Protein 4G2N (pdb70)

Radius of gyration: 36.18 Å; Cα contacts (8 Å, |Δi|>4): 2739; chains: 4; bounding box: 89×101×89 Å

Nearest PDB structures (foldseek):
  4g2n-assembly1_A  TM=9.591E-01  e=4.059E-63  Polaromonas sp. JS666
  6plf-assembly1_B  TM=8.420E-01  e=8.044E-24  Homo sapiens
  6abi-assembly1_B-2  TM=7.600E-01  e=2.000E-24  Fusobacterium nucleatum subsp. nucleatum ATCC 25586
  5vg6-assembly2_B  TM=7.347E-01  e=5.913E-22  Xanthobacter autotrophicus Py2
  4n18-assembly1_A-2  TM=7.818E-01  e=3.030E-21  Klebsiella pneumoniae 342

Secondary structure (DSSP, 8-state):
---EEEESS---HHHHHHHHHHSEEEE-TT-----HHHHHHHTTT-SEEEE-TTS-B-HHHHHHTTTT--EEEESSS--TTB--HHHHTT-EEE---S--HHHHHHH--HHHHHHHTHHHHH--TTS------TTTT----TT-EEEEE--HHHHHHHHHHHTTTPEEEEE-SSPPPHHHHTTPEE-SSHHHHHHT-SEEEE-SPP-GGGTT-B-HHHHHHSPTTEEEEE-S-GGGB-HHHHHHHHHHTSEEEEEES--TTTTS--TTGGG-TTEEE--S-TT-SHHHHH--HHHHHHHHHHHTT---TTB--/-PPEEEESS---HHHHHHHHHHSEEEE-TT-----HHHHHHHHTT-SEEEE-TTS-B-HHHHHHTTTT--EEEESSS--TTB--HHHHTT-EEE--TTS-HHHHHHH--HHHHHHHTHHHHH--TTS------TTTT----TT-EEEEE--HHHHHHHHHHHTTTPEEEEE-SSPPPHHHHTTPEE-SSHHHHHHT-SEEEE-PPP-GGGTT-B-HHHHHHSPTTEEEEE-S-GGGB-HHHHHHHHHTTSEEEEEES--TTTTS--GGGGG-TTEEE--S-TT-SHHHHH--HHHHHHHHHHHTT---TTB-/---EEEESS---HHHHHHHHHHSEEEE-TT-----HHHHHHHHTT-SEEEE-TTS-B-HHHHHHTTTT--EEEESSS--TTB--HHHHTT-EEE--TTSSHHHHHHH--HHHHHHHTHHHHH--TTS------TTTT----TT-EEEEE--HHHHHHHHHHHTTTPEEEEE-SSPPPHHHHTTPEEPSSHHHHHTT-SEEEE-----GGGTT-B-HHHHHHSPTTEEEEE-S-GGGB-HHHHHHHHHHTSEEEEEES--TTTTS--GGGGG-TTEEE--S-TT--HHHHH--HHHHHHHHHHHTTPPPTTEE-/--EEEESS---HHHHHHHHHHSEEEE-TT-----HHHHHHHTTT-SEEEE-TTS-B-HHHHHHTTTT--EEEESSS--TTB--HHHHTT-EEE---S--HHHHHHH--HHHHHHHTHHHHH--TTS------TTTT----TT-EEEEE--HHHHHHHHHHHTTTPEEEEE-SSPPPHHHHTTPEE-SSHHHHHHT-SEEEE-----GGGTT-B-HHHHHHSPTTEEEEE-S-GGGB-HHHHHHHHHHTSEEEEEES--TTTTS--TTGGG-TTEEE--S-TT-SHHHHH--HHHHHHHHHHHTT---TTB-

Organism: Polaromonas sp. (strain JS666 / ATCC BAA-500) (NCBI:txid296591)

InterPro domains:
  IPR006139 D-isomer specific 2-hydroxyacid dehydrogenase, catalytic domain [PF00389] (19-322)
  IPR006140 D-isomer specific 2-hydroxyacid dehydrogenase, NAD-binding domain [PF02826] (115-291)
  IPR029752 D-isomer specific 2-hydroxyacid dehydrogenase, NAD-binding domain conserved site 1 [PS00065] (154-181)
  IPR036291 NAD(P)-binding domain superfamily [SSF51735] (106-292)
  IPR050223 D-isomer specific 2-hydroxyacid dehydrogenase [PTHR10996] (19-312)

Structure (mmCIF, N/CA/C/O backbone):
data_4G2N
#
_entry.id   4G2N
#
_cell.length_a   63.431
_cell.length_b   68.158
_cell.length_c   77.369
_cell.angle_alpha   96.930
_cell.angle_beta   90.680
_cell.angle_gamma   94.380
#
_symmetry.space_group_name_H-M   'P 1'
#
loop_
_entity.id
_entity.type
_entity.pdbx_description
1 polymer 'D-isomer specific 2-hydroxyacid dehydrogenase, NAD-binding'
2 non-polymer GLYCEROL
3 non-polymer 'CHLORIDE ION'
4 water water
#
loop_
_atom_site.group_PDB
_atom_site.id
_atom_site.type_symbol
_atom_site.label_atom_id
_atom_site.label_alt_id
_atom_site.label_comp_id
_atom_site.label_asym_id
_atom_site.label_entity_id
_atom_site.label_seq_id
_atom_site.pdbx_PDB_ins_code
_atom_site.Cartn_x
_atom_site.Cartn_y
_atom_site.Cartn_z
_atom_site.occupancy
_atom_site.B_iso_or_equiv
_atom_site.auth_seq_id
_atom_site.auth_comp_id
_atom_site.auth_asym_id
_atom_site.auth_atom_id
_atom_site.pdbx_PDB_model_num
ATOM 1 N N . PRO A 1 27 ? -10.350 36.655 32.174 1.00 53.16 6 PRO A N 1
ATOM 2 C CA . PRO A 1 27 ? -9.805 37.314 33.370 1.00 50.93 6 PRO A CA 1
ATOM 3 C C . PRO A 1 27 ? -9.231 36.305 34.379 1.00 47.51 6 PRO A C 1
ATOM 4 O O . PRO A 1 27 ? -9.665 35.149 34.403 1.00 45.59 6 PRO A O 1
ATOM 8 N N . ILE A 1 28 ? -8.270 36.750 35.196 1.00 47.15 7 ILE A N 1
ATOM 9 C CA . ILE A 1 28 ? -7.468 35.871 36.088 1.00 45.34 7 ILE A CA 1
ATOM 10 C C . ILE A 1 28 ? -8.166 35.414 37.387 1.00 39.66 7 ILE A C 1
ATOM 11 O O . ILE A 1 28 ? -8.325 36.177 38.346 1.00 43.34 7 ILE A O 1
ATOM 16 N N . GLN A 1 29 ? -8.524 34.142 37.421 1.00 32.63 8 GLN A N 1
ATOM 17 C CA . GLN A 1 29 ? -9.396 33.604 38.442 1.00 28.72 8 GLN A CA 1
ATOM 18 C C . GLN A 1 29 ? -8.641 33.272 39.701 1.00 24.59 8 GLN A C 1
ATOM 19 O O . GLN A 1 29 ? -7.548 32.688 39.658 1.00 23.33 8 GLN A O 1
ATOM 25 N N . LYS A 1 30 ? -9.245 33.607 40.826 1.00 23.50 9 LYS A N 1
ATOM 26 C CA . LYS A 1 30 ? -8.731 33.165 42.118 1.00 24.13 9 LYS A CA 1
ATOM 27 C C . LYS A 1 30 ? -9.021 31.668 42.340 1.00 23.85 9 LYS A C 1
ATOM 28 O O . LYS A 1 30 ? -10.145 31.208 42.106 1.00 23.92 9 LYS A O 1
ATOM 34 N N . ALA A 1 31 ? -8.024 30.916 42.802 1.00 22.15 10 ALA A N 1
ATOM 35 C CA . ALA A 1 31 ? -8.220 29.479 43.068 1.00 21.71 10 ALA A CA 1
ATOM 36 C C . ALA A 1 31 ? -7.684 29.165 44.460 1.00 22.41 10 ALA A C 1
ATOM 37 O O . ALA A 1 31 ? -6.712 29.805 44.917 1.00 23.98 10 ALA A O 1
ATOM 39 N N . PHE A 1 32 ? -8.299 28.197 45.122 1.00 20.89 11 PHE A N 1
ATOM 40 C CA . PHE A 1 32 ? -7.781 27.706 46.405 1.00 21.25 11 PHE A CA 1
ATOM 41 C C . PHE A 1 32 ? -7.520 26.216 46.330 1.00 20.80 11 PHE A C 1
ATOM 42 O O . PHE A 1 32 ? -8.399 25.445 45.936 1.00 20.40 11 PHE A O 1
ATOM 50 N N . LEU A 1 33 ? -6.328 25.804 46.758 1.00 21.34 12 LEU A N 1
ATOM 51 C CA . LEU A 1 33 ? -5.952 24.381 46.694 1.00 20.53 12 LEU A CA 1
ATOM 52 C C . LEU A 1 33 ? -6.001 23.752 48.095 1.00 21.03 12 LEU A C 1
ATOM 53 O O . LEU A 1 33 ? -5.185 24.093 48.935 1.00 21.32 12 LEU A O 1
ATOM 58 N N . CYS A 1 34 ? -6.943 22.840 48.338 1.00 20.11 13 CYS A N 1
ATOM 59 C CA . CYS A 1 34 ? -7.154 22.296 49.702 1.00 20.68 13 CYS A CA 1
ATOM 60 C C . CYS A 1 34 ? -6.135 21.250 50.137 1.00 20.79 13 CYS A C 1
ATOM 61 O O . CYS A 1 34 ? -5.954 21.051 51.327 1.00 22.55 13 CYS A O 1
ATOM 64 N N . ARG A 1 35 ? -5.541 20.537 49.185 1.00 19.55 14 ARG A N 1
ATOM 65 C CA . ARG A 1 35 ? -4.442 19.586 49.469 1.00 20.76 14 ARG A CA 1
ATOM 66 C C . ARG A 1 35 ? -3.290 19.843 48.514 1.00 23.11 14 ARG A C 1
ATOM 67 O O . ARG A 1 35 ? -3.512 20.260 47.361 1.00 23.49 14 ARG A O 1
ATOM 75 N N . ARG A 1 36 ? -2.050 19.569 48.925 1.00 24.44 15 ARG A N 1
ATOM 76 C CA . ARG A 1 36 ? -0.938 19.801 47.983 1.00 23.68 15 ARG A CA 1
ATOM 77 C C . ARG A 1 36 ? -1.022 18.862 46.789 1.00 23.10 15 ARG A C 1
ATOM 78 O O . ARG A 1 36 ? -1.327 17.671 46.954 1.00 24.52 15 ARG A O 1
ATOM 86 N N . PHE A 1 37 ? -0.780 19.383 45.581 1.00 23.06 16 PHE A N 1
ATOM 87 C CA . PHE A 1 37 ? -0.617 18.511 44.427 1.00 23.18 16 PHE A CA 1
ATOM 88 C C . PHE A 1 37 ? 0.885 18.367 44.099 1.00 24.66 16 PHE A C 1
ATOM 89 O O . PHE A 1 37 ? 1.711 18.959 44.760 1.00 25.73 16 PHE A O 1
ATOM 97 N N . THR A 1 38 ? 1.237 17.597 43.070 1.00 26.44 17 THR A N 1
ATOM 98 C CA . THR A 1 38 ? 2.636 17.496 42.679 1.00 28.03 17 THR A CA 1
ATOM 99 C C . THR A 1 38 ? 3.159 18.894 42.385 1.00 27.98 17 THR A C 1
ATOM 100 O O . THR A 1 38 ? 2.401 19.754 41.905 1.00 28.14 17 THR A O 1
ATOM 104 N N . PRO A 1 39 ? 4.445 19.133 42.682 1.00 28.59 18 PRO A N 1
ATOM 105 C CA . PRO A 1 39 ? 5.048 20.402 42.293 1.00 28.24 18 PRO A CA 1
ATOM 106 C C . PRO A 1 39 ? 4.811 20.747 40.817 1.00 26.21 18 PRO A C 1
ATOM 107 O O . PRO A 1 39 ? 4.579 21.903 40.538 1.00 24.25 18 PRO A O 1
ATOM 111 N N . ALA A 1 40 ? 4.881 19.774 39.899 1.00 26.20 19 ALA A N 1
ATOM 112 C CA . ALA A 1 40 ? 4.665 20.047 38.464 1.00 26.23 19 ALA A CA 1
ATOM 113 C C . ALA A 1 40 ? 3.282 20.667 38.214 1.00 25.61 19 ALA A C 1
ATOM 114 O O . ALA A 1 40 ? 3.144 21.686 37.531 1.00 25.11 19 ALA A O 1
ATOM 116 N N . ILE A 1 41 ? 2.256 20.042 38.794 1.00 24.25 20 ILE A N 1
ATOM 117 C CA . ILE A 1 41 ? 0.896 20.550 38.657 1.00 23.25 20 ILE A CA 1
ATOM 118 C C . ILE A 1 41 ? 0.693 21.885 39.391 1.00 22.19 20 ILE A C 1
ATOM 119 O O . ILE A 1 41 ? 0.060 22.773 38.860 1.00 21.92 20 ILE A O 1
ATOM 124 N N . GLU A 1 42 ? 1.229 22.032 40.605 1.00 21.61 21 GLU A N 1
ATOM 125 C CA . GLU A 1 42 ? 1.112 23.318 41.302 1.00 21.47 21 GLU A CA 1
ATOM 126 C C . GLU A 1 42 ? 1.729 24.443 40.496 1.00 21.14 21 GLU A C 1
ATOM 127 O O . GLU A 1 42 ? 1.188 25.527 40.487 1.00 20.54 21 GLU A O 1
ATOM 133 N N . ALA A 1 43 ? 2.836 24.167 39.805 1.00 21.19 22 ALA A N 1
ATOM 134 C CA . ALA A 1 43 ? 3.477 25.190 38.945 1.00 22.83 22 ALA A CA 1
ATOM 135 C C . ALA A 1 43 ? 2.532 25.603 37.807 1.00 23.09 22 ALA A C 1
ATOM 136 O O . ALA A 1 43 ? 2.408 26.784 37.494 1.00 22.99 22 ALA A O 1
ATOM 138 N N . GLU A 1 44 ? 1.827 24.639 37.231 1.00 21.70 23 GLU A N 1
ATOM 139 C CA . GLU A 1 44 ? 0.854 24.947 36.165 1.00 22.90 23 GLU A CA 1
ATOM 140 C C . GLU A 1 44 ? -0.327 25.784 36.679 1.00 23.10 23 GLU A C 1
ATOM 141 O O . GLU A 1 44 ? -0.794 26.733 36.009 1.00 24.94 23 GLU A O 1
ATOM 147 N N . LEU A 1 45 ? -0.773 25.468 37.889 1.00 21.30 24 LEU A N 1
ATOM 148 C CA . LEU A 1 45 ? -1.879 26.178 38.491 1.00 20.97 24 LEU A CA 1
ATOM 149 C C . LEU A 1 45 ? -1.490 27.619 38.841 1.00 21.75 24 LEU A C 1
ATOM 150 O O . LEU A 1 45 ? -2.291 28.526 38.674 1.00 22.28 24 LEU A O 1
ATOM 155 N N A ARG A 1 46 ? -0.278 27.827 39.344 0.50 21.79 25 ARG A N 1
ATOM 156 N N B ARG A 1 46 ? -0.264 27.805 39.315 0.50 22.67 25 ARG A N 1
ATOM 157 C CA A ARG A 1 46 ? 0.157 29.196 39.664 0.50 22.17 25 ARG A CA 1
ATOM 158 C CA B ARG A 1 46 ? 0.222 29.141 39.670 0.50 24.20 25 ARG A CA 1
ATOM 159 C C A ARG A 1 46 ? 0.223 30.034 38.392 0.50 23.75 25 ARG A C 1
ATOM 160 C C B ARG A 1 46 ? 0.335 30.024 38.423 0.50 24.78 25 ARG A C 1
ATOM 161 O O A ARG A 1 46 ? -0.028 31.248 38.419 0.50 24.72 25 ARG A O 1
ATOM 162 O O B ARG A 1 46 ? 0.224 31.257 38.503 0.50 25.81 25 ARG A O 1
ATOM 177 N N . GLN A 1 47 ? 0.556 29.392 37.277 1.00 24.13 26 GLN A N 1
ATOM 178 C CA . GLN A 1 47 ? 0.614 30.120 35.995 1.00 27.53 26 GLN A CA 1
ATOM 179 C C . GLN A 1 47 ? -0.775 30.621 35.555 1.00 27.78 26 GLN A C 1
ATOM 180 O O . GLN A 1 47 ? -0.914 31.669 34.930 1.00 29.22 26 GLN A O 1
ATOM 186 N N . ARG A 1 48 ? -1.801 29.853 35.876 1.00 24.41 27 ARG A N 1
ATOM 187 C CA . ARG A 1 48 ? -3.138 30.046 35.298 1.00 23.92 27 ARG A CA 1
ATOM 188 C C . ARG A 1 48 ? -4.109 30.744 36.242 1.00 23.94 27 ARG A C 1
ATOM 189 O O . ARG A 1 48 ? -5.169 31.255 35.823 1.00 23.11 27 ARG A O 1
ATOM 197 N N . PHE A 1 49 ? -3.808 30.681 37.540 1.00 23.22 28 PHE A N 1
ATOM 198 C CA . PHE A 1 49 ? -4.696 31.216 38.557 1.00 23.23 28 PHE A CA 1
ATOM 199 C C . PHE A 1 49 ? -3.946 32.106 39.550 1.00 24.33 28 PHE A C 1
ATOM 200 O O . PHE A 1 49 ? -2.748 31.936 39.756 1.00 24.02 28 PHE A O 1
ATOM 208 N N . ASP A 1 50 ? -4.684 33.010 40.179 1.00 24.98 29 ASP A N 1
ATOM 209 C CA . ASP A 1 50 ? -4.253 33.658 41.405 1.00 26.66 29 ASP A CA 1
ATOM 210 C C . ASP A 1 50 ? -4.451 32.631 42.537 1.00 25.73 29 ASP A C 1
ATOM 211 O O . ASP A 1 50 ? -5.520 32.554 43.168 1.00 24.74 29 ASP A O 1
ATOM 216 N N . LEU A 1 51 ? -3.401 31.842 42.775 1.00 25.35 30 LEU A N 1
ATOM 217 C CA . LEU A 1 51 ? -3.517 30.612 43.556 1.00 24.46 30 LEU A CA 1
ATOM 218 C C . LEU A 1 51 ? -3.131 30.762 45.028 1.00 24.45 30 LEU A C 1
ATOM 219 O O . LEU A 1 51 ? -2.054 31.277 45.338 1.00 25.53 30 LEU A O 1
ATOM 224 N N . GLU A 1 52 ? -3.998 30.293 45.926 1.00 23.28 31 GLU A N 1
ATOM 225 C CA . GLU A 1 52 ? -3.666 30.188 47.354 1.00 24.77 31 GLU A CA 1
ATOM 226 C C . GLU A 1 52 ? -3.688 28.725 47.723 1.00 24.07 31 GLU A C 1
ATOM 227 O O . GLU A 1 52 ? -4.546 27.993 47.226 1.00 23.98 31 GLU A O 1
ATOM 233 N N . VAL A 1 53 ? -2.745 28.286 48.571 1.00 22.96 32 VAL A N 1
ATOM 234 C CA . VAL A 1 53 ? -2.569 26.851 48.829 1.00 22.68 32 VAL A CA 1
ATOM 235 C C . VAL A 1 53 ? -2.629 26.572 50.331 1.00 22.68 32 VAL A C 1
ATOM 236 O O . VAL A 1 53 ? -2.158 27.367 51.112 1.00 24.05 32 VAL A O 1
ATOM 240 N N . ASN A 1 54 ? -3.226 25.441 50.699 1.00 21.76 33 ASN A N 1
ATOM 241 C CA . ASN A 1 54 ? -3.191 24.916 52.069 1.00 22.37 33 ASN A CA 1
ATOM 242 C C . ASN A 1 54 ? -1.811 24.272 52.277 1.00 23.31 33 ASN A C 1
ATOM 243 O O . ASN A 1 54 ? -1.605 23.069 52.052 1.00 22.86 33 ASN A O 1
ATOM 248 N N . LEU A 1 55 ? -0.854 25.102 52.657 1.00 23.32 34 LEU A N 1
ATOM 249 C CA . LEU A 1 55 ? 0.565 24.733 52.631 1.00 26.72 34 LEU A CA 1
ATOM 250 C C . LEU A 1 55 ? 0.932 23.482 53.430 1.00 27.31 34 LEU A C 1
ATOM 251 O O . LEU A 1 55 ? 1.749 22.669 52.975 1.00 27.65 34 LEU A O 1
ATOM 256 N N . GLU A 1 56 ? 0.351 23.339 54.626 1.00 28.67 35 GLU A N 1
ATOM 257 C CA . GLU A 1 56 ? 0.685 22.215 55.510 1.00 30.98 35 GLU A CA 1
ATOM 258 C C . GLU A 1 56 ? 0.046 20.880 55.118 1.00 30.59 35 GLU A C 1
ATOM 259 O O . GLU A 1 56 ? 0.347 19.845 55.720 1.00 30.71 35 GLU A O 1
ATOM 265 N N . ASP A 1 57 ? -0.830 20.911 54.109 1.00 28.61 36 ASP A N 1
ATOM 266 C CA . ASP A 1 57 ? -1.455 19.711 53.529 1.00 28.82 36 ASP A CA 1
ATOM 267 C C . ASP A 1 57 ? -2.390 18.966 54.510 1.00 28.53 36 ASP A C 1
ATOM 268 O O . ASP A 1 57 ? -2.638 17.765 54.357 1.00 29.89 36 ASP A O 1
ATOM 273 N N . THR A 1 58 ? -2.893 19.693 55.499 1.00 30.63 37 THR A N 1
ATOM 274 C CA . THR A 1 58 ? -3.886 19.160 56.447 1.00 33.33 37 THR A CA 1
ATOM 275 C C . THR A 1 58 ? -5.235 18.891 55.770 1.00 31.26 37 THR A C 1
ATOM 276 O O . THR A 1 58 ? -5.535 19.436 54.692 1.00 31.00 37 THR A O 1
ATOM 280 N N . VAL A 1 59 ? -6.049 18.043 56.384 1.00 29.95 38 VAL A N 1
ATOM 281 C CA . VAL A 1 59 ? -7.412 17.842 55.898 1.00 30.69 38 VAL A CA 1
ATOM 282 C C . VAL A 1 59 ? -8.275 18.905 56.569 1.00 30.24 38 VAL A C 1
ATOM 283 O O . VAL A 1 59 ? -8.517 18.855 57.785 1.00 29.14 38 VAL A O 1
ATOM 287 N N . LEU A 1 60 ? -8.675 19.912 55.797 1.00 27.69 39 LEU A N 1
ATOM 288 C CA . LEU A 1 60 ? -9.503 20.999 56.337 1.00 29.05 39 LEU A CA 1
ATOM 289 C C . LEU A 1 60 ? -10.915 20.471 56.601 1.00 29.29 39 LEU A C 1
ATOM 290 O O . LEU A 1 60 ? -11.433 19.695 55.802 1.00 29.56 39 LEU A O 1
ATOM 295 N N . THR A 1 61 ? -11.508 20.849 57.733 1.00 29.54 40 THR A N 1
ATOM 296 C CA . THR A 1 61 ? -12.920 20.570 57.992 1.00 31.02 40 THR A CA 1
ATOM 297 C C . THR A 1 61 ? -13.773 21.445 57.071 1.00 31.40 40 THR A C 1
ATOM 298 O O . THR A 1 61 ? -13.284 22.454 56.534 1.00 31.61 40 THR A O 1
ATOM 302 N N . PRO A 1 62 ? -15.052 21.085 56.883 1.00 31.24 41 PRO A N 1
ATOM 303 C CA . PRO A 1 62 ? -15.912 21.943 56.078 1.00 30.34 41 PRO A CA 1
ATOM 304 C C . PRO A 1 62 ? -15.868 23.426 56.522 1.00 29.69 41 PRO A C 1
ATOM 305 O O . PRO A 1 62 ? -15.794 24.313 55.673 1.00 28.47 41 PRO A O 1
ATOM 309 N N . SER A 1 63 ? -15.883 23.683 57.834 1.00 29.26 42 SER A N 1
ATOM 310 C CA . SER A 1 63 ? -15.806 25.040 58.351 1.00 31.54 42 SER A CA 1
ATOM 311 C C . SER A 1 63 ? -14.498 25.717 57.944 1.00 30.61 42 SER A C 1
ATOM 312 O O . SER A 1 63 ? -14.491 26.904 57.613 1.00 31.35 42 SER A O 1
ATOM 315 N N . GLY A 1 64 ? -13.405 24.955 57.965 1.00 30.65 43 GLY A N 1
ATOM 316 C CA . GLY A 1 64 ? -12.083 25.452 57.586 1.00 29.51 43 GLY A CA 1
ATOM 317 C C . GLY A 1 64 ? -11.998 25.697 56.087 1.00 28.76 43 GLY A C 1
ATOM 318 O O . GLY A 1 64 ? -11.355 26.643 55.653 1.00 29.66 43 GLY A O 1
ATOM 319 N N . ILE A 1 65 ? -12.652 24.864 55.286 1.00 26.35 44 ILE A N 1
ATOM 320 C CA . ILE A 1 65 ? -12.635 25.091 53.820 1.00 25.59 44 ILE A CA 1
ATOM 321 C C . ILE A 1 65 ? -13.336 26.415 53.543 1.00 27.26 44 ILE A C 1
ATOM 322 O O . ILE A 1 65 ? -12.798 27.285 52.852 1.00 27.52 44 ILE A O 1
ATOM 327 N N . ALA A 1 66 ? -14.535 26.575 54.108 1.00 28.09 45 ALA A N 1
ATOM 328 C CA . ALA A 1 66 ? -15.302 27.816 53.963 1.00 29.99 45 ALA A CA 1
ATOM 329 C C . ALA A 1 66 ? -14.511 29.077 54.368 1.00 30.37 45 ALA A C 1
ATOM 330 O O . ALA A 1 66 ? -14.526 30.063 53.647 1.00 30.14 45 ALA A O 1
ATOM 332 N N . SER A 1 67 ? -13.824 29.047 55.502 1.00 30.40 46 SER A N 1
ATOM 333 C CA . SER A 1 67 ? -13.034 30.218 55.921 1.00 31.74 46 SER A CA 1
ATOM 334 C C . SER A 1 67 ? -11.771 30.451 55.080 1.00 30.67 46 SER A C 1
ATOM 335 O O . SER A 1 67 ? -11.533 31.566 54.642 1.00 30.78 46 SER A O 1
ATOM 338 N N . ARG A 1 68 ? -10.988 29.406 54.822 1.00 29.90 47 ARG A N 1
ATOM 339 C CA . ARG A 1 68 ? -9.721 29.555 54.099 1.00 29.71 47 ARG A CA 1
ATOM 340 C C . ARG A 1 68 ? -9.935 29.922 52.626 1.00 28.44 47 ARG A C 1
ATOM 341 O O . ARG A 1 68 ? -9.184 30.734 52.065 1.00 28.47 47 ARG A O 1
ATOM 349 N N . ALA A 1 69 ? -10.954 29.333 52.001 1.00 26.40 48 ALA A N 1
ATOM 350 C CA . ALA A 1 69 ? -11.122 29.496 50.531 1.00 26.42 48 ALA A CA 1
ATOM 351 C C . ALA A 1 69 ? -12.018 30.672 50.139 1.00 26.65 48 ALA A C 1
ATOM 352 O O . ALA A 1 69 ? -12.248 30.929 48.948 1.00 25.90 48 ALA A O 1
ATOM 354 N N . HIS A 1 70 ? -12.511 31.402 51.128 1.00 27.25 49 HIS A N 1
ATOM 355 C CA . HIS A 1 70 ? -13.452 32.483 50.855 1.00 28.65 49 HIS A CA 1
ATOM 356 C C . HIS A 1 70 ? -12.888 33.474 49.837 1.00 26.87 49 HIS A C 1
ATOM 357 O O . HIS A 1 70 ? -11.773 33.960 49.982 1.00 26.87 49 HIS A O 1
ATOM 364 N N . GLY A 1 71 ? -13.645 33.699 48.775 1.00 26.02 50 GLY A N 1
ATOM 365 C CA . GLY A 1 71 ? -13.236 34.564 47.685 1.00 26.03 50 GLY A CA 1
ATOM 366 C C . GLY A 1 71 ? -12.729 33.839 46.451 1.00 26.11 50 GLY A C 1
ATOM 367 O O . GLY A 1 71 ? -12.654 34.452 45.377 1.00 27.92 50 GLY A O 1
ATOM 368 N N . ALA A 1 72 ? -12.370 32.552 46.578 1.00 24.98 51 ALA A N 1
ATOM 369 C CA . ALA A 1 72 ? -11.938 31.749 45.416 1.00 24.81 51 ALA A CA 1
ATOM 370 C C . ALA A 1 72 ? -13.075 31.514 44.422 1.00 24.53 51 ALA A C 1
ATOM 371 O O . ALA A 1 72 ? -14.223 31.279 44.818 1.00 24.34 51 ALA A O 1
ATOM 373 N N . GLU A 1 73 ? -12.762 31.629 43.131 1.00 23.15 52 GLU A N 1
ATOM 374 C CA . GLU A 1 73 ? -13.694 31.223 42.097 1.00 23.24 52 GLU A CA 1
ATOM 375 C C . GLU A 1 73 ? -13.597 29.702 41.832 1.00 22.29 52 GLU A C 1
ATOM 376 O O . GLU A 1 73 ? -14.609 29.029 41.609 1.00 22.72 52 GLU A O 1
ATOM 382 N N . VAL A 1 74 ? -12.373 29.165 41.845 1.00 21.54 53 VAL A N 1
ATOM 383 C CA . VAL A 1 74 ? -12.173 27.742 41.583 1.00 21.18 53 VAL A CA 1
ATOM 384 C C . VAL A 1 74 ? -11.670 27.069 42.869 1.00 21.10 53 VAL A C 1
ATOM 385 O O . VAL A 1 74 ? -10.706 27.538 43.488 1.00 21.45 53 VAL A O 1
ATOM 389 N N . LEU A 1 75 ? -12.316 25.972 43.258 1.00 19.58 54 LEU A N 1
ATOM 390 C CA . LEU A 1 75 ? -11.899 25.285 44.464 1.00 19.84 54 LEU A CA 1
ATOM 391 C C . LEU A 1 75 ? -11.336 23.918 44.076 1.00 20.12 54 LEU A C 1
ATOM 392 O O . LEU A 1 75 ? -12.074 23.029 43.604 1.00 21.43 54 LEU A O 1
ATOM 397 N N . PHE A 1 76 ? -10.046 23.738 44.301 1.00 18.66 55 PHE A N 1
ATOM 398 C CA . PHE A 1 76 ? -9.405 22.438 44.030 1.00 18.00 55 PHE A CA 1
ATOM 399 C C . PHE A 1 76 ? -9.462 21.547 45.245 1.00 18.22 55 PHE A C 1
ATOM 400 O O . PHE A 1 76 ? -8.971 21.918 46.304 1.00 18.75 55 PHE A O 1
ATOM 408 N N . VAL A 1 77 ? -10.091 20.380 45.084 1.00 18.36 56 VAL A N 1
ATOM 409 C CA . VAL A 1 77 ? -10.335 19.466 46.212 1.00 19.69 56 VAL A CA 1
ATOM 410 C C . VAL A 1 77 ? -9.913 18.029 45.875 1.00 18.65 56 VAL A C 1
ATOM 411 O O . VAL A 1 77 ? -9.475 17.763 44.750 1.00 17.41 56 VAL A O 1
ATOM 415 N N . THR A 1 78 ? -10.035 17.145 46.867 1.00 19.87 57 THR A N 1
ATOM 416 C CA . THR A 1 78 ? -9.798 15.702 46.723 1.00 19.80 57 THR A CA 1
ATOM 417 C C . THR A 1 78 ? -10.915 15.011 47.473 1.00 21.09 57 THR A C 1
ATOM 418 O O . THR A 1 78 ? -11.772 15.669 48.066 1.00 22.29 57 THR A O 1
ATOM 422 N N . ALA A 1 79 ? -10.886 13.684 47.461 1.00 23.17 58 ALA A N 1
ATOM 423 C CA . ALA A 1 79 ? -11.882 12.902 48.146 1.00 25.08 58 ALA A CA 1
ATOM 424 C C . ALA A 1 79 ? -11.781 13.099 49.662 1.00 26.10 58 ALA A C 1
ATOM 425 O O . ALA A 1 79 ? -12.716 12.744 50.385 1.00 26.20 58 ALA A O 1
ATOM 427 N N . THR A 1 80 ? -10.698 13.711 50.145 1.00 25.26 59 THR A N 1
ATOM 428 C CA . THR A 1 80 ? -10.573 13.955 51.600 1.00 25.47 59 THR A CA 1
ATOM 429 C C . THR A 1 80 ? -11.324 15.198 52.085 1.00 26.27 59 THR A C 1
ATOM 430 O O . THR A 1 80 ? -11.522 15.365 53.287 1.00 27.44 59 THR A O 1
ATOM 434 N N . GLU A 1 81 ? -11.746 16.047 51.144 1.00 25.17 60 GLU A N 1
ATOM 435 C CA . GLU A 1 81 ? -12.545 17.259 51.432 1.00 25.51 60 GLU A CA 1
ATOM 436 C C . GLU A 1 81 ? -14.056 16.998 51.384 1.00 27.25 60 GLU A C 1
ATOM 437 O O . GLU A 1 81 ? -14.597 16.664 50.331 1.00 28.47 60 GLU A O 1
ATOM 443 N N . ALA A 1 82 ? -14.725 17.170 52.527 1.00 25.35 61 ALA A N 1
ATOM 444 C CA . ALA A 1 82 ? -16.187 17.117 52.605 1.00 25.46 61 ALA A CA 1
ATOM 445 C C . ALA A 1 82 ? -16.824 18.429 52.140 1.00 25.49 61 ALA A C 1
ATOM 446 O O . ALA A 1 82 ? -16.980 19.376 52.929 1.00 26.05 61 ALA A O 1
ATOM 448 N N . ILE A 1 83 ? -17.193 18.493 50.860 1.00 23.91 62 ILE A N 1
ATOM 449 C CA . ILE A 1 83 ? -17.784 19.704 50.326 1.00 26.39 62 ILE A CA 1
ATOM 450 C C . ILE A 1 83 ? -19.307 19.671 50.485 1.00 26.03 62 ILE A C 1
ATOM 451 O O . ILE A 1 83 ? -20.047 19.271 49.577 1.00 25.91 62 ILE A O 1
ATOM 456 N N . THR A 1 84 ? -19.764 20.068 51.675 1.00 26.37 63 THR A N 1
ATOM 457 C CA . THR A 1 84 ? -21.188 20.118 52.017 1.00 26.70 63 THR A CA 1
ATOM 458 C C . THR A 1 84 ? -21.945 21.290 51.369 1.00 26.74 63 THR A C 1
ATOM 459 O O . THR A 1 84 ? -21.338 22.221 50.832 1.00 24.56 63 THR A O 1
ATOM 463 N N . ALA A 1 85 ? -23.276 21.218 51.408 1.00 27.16 64 ALA A N 1
ATOM 464 C CA . ALA A 1 85 ? -24.160 22.336 51.061 1.00 27.42 64 ALA A CA 1
ATOM 465 C C . ALA A 1 85 ? -23.712 23.635 51.741 1.00 26.34 64 ALA A C 1
ATOM 466 O O . ALA A 1 85 ? -23.691 24.703 51.132 1.00 26.20 64 ALA A O 1
ATOM 468 N N . GLU A 1 86 ? -23.353 23.532 53.015 1.00 25.77 65 GLU A N 1
ATOM 469 C CA . GLU A 1 86 ? -22.968 24.708 53.777 1.00 27.75 65 GLU A CA 1
ATOM 470 C C . GLU A 1 86 ? -21.672 25.319 53.242 1.00 26.05 65 GLU A C 1
ATOM 471 O O . GLU A 1 86 ? -21.575 26.530 53.150 1.00 25.80 65 GLU A O 1
ATOM 477 N N . VAL A 1 87 ? -20.698 24.476 52.886 1.00 25.33 66 VAL A N 1
ATOM 478 C CA . VAL A 1 87 ? -19.453 24.933 52.279 1.00 25.55 66 VAL A CA 1
ATOM 479 C C . VAL A 1 87 ? -19.754 25.687 50.979 1.00 24.89 66 VAL A C 1
ATOM 480 O O . VAL A 1 87 ? -19.272 26.803 50.746 1.00 24.51 66 VAL A O 1
ATOM 484 N N . ILE A 1 88 ? -20.596 25.098 50.145 1.00 23.16 67 ILE A N 1
ATOM 485 C CA . ILE A 1 88 ? -20.872 25.696 48.825 1.00 21.78 67 ILE A CA 1
ATOM 486 C C . ILE A 1 88 ? -21.593 27.064 48.993 1.00 22.75 67 ILE A C 1
ATOM 487 O O . ILE A 1 88 ? -21.248 28.055 48.326 1.00 23.22 67 ILE A O 1
ATOM 492 N N . ARG A 1 89 ? -22.567 27.100 49.901 1.00 24.65 68 ARG A N 1
ATOM 493 C CA . ARG A 1 89 ? -23.299 28.331 50.233 1.00 25.67 68 ARG A CA 1
ATOM 494 C C . ARG A 1 89 ? -22.363 29.390 50.825 1.00 25.89 68 ARG A C 1
ATOM 495 O O . ARG A 1 89 ? -22.451 30.552 50.437 1.00 25.43 68 ARG A O 1
ATOM 503 N N . LYS A 1 90 ? -21.509 29.005 51.784 1.00 25.84 69 LYS A N 1
ATOM 504 C CA . LYS A 1 90 ? -20.596 29.989 52.411 1.00 27.18 69 LYS A CA 1
ATOM 505 C C . LYS A 1 90 ? -19.566 30.578 51.436 1.00 27.63 69 LYS A C 1
ATOM 506 O O . LYS A 1 90 ? -19.057 31.690 51.640 1.00 26.94 69 LYS A O 1
ATOM 512 N N . LEU A 1 91 ? -19.262 29.832 50.378 1.00 25.54 70 LEU A N 1
ATOM 513 C CA . LEU A 1 91 ? -18.312 30.295 49.379 1.00 23.67 70 LEU A CA 1
ATOM 514 C C . LEU A 1 91 ? -18.924 31.118 48.240 1.00 23.54 70 LEU A C 1
ATOM 515 O O . LEU A 1 91 ? -18.219 31.506 47.309 1.00 23.10 70 LEU A O 1
ATOM 520 N N . GLN A 1 92 ? -20.236 31.373 48.316 1.00 24.11 71 GLN A N 1
ATOM 521 C CA . GLN A 1 92 ? -20.890 32.321 47.436 1.00 23.95 71 GLN A CA 1
ATOM 522 C C . GLN A 1 92 ? -20.495 33.745 47.865 1.00 24.84 71 GLN A C 1
ATOM 523 O O . GLN A 1 92 ? -20.222 33.974 49.063 1.00 26.89 71 GLN A O 1
ATOM 529 N N . PRO A 1 93 ? -20.459 34.687 46.911 1.00 25.22 72 PRO A N 1
ATOM 530 C CA . PRO A 1 93 ? -20.797 34.500 45.500 1.00 26.47 72 PRO A CA 1
ATOM 531 C C . PRO A 1 93 ? -19.610 34.120 44.612 1.00 25.89 72 PRO A C 1
ATOM 532 O O . PRO A 1 93 ? -19.777 33.960 43.391 1.00 26.55 72 PRO A O 1
ATOM 536 N N . GLY A 1 94 ? -18.423 34.019 45.203 1.00 25.10 73 GLY A N 1
ATOM 537 C CA . GLY A 1 94 ? -17.205 33.836 44.408 1.00 25.15 73 GLY A CA 1
ATOM 538 C C . GLY A 1 94 ? -17.124 32.475 43.730 1.00 23.33 73 GLY A C 1
ATOM 539 O O . GLY A 1 94 ? -16.752 32.370 42.559 1.00 21.95 73 GLY A O 1
ATOM 540 N N . LEU A 1 95 ? -17.512 31.438 44.455 1.00 22.58 74 LEU A N 1
ATOM 541 C CA . LEU A 1 95 ? -17.317 30.040 43.990 1.00 23.60 74 LEU A CA 1
ATOM 542 C C . LEU A 1 95 ? -18.138 29.699 42.742 1.00 23.81 74 LEU A C 1
ATOM 543 O O . LEU A 1 95 ? -19.377 29.805 42.750 1.00 24.23 74 LEU A O 1
ATOM 548 N N . LYS A 1 96 ? -17.451 29.327 41.663 1.00 21.84 75 LYS A N 1
ATOM 549 C CA . LYS A 1 96 ? -18.132 28.931 40.415 1.00 23.12 75 LYS A CA 1
ATOM 550 C C . LYS A 1 96 ? -17.841 27.482 39.988 1.00 22.16 75 LYS A C 1
ATOM 551 O O . LYS A 1 96 ? -18.676 26.834 39.344 1.00 21.70 75 LYS A O 1
ATOM 557 N N . THR A 1 97 ? -16.664 26.983 40.365 1.00 21.60 76 THR A N 1
ATOM 558 C CA . THR A 1 97 ? -16.179 25.679 39.911 1.00 21.76 76 THR A CA 1
ATOM 559 C C . THR A 1 97 ? -15.504 24.905 41.043 1.00 20.88 76 THR A C 1
ATOM 560 O O . THR A 1 97 ? -14.691 25.453 41.768 1.00 20.09 76 THR A O 1
ATOM 564 N N . ILE A 1 98 ? -15.864 23.630 41.184 1.00 20.30 77 ILE A N 1
ATOM 565 C CA . ILE A 1 98 ? -15.187 22.691 42.080 1.00 20.23 77 ILE A CA 1
ATOM 566 C C . ILE A 1 98 ? -14.497 21.672 41.181 1.00 20.94 77 ILE A C 1
ATOM 567 O O . ILE A 1 98 ? -15.142 21.049 40.325 1.00 21.10 77 ILE A O 1
ATOM 572 N N . ALA A 1 99 ? -13.192 21.528 41.348 1.00 19.19 78 ALA A N 1
ATOM 573 C CA . ALA A 1 99 ? -12.430 20.567 40.565 1.00 20.47 78 ALA A CA 1
ATOM 574 C C . ALA A 1 99 ? -11.816 19.551 41.510 1.00 20.17 78 ALA A C 1
ATOM 575 O O . ALA A 1 99 ? -10.955 19.912 42.304 1.00 21.04 78 ALA A O 1
ATOM 577 N N . THR A 1 100 ? -12.257 18.293 41.430 1.00 19.73 79 THR A N 1
ATOM 578 C CA . THR A 1 100 ? -11.819 17.259 42.367 1.00 19.52 79 THR A CA 1
ATOM 579 C C . THR A 1 100 ? -10.809 16.299 41.723 1.00 18.78 79 THR A C 1
ATOM 580 O O . THR A 1 100 ? -11.030 15.794 40.608 1.00 19.41 79 THR A O 1
ATOM 584 N N . LEU A 1 101 ? -9.705 16.082 42.419 1.00 19.34 80 LEU A N 1
ATOM 585 C CA . LEU A 1 101 ? -8.620 15.197 41.986 1.00 19.91 80 LEU A CA 1
ATOM 586 C C . LEU A 1 101 ? -8.982 13.793 42.423 1.00 20.54 80 LEU A C 1
ATOM 587 O O . LEU A 1 101 ? -8.354 13.213 43.336 1.00 24.38 80 LEU A O 1
ATOM 592 N N . SER A 1 102 ? -10.035 13.273 41.801 1.00 20.37 81 SER A N 1
ATOM 593 C CA . SER A 1 102 ? -10.606 11.966 42.139 1.00 21.45 81 SER A CA 1
ATOM 594 C C . SER A 1 102 ? -11.531 11.472 41.039 1.00 21.76 81 SER A C 1
ATOM 595 O O . SER A 1 102 ? -12.156 12.251 40.309 1.00 21.19 81 SER A O 1
ATOM 598 N N . VAL A 1 103 ? -11.659 10.145 40.948 1.00 22.31 82 VAL A N 1
ATOM 599 C CA . VAL A 1 103 ? -12.671 9.568 40.086 1.00 22.28 82 VAL A CA 1
ATOM 600 C C . VAL A 1 103 ? -14.081 9.795 40.679 1.00 23.79 82 VAL A C 1
ATOM 601 O O . VAL A 1 103 ? -15.018 10.179 39.971 1.00 25.31 82 VAL A O 1
ATOM 605 N N . GLY A 1 104 ? -14.231 9.505 41.970 1.00 25.68 83 GLY A N 1
ATOM 606 C CA . GLY A 1 104 ? -15.518 9.637 42.647 1.00 26.76 83 GLY A CA 1
ATOM 607 C C . GLY A 1 104 ? -15.833 11.085 43.007 1.00 26.32 83 GLY A C 1
ATOM 608 O O . GLY A 1 104 ? -14.938 11.941 43.060 1.00 25.09 83 GLY A O 1
ATOM 609 N N . TYR A 1 105 ? -17.115 11.359 43.233 1.00 26.92 84 TYR A N 1
ATOM 610 C CA . TYR A 1 105 ? -17.526 12.686 43.688 1.00 27.80 84 TYR A CA 1
ATOM 611 C C . TYR A 1 105 ? -18.560 12.618 44.809 1.00 28.49 84 TYR A C 1
ATOM 612 O O . TYR A 1 105 ? -19.294 13.568 45.030 1.00 29.92 84 TYR A O 1
ATOM 621 N N . ASP A 1 106 ? -18.599 11.485 45.513 1.00 29.38 85 ASP A N 1
ATOM 622 C CA . ASP A 1 106 ? -19.494 11.279 46.666 1.00 33.39 85 ASP A CA 1
ATOM 623 C C . ASP A 1 106 ? -19.317 12.339 47.756 1.00 29.29 85 ASP A C 1
ATOM 624 O O . ASP A 1 106 ? -20.245 12.641 48.509 1.00 28.52 85 ASP A O 1
ATOM 629 N N . HIS A 1 107 ? -18.112 12.887 47.836 1.00 26.36 86 HIS A N 1
ATOM 630 C CA . HIS A 1 107 ? -17.753 13.835 48.886 1.00 25.03 86 HIS A CA 1
ATOM 631 C C . HIS A 1 107 ? -18.259 15.259 48.611 1.00 25.43 86 HIS A C 1
ATOM 632 O O . HIS A 1 107 ? -18.120 16.127 49.465 1.00 26.30 86 HIS A O 1
ATOM 639 N N . ILE A 1 108 ? -18.811 15.493 47.409 1.00 24.45 87 ILE A N 1
ATOM 640 C CA . ILE A 1 108 ? -19.410 16.774 47.014 1.00 24.77 87 ILE A CA 1
ATOM 641 C C . ILE A 1 108 ? -20.931 16.635 47.009 1.00 24.76 87 ILE A C 1
ATOM 642 O O . ILE A 1 108 ? -21.469 15.705 46.383 1.00 24.32 87 ILE A O 1
ATOM 647 N N . ASP A 1 109 ? -21.615 17.532 47.725 1.00 24.51 88 ASP A N 1
ATOM 648 C CA . ASP A 1 109 ? -23.086 17.601 47.693 1.00 25.37 88 ASP A CA 1
ATOM 649 C C . ASP A 1 109 ? -23.489 18.127 46.331 1.00 24.78 88 ASP A C 1
ATOM 650 O O . ASP A 1 109 ? -23.519 19.343 46.111 1.00 24.49 88 ASP A O 1
ATOM 663 N N . ALA A 1 111 ? -26.365 17.926 44.786 1.00 27.38 90 ALA A N 1
ATOM 664 C CA . ALA A 1 111 ? -27.671 18.603 44.822 1.00 27.81 90 ALA A CA 1
ATOM 665 C C . ALA A 1 111 ? -27.485 20.083 45.131 1.00 27.33 90 ALA A C 1
ATOM 666 O O . ALA A 1 111 ? -28.111 20.939 44.501 1.00 27.99 90 ALA A O 1
ATOM 668 N N . ALA A 1 112 ? -26.619 20.389 46.099 1.00 26.20 91 ALA A N 1
ATOM 669 C CA . ALA A 1 112 ? -26.345 21.799 46.391 1.00 25.77 91 ALA A CA 1
ATOM 670 C C . ALA A 1 112 ? -25.591 22.468 45.270 1.00 23.61 91 ALA A C 1
ATOM 671 O O . ALA A 1 112 ? -25.879 23.612 44.944 1.00 23.06 91 ALA A O 1
ATOM 673 N N . ALA A 1 113 ? -24.620 21.769 44.682 1.00 23.16 92 ALA A N 1
ATOM 674 C CA . ALA A 1 113 ? -23.779 22.397 43.637 1.00 21.79 92 ALA A CA 1
ATOM 675 C C . ALA A 1 113 ? -24.659 22.733 42.429 1.00 22.92 92 ALA A C 1
ATOM 676 O O . ALA A 1 113 ? -24.554 23.816 41.856 1.00 24.78 92 ALA A O 1
ATOM 678 N N . ARG A 1 114 ? -25.534 21.800 42.050 1.00 23.68 93 ARG A N 1
ATOM 679 C CA . ARG A 1 114 ? -26.489 22.036 40.951 1.00 25.05 93 ARG A CA 1
ATOM 680 C C . ARG A 1 114 ? -27.360 23.259 41.222 1.00 24.25 93 ARG A C 1
ATOM 681 O O . ARG A 1 114 ? -27.514 24.116 40.350 1.00 24.82 93 ARG A O 1
ATOM 689 N N . SER A 1 115 ? -27.868 23.358 42.447 1.00 23.62 94 SER A N 1
ATOM 690 C CA . SER A 1 115 ? -28.827 24.409 42.841 1.00 24.20 94 SER A CA 1
ATOM 691 C C . SER A 1 115 ? -28.185 25.795 42.817 1.00 23.96 94 SER A C 1
ATOM 692 O O . SER A 1 115 ? -28.888 26.798 42.695 1.00 24.75 94 SER A O 1
ATOM 695 N N . LEU A 1 116 ? -26.855 25.836 42.941 1.00 22.98 95 LEU A N 1
ATOM 696 C CA . LEU A 1 116 ? -26.139 27.094 42.915 1.00 22.49 95 LEU A CA 1
ATOM 697 C C . LEU A 1 116 ? -25.438 27.302 41.582 1.00 23.05 95 LEU A C 1
ATOM 698 O O . LEU A 1 116 ? -24.688 28.259 41.424 1.00 26.01 95 LEU A O 1
ATOM 703 N N . GLY A 1 117 ? -25.733 26.450 40.611 1.00 22.74 96 GLY A N 1
ATOM 704 C CA . GLY A 1 117 ? -25.130 26.576 39.257 1.00 24.11 96 GLY A CA 1
ATOM 705 C C . GLY A 1 117 ? -23.617 26.330 39.222 1.00 25.09 96 GLY A C 1
ATOM 706 O O . GLY A 1 117 ? -22.917 26.802 38.307 1.00 25.49 96 GLY A O 1
ATOM 707 N N . ILE A 1 118 ? -23.113 25.607 40.220 1.00 23.61 97 ILE A N 1
ATOM 708 C CA . ILE A 1 118 ? -21.671 25.307 40.307 1.00 23.74 97 ILE A CA 1
ATOM 709 C C . ILE A 1 118 ? -21.292 24.248 39.283 1.00 23.96 97 ILE A C 1
ATOM 710 O O . ILE A 1 118 ? -22.001 23.236 39.136 1.00 23.97 97 ILE A O 1
ATOM 715 N N . LYS A 1 119 ? -20.164 24.438 38.602 1.00 23.23 98 LYS A N 1
ATOM 716 C CA . LYS A 1 119 ? -19.665 23.388 37.701 1.00 23.11 98 LYS A CA 1
ATOM 717 C C . LYS A 1 119 ? -18.712 22.498 38.453 1.00 22.00 98 LYS A C 1
ATOM 718 O O . LYS A 1 119 ? -17.817 23.008 39.121 1.00 22.62 98 LYS A O 1
ATOM 724 N N . VAL A 1 120 ? -18.868 21.179 38.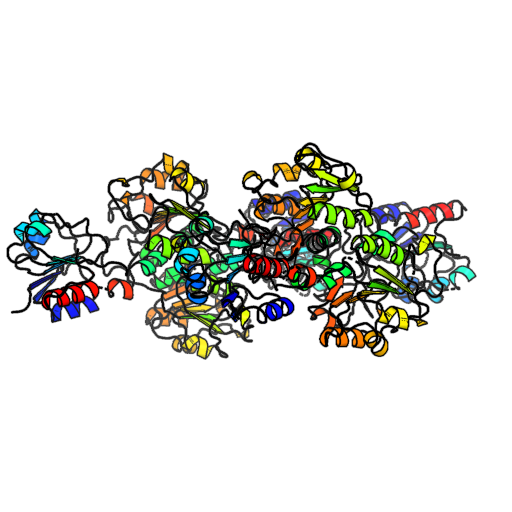317 1.00 20.60 99 VAL A N 1
ATOM 725 C CA . VAL A 1 120 ? -18.016 20.243 39.031 1.00 20.98 99 VAL A CA 1
ATOM 726 C C . VAL A 1 120 ? -17.255 19.323 38.070 1.00 21.34 99 VAL A C 1
ATOM 727 O O . VAL A 1 120 ? -17.865 18.689 37.193 1.00 21.20 99 VAL A O 1
ATOM 731 N N . LEU A 1 121 ? -15.931 19.274 38.232 1.00 20.44 100 LEU A N 1
ATOM 732 C CA . LEU A 1 121 ? -15.073 18.426 37.389 1.00 21.55 100 LEU A CA 1
ATOM 733 C C . LEU A 1 121 ? -14.397 17.352 38.192 1.00 21.80 100 LEU A C 1
ATOM 734 O O . LEU A 1 121 ? -14.087 17.562 39.361 1.00 21.68 100 LEU A O 1
ATOM 739 N N . HIS A 1 122 ? -14.183 16.192 37.571 1.00 21.26 101 HIS A N 1
ATOM 740 C CA . HIS A 1 122 ? -13.447 15.105 38.205 1.00 21.69 101 HIS A CA 1
ATOM 741 C C . HIS A 1 122 ? -12.418 14.507 37.245 1.00 22.32 101 HIS A C 1
ATOM 742 O O . HIS A 1 122 ? -12.246 15.036 36.143 1.00 22.11 101 HIS A O 1
ATOM 749 N N . THR A 1 123 ? -11.749 13.418 37.644 1.00 23.34 102 THR A N 1
ATOM 750 C CA . THR A 1 123 ? -10.598 12.880 36.882 1.00 24.48 102 THR A CA 1
ATOM 751 C C . THR A 1 123 ? -10.696 11.354 36.583 1.00 27.43 102 THR A C 1
ATOM 752 O O . THR A 1 123 ? -9.913 10.533 37.132 1.00 28.64 102 THR A O 1
ATOM 756 N N . PRO A 1 124 ? -11.628 10.966 35.714 1.00 28.70 103 PRO A N 1
ATOM 757 C CA . PRO A 1 124 ? -11.745 9.522 35.424 1.00 31.02 103 PRO A CA 1
ATOM 758 C C . PRO A 1 124 ? -10.722 8.959 34.417 1.00 31.89 103 PRO A C 1
ATOM 759 O O . PRO A 1 124 ? -10.114 9.704 33.630 1.00 29.39 103 PRO A O 1
ATOM 763 N N . ASP A 1 125 ? -10.540 7.637 34.475 1.00 31.16 104 ASP A N 1
ATOM 764 C CA . ASP A 1 125 ? -9.985 6.864 33.365 1.00 33.75 104 ASP A CA 1
ATOM 765 C C . ASP A 1 125 ? -8.499 7.079 33.082 1.00 32.40 104 ASP A C 1
ATOM 766 O O . ASP A 1 125 ? -8.032 6.826 31.949 1.00 31.29 104 ASP A O 1
ATOM 771 N N . VAL A 1 126 ? -7.747 7.537 34.081 1.00 28.46 105 VAL A N 1
ATOM 772 C CA . VAL A 1 126 ? -6.289 7.691 33.893 1.00 28.78 105 VAL A CA 1
ATOM 773 C C . VAL A 1 126 ? -5.441 7.010 34.982 1.00 30.11 105 VAL A C 1
ATOM 774 O O . VAL A 1 126 ? -4.235 7.277 35.104 1.00 31.91 105 VAL A O 1
ATOM 778 N N . LEU A 1 127 ? -6.061 6.100 35.725 1.00 29.38 106 LEU A N 1
ATOM 779 C CA . LEU A 1 127 ? -5.456 5.504 36.925 1.00 32.07 106 LEU A CA 1
ATOM 780 C C . LEU A 1 127 ? -5.061 4.032 36.769 1.00 29.90 106 LEU A C 1
ATOM 781 O O . LEU A 1 127 ? -4.437 3.484 37.679 1.00 27.77 106 LEU A O 1
ATOM 786 N N . SER A 1 128 ? -5.455 3.410 35.650 1.00 30.08 107 SER A N 1
ATOM 787 C CA A SER A 1 128 ? -5.372 1.950 35.506 0.50 26.95 107 SER A CA 1
ATOM 788 C CA B SER A 1 128 ? -5.368 1.951 35.489 0.50 26.81 107 SER A CA 1
ATOM 789 C C . SER A 1 128 ? -3.950 1.390 35.635 1.00 25.21 107 SER A C 1
ATOM 790 O O . SER A 1 128 ? -3.753 0.426 36.357 1.00 24.06 107 SER A O 1
ATOM 795 N N . ASP A 1 129 ? -2.973 1.986 34.942 1.00 22.64 108 ASP A N 1
ATOM 796 C CA . ASP A 1 129 ? -1.583 1.464 34.976 1.00 23.82 108 ASP A CA 1
ATOM 797 C C . ASP A 1 129 ? -1.018 1.489 36.381 1.00 23.41 108 ASP A C 1
ATOM 798 O O . ASP A 1 129 ? -0.457 0.485 36.838 1.00 24.48 108 ASP A O 1
ATOM 803 N N . ALA A 1 130 ? -1.125 2.647 37.052 1.00 20.92 109 ALA A N 1
ATOM 804 C CA . ALA A 1 130 ? -0.613 2.783 38.408 1.00 20.30 109 ALA A CA 1
ATOM 805 C C . ALA A 1 130 ? -1.309 1.813 39.342 1.00 20.28 109 ALA A C 1
ATOM 806 O O . ALA A 1 130 ? -0.648 1.180 40.177 1.00 19.86 109 ALA A O 1
ATOM 808 N N . CYS A 1 131 ? -2.637 1.701 39.225 1.00 20.55 110 CYS A N 1
ATOM 809 C CA . CYS A 1 131 ? -3.373 0.851 40.171 1.00 21.60 110 CYS A CA 1
ATOM 810 C C . CYS A 1 131 ? -3.037 -0.625 39.938 1.00 20.63 110 CYS A C 1
ATOM 811 O O . CYS A 1 131 ? -2.966 -1.401 40.887 1.00 18.76 110 CYS A O 1
ATOM 814 N N . ALA A 1 132 ? -2.843 -0.984 38.673 1.00 19.35 111 ALA A N 1
ATOM 815 C CA . ALA A 1 132 ? -2.486 -2.360 38.325 1.00 19.06 111 ALA A CA 1
ATOM 816 C C . ALA A 1 132 ? -1.097 -2.724 38.842 1.00 19.33 111 ALA A C 1
ATOM 817 O O . ALA A 1 132 ? -0.853 -3.884 39.159 1.00 20.63 111 ALA A O 1
ATOM 819 N N . GLU A 1 133 ? -0.183 -1.737 38.907 1.00 17.37 112 GLU A N 1
ATOM 820 C CA . GLU A 1 133 ? 1.157 -1.985 39.417 1.00 18.42 112 GLU A CA 1
ATOM 821 C C . GLU A 1 133 ? 1.045 -2.318 40.899 1.00 19.49 112 GLU A C 1
ATOM 822 O O . GLU A 1 133 ? 1.675 -3.261 41.372 1.00 20.49 112 GLU A O 1
ATOM 828 N N . ILE A 1 134 ? 0.215 -1.563 41.618 1.00 18.30 113 ILE A N 1
ATOM 829 C CA . ILE A 1 134 ? 0.036 -1.839 43.063 1.00 17.77 113 ILE A CA 1
ATOM 830 C C . ILE A 1 134 ? -0.654 -3.182 43.297 1.00 18.71 113 ILE A C 1
ATOM 831 O O . ILE A 1 134 ? -0.317 -3.895 44.280 1.00 18.95 113 ILE A O 1
ATOM 836 N N . ALA A 1 135 ? -1.624 -3.524 42.456 1.00 18.47 114 ALA A N 1
ATOM 837 C CA . ALA A 1 135 ? -2.296 -4.839 42.601 1.00 17.99 114 ALA A CA 1
ATOM 838 C C . ALA A 1 135 ? -1.249 -5.956 42.474 1.00 18.39 114 ALA A C 1
ATOM 839 O O . ALA A 1 135 ? -1.225 -6.877 43.300 1.00 18.08 114 ALA A O 1
ATOM 849 N N . LEU A 1 137 ? 2.046 -5.683 42.928 1.00 17.76 116 LEU A N 1
ATOM 850 C CA . LEU A 1 137 ? 2.982 -5.536 44.050 1.00 17.71 116 LEU A CA 1
ATOM 851 C C . LEU A 1 137 ? 2.415 -6.308 45.238 1.00 18.60 116 LEU A C 1
ATOM 852 O O . LEU A 1 137 ? 3.129 -7.032 45.941 1.00 19.72 116 LEU A O 1
ATOM 857 N N . LEU A 1 138 ? 1.116 -6.153 45.455 1.00 17.64 117 LEU A N 1
ATOM 858 C CA . LEU A 1 138 ? 0.448 -6.835 46.565 1.00 18.00 117 LEU A CA 1
ATOM 859 C C . LEU A 1 138 ? 0.386 -8.365 46.341 1.00 18.04 117 LEU A C 1
ATOM 860 O O . LEU A 1 138 ? 0.594 -9.151 47.270 1.00 17.41 117 LEU A O 1
ATOM 865 N N . VAL A 1 139 ? 0.129 -8.754 45.104 1.00 17.21 118 VAL A N 1
ATOM 866 C CA . VAL A 1 139 ? 0.043 -10.194 44.730 1.00 17.20 118 VAL A CA 1
ATOM 867 C C . VAL A 1 139 ? 1.435 -10.824 45.015 1.00 18.29 118 VAL A C 1
ATOM 868 O O . VAL A 1 139 ? 1.527 -11.869 45.649 1.00 19.26 118 VAL A O 1
ATOM 872 N N . LEU A 1 140 ? 2.508 -10.167 44.582 1.00 17.93 119 LEU A N 1
ATOM 873 C CA . LEU A 1 140 ? 3.845 -10.766 44.691 1.00 18.36 119 LEU A CA 1
ATOM 874 C C . LEU A 1 140 ? 4.298 -10.789 46.162 1.00 19.75 119 LEU A C 1
ATOM 875 O O . LEU A 1 140 ? 4.856 -11.772 46.639 1.00 20.35 119 LEU A O 1
ATOM 880 N N . ASN A 1 141 ? 4.075 -9.686 46.879 1.00 19.62 120 ASN A N 1
ATOM 881 C CA . ASN A 1 141 ? 4.490 -9.643 48.275 1.00 18.82 120 ASN A CA 1
ATOM 882 C C . ASN A 1 141 ? 3.694 -10.599 49.123 1.00 18.31 120 ASN A C 1
ATOM 883 O O . ASN A 1 141 ? 4.259 -11.146 50.066 1.00 18.50 120 ASN A O 1
ATOM 888 N N . ALA A 1 142 ? 2.410 -10.773 48.827 1.00 18.52 121 ALA A N 1
ATOM 889 C CA . ALA A 1 142 ? 1.558 -11.720 49.589 1.00 18.28 121 ALA A CA 1
ATOM 890 C C . ALA A 1 142 ? 2.039 -13.154 49.365 1.00 20.79 121 ALA A C 1
ATOM 891 O O . ALA A 1 142 ? 2.246 -13.899 50.314 1.00 20.67 121 ALA A O 1
ATOM 893 N N . CYS A 1 143 ? 2.211 -13.522 48.096 1.00 19.83 122 CYS A N 1
ATOM 894 C CA . CYS A 1 143 ? 2.572 -14.891 47.734 1.00 20.56 122 CYS A CA 1
ATOM 895 C C . CYS A 1 143 ? 4.020 -15.234 48.114 1.00 20.34 122 CYS A C 1
ATOM 896 O O . CYS A 1 143 ? 4.311 -16.356 48.455 1.00 21.80 122 CYS A O 1
ATOM 899 N N . ARG A 1 144 ? 4.924 -14.257 48.050 1.00 18.79 123 ARG A N 1
ATOM 900 C CA . ARG A 1 144 ? 6.349 -14.567 48.224 1.00 19.51 123 ARG A CA 1
ATOM 901 C C . ARG A 1 144 ? 6.907 -13.999 49.538 1.00 20.20 123 ARG A C 1
ATOM 902 O O . ARG A 1 144 ? 8.129 -13.993 49.797 1.00 20.88 123 ARG A O 1
ATOM 910 N N . ARG A 1 145 ? 5.991 -13.496 50.352 1.00 20.21 124 ARG A N 1
ATOM 911 C CA . ARG A 1 145 ? 6.289 -13.207 51.756 1.00 21.02 124 ARG A CA 1
ATOM 912 C C . ARG A 1 145 ? 7.196 -11.975 51.909 1.00 21.83 124 ARG A C 1
ATOM 913 O O . ARG A 1 145 ? 8.168 -12.015 52.671 1.00 21.02 124 ARG A O 1
ATOM 921 N N . GLY A 1 146 ? 6.882 -10.905 51.165 1.00 20.89 125 GLY A N 1
ATOM 922 C CA . GLY A 1 146 ? 7.702 -9.662 51.134 1.00 21.53 125 GLY A CA 1
ATOM 923 C C . GLY A 1 146 ? 7.916 -9.027 52.496 1.00 21.98 125 GLY A C 1
ATOM 924 O O . GLY A 1 146 ? 9.025 -8.617 52.821 1.00 21.34 125 GLY A O 1
ATOM 925 N N . TYR A 1 147 ? 6.844 -8.936 53.290 1.00 21.93 126 TYR A N 1
ATOM 926 C CA . TYR A 1 147 ? 6.942 -8.403 54.651 1.00 22.06 126 TYR A CA 1
ATOM 927 C C . TYR A 1 147 ? 7.971 -9.159 55.498 1.00 22.25 126 TYR A C 1
ATOM 928 O O . TYR A 1 147 ? 8.900 -8.537 56.030 1.00 21.59 126 TYR A O 1
ATOM 937 N N . GLU A 1 148 ? 7.804 -10.480 55.629 1.00 21.69 127 GLU A N 1
ATOM 938 C CA . GLU A 1 148 ? 8.698 -11.293 56.477 1.00 22.82 127 GLU A CA 1
ATOM 939 C C . GLU A 1 148 ? 10.113 -11.199 55.914 1.00 20.96 127 GLU A C 1
ATOM 940 O O . GLU A 1 148 ? 11.086 -11.137 56.656 1.00 20.84 127 GLU A O 1
ATOM 946 N N . ALA A 1 149 ? 10.225 -11.112 54.586 1.00 20.72 128 ALA A N 1
ATOM 947 C CA . ALA A 1 149 ? 11.530 -11.043 53.944 1.00 19.92 128 ALA A CA 1
ATOM 948 C C . ALA A 1 149 ? 12.333 -9.791 54.357 1.00 19.96 128 ALA A C 1
ATOM 949 O O . ALA A 1 149 ? 13.464 -9.895 54.852 1.00 19.79 128 ALA A O 1
ATOM 951 N N . ASP A 1 150 ? 11.744 -8.621 54.127 1.00 20.18 129 ASP A N 1
ATOM 952 C CA . ASP A 1 150 ? 12.432 -7.352 54.355 1.00 20.35 129 ASP A CA 1
ATOM 953 C C . ASP A 1 150 ? 12.658 -7.205 55.866 1.00 21.83 129 ASP A C 1
ATOM 954 O O . ASP A 1 150 ? 13.739 -6.807 56.298 1.00 22.99 129 ASP A O 1
ATOM 959 N N . ARG A 1 151 ? 11.645 -7.570 56.646 1.00 21.81 130 ARG A N 1
ATOM 960 C CA . ARG A 1 151 ? 11.727 -7.516 58.101 1.00 23.47 130 ARG A CA 1
ATOM 961 C C . ARG A 1 151 ? 12.931 -8.298 58.635 1.00 25.11 130 ARG A C 1
ATOM 962 O O . ARG A 1 151 ? 13.681 -7.794 59.479 1.00 25.12 130 ARG A O 1
ATOM 978 N N . VAL A 1 153 ? 15.746 -9.330 57.002 1.00 22.47 132 VAL A N 1
ATOM 979 C CA . VAL A 1 153 ? 17.044 -8.793 56.634 1.00 23.73 132 VAL A CA 1
ATOM 980 C C . VAL A 1 153 ? 17.351 -7.507 57.425 1.00 25.79 132 VAL A C 1
ATOM 981 O O . VAL A 1 153 ? 18.472 -7.298 57.887 1.00 27.07 132 VAL A O 1
ATOM 985 N N . ARG A 1 154 ? 16.339 -6.648 57.546 1.00 25.81 133 ARG A N 1
ATOM 986 C CA . ARG A 1 154 ? 16.471 -5.337 58.163 1.00 27.69 133 ARG A CA 1
ATOM 987 C C . ARG A 1 154 ? 16.751 -5.475 59.650 1.00 30.07 133 ARG A C 1
ATOM 988 O O . ARG A 1 154 ? 17.454 -4.647 60.239 1.00 34.10 133 ARG A O 1
ATOM 996 N N . SER A 1 155 ? 16.229 -6.532 60.246 1.00 30.74 134 SER A N 1
ATOM 997 C CA . SER A 1 155 ? 16.323 -6.697 61.691 1.00 31.98 134 SER A CA 1
ATOM 998 C C . SER A 1 155 ? 17.656 -7.290 62.149 1.00 33.94 134 SER A C 1
ATOM 999 O O . SER A 1 155 ? 17.872 -7.461 63.346 1.00 34.30 134 SER A O 1
ATOM 1002 N N . GLY A 1 156 ? 18.532 -7.614 61.204 1.00 33.40 135 GLY A N 1
ATOM 1003 C CA . GLY A 1 156 ? 19.803 -8.259 61.527 1.00 34.62 135 GLY A CA 1
ATOM 1004 C C . GLY A 1 156 ? 19.673 -9.734 61.897 1.00 36.19 135 GLY A C 1
ATOM 1005 O O . GLY A 1 156 ? 20.653 -10.343 62.282 1.00 37.12 135 GLY A O 1
ATOM 1006 N N . SER A 1 157 ? 18.483 -10.316 61.752 1.00 36.07 136 SER A N 1
ATOM 1007 C CA . SER A 1 157 ? 18.248 -11.674 62.252 1.00 37.73 136 SER A CA 1
ATOM 1008 C C . SER A 1 157 ? 18.314 -12.772 61.181 1.00 34.76 136 SER A C 1
ATOM 1009 O O . SER A 1 157 ? 18.106 -13.951 61.484 1.00 35.96 136 SER A O 1
ATOM 1012 N N . TRP A 1 158 ? 18.603 -12.381 59.940 1.00 30.61 137 TRP A N 1
ATOM 1013 C CA . TRP A 1 158 ? 18.758 -13.321 58.834 1.00 28.80 137 TRP A CA 1
ATOM 1014 C C . TRP A 1 158 ? 19.951 -14.248 59.051 1.00 27.48 137 TRP A C 1
ATOM 1015 O O . TRP A 1 158 ? 21.070 -13.771 59.070 1.00 26.27 137 TRP A O 1
ATOM 1026 N N . PRO A 1 159 ? 19.723 -15.569 59.186 1.00 28.17 138 PRO A N 1
ATOM 1027 C CA . PRO A 1 159 ? 20.904 -16.438 59.375 1.00 28.85 138 PRO A CA 1
ATOM 1028 C C . PRO A 1 159 ? 21.645 -16.812 58.092 1.00 27.72 138 PRO A C 1
ATOM 1029 O O . PRO A 1 159 ? 22.700 -17.453 58.164 1.00 28.97 138 PRO A O 1
ATOM 1033 N N . GLY A 1 160 ? 21.113 -16.415 56.946 1.00 25.61 139 GLY A N 1
ATOM 1034 C CA . GLY A 1 160 ? 21.736 -16.716 55.664 1.00 24.85 139 GLY A CA 1
ATOM 1035 C C . GLY A 1 160 ? 20.850 -17.591 54.810 1.00 22.99 139 GLY A C 1
ATOM 1036 O O . GLY A 1 160 ? 19.928 -18.217 55.305 1.00 22.07 139 GLY A O 1
ATOM 1037 N N . TRP A 1 161 ? 21.124 -17.614 53.511 1.00 22.59 140 TRP A N 1
ATOM 1038 C CA . TRP A 1 161 ? 20.398 -18.450 52.580 1.00 24.23 140 TRP A CA 1
ATOM 1039 C C . TRP A 1 161 ? 20.218 -19.884 53.104 1.00 24.88 140 TRP A C 1
ATOM 1040 O O . TRP A 1 161 ? 21.158 -20.465 53.664 1.00 25.61 140 TRP A O 1
ATOM 1051 N N . GLY A 1 162 ? 19.015 -20.436 52.960 1.00 24.19 141 GLY A N 1
ATOM 1052 C CA . GLY A 1 162 ? 18.833 -21.866 53.213 1.00 24.14 141 GLY A CA 1
ATOM 1053 C C . GLY A 1 162 ? 17.718 -22.471 52.389 1.00 23.99 141 GLY A C 1
ATOM 1054 O O . GLY A 1 162 ? 16.787 -21.765 51.998 1.00 23.00 141 GLY A O 1
ATOM 1055 N N . PRO A 1 163 ? 17.782 -23.796 52.147 1.00 24.10 142 PRO A N 1
ATOM 1056 C CA . PRO A 1 163 ? 16.774 -24.486 51.332 1.00 23.16 142 PRO A CA 1
ATOM 1057 C C . PRO A 1 163 ? 15.331 -24.443 51.843 1.00 23.91 142 PRO A C 1
ATOM 1058 O O . PRO A 1 163 ? 14.440 -24.698 51.079 1.00 23.76 142 PRO A O 1
ATOM 1062 N N . THR A 1 164 ? 15.098 -24.196 53.134 1.00 24.08 143 THR A N 1
ATOM 1063 C CA . THR A 1 164 ? 13.727 -24.152 53.620 1.00 23.84 143 THR A CA 1
ATOM 1064 C C . THR A 1 164 ? 13.276 -22.759 54.068 1.00 24.83 143 THR A C 1
ATOM 1065 O O . THR A 1 164 ? 12.256 -22.631 54.733 1.00 26.52 143 THR A O 1
ATOM 1069 N N . GLN A 1 165 ? 14.037 -21.729 53.715 1.00 22.59 144 GLN A N 1
ATOM 1070 C CA . GLN A 1 165 ? 13.819 -20.378 54.246 1.00 22.85 144 GLN A CA 1
ATOM 1071 C C . GLN A 1 165 ? 12.733 -19.572 53.495 1.00 22.33 144 GLN A C 1
ATOM 1072 O O . GLN A 1 165 ? 12.836 -19.357 52.278 1.00 21.95 144 GLN A O 1
ATOM 1078 N N . LEU A 1 166 ? 11.717 -19.110 54.226 1.00 21.03 145 LEU A N 1
ATOM 1079 C CA . LEU A 1 166 ? 10.593 -18.321 53.633 1.00 21.51 145 LEU A CA 1
ATOM 1080 C C . LEU A 1 166 ? 10.031 -18.870 52.313 1.00 21.40 145 LEU A C 1
ATOM 1081 O O . LEU A 1 166 ? 9.902 -18.138 51.307 1.00 21.41 145 LEU A O 1
ATOM 1086 N N . LEU A 1 167 ? 9.669 -20.159 52.315 1.00 20.92 146 LEU A N 1
ATOM 1087 C CA . LEU A 1 167 ? 9.020 -20.740 51.138 1.00 20.88 146 LEU A CA 1
ATOM 1088 C C . LEU A 1 167 ? 7.681 -20.058 50.881 1.00 21.66 146 LEU A C 1
ATOM 1089 O O . LEU A 1 167 ? 6.878 -19.962 51.785 1.00 23.36 146 LEU A O 1
ATOM 1094 N N . GLY A 1 168 ? 7.454 -19.601 49.654 1.00 21.96 147 GLY A N 1
ATOM 1095 C CA . GLY A 1 168 ? 6.218 -18.901 49.295 1.00 23.59 147 GLY A CA 1
ATOM 1096 C C . GLY A 1 168 ? 5.449 -19.686 48.247 1.00 24.71 147 GLY A C 1
ATOM 1097 O O . GLY A 1 168 ? 5.813 -20.827 47.911 1.00 24.60 147 GLY A O 1
ATOM 1106 N N . GLY A 1 170 ? 4.301 -19.961 44.441 1.00 24.62 149 GLY A N 1
ATOM 1107 C CA . GLY A 1 170 ? 4.587 -19.505 43.070 1.00 24.44 149 GLY A CA 1
ATOM 1108 C C . GLY A 1 170 ? 3.327 -19.118 42.323 1.00 24.32 149 GLY A C 1
ATOM 1109 O O . GLY A 1 170 ? 2.255 -19.624 42.640 1.00 25.24 149 GLY A O 1
ATOM 1110 N N . LEU A 1 171 ? 3.464 -18.271 41.296 1.00 23.99 150 LEU A N 1
ATOM 1111 C CA A LEU A 1 171 ? 2.307 -17.831 40.510 0.50 23.99 150 LEU A CA 1
ATOM 1112 C CA B LEU A 1 171 ? 2.311 -17.826 40.504 0.50 24.48 150 LEU A CA 1
ATOM 1113 C C . LEU A 1 171 ? 1.995 -18.773 39.343 1.00 26.44 150 LEU A C 1
ATOM 1114 O O . LEU A 1 171 ? 0.849 -18.892 38.936 1.00 26.57 150 LEU A O 1
ATOM 1123 N N . THR A 1 172 ? 3.011 -19.464 38.820 1.00 28.63 151 THR A N 1
ATOM 1124 C CA . THR A 1 172 ? 2.792 -20.284 37.606 1.00 30.97 151 THR A CA 1
ATOM 1125 C C . THR A 1 172 ? 1.833 -21.460 37.889 1.00 30.80 151 THR A C 1
ATOM 1126 O O . THR A 1 172 ? 1.875 -22.060 38.958 1.00 29.86 151 THR A O 1
ATOM 1130 N N . GLY A 1 173 ? 0.893 -21.678 36.974 1.00 34.63 152 GLY A N 1
ATOM 1131 C CA . GLY A 1 173 ? -0.103 -22.754 37.112 1.00 35.05 152 GLY A CA 1
ATOM 1132 C C . GLY A 1 173 ? -1.257 -22.431 38.055 1.00 35.25 152 GLY A C 1
ATOM 1133 O O . GLY A 1 173 ? -2.082 -23.308 38.359 1.00 33.45 152 GLY A O 1
ATOM 1134 N N . ARG A 1 174 ? -1.310 -21.182 38.536 1.00 30.67 153 ARG A N 1
ATOM 1135 C CA . ARG A 1 174 ? -2.393 -20.750 39.417 1.00 27.66 153 ARG A CA 1
ATOM 1136 C C . ARG A 1 174 ? -3.427 -19.857 38.724 1.00 25.88 153 ARG A C 1
ATOM 1137 O O . ARG A 1 174 ? -3.190 -19.329 37.633 1.00 25.88 153 ARG A O 1
ATOM 1145 N N . ARG A 1 175 ? -4.574 -19.698 39.368 1.00 25.49 154 ARG A N 1
ATOM 1146 C CA . ARG A 1 175 ? -5.710 -18.963 38.801 1.00 24.10 154 ARG A CA 1
ATOM 1147 C C . ARG A 1 175 ? -5.917 -17.638 39.508 1.00 23.46 154 ARG A C 1
ATOM 1148 O O . ARG A 1 175 ? -6.079 -17.587 40.728 1.00 23.35 154 ARG A O 1
ATOM 1156 N N . LEU A 1 176 ? -5.871 -16.556 38.754 1.00 22.27 155 LEU A N 1
ATOM 1157 C CA . LEU A 1 176 ? -6.176 -15.248 39.335 1.00 20.98 155 LEU A CA 1
ATOM 1158 C C . LEU A 1 176 ? -7.633 -14.936 39.033 1.00 20.78 155 LEU A C 1
ATOM 1159 O O . LEU A 1 176 ? -8.033 -14.810 37.857 1.00 21.68 155 LEU A O 1
ATOM 1164 N N . GLY A 1 177 ? -8.428 -14.838 40.086 1.00 20.18 156 GLY A N 1
ATOM 1165 C CA . GLY A 1 177 ? -9.859 -14.489 39.976 1.00 21.51 156 GLY A CA 1
ATOM 1166 C C . GLY A 1 177 ? -10.134 -13.028 40.301 1.00 24.26 156 GLY A C 1
ATOM 1167 O O . GLY A 1 177 ? -9.938 -12.591 41.441 1.00 25.71 156 GLY A O 1
ATOM 1168 N N . ILE A 1 178 ? -10.613 -12.274 39.305 1.00 23.95 157 ILE A N 1
ATOM 1169 C CA . ILE A 1 178 ? -10.808 -10.826 39.442 1.00 25.59 157 ILE A CA 1
ATOM 1170 C C . ILE A 1 178 ? -12.293 -10.481 39.532 1.00 26.60 157 ILE A C 1
ATOM 1171 O O . ILE A 1 178 ? -13.072 -10.738 38.587 1.00 25.44 157 ILE A O 1
ATOM 1176 N N . PHE A 1 179 ? -12.688 -9.987 40.702 1.00 27.68 158 PHE A N 1
ATOM 1177 C CA . PHE A 1 179 ? -14.045 -9.485 40.909 1.00 29.79 158 PHE A CA 1
ATOM 1178 C C . PHE A 1 179 ? -14.119 -8.043 40.435 1.00 30.53 158 PHE A C 1
ATOM 1179 O O . PHE A 1 179 ? -13.486 -7.148 41.000 1.00 30.85 158 PHE A O 1
ATOM 1187 N N . GLY A 1 180 ? -14.868 -7.831 39.356 1.00 29.95 159 GLY A N 1
ATOM 1188 C CA . GLY A 1 180 ? -15.011 -6.506 38.783 1.00 30.94 159 GLY A CA 1
ATOM 1189 C C . GLY A 1 180 ? -13.865 -6.215 37.857 1.00 31.38 159 GLY A C 1
ATOM 1190 O O . GLY A 1 180 ? -12.975 -5.419 38.176 1.00 34.66 159 GLY A O 1
ATOM 1199 N N . GLY A 1 182 ? -13.091 -4.309 35.196 1.00 31.02 161 GLY A N 1
ATOM 1200 C CA . GLY A 1 182 ? -13.243 -3.153 34.300 1.00 29.64 161 GLY A CA 1
ATOM 1201 C C . GLY A 1 182 ? -11.888 -2.710 33.780 1.00 28.06 161 GLY A C 1
ATOM 1202 O O . GLY A 1 182 ? -11.010 -3.544 33.548 1.00 26.38 161 GLY A O 1
ATOM 1203 N N . ARG A 1 183 ? -11.693 -1.409 33.593 1.00 27.47 162 ARG A N 1
ATOM 1204 C CA . ARG A 1 183 ? -10.426 -0.899 33.054 1.00 29.59 162 ARG A CA 1
ATOM 1205 C C . ARG A 1 183 ? -9.193 -1.249 33.925 1.00 27.12 162 ARG A C 1
ATOM 1206 O O . ARG A 1 183 ? -8.157 -1.705 33.429 1.00 25.73 162 ARG A O 1
ATOM 1214 N N . ILE A 1 184 ? -9.322 -1.051 35.228 1.00 26.82 163 ILE A N 1
ATOM 1215 C CA . ILE A 1 184 ? -8.249 -1.405 36.159 1.00 24.90 163 ILE A CA 1
ATOM 1216 C C . ILE A 1 184 ? -8.072 -2.939 36.181 1.00 24.00 163 ILE A C 1
ATOM 1217 O O . ILE A 1 184 ? -6.954 -3.472 36.085 1.00 22.72 163 ILE A O 1
ATOM 1222 N N . GLY A 1 185 ? -9.179 -3.645 36.321 1.00 23.92 164 GLY A N 1
ATOM 1223 C CA . GLY A 1 185 ? -9.132 -5.122 36.261 1.00 22.25 164 GLY A CA 1
ATOM 1224 C C . GLY A 1 185 ? -8.426 -5.688 35.049 1.00 21.57 164 GLY A C 1
ATOM 1225 O O . GLY A 1 185 ? -7.620 -6.618 35.158 1.00 22.32 164 GLY A O 1
ATOM 1226 N N . ARG A 1 186 ? -8.721 -5.162 33.867 1.00 21.43 165 ARG A N 1
ATOM 1227 C CA . ARG A 1 186 ? -8.059 -5.637 32.660 1.00 22.74 165 ARG A CA 1
ATOM 1228 C C . ARG A 1 186 ? -6.560 -5.282 32.624 1.00 22.68 165 ARG A C 1
ATOM 1229 O O . ARG A 1 186 ? -5.730 -6.072 32.136 1.00 22.08 165 ARG A O 1
ATOM 1237 N N . ALA A 1 187 ? -6.214 -4.097 33.134 1.00 21.61 166 ALA A N 1
ATOM 1238 C CA . ALA A 1 187 ? -4.784 -3.736 33.269 1.00 20.58 166 ALA A CA 1
ATOM 1239 C C . ALA A 1 187 ? -4.047 -4.730 34.176 1.00 20.33 166 ALA A C 1
ATOM 1240 O O . ALA A 1 187 ? -2.917 -5.148 33.882 1.00 20.72 166 ALA A O 1
ATOM 1242 N N . ILE A 1 188 ? -4.687 -5.124 35.279 1.00 20.43 167 ILE A N 1
ATOM 1243 C CA . ILE A 1 188 ? -4.170 -6.194 36.129 1.00 21.33 167 ILE A CA 1
ATOM 1244 C C . ILE A 1 188 ? -4.029 -7.542 35.387 1.00 21.88 167 ILE A C 1
ATOM 1245 O O . ILE A 1 188 ? -2.972 -8.175 35.471 1.00 20.74 167 ILE A O 1
ATOM 1250 N N . ALA A 1 189 ? -5.052 -7.943 34.635 1.00 22.49 168 ALA A N 1
ATOM 1251 C CA . ALA A 1 189 ? -4.990 -9.211 33.863 1.00 23.74 168 ALA A CA 1
ATOM 1252 C C . ALA A 1 189 ? -3.823 -9.232 32.845 1.00 23.64 168 ALA A C 1
ATOM 1253 O O . ALA A 1 189 ? -3.097 -10.222 32.753 1.00 23.29 168 ALA A O 1
ATOM 1255 N N . THR A 1 190 ? -3.609 -8.114 32.156 1.00 23.72 169 THR A N 1
ATOM 1256 C CA . THR A 1 190 ? -2.464 -7.922 31.230 1.00 25.51 169 THR A CA 1
ATOM 1257 C C . THR A 1 190 ? -1.112 -8.202 31.910 1.00 26.14 169 THR A C 1
ATOM 1258 O O . THR A 1 190 ? -0.317 -8.976 31.402 1.00 26.35 169 THR A O 1
ATOM 1262 N N . ARG A 1 191 ? -0.894 -7.594 33.070 1.00 24.49 170 ARG A N 1
ATOM 1263 C CA . ARG A 1 191 ? 0.333 -7.831 33.863 1.00 23.52 170 ARG A CA 1
ATOM 1264 C C . ARG A 1 191 ? 0.381 -9.241 34.425 1.00 23.03 170 ARG A C 1
ATOM 1265 O O . ARG A 1 191 ? 1.448 -9.858 34.441 1.00 23.94 170 ARG A O 1
ATOM 1273 N N . ALA A 1 192 ? -0.757 -9.743 34.883 1.00 21.28 171 ALA A N 1
ATOM 1274 C CA . ALA A 1 192 ? -0.831 -11.090 35.502 1.00 21.88 171 ALA A CA 1
ATOM 1275 C C . ALA A 1 192 ? -0.482 -12.255 34.559 1.00 21.77 171 ALA A C 1
ATOM 1276 O O . ALA A 1 192 ? 0.186 -13.220 34.951 1.00 20.40 171 ALA A O 1
ATOM 1278 N N . ARG A 1 193 ? -0.904 -12.145 33.303 1.00 22.96 172 ARG A N 1
ATOM 1279 C CA . ARG A 1 193 ? -0.687 -13.202 32.291 1.00 24.30 172 ARG A CA 1
ATOM 1280 C C . ARG A 1 193 ? 0.792 -13.543 32.114 1.00 24.19 172 ARG A C 1
ATOM 1281 O O . ARG A 1 193 ? 1.128 -14.694 31.868 1.00 24.55 172 ARG A O 1
ATOM 1289 N N . GLY A 1 194 ? 1.659 -12.540 32.234 1.00 24.36 173 GLY A N 1
ATOM 1290 C CA . GLY A 1 194 ? 3.107 -12.730 32.100 1.00 24.75 173 GLY A CA 1
ATOM 1291 C C . GLY A 1 194 ? 3.720 -13.642 33.156 1.00 23.11 173 GLY A C 1
ATOM 1292 O O . GLY A 1 194 ? 4.778 -14.250 32.934 1.00 23.24 173 GLY A O 1
ATOM 1293 N N . PHE A 1 195 ? 3.052 -13.750 34.302 1.00 21.38 174 PHE A N 1
ATOM 1294 C CA . PHE A 1 195 ? 3.512 -14.609 35.392 1.00 22.00 174 PHE A CA 1
ATOM 1295 C C . PHE A 1 195 ? 2.998 -16.042 35.295 1.00 24.19 174 PHE A C 1
ATOM 1296 O O . PHE A 1 195 ? 3.260 -16.860 36.191 1.00 25.06 174 PHE A O 1
ATOM 1304 N N . GLY A 1 196 ? 2.231 -16.324 34.245 1.00 24.76 175 GLY A N 1
ATOM 1305 C CA . GLY A 1 196 ? 1.660 -17.660 34.039 1.00 24.99 175 GLY A CA 1
ATOM 1306 C C . GLY A 1 196 ? 0.345 -17.861 34.789 1.00 25.04 175 GLY A C 1
ATOM 1307 O O . GLY A 1 196 ? -0.136 -18.987 34.928 1.00 26.72 175 GLY A O 1
ATOM 1308 N N . LEU A 1 197 ? -0.246 -16.770 35.262 1.00 24.18 176 LEU A N 1
ATOM 1309 C CA . LEU A 1 197 ? -1.555 -16.828 35.893 1.00 25.01 176 LEU A CA 1
ATOM 1310 C C . LEU A 1 197 ? -2.682 -16.971 34.877 1.00 26.78 176 LEU A C 1
ATOM 1311 O O . LEU A 1 197 ? -2.725 -16.235 33.896 1.00 26.16 176 LEU A O 1
ATOM 1316 N N . ALA A 1 198 ? -3.589 -17.917 35.129 1.00 26.54 177 ALA A N 1
ATOM 1317 C CA . ALA A 1 198 ? -4.785 -18.047 34.316 1.00 26.49 177 ALA A CA 1
ATOM 1318 C C . ALA A 1 198 ? -5.832 -17.077 34.823 1.00 27.05 177 ALA A C 1
ATOM 1319 O O . ALA A 1 198 ? -6.083 -17.002 36.019 1.00 27.11 177 ALA A O 1
ATOM 1321 N N . ILE A 1 199 ? -6.430 -16.316 33.912 1.00 26.30 178 ILE A N 1
ATOM 1322 C CA . ILE A 1 199 ? -7.357 -15.258 34.333 1.00 26.05 178 ILE A CA 1
ATOM 1323 C C . ILE A 1 199 ? -8.797 -15.732 34.350 1.00 26.84 178 ILE A C 1
ATOM 1324 O O . ILE A 1 199 ? -9.307 -16.236 33.341 1.00 26.97 178 ILE A O 1
ATOM 1329 N N . HIS A 1 200 ? -9.413 -15.574 35.519 1.00 26.42 179 HIS A N 1
ATOM 1330 C CA . HIS A 1 200 ? -10.828 -15.807 35.750 1.00 27.89 179 HIS A CA 1
ATOM 1331 C C . HIS A 1 200 ? -11.448 -14.505 36.215 1.00 27.73 179 HIS A C 1
ATOM 1332 O O . HIS A 1 200 ? -10.771 -13.694 36.839 1.00 25.74 179 HIS A O 1
ATOM 1339 N N . TYR A 1 201 ? -12.727 -14.289 35.911 1.00 28.41 180 TYR A N 1
ATOM 1340 C CA . TYR A 1 201 ? -13.373 -13.055 36.329 1.00 27.42 180 TYR A CA 1
ATOM 1341 C C . TYR A 1 201 ? -14.890 -13.161 36.461 1.00 28.00 180 TYR A C 1
ATOM 1342 O O . TYR A 1 201 ? -15.531 -14.064 35.887 1.00 29.20 180 TYR A O 1
ATOM 1351 N N . HIS A 1 202 ? -15.443 -12.279 37.285 1.00 29.77 181 HIS A N 1
ATOM 1352 C CA . HIS A 1 202 ? -16.897 -12.103 37.401 1.00 32.17 181 HIS A CA 1
ATOM 1353 C C . HIS A 1 202 ? -17.267 -10.621 37.366 1.00 35.05 181 HIS A C 1
ATOM 1354 O O . HIS A 1 202 ? -16.800 -9.836 38.203 1.00 33.41 181 HIS A O 1
ATOM 1361 N N . ASN A 1 203 ? -18.066 -10.262 36.351 1.00 32.86 182 ASN A N 1
ATOM 1362 C CA . ASN A 1 203 ? -18.744 -8.977 36.213 1.00 33.13 182 ASN A CA 1
ATOM 1363 C C . ASN A 1 203 ? -20.221 -9.336 36.078 1.00 33.05 182 ASN A C 1
ATOM 1364 O O . ASN A 1 203 ? -20.542 -10.454 35.693 1.00 33.08 182 ASN A O 1
ATOM 1369 N N . ARG A 1 204 ? -21.115 -8.406 36.324 1.00 35.83 183 ARG A N 1
ATOM 1370 C CA . ARG A 1 204 ? -22.538 -8.677 36.162 1.00 37.62 183 ARG A CA 1
ATOM 1371 C C . ARG A 1 204 ? -22.858 -9.158 34.769 1.00 35.27 183 ARG A C 1
ATOM 1372 O O . ARG A 1 204 ? -23.570 -10.122 34.605 1.00 35.68 183 ARG A O 1
ATOM 1380 N N . THR A 1 205 ? -22.313 -8.463 33.796 1.00 34.93 184 THR A N 1
ATOM 1381 C CA . THR A 1 205 ? -22.416 -8.825 32.398 1.00 37.06 184 THR A CA 1
ATOM 1382 C C . THR A 1 205 ? -21.054 -9.260 31.867 1.00 36.17 184 THR A C 1
ATOM 1383 O O . THR A 1 205 ? -20.019 -8.683 32.219 1.00 34.90 184 THR A O 1
ATOM 1387 N N . ARG A 1 206 ? -21.063 -10.285 31.021 1.00 35.20 185 ARG A N 1
ATOM 1388 C CA . ARG A 1 206 ? -19.835 -10.752 30.372 1.00 35.21 185 ARG A CA 1
ATOM 1389 C C . ARG A 1 206 ? -19.265 -9.677 29.449 1.00 33.77 185 ARG A C 1
ATOM 1390 O O . ARG A 1 206 ? -20.021 -8.913 28.838 1.00 34.35 185 ARG A O 1
ATOM 1398 N N . LEU A 1 207 ? -17.938 -9.628 29.356 1.00 32.95 186 LEU A N 1
ATOM 1399 C CA . LEU A 1 207 ? -17.255 -8.704 28.455 1.00 33.79 186 LEU A CA 1
ATOM 1400 C C . LEU A 1 207 ? -17.224 -9.209 27.016 1.00 34.88 186 LEU A C 1
ATOM 1401 O O . LEU A 1 207 ? -17.345 -10.411 26.766 1.00 35.85 186 LEU A O 1
ATOM 1406 N N . SER A 1 208 ? -17.017 -8.281 26.083 1.00 35.02 187 SER A N 1
ATOM 1407 C CA . SER A 1 208 ? -16.825 -8.615 24.682 1.00 36.75 187 SER A CA 1
ATOM 1408 C C . SER A 1 208 ? -15.612 -9.519 24.506 1.00 37.95 187 SER A C 1
ATOM 1409 O O . SER A 1 208 ? -14.719 -9.560 25.358 1.00 37.15 187 SER A O 1
ATOM 1412 N N . HIS A 1 209 ? -15.593 -10.255 23.401 1.00 39.21 188 HIS A N 1
ATOM 1413 C CA . HIS A 1 209 ? -14.468 -11.120 23.063 1.00 40.92 188 HIS A CA 1
ATOM 1414 C C . HIS A 1 209 ? -13.145 -10.338 23.092 1.00 40.13 188 HIS A C 1
ATOM 1415 O O . HIS A 1 209 ? -12.173 -10.766 23.723 1.00 39.82 188 HIS A O 1
ATOM 1422 N N . ALA A 1 210 ? -13.136 -9.178 22.432 1.00 39.09 189 ALA A N 1
ATOM 1423 C CA . ALA A 1 210 ? -11.965 -8.298 22.393 1.00 38.16 189 ALA A CA 1
ATOM 1424 C C . ALA A 1 210 ? -11.411 -8.008 23.782 1.00 36.51 189 ALA A C 1
ATOM 1425 O O . ALA A 1 210 ? -10.221 -8.201 24.029 1.00 38.60 189 ALA A O 1
ATOM 1427 N N . LEU A 1 211 ? -12.277 -7.553 24.681 1.00 34.35 190 LEU A N 1
ATOM 1428 C CA . LEU A 1 211 ? -11.860 -7.185 26.042 1.00 33.54 190 LEU A CA 1
ATOM 1429 C C . LEU A 1 211 ? -11.530 -8.366 26.957 1.00 33.26 190 LEU A C 1
ATOM 1430 O O . LEU A 1 211 ? -10.753 -8.209 27.898 1.00 31.36 190 LEU A O 1
ATOM 1435 N N . GLU A 1 212 ? -12.135 -9.516 26.709 1.00 33.79 191 GLU A N 1
ATOM 1436 C CA . GLU A 1 212 ? -11.907 -10.708 27.509 1.00 34.00 191 GLU A CA 1
ATOM 1437 C C . GLU A 1 212 ? -10.498 -11.297 27.387 1.00 33.46 191 GLU A C 1
ATOM 1438 O O . GLU A 1 212 ? -9.948 -11.767 28.336 1.00 32.19 191 GLU A O 1
ATOM 1444 N N . GLU A 1 213 ? -9.949 -11.273 26.189 1.00 34.21 192 GLU A N 1
ATOM 1445 C CA . GLU A 1 213 ? -8.665 -11.855 25.891 1.00 37.89 192 GLU A CA 1
ATOM 1446 C C . GLU A 1 213 ? -8.496 -13.194 26.534 1.00 41.46 192 GLU A C 1
ATOM 1447 O O . GLU A 1 213 ? -7.452 -13.539 27.025 1.00 41.94 192 GLU A O 1
ATOM 1453 N N . GLY A 1 214 ? -9.570 -13.939 26.514 1.00 45.98 193 GLY A N 1
ATOM 1454 C CA . GLY A 1 214 ? -9.531 -15.294 26.929 1.00 42.09 193 GLY A CA 1
ATOM 1455 C C . GLY A 1 214 ? -9.773 -15.483 28.391 1.00 35.42 193 GLY A C 1
ATOM 1456 O O . GLY A 1 214 ? -9.694 -16.618 28.786 1.00 36.64 193 GLY A O 1
ATOM 1457 N N . ALA A 1 215 ? -10.043 -14.435 29.186 1.00 32.05 194 ALA A N 1
ATOM 1458 C CA . ALA A 1 215 ? -10.307 -14.761 30.565 1.00 30.47 194 ALA A CA 1
ATOM 1459 C C . ALA A 1 215 ? -11.552 -15.639 30.648 1.00 31.50 194 ALA A C 1
ATOM 1460 O O . ALA A 1 215 ? -12.454 -15.540 29.799 1.00 32.80 194 ALA A O 1
ATOM 1462 N N . ILE A 1 216 ? -11.614 -16.466 31.688 1.00 31.85 195 ILE A N 1
ATOM 1463 C CA . ILE A 1 216 ? -12.797 -17.307 31.951 1.00 31.27 195 ILE A CA 1
ATOM 1464 C C . ILE A 1 216 ? -13.858 -16.517 32.715 1.00 30.17 195 ILE A C 1
ATOM 1465 O O . ILE A 1 216 ? -13.603 -16.008 33.803 1.00 28.91 195 ILE A O 1
ATOM 1470 N N . TYR A 1 217 ? -15.055 -16.405 32.133 1.00 29.83 196 TYR A N 1
ATOM 1471 C CA . TYR A 1 217 ? -16.139 -15.687 32.768 1.00 29.88 196 TYR A CA 1
ATOM 1472 C C . TYR A 1 217 ? -16.915 -16.558 33.744 1.00 31.30 196 TYR A C 1
ATOM 1473 O O . TYR A 1 217 ? -17.273 -17.691 33.433 1.00 33.44 196 TYR A O 1
ATOM 1482 N N . HIS A 1 218 ? -17.171 -16.022 34.927 1.00 32.87 197 HIS A N 1
ATOM 1483 C CA . HIS A 1 218 ? -18.028 -16.681 35.900 1.00 33.66 197 HIS A CA 1
ATOM 1484 C C . HIS A 1 218 ? -19.317 -15.916 36.035 1.00 36.75 197 HIS A C 1
ATOM 1485 O O . HIS A 1 218 ? -19.314 -14.726 36.325 1.00 34.93 197 HIS A O 1
ATOM 1492 N N . ASP A 1 219 ? -20.414 -16.644 35.807 1.00 41.17 198 ASP A N 1
ATOM 1493 C CA . ASP A 1 219 ? -21.766 -16.144 35.854 1.00 44.78 198 ASP A CA 1
ATOM 1494 C C . ASP A 1 219 ? -22.099 -15.537 37.214 1.00 41.69 198 ASP A C 1
ATOM 1495 O O . ASP A 1 219 ? -22.821 -14.547 37.293 1.00 41.48 198 ASP A O 1
ATOM 1500 N N . THR A 1 220 ? -21.590 -16.153 38.280 1.00 38.65 199 THR A N 1
ATOM 1501 C CA . THR A 1 220 ? -21.867 -15.701 39.644 1.00 37.82 199 THR A CA 1
ATOM 1502 C C . THR A 1 220 ? -20.568 -15.440 40.417 1.00 38.99 199 THR A C 1
ATOM 1503 O O . THR A 1 220 ? -19.529 -16.031 40.112 1.00 35.75 199 THR A O 1
ATOM 1507 N N . LEU A 1 221 ? -20.638 -14.569 41.421 1.00 39.95 200 LEU A N 1
ATOM 1508 C CA . LEU A 1 221 ? -19.514 -14.370 42.330 1.00 39.29 200 LEU A CA 1
ATOM 1509 C C . LEU A 1 221 ? -19.133 -15.654 43.093 1.00 37.66 200 LEU A C 1
ATOM 1510 O O . LEU A 1 221 ? -17.945 -15.902 43.326 1.00 33.60 200 LEU A O 1
ATOM 1515 N N . ASP A 1 222 ? -20.122 -16.482 43.449 1.00 39.57 201 ASP A N 1
ATOM 1516 C CA . ASP A 1 222 ? -19.844 -17.796 44.042 1.00 40.86 201 ASP A CA 1
ATOM 1517 C C . ASP A 1 222 ? -18.968 -18.692 43.169 1.00 37.50 201 ASP A C 1
ATOM 1518 O O . ASP A 1 222 ? -18.081 -19.389 43.677 1.00 38.77 201 ASP A O 1
ATOM 1523 N N . SER A 1 223 ? -19.223 -18.673 41.863 1.00 35.37 202 SER A N 1
ATOM 1524 C CA . SER A 1 223 ? -18.486 -19.505 40.922 1.00 33.99 202 SER A CA 1
ATOM 1525 C C . SER A 1 223 ? -17.044 -18.997 40.853 1.00 31.35 202 SER A C 1
ATOM 1526 O O . SER A 1 223 ? -16.095 -19.777 40.851 1.00 30.84 202 SER A O 1
ATOM 1529 N N . LEU A 1 224 ? -16.889 -17.680 40.800 1.00 30.28 203 LEU A N 1
ATOM 1530 C CA . LEU A 1 224 ? -15.551 -17.093 40.742 1.00 28.42 203 LEU A CA 1
ATOM 1531 C C . LEU A 1 224 ? -14.745 -17.440 41.997 1.00 27.97 203 LEU A C 1
ATOM 1532 O O . LEU A 1 224 ? -13.582 -17.881 41.913 1.00 28.89 203 LEU A O 1
ATOM 1537 N N . LEU A 1 225 ? -15.345 -17.235 43.167 1.00 28.14 204 LEU A N 1
ATOM 1538 C CA . LEU A 1 225 ? -14.650 -17.518 44.433 1.00 29.69 204 LEU A CA 1
ATOM 1539 C C . LEU A 1 225 ? -14.061 -18.937 44.496 1.00 31.54 204 LEU A C 1
ATOM 1540 O O . LEU A 1 225 ? -12.908 -19.139 44.936 1.00 30.52 204 LEU A O 1
ATOM 1545 N N . GLY A 1 226 ? -14.858 -19.912 44.060 1.00 31.99 205 GLY A N 1
ATOM 1546 C CA . GLY A 1 226 ? -14.460 -21.327 44.084 1.00 32.01 205 GLY A CA 1
ATOM 1547 C C . GLY A 1 226 ? -13.327 -21.699 43.141 1.00 32.24 205 GLY A C 1
ATOM 1548 O O . GLY A 1 226 ? -12.711 -22.745 43.298 1.00 33.17 205 GLY A O 1
ATOM 1549 N N . ALA A 1 227 ? -13.037 -20.818 42.184 1.00 30.22 206 ALA A N 1
ATOM 1550 C CA . ALA A 1 227 ? -12.016 -21.040 41.167 1.00 29.82 206 ALA A CA 1
ATOM 1551 C C . ALA A 1 227 ? -10.790 -20.142 41.382 1.00 30.35 206 ALA A C 1
ATOM 1552 O O . ALA A 1 227 ? -9.870 -20.173 40.561 1.00 31.35 206 ALA A O 1
ATOM 1554 N N . SER A 1 228 ? -10.779 -19.348 42.462 1.00 29.65 207 SER A N 1
ATOM 1555 C CA . SER A 1 228 ? -9.713 -18.337 42.689 1.00 28.51 207 SER A CA 1
ATOM 1556 C C . SER A 1 228 ? -8.598 -18.825 43.637 1.00 26.65 207 SER A C 1
ATOM 1557 O O . SER A 1 228 ? -8.812 -18.926 44.851 1.00 27.93 207 SER A O 1
ATOM 1560 N N . ASP A 1 229 ? -7.414 -19.113 43.093 1.00 25.59 208 ASP A N 1
ATOM 1561 C CA . ASP A 1 229 ? -6.211 -19.331 43.919 1.00 24.90 208 ASP A CA 1
ATOM 1562 C C . ASP A 1 229 ? -5.704 -18.009 44.496 1.00 25.26 208 ASP A C 1
ATOM 1563 O O . ASP A 1 229 ? -5.199 -17.955 45.625 1.00 25.37 208 ASP A O 1
ATOM 1568 N N . ILE A 1 230 ? -5.820 -16.966 43.685 1.00 22.66 209 ILE A N 1
ATOM 1569 C CA . ILE A 1 230 ? -5.703 -15.572 44.128 1.00 22.40 209 ILE A CA 1
ATOM 1570 C C . ILE A 1 230 ? -7.016 -14.866 43.761 1.00 22.46 209 ILE A C 1
ATOM 1571 O O . ILE A 1 230 ? -7.382 -14.772 42.558 1.00 21.62 209 ILE A O 1
ATOM 1576 N N . PHE A 1 231 ? -7.719 -14.383 44.785 1.00 22.35 210 PHE A N 1
ATOM 1577 C CA . PHE A 1 231 ? -8.994 -13.665 44.621 1.00 23.31 210 PHE A CA 1
ATOM 1578 C C . PHE A 1 231 ? -8.765 -12.171 44.771 1.00 23.53 210 PHE A C 1
ATOM 1579 O O . PHE A 1 231 ? -8.403 -11.721 45.842 1.00 23.73 210 PHE A O 1
ATOM 1587 N N . LEU A 1 232 ? -8.996 -11.402 43.708 1.00 22.66 211 LEU A N 1
ATOM 1588 C CA . LEU A 1 232 ? -8.652 -9.981 43.724 1.00 22.44 211 LEU A CA 1
ATOM 1589 C C . LEU A 1 232 ? -9.905 -9.108 43.516 1.00 24.58 211 LEU A C 1
ATOM 1590 O O . LEU A 1 232 ? -10.648 -9.304 42.548 1.00 25.57 211 LEU A O 1
ATOM 1595 N N . ILE A 1 233 ? -10.101 -8.136 44.402 1.00 24.13 212 ILE A N 1
ATOM 1596 C CA . ILE A 1 233 ? -11.231 -7.193 44.322 1.00 23.61 212 ILE A CA 1
ATOM 1597 C C . ILE A 1 233 ? -10.793 -5.939 43.600 1.00 24.43 212 ILE A C 1
ATOM 1598 O O . ILE A 1 233 ? -9.969 -5.188 44.122 1.00 23.71 212 ILE A O 1
ATOM 1603 N N . ALA A 1 234 ? -11.315 -5.742 42.378 1.00 26.42 213 ALA A N 1
ATOM 1604 C CA . ALA A 1 234 ? -11.093 -4.513 41.605 1.00 28.28 213 ALA A CA 1
ATOM 1605 C C . ALA A 1 234 ? -12.438 -3.796 41.363 1.00 33.20 213 ALA A C 1
ATOM 1606 O O . ALA A 1 234 ? -12.471 -2.782 40.711 1.00 37.93 213 ALA A O 1
ATOM 1608 N N . ALA A 1 235 ? -13.535 -4.350 41.874 1.00 36.44 214 ALA A N 1
ATOM 1609 C CA . ALA A 1 235 ? -14.896 -3.793 41.676 1.00 39.51 214 ALA A CA 1
ATOM 1610 C C . ALA A 1 235 ? -15.109 -2.476 42.420 1.00 41.79 214 ALA A C 1
ATOM 1611 O O . ALA A 1 235 ? -14.868 -2.421 43.618 1.00 42.28 214 ALA A O 1
ATOM 1613 N N . PRO A 1 236 ? -15.593 -1.419 41.728 1.00 45.63 215 PRO A N 1
ATOM 1614 C CA . PRO A 1 236 ? -15.972 -0.200 42.452 1.00 45.36 215 PRO A CA 1
ATOM 1615 C C . PRO A 1 236 ? -16.936 -0.489 43.611 1.00 43.24 215 PRO A C 1
ATOM 1616 O O . PRO A 1 236 ? -17.779 -1.390 43.526 1.00 43.56 215 PRO A O 1
ATOM 1620 N N . GLY A 1 237 ? -16.774 0.250 44.699 1.00 41.69 216 GLY A N 1
ATOM 1621 C CA . GLY A 1 237 ? -17.604 0.073 45.887 1.00 43.10 216 GLY A CA 1
ATOM 1622 C C . GLY A 1 237 ? -19.029 0.560 45.666 1.00 47.52 216 GLY A C 1
ATOM 1623 O O . GLY A 1 237 ? -19.252 1.573 44.994 1.00 45.31 216 GLY A O 1
ATOM 1624 N N . ARG A 1 238 ? -19.982 -0.185 46.224 1.00 50.36 217 ARG A N 1
ATOM 1625 C CA . ARG A 1 238 ? -21.406 0.140 46.161 1.00 53.88 217 ARG A CA 1
ATOM 1626 C C . ARG A 1 238 ? -22.007 -0.177 47.526 1.00 53.09 217 ARG A C 1
ATOM 1627 O O . ARG A 1 238 ? -21.457 -1.008 48.258 1.00 52.61 217 ARG A O 1
ATOM 1635 N N . PRO A 1 239 ? -23.144 0.464 47.869 1.00 52.50 218 PRO A N 1
ATOM 1636 C CA . PRO A 1 239 ? -23.805 0.128 49.128 1.00 51.03 218 PRO A CA 1
ATOM 1637 C C . PRO A 1 239 ? -24.082 -1.367 49.248 1.00 50.38 218 PRO A C 1
ATOM 1638 O O . PRO A 1 239 ? -23.868 -1.943 50.312 1.00 50.75 218 PRO A O 1
ATOM 1642 N N . GLU A 1 240 ? -24.535 -1.990 48.162 1.00 49.01 219 GLU A N 1
ATOM 1643 C CA . GLU A 1 240 ? -24.924 -3.397 48.200 1.00 49.42 219 GLU A CA 1
ATOM 1644 C C . GLU A 1 240 ? -23.725 -4.326 48.391 1.00 45.30 219 GLU A C 1
ATOM 1645 O O . GLU A 1 240 ? -23.875 -5.418 48.929 1.00 46.07 219 GLU A O 1
ATOM 1651 N N . LEU A 1 241 ? -22.542 -3.876 47.973 1.00 42.03 220 LEU A N 1
ATOM 1652 C CA . LEU A 1 241 ? -21.312 -4.672 48.099 1.00 41.23 220 LEU A CA 1
ATOM 1653 C C . LEU A 1 241 ? -20.584 -4.554 49.438 1.00 39.39 220 LEU A C 1
ATOM 1654 O O . LEU A 1 241 ? -19.668 -5.333 49.713 1.00 37.59 220 LEU A O 1
ATOM 1659 N N . LYS A 1 242 ? -20.968 -3.577 50.257 1.00 39.87 221 LYS A N 1
ATOM 1660 C CA . LYS A 1 242 ? -20.353 -3.400 51.573 1.00 40.62 221 LYS A CA 1
ATOM 1661 C C . LYS A 1 242 ? -20.333 -4.713 52.364 1.00 39.05 221 LYS A C 1
ATOM 1662 O O . LYS A 1 242 ? -21.367 -5.347 52.573 1.00 41.10 221 LYS A O 1
ATOM 1668 N N . GLY A 1 243 ? -19.135 -5.129 52.771 1.00 35.59 222 GLY A N 1
ATOM 1669 C CA . GLY A 1 243 ? -18.958 -6.344 53.560 1.00 34.07 222 GLY A CA 1
ATOM 1670 C C . GLY A 1 243 ? -19.299 -7.652 52.873 1.00 32.17 222 GLY A C 1
ATOM 1671 O O . GLY A 1 243 ? -19.584 -8.638 53.544 1.00 31.08 222 GLY A O 1
ATOM 1672 N N . PHE A 1 244 ? -19.245 -7.689 51.539 1.00 31.70 223 PHE A N 1
ATOM 1673 C CA . PHE A 1 244 ? -19.589 -8.915 50.821 1.00 33.17 223 PHE A CA 1
ATOM 1674 C C . PHE A 1 244 ? -18.604 -10.062 51.116 1.00 30.90 223 PHE A C 1
ATOM 1675 O O . PHE A 1 244 ? -18.990 -11.225 51.167 1.00 29.35 223 PHE A O 1
ATOM 1683 N N . LEU A 1 245 ? -17.330 -9.731 51.312 1.00 30.60 224 LEU A N 1
ATOM 1684 C CA . LEU A 1 245 ? -16.336 -10.776 51.546 1.00 28.54 224 LEU A CA 1
ATOM 1685 C C . LEU A 1 245 ? -16.337 -11.146 53.021 1.00 30.10 224 LEU A C 1
ATOM 1686 O O . LEU A 1 245 ? -15.562 -10.612 53.812 1.00 31.82 224 LEU A O 1
ATOM 1691 N N . ASP A 1 246 ? -17.228 -12.063 53.368 1.00 31.17 225 ASP A N 1
ATOM 1692 C CA . ASP A 1 246 ? -17.496 -12.407 54.750 1.00 34.58 225 ASP A CA 1
ATOM 1693 C C . ASP A 1 246 ? -17.114 -13.855 55.006 1.00 34.79 225 ASP A C 1
ATOM 1694 O O . ASP A 1 246 ? -16.468 -14.476 54.160 1.00 34.09 225 ASP A O 1
ATOM 1699 N N . HIS A 1 247 ? -17.507 -14.398 56.160 1.00 35.22 226 HIS A N 1
ATOM 1700 C CA . HIS A 1 247 ? -17.101 -15.740 56.555 1.00 35.86 226 HIS A CA 1
ATOM 1701 C C . HIS A 1 247 ? -17.484 -16.794 55.524 1.00 35.30 226 HIS A C 1
ATOM 1702 O O . HIS A 1 247 ? -16.648 -17.597 55.117 1.00 33.09 226 HIS A O 1
ATOM 1709 N N . ASP A 1 248 ? -18.747 -16.768 55.099 1.00 38.03 227 ASP A N 1
ATOM 1710 C CA . ASP A 1 248 ? -19.283 -17.717 54.128 1.00 39.35 227 ASP A CA 1
ATOM 1711 C C . ASP A 1 248 ? -18.594 -17.665 52.765 1.00 35.71 227 ASP A C 1
ATOM 1712 O O . ASP A 1 248 ? -18.314 -18.712 52.154 1.00 34.79 227 ASP A O 1
ATOM 1717 N N . ARG A 1 249 ? -18.317 -16.456 52.295 1.00 34.42 228 ARG A N 1
ATOM 1718 C CA . ARG A 1 249 ? -17.739 -16.293 50.964 1.00 33.58 228 ARG A CA 1
ATOM 1719 C C . ARG A 1 249 ? -16.253 -16.651 50.965 1.00 31.71 228 ARG A C 1
ATOM 1720 O O . ARG A 1 249 ? -15.740 -17.219 50.002 1.00 31.14 228 ARG A O 1
ATOM 1728 N N . ILE A 1 250 ? -15.570 -16.351 52.060 1.00 32.37 229 ILE A N 1
ATOM 1729 C CA . ILE A 1 250 ? -14.161 -16.753 52.184 1.00 32.45 229 ILE A CA 1
ATOM 1730 C C . ILE A 1 250 ? -14.029 -18.270 52.213 1.00 32.33 229 ILE A C 1
ATOM 1731 O O . ILE A 1 250 ? -13.087 -18.831 51.630 1.00 32.15 229 ILE A O 1
ATOM 1736 N N . ALA A 1 251 ? -15.006 -18.934 52.834 1.00 33.26 230 ALA A N 1
ATOM 1737 C CA . ALA A 1 251 ? -15.026 -20.385 52.909 1.00 34.18 230 ALA A CA 1
ATOM 1738 C C . ALA A 1 251 ? -15.131 -21.032 51.531 1.00 35.97 230 ALA A C 1
ATOM 1739 O O . ALA A 1 251 ? -14.646 -22.138 51.325 1.00 38.33 230 ALA A O 1
ATOM 1741 N N . LYS A 1 252 ? -15.748 -20.331 50.583 1.00 34.19 231 LYS A N 1
ATOM 1742 C CA . LYS A 1 252 ? -15.893 -20.848 49.227 1.00 34.73 231 LYS A CA 1
ATOM 1743 C C . LYS A 1 252 ? -14.578 -20.814 48.424 1.00 32.96 231 LYS A C 1
ATOM 1744 O O . LYS A 1 252 ? -14.435 -21.508 47.409 1.00 32.13 231 LYS A O 1
ATOM 1750 N N . ILE A 1 253 ? -13.639 -19.969 48.850 1.00 32.42 232 ILE A N 1
ATOM 1751 C CA . ILE A 1 253 ? -12.356 -19.860 48.187 1.00 31.02 232 ILE A CA 1
ATOM 1752 C C . ILE A 1 253 ? -11.534 -21.124 48.528 1.00 31.94 232 ILE A C 1
ATOM 1753 O O . ILE A 1 253 ? -11.571 -21.592 49.669 1.00 32.82 232 ILE A O 1
ATOM 1758 N N . PRO A 1 254 ? -10.818 -21.694 47.535 1.00 32.37 233 PRO A N 1
ATOM 1759 C CA . PRO A 1 254 ? -9.961 -22.857 47.802 1.00 33.19 233 PRO A CA 1
ATOM 1760 C C . PRO A 1 254 ? -8.956 -22.607 48.922 1.00 32.92 233 PRO A C 1
ATOM 1761 O O . PRO A 1 254 ? -8.310 -21.544 48.961 1.00 30.88 233 PRO A O 1
ATOM 1765 N N . GLU A 1 255 ? -8.811 -23.589 49.809 1.00 33.29 234 GLU A N 1
ATOM 1766 C CA . GLU A 1 255 ? -7.863 -23.514 50.914 1.00 33.73 234 GLU A CA 1
ATOM 1767 C C . GLU A 1 255 ? -6.453 -23.229 50.404 1.00 31.32 234 GLU A C 1
ATOM 1768 O O . GLU A 1 255 ? -6.014 -23.831 49.423 1.00 31.51 234 GLU A O 1
ATOM 1774 N N . GLY A 1 256 ? -5.762 -22.310 51.076 1.00 30.06 235 GLY A N 1
ATOM 1775 C CA . GLY A 1 256 ? -4.416 -21.897 50.681 1.00 28.78 235 GLY A CA 1
ATOM 1776 C C . GLY A 1 256 ? -4.382 -20.730 49.699 1.00 26.79 235 GLY A C 1
ATOM 1777 O O . GLY A 1 256 ? -3.314 -20.391 49.155 1.00 26.34 235 GLY A O 1
ATOM 1778 N N . ALA A 1 257 ? -5.532 -20.088 49.493 1.00 24.68 236 ALA A N 1
ATOM 1779 C CA . ALA A 1 257 ? -5.621 -18.973 48.549 1.00 24.49 236 ALA A CA 1
ATOM 1780 C C . ALA A 1 257 ? -5.064 -17.665 49.122 1.00 24.72 236 ALA A C 1
ATOM 1781 O O . ALA A 1 257 ? -4.770 -17.547 50.321 1.00 25.27 236 ALA A O 1
ATOM 1783 N N . VAL A 1 258 ? -4.919 -16.683 48.237 1.00 22.35 237 VAL A N 1
ATOM 1784 C CA . VAL A 1 258 ? -4.532 -15.290 48.586 1.00 21.82 237 VAL A CA 1
ATOM 1785 C C . VAL A 1 258 ? -5.665 -14.332 48.189 1.00 22.28 237 VAL A C 1
ATOM 1786 O O . VAL A 1 258 ? -6.248 -14.460 47.097 1.00 23.28 237 VAL A O 1
ATOM 1790 N N . VAL A 1 259 ? -5.965 -13.383 49.073 1.00 22.06 238 VAL A N 1
ATOM 1791 C CA . VAL A 1 259 ? -6.954 -12.333 48.814 1.00 22.39 238 VAL A CA 1
ATOM 1792 C C . VAL A 1 259 ? -6.246 -10.981 48.670 1.00 21.21 238 VAL A C 1
ATOM 1793 O O . VAL A 1 259 ? -5.370 -10.645 49.495 1.00 21.19 238 VAL A O 1
ATOM 1797 N N . ILE A 1 260 ? -6.621 -10.229 47.619 1.00 20.21 239 ILE A N 1
ATOM 1798 C CA . ILE A 1 260 ? -6.085 -8.892 47.346 1.00 19.17 239 ILE A CA 1
ATOM 1799 C C . ILE A 1 260 ? -7.259 -7.907 47.246 1.00 20.67 239 ILE A C 1
ATOM 1800 O O . ILE A 1 260 ? -8.267 -8.215 46.600 1.00 22.00 239 ILE A O 1
ATOM 1805 N N . ASN A 1 261 ? -7.105 -6.719 47.833 1.00 20.30 240 ASN A N 1
ATOM 1806 C CA . ASN A 1 261 ? -8.109 -5.650 47.693 1.00 21.52 240 ASN A CA 1
ATOM 1807 C C . ASN A 1 261 ? -7.456 -4.327 47.342 1.00 21.68 240 ASN A C 1
ATOM 1808 O O . ASN A 1 261 ? -6.605 -3.856 48.077 1.00 21.17 240 ASN A O 1
ATOM 1813 N N . ILE A 1 262 ? -7.797 -3.766 46.178 1.00 21.99 241 ILE A N 1
ATOM 1814 C CA . ILE A 1 262 ? -7.351 -2.436 45.820 1.00 24.04 241 ILE A CA 1
ATOM 1815 C C . ILE A 1 262 ? -8.498 -1.426 45.594 1.00 25.74 241 ILE A C 1
ATOM 1816 O O . ILE A 1 262 ? -8.235 -0.247 45.272 1.00 25.52 241 ILE A O 1
ATOM 1821 N N . SER A 1 263 ? -9.741 -1.876 45.751 1.00 24.84 242 SER A N 1
ATOM 1822 C CA A SER A 1 263 ? -10.909 -1.030 45.481 0.50 25.46 242 SER A CA 1
ATOM 1823 C CA B SER A 1 263 ? -10.901 -1.018 45.471 0.50 26.57 242 SER A CA 1
ATOM 1824 C C . SER A 1 263 ? -11.354 -0.211 46.685 1.00 27.22 242 SER A C 1
ATOM 1825 O O . SER A 1 263 ? -11.089 0.982 46.767 1.00 28.42 242 SER A O 1
ATOM 1830 N N . ARG A 1 264 ? -12.062 -0.836 47.617 1.00 27.27 243 ARG A N 1
ATOM 1831 C CA . ARG A 1 264 ? -12.322 -0.108 48.841 1.00 30.00 243 ARG A CA 1
ATOM 1832 C C . ARG A 1 264 ? -12.494 -1.009 50.016 1.00 27.84 243 ARG A C 1
ATOM 1833 O O . ARG A 1 264 ? -12.976 -2.136 49.890 1.00 27.78 243 ARG A O 1
ATOM 1841 N N . GLY A 1 265 ? -12.031 -0.525 51.153 1.00 28.94 244 GLY A N 1
ATOM 1842 C CA . GLY A 1 265 ? -11.881 -1.340 52.331 1.00 30.63 244 GLY A CA 1
ATOM 1843 C C . GLY A 1 265 ? -13.131 -1.976 52.880 1.00 30.88 244 GLY A C 1
ATOM 1844 O O . GLY A 1 265 ? -13.090 -3.124 53.328 1.00 31.79 244 GLY A O 1
ATOM 1845 N N . ASP A 1 266 ? -14.256 -1.252 52.837 1.00 31.35 245 ASP A N 1
ATOM 1846 C CA . ASP A 1 266 ? -15.494 -1.749 53.455 1.00 31.72 245 ASP A CA 1
ATOM 1847 C C . ASP A 1 266 ? -16.146 -2.911 52.709 1.00 30.26 245 ASP A C 1
ATOM 1848 O O . ASP A 1 266 ? -17.118 -3.496 53.176 1.00 30.21 245 ASP A O 1
ATOM 1853 N N . LEU A 1 267 ? -15.565 -3.283 51.579 1.00 29.28 246 LEU A N 1
ATOM 1854 C CA . LEU A 1 267 ? -15.950 -4.512 50.883 1.00 29.19 246 LEU A CA 1
ATOM 1855 C C . LEU A 1 267 ? -15.577 -5.786 51.602 1.00 29.06 246 LEU A C 1
ATOM 1856 O O . LEU A 1 267 ? -16.172 -6.839 51.346 1.00 30.03 246 LEU A O 1
ATOM 1861 N N . ILE A 1 268 ? -14.604 -5.703 52.509 1.00 29.78 247 ILE A N 1
ATOM 1862 C CA . ILE A 1 268 ? -14.132 -6.875 53.251 1.00 29.76 247 ILE A CA 1
ATOM 1863 C C . ILE A 1 268 ? -14.576 -6.810 54.707 1.00 29.81 247 ILE A C 1
ATOM 1864 O O . ILE A 1 268 ? -14.497 -5.757 55.333 1.00 30.36 247 ILE A O 1
ATOM 1869 N N . ASN A 1 269 ? -15.049 -7.945 55.208 1.00 28.95 248 ASN A N 1
ATOM 1870 C CA . ASN A 1 269 ? -15.330 -8.165 56.618 1.00 31.26 248 ASN A CA 1
ATOM 1871 C C . ASN A 1 269 ? -13.979 -8.467 57.273 1.00 31.59 248 ASN A C 1
ATOM 1872 O O . ASN A 1 269 ? -13.438 -9.563 57.113 1.00 29.98 248 ASN A O 1
ATOM 1877 N N . ASP A 1 270 ? -13.434 -7.478 57.971 1.00 32.62 249 ASP A N 1
ATOM 1878 C CA . ASP A 1 270 ? -12.130 -7.614 58.615 1.00 33.51 249 ASP A CA 1
ATOM 1879 C C . ASP A 1 270 ? -12.016 -8.822 59.549 1.00 33.42 249 ASP A C 1
ATOM 1880 O O . ASP A 1 270 ? -10.996 -9.518 59.515 1.00 31.31 249 ASP A O 1
ATOM 1885 N N . ASP A 1 271 ? -13.052 -9.081 60.358 1.00 35.82 250 ASP A N 1
ATOM 1886 C CA . ASP A 1 271 ? -13.070 -10.245 61.250 1.00 38.23 250 ASP A CA 1
ATOM 1887 C C . ASP A 1 271 ? -12.894 -11.557 60.464 1.00 37.77 250 ASP A C 1
ATOM 1888 O O . ASP A 1 271 ? -12.100 -12.434 60.835 1.00 37.86 250 ASP A O 1
ATOM 1893 N N . ALA A 1 272 ? -13.649 -11.691 59.379 1.00 34.78 251 ALA A N 1
ATOM 1894 C CA . ALA A 1 272 ? -13.598 -12.884 58.549 1.00 33.61 251 ALA A CA 1
ATOM 1895 C C . ALA A 1 272 ? -12.229 -13.038 57.875 1.00 31.64 251 ALA A C 1
ATOM 1896 O O . ALA A 1 272 ? -11.689 -14.138 57.806 1.00 30.32 251 ALA A O 1
ATOM 1898 N N . LEU A 1 273 ? -11.671 -11.936 57.379 1.00 31.87 252 LEU A N 1
ATOM 1899 C CA . LEU A 1 273 ? -10.376 -11.998 56.677 1.00 30.12 252 LEU A CA 1
ATOM 1900 C C . LEU A 1 273 ? -9.259 -12.404 57.645 1.00 30.87 252 LEU A C 1
ATOM 1901 O O . LEU A 1 273 ? -8.528 -13.375 57.411 1.00 28.79 252 LEU A O 1
ATOM 1906 N N . ILE A 1 274 ? -9.147 -11.651 58.732 1.00 32.06 253 ILE A N 1
ATOM 1907 C CA . ILE A 1 274 ? -8.196 -11.968 59.798 1.00 33.04 253 ILE A CA 1
ATOM 1908 C C . ILE A 1 274 ? -8.333 -13.412 60.329 1.00 33.19 253 ILE A C 1
ATOM 1909 O O . ILE A 1 274 ? -7.333 -14.113 60.467 1.00 32.87 253 ILE A O 1
ATOM 1914 N N . GLU A 1 275 ? -9.559 -13.871 60.582 1.00 34.21 254 GLU A N 1
ATOM 1915 C CA . GLU A 1 275 ? -9.799 -15.235 61.051 1.00 35.02 254 GLU A CA 1
ATOM 1916 C C . GLU A 1 275 ? -9.279 -16.305 60.076 1.00 34.23 254 GLU A C 1
ATOM 1917 O O . GLU A 1 275 ? -8.723 -17.330 60.493 1.00 33.39 254 GLU A O 1
ATOM 1923 N N . ALA A 1 276 ? -9.442 -16.064 58.778 1.00 32.34 255 ALA A N 1
ATOM 1924 C CA . ALA A 1 276 ? -9.018 -17.040 57.778 1.00 32.08 255 ALA A CA 1
ATOM 1925 C C . ALA A 1 276 ? -7.503 -17.001 57.526 1.00 29.82 255 ALA A C 1
ATOM 1926 O O . ALA A 1 276 ? -6.922 -18.007 57.141 1.00 29.08 255 ALA A O 1
ATOM 1928 N N . LEU A 1 277 ? -6.889 -15.840 57.743 1.00 28.12 256 LEU A N 1
ATOM 1929 C CA . LEU A 1 277 ? -5.427 -15.675 57.650 1.00 28.12 256 LEU A CA 1
ATOM 1930 C C . LEU A 1 277 ? -4.732 -16.430 58.773 1.00 29.86 256 LEU A C 1
ATOM 1931 O O . LEU A 1 277 ? -3.579 -16.850 58.633 1.00 28.81 256 LEU A O 1
ATOM 1936 N N . ARG A 1 278 ? -5.465 -16.653 59.857 1.00 31.23 257 ARG A N 1
ATOM 1937 C CA . ARG A 1 278 ? -4.967 -17.415 61.013 1.00 32.49 257 ARG A CA 1
ATOM 1938 C C . ARG A 1 278 ? -5.180 -18.925 60.943 1.00 36.12 257 ARG A C 1
ATOM 1939 O O . ARG A 1 278 ? -4.282 -19.691 61.307 1.00 36.41 257 ARG A O 1
ATOM 1947 N N . SER A 1 279 ? -6.350 -19.355 60.476 1.00 37.36 258 SER A N 1
ATOM 1948 C CA . SER A 1 279 ? -6.589 -20.792 60.261 1.00 38.47 258 SER A CA 1
ATOM 1949 C C . SER A 1 279 ? -5.718 -21.285 59.095 1.00 36.25 258 SER A C 1
ATOM 1950 O O . SER A 1 279 ? -5.498 -22.476 58.939 1.00 36.35 258 SER A O 1
ATOM 1953 N N . LYS A 1 280 ? -5.232 -20.347 58.277 1.00 36.00 259 LYS A N 1
ATOM 1954 C CA . LYS A 1 280 ? -4.455 -20.670 57.093 1.00 33.69 259 LYS A CA 1
ATOM 1955 C C . LYS A 1 280 ? -5.342 -21.161 55.981 1.00 33.77 259 LYS A C 1
ATOM 1956 O O . LYS A 1 280 ? -4.836 -21.642 54.953 1.00 34.76 259 LYS A O 1
ATOM 1962 N N . HIS A 1 281 ? -6.665 -21.023 56.150 1.00 33.37 260 HIS A N 1
ATOM 1963 C CA . HIS A 1 281 ? -7.533 -21.214 55.003 1.00 34.00 260 HIS A CA 1
ATOM 1964 C C . HIS A 1 281 ? -7.048 -20.278 53.899 1.00 31.32 260 HIS A C 1
ATOM 1965 O O . HIS A 1 281 ? -7.055 -20.640 52.729 1.00 33.92 260 HIS A O 1
ATOM 1972 N N . LEU A 1 282 ? -6.610 -19.082 54.285 1.00 28.09 261 LEU A N 1
ATOM 1973 C CA . LEU A 1 282 ? -5.901 -18.187 53.353 1.00 26.71 261 LEU A CA 1
ATOM 1974 C C . LEU A 1 282 ? -4.421 -18.172 53.693 1.00 26.15 261 LEU A C 1
ATOM 1975 O O . LEU A 1 282 ? -4.036 -17.957 54.854 1.00 26.26 261 LEU A O 1
ATOM 1980 N N . PHE A 1 283 ? -3.602 -18.385 52.668 1.00 25.07 262 PHE A N 1
ATOM 1981 C CA . PHE A 1 283 ? -2.153 -18.361 52.816 1.00 25.18 262 PHE A CA 1
ATOM 1982 C C . PHE A 1 283 ? -1.687 -16.965 53.225 1.00 24.64 262 PHE A C 1
ATOM 1983 O O . PHE A 1 283 ? -0.852 -16.819 54.114 1.00 23.56 262 PHE A O 1
ATOM 1991 N N . ALA A 1 284 ? -2.204 -15.943 52.544 1.00 22.96 263 ALA A N 1
ATOM 1992 C CA . ALA A 1 284 ? -1.769 -14.569 52.757 1.00 22.69 263 ALA A CA 1
ATOM 1993 C C . ALA A 1 284 ? -2.794 -13.576 52.171 1.00 22.94 263 ALA A C 1
ATOM 1994 O O . ALA A 1 284 ? -3.735 -13.981 51.495 1.00 22.69 263 ALA A O 1
ATOM 1996 N N . ALA A 1 285 ? -2.588 -12.297 52.430 1.00 23.45 264 ALA A N 1
ATOM 1997 C CA . ALA A 1 285 ? -3.379 -11.230 51.810 1.00 22.72 264 ALA A CA 1
ATOM 1998 C C . ALA A 1 285 ? -2.528 -10.017 51.464 1.00 21.30 264 ALA A C 1
ATOM 1999 O O . ALA A 1 285 ? -1.407 -9.864 51.959 1.00 20.88 264 ALA A O 1
ATOM 2001 N N . GLY A 1 286 ? -3.040 -9.174 50.561 1.00 21.28 265 GLY A N 1
ATOM 2002 C CA . GLY A 1 286 ? -2.395 -7.884 50.223 1.00 20.55 265 GLY A CA 1
ATOM 2003 C C . GLY A 1 286 ? -3.522 -6.846 50.148 1.00 20.18 265 GLY A C 1
ATOM 2004 O O . GLY A 1 286 ? -4.512 -7.052 49.420 1.00 20.10 265 GLY A O 1
ATOM 2005 N N . LEU A 1 287 ? -3.379 -5.733 50.873 1.00 19.29 266 LEU A N 1
ATOM 2006 C CA . LEU A 1 287 ? -4.441 -4.728 50.972 1.00 19.70 266 LEU A CA 1
ATOM 2007 C C . LEU A 1 287 ? -3.851 -3.338 50.757 1.00 21.07 266 LEU A C 1
ATOM 2008 O O . LEU A 1 287 ? -2.824 -3.011 51.354 1.00 21.03 266 LEU A O 1
ATOM 2013 N N . ASP A 1 288 ? -4.502 -2.526 49.910 1.00 20.61 267 ASP A N 1
ATOM 2014 C CA . ASP A 1 288 ? -4.159 -1.128 49.699 1.00 21.20 267 ASP A CA 1
ATOM 2015 C C . ASP A 1 288 ? -5.238 -0.196 50.269 1.00 22.36 267 ASP A C 1
ATOM 2016 O O . ASP A 1 288 ? -5.050 1.020 50.329 1.00 24.74 267 ASP A O 1
ATOM 2021 N N . VAL A 1 289 ? -6.350 -0.777 50.675 1.00 24.01 268 VAL A N 1
ATOM 2022 C CA . VAL A 1 289 ? -7.517 -0.041 51.155 1.00 23.78 268 VAL A CA 1
ATOM 2023 C C . VAL A 1 289 ? -8.054 -0.801 52.361 1.00 25.17 268 VAL A C 1
ATOM 2024 O O . VAL A 1 289 ? -7.920 -2.019 52.441 1.00 26.23 268 VAL A O 1
ATOM 2028 N N . PHE A 1 290 ? -8.644 -0.085 53.299 1.00 26.04 269 PHE A N 1
ATOM 2029 C CA . PHE A 1 290 ? -9.090 -0.678 54.563 1.00 28.42 269 PHE A CA 1
ATOM 2030 C C . PHE A 1 290 ? -10.375 -0.009 55.027 1.00 30.13 269 PHE A C 1
ATOM 2031 O O . PHE A 1 290 ? -10.553 1.197 54.844 1.00 30.11 269 PHE A O 1
ATOM 2039 N N . ALA A 1 291 ? -11.242 -0.789 55.659 1.00 30.32 270 ALA A N 1
ATOM 2040 C CA . ALA A 1 291 ? -12.415 -0.244 56.309 1.00 33.67 270 ALA A CA 1
ATOM 2041 C C . ALA A 1 291 ? -11.931 0.773 57.334 1.00 35.93 270 ALA A C 1
ATOM 2042 O O . ALA A 1 291 ? -10.984 0.504 58.085 1.00 36.88 270 ALA A O 1
ATOM 2044 N N . ASN A 1 292 ? -12.558 1.949 57.332 1.00 34.59 271 ASN A N 1
ATOM 2045 C CA . ASN A 1 292 ? -12.299 3.012 58.313 1.00 34.50 271 ASN A CA 1
ATOM 2046 C C . ASN A 1 292 ? -10.936 3.657 58.241 1.00 33.82 271 ASN A C 1
ATOM 2047 O O . ASN A 1 292 ? -10.489 4.268 59.214 1.00 32.33 271 ASN A O 1
ATOM 2052 N N . GLU A 1 293 ? -10.269 3.516 57.099 1.00 34.94 272 GLU A N 1
ATOM 2053 C CA . GLU A 1 293 ? -8.948 4.102 56.927 1.00 34.05 272 GLU A CA 1
ATOM 2054 C C . GLU A 1 293 ? -9.012 5.609 57.201 1.00 36.55 272 GLU A C 1
ATOM 2055 O O . GLU A 1 293 ? -10.008 6.254 56.864 1.00 37.41 272 GLU A O 1
ATOM 2061 N N . PRO A 1 294 ? -7.955 6.176 57.812 1.00 36.77 273 PRO A N 1
ATOM 2062 C CA . PRO A 1 294 ? -6.698 5.490 58.115 1.00 36.49 273 PRO A CA 1
ATOM 2063 C C . PRO A 1 294 ? -6.681 4.730 59.445 1.00 34.99 273 PRO A C 1
ATOM 2064 O O . PRO A 1 294 ? -5.642 4.146 59.782 1.00 34.11 273 PRO A O 1
ATOM 2068 N N . ALA A 1 295 ? -7.804 4.715 60.174 1.00 34.98 274 ALA A N 1
ATOM 2069 C CA . ALA A 1 295 ? -7.906 3.951 61.433 1.00 36.13 274 ALA A CA 1
ATOM 2070 C C . ALA A 1 295 ? -8.278 2.503 61.153 1.00 37.82 274 ALA A C 1
ATOM 2071 O O . ALA A 1 295 ? -9.392 2.060 61.450 1.00 37.26 274 ALA A O 1
ATOM 2073 N N . ILE A 1 296 ? -7.317 1.766 60.602 1.00 36.13 275 ILE A N 1
ATOM 2074 C CA . ILE A 1 296 ? -7.562 0.398 60.145 1.00 32.99 275 ILE A CA 1
ATOM 2075 C C . ILE A 1 296 ? -7.631 -0.567 61.319 1.00 32.77 275 ILE A C 1
ATOM 2076 O O . ILE A 1 296 ? -7.249 -0.231 62.441 1.00 34.93 275 ILE A O 1
ATOM 2081 N N . ASP A 1 297 ? -8.134 -1.769 61.075 1.00 30.57 276 ASP A N 1
ATOM 2082 C CA . ASP A 1 297 ? -8.166 -2.762 62.132 1.00 31.51 276 ASP A CA 1
ATOM 2083 C C . ASP A 1 297 ? -6.755 -2.930 62.689 1.00 32.48 276 ASP A C 1
ATOM 2084 O O . ASP A 1 297 ? -5.802 -3.132 61.919 1.00 30.14 276 ASP A O 1
ATOM 2089 N N . PRO A 1 298 ? -6.608 -2.828 64.019 1.00 33.71 277 PRO A N 1
ATOM 2090 C CA . PRO A 1 298 ? -5.277 -2.817 64.615 1.00 33.66 277 PRO A CA 1
ATOM 2091 C C . PRO A 1 298 ? -4.606 -4.205 64.649 1.00 32.20 277 PRO A C 1
ATOM 2092 O O . PRO A 1 298 ? -3.430 -4.306 64.982 1.00 31.95 277 PRO A O 1
ATOM 2096 N N . ARG A 1 299 ? -5.344 -5.251 64.298 1.00 29.87 278 ARG A N 1
ATOM 2097 C CA . ARG A 1 299 ? -4.769 -6.585 64.182 1.00 28.61 278 ARG A CA 1
ATOM 2098 C C . ARG A 1 299 ? -3.945 -6.803 62.913 1.00 26.72 278 ARG A C 1
ATOM 2099 O O . ARG A 1 299 ? -3.033 -7.628 62.904 1.00 25.69 278 ARG A O 1
ATOM 2107 N N . TYR A 1 300 ? -4.254 -6.072 61.845 1.00 26.43 279 TYR A N 1
ATOM 2108 C CA . TYR A 1 300 ? -3.555 -6.269 60.581 1.00 25.22 279 TYR A CA 1
ATOM 2109 C C . TYR A 1 300 ? -2.030 -6.177 60.708 1.00 25.56 279 TYR A C 1
ATOM 2110 O O . TYR A 1 300 ? -1.293 -7.011 60.152 1.00 23.51 279 TYR A O 1
ATOM 2119 N N . ARG A 1 301 ? 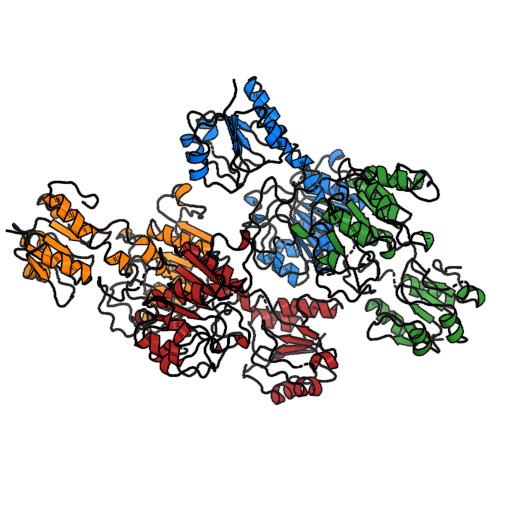-1.548 -5.163 61.433 1.00 26.90 280 ARG A N 1
ATOM 2120 C CA . ARG A 1 301 ? -0.101 -4.916 61.532 1.00 26.87 280 ARG A CA 1
ATOM 2121 C C . ARG A 1 301 ? 0.677 -6.038 62.264 1.00 25.95 280 ARG A C 1
ATOM 2122 O O . ARG A 1 301 ? 1.900 -6.139 62.115 1.00 25.88 280 ARG A O 1
ATOM 2130 N N . SER A 1 302 ? -0.028 -6.866 63.039 1.00 25.90 281 SER A N 1
ATOM 2131 C CA . SER A 1 302 ? 0.577 -7.992 63.747 1.00 27.41 281 SER A CA 1
ATOM 2132 C C . SER A 1 302 ? 0.532 -9.330 62.989 1.00 27.06 281 SER A C 1
ATOM 2133 O O . SER A 1 302 ? 0.976 -10.351 63.529 1.00 26.64 281 SER A O 1
ATOM 2136 N N . LEU A 1 303 ? 0.045 -9.316 61.736 1.00 26.86 282 LEU A N 1
ATOM 2137 C CA . LEU A 1 303 ? -0.028 -10.547 60.933 1.00 25.73 282 LEU A CA 1
ATOM 2138 C C . LEU A 1 303 ? 1.214 -10.645 60.070 1.00 24.52 282 LEU A C 1
ATOM 2139 O O . LEU A 1 303 ? 1.559 -9.690 59.354 1.00 24.71 282 LEU A O 1
ATOM 2144 N N . ASP A 1 304 ? 1.886 -11.797 60.102 1.00 23.89 283 ASP A N 1
ATOM 2145 C CA . ASP A 1 304 ? 3.064 -11.942 59.270 1.00 23.84 283 ASP A CA 1
ATOM 2146 C C . ASP A 1 304 ? 2.698 -12.221 57.817 1.00 23.39 283 ASP A C 1
ATOM 2147 O O . ASP A 1 304 ? 3.485 -11.914 56.936 1.00 23.36 283 ASP A O 1
ATOM 2152 N N . ASN A 1 305 ? 1.536 -12.823 57.588 1.00 21.78 284 ASN A N 1
ATOM 2153 C CA . ASN A 1 305 ? 1.110 -13.224 56.248 1.00 21.94 284 ASN A CA 1
ATOM 2154 C C . ASN A 1 305 ? 0.232 -12.163 55.529 1.00 22.66 284 ASN A C 1
ATOM 2155 O O . ASN A 1 305 ? -0.786 -12.489 54.913 1.00 22.31 284 ASN A O 1
ATOM 2160 N N . ILE A 1 306 ? 0.646 -10.894 55.617 1.00 22.20 285 ILE A N 1
ATOM 2161 C CA . ILE A 1 306 ? -0.063 -9.806 54.963 1.00 22.97 285 ILE A CA 1
ATOM 2162 C C . ILE A 1 306 ? 0.956 -8.787 54.460 1.00 22.75 285 ILE A C 1
ATOM 2163 O O . ILE A 1 306 ? 2.027 -8.653 55.054 1.00 23.82 285 ILE A O 1
ATOM 2168 N N . PHE A 1 307 ? 0.665 -8.129 53.336 1.00 20.72 286 PHE A N 1
ATOM 2169 C CA . PHE A 1 307 ? 1.414 -6.933 52.972 1.00 20.12 286 PHE A CA 1
ATOM 2170 C C . PHE A 1 307 ? 0.395 -5.792 52.924 1.00 19.45 286 PHE A C 1
ATOM 2171 O O . PHE A 1 307 ? -0.729 -5.979 52.457 1.00 20.42 286 PHE A O 1
ATOM 2179 N N . LEU A 1 308 ? 0.814 -4.606 53.331 1.00 20.04 287 LEU A N 1
ATOM 2180 C CA . LEU A 1 308 ? -0.111 -3.466 53.501 1.00 20.69 287 LEU A CA 1
ATOM 2181 C C . LEU A 1 308 ? 0.440 -2.261 52.823 1.00 21.45 287 LEU A C 1
ATOM 2182 O O . LEU A 1 308 ? 1.635 -1.994 52.934 1.00 21.66 287 LEU A O 1
ATOM 2187 N N . THR A 1 309 ? -0.393 -1.559 52.053 1.00 22.69 288 THR A N 1
ATOM 2188 C CA . THR A 1 309 ? 0.036 -0.295 51.468 1.00 22.16 288 THR A CA 1
ATOM 2189 C C . THR A 1 309 ? -1.022 0.783 51.777 1.00 21.79 288 THR A C 1
ATOM 2190 O O . THR A 1 309 ? -2.202 0.473 51.883 1.00 21.07 288 THR A O 1
ATOM 2194 N N . PRO A 1 310 ? -0.589 2.043 51.943 1.00 21.29 289 PRO A N 1
ATOM 2195 C CA . PRO A 1 310 ? -1.501 3.087 52.431 1.00 23.24 289 PRO A CA 1
ATOM 2196 C C . PRO A 1 310 ? -2.287 3.799 51.317 1.00 23.38 289 PRO A C 1
ATOM 2197 O O . PRO A 1 310 ? -2.145 5.020 51.114 1.00 23.45 289 PRO A O 1
ATOM 2201 N N . HIS A 1 311 ? -3.105 3.032 50.613 1.00 23.15 290 HIS A N 1
ATOM 2202 C CA . HIS A 1 311 ? -3.997 3.560 49.585 1.00 25.11 290 HIS A CA 1
ATOM 2203 C C . HIS A 1 311 ? -3.147 4.361 48.608 1.00 25.33 290 HIS A C 1
ATOM 2204 O O . HIS A 1 311 ? -3.413 5.529 48.318 1.00 25.88 290 HIS A O 1
ATOM 2211 N N . ILE A 1 312 ? -2.101 3.702 48.112 1.00 25.07 291 ILE A N 1
ATOM 2212 C CA . ILE A 1 312 ? -1.215 4.308 47.115 1.00 23.09 291 ILE A CA 1
ATOM 2213 C C . ILE A 1 312 ? -1.416 3.812 45.690 1.00 21.87 291 ILE A C 1
ATOM 2214 O O . ILE A 1 312 ? -0.574 4.056 44.835 1.00 21.90 291 ILE A O 1
ATOM 2219 N N . GLY A 1 313 ? -2.533 3.138 45.431 1.00 21.36 292 GLY A N 1
ATOM 2220 C CA . GLY A 1 313 ? -2.853 2.621 44.118 1.00 21.20 292 GLY A CA 1
ATOM 2221 C C . GLY A 1 313 ? -2.487 3.534 42.965 1.00 21.18 292 GLY A C 1
ATOM 2222 O O . GLY A 1 313 ? -1.745 3.123 42.069 1.00 20.71 292 GLY A O 1
ATOM 2223 N N . SER A 1 314 ? -2.963 4.789 42.998 1.00 19.85 293 SER A N 1
ATOM 2224 C CA . SER A 1 314 ? -2.695 5.731 41.883 1.00 22.15 293 SER A CA 1
ATOM 2225 C C . SER A 1 314 ? -1.457 6.634 42.087 1.00 22.80 293 SER A C 1
ATOM 2226 O O . SER A 1 314 ? -1.236 7.573 41.321 1.00 22.42 293 SER A O 1
ATOM 2229 N N . ALA A 1 315 ? -0.630 6.303 43.084 1.00 22.12 294 ALA A N 1
ATOM 2230 C CA . ALA A 1 315 ? 0.506 7.159 43.529 1.00 22.76 294 ALA A CA 1
ATOM 2231 C C . ALA A 1 315 ? 1.779 7.087 42.674 1.00 22.96 294 ALA A C 1
ATOM 2232 O O . ALA A 1 315 ? 2.842 6.678 43.147 1.00 23.38 294 ALA A O 1
ATOM 2234 N N . THR A 1 316 ? 1.666 7.464 41.402 1.00 21.99 295 THR A N 1
ATOM 2235 C CA . THR A 1 316 ? 2.835 7.756 40.566 1.00 24.64 295 THR A CA 1
ATOM 2236 C C . THR A 1 316 ? 2.776 9.200 40.099 1.00 24.67 295 THR A C 1
ATOM 2237 O O . THR A 1 316 ? 1.683 9.764 39.960 1.00 24.44 295 THR A O 1
ATOM 2241 N N . HIS A 1 317 ? 3.934 9.821 39.905 1.00 24.64 296 HIS A N 1
ATOM 2242 C CA . HIS A 1 317 ? 3.971 11.181 39.397 1.00 26.96 296 HIS A CA 1
ATOM 2243 C C . HIS A 1 317 ? 3.157 11.279 38.115 1.00 25.48 296 HIS A C 1
ATOM 2244 O O . HIS A 1 317 ? 2.347 12.197 37.953 1.00 24.65 296 HIS A O 1
ATOM 2251 N N . GLU A 1 318 ? 3.312 10.274 37.263 1.00 25.03 297 GLU A N 1
ATOM 2252 C CA . GLU A 1 318 ? 2.674 10.281 35.948 1.00 27.48 297 GLU A CA 1
ATOM 2253 C C . GLU A 1 318 ? 1.133 10.279 36.044 1.00 25.08 297 GLU A C 1
ATOM 2254 O O . GLU A 1 318 ? 0.470 11.022 35.340 1.00 25.74 297 GLU A O 1
ATOM 2260 N N . THR A 1 319 ? 0.591 9.481 36.955 1.00 23.76 298 THR A N 1
ATOM 2261 C CA . THR A 1 319 ? -0.849 9.372 37.139 1.00 22.99 298 THR A CA 1
ATOM 2262 C C . THR A 1 319 ? -1.410 10.565 37.904 1.00 22.32 298 THR A C 1
ATOM 2263 O O . THR A 1 319 ? -2.454 11.099 37.520 1.00 21.48 298 THR A O 1
ATOM 2267 N N . ARG A 1 320 ? -0.754 10.972 38.999 1.00 21.74 299 ARG A N 1
ATOM 2268 C CA . ARG A 1 320 ? -1.238 12.193 39.692 1.00 23.14 299 ARG A CA 1
ATOM 2269 C C . ARG A 1 320 ? -1.140 13.448 38.800 1.00 24.18 299 ARG A C 1
ATOM 2270 O O . ARG A 1 320 ? -2.043 14.316 38.820 1.00 23.43 299 ARG A O 1
ATOM 2278 N N . ASP A 1 321 ? -0.084 13.538 37.997 1.00 24.54 300 ASP A N 1
ATOM 2279 C CA . ASP A 1 321 ? 0.010 14.612 37.000 1.00 25.54 300 ASP A CA 1
ATOM 2280 C C . ASP A 1 321 ? -1.110 14.533 35.961 1.00 23.39 300 ASP A C 1
ATOM 2281 O O . ASP A 1 321 ? -1.724 15.558 35.655 1.00 21.35 300 ASP A O 1
ATOM 2286 N N . ALA A 1 322 ? -1.388 13.327 35.448 1.00 22.70 301 ALA A N 1
ATOM 2287 C CA . ALA A 1 322 ? -2.477 13.132 34.471 1.00 21.52 301 ALA A CA 1
ATOM 2288 C C . ALA A 1 322 ? -3.821 13.564 35.038 1.00 19.84 301 ALA A C 1
ATOM 2289 O O . ALA A 1 322 ? -4.617 14.189 34.351 1.00 19.79 301 ALA A O 1
ATOM 2299 N N . GLY A 1 324 ? -4.289 15.844 37.353 1.00 17.51 303 GLY A N 1
ATOM 2300 C CA . GLY A 1 324 ? -4.214 17.286 37.440 1.00 18.53 303 GLY A CA 1
ATOM 2301 C C . GLY A 1 324 ? -4.462 17.912 36.078 1.00 17.75 303 GLY A C 1
ATOM 2302 O O . GLY A 1 324 ? -5.221 18.897 35.967 1.00 16.12 303 GLY A O 1
ATOM 2303 N N . TRP A 1 325 ? -3.873 17.324 35.048 1.00 17.74 304 TRP A N 1
ATOM 2304 C CA . TRP A 1 325 ? -4.106 17.848 33.702 1.00 17.44 304 TRP A CA 1
ATOM 2305 C C . TRP A 1 325 ? -5.587 17.724 33.237 1.00 18.49 304 TRP A C 1
ATOM 2306 O O . TRP A 1 325 ? -6.074 18.582 32.528 1.00 19.00 304 TRP A O 1
ATOM 2317 N N . LEU A 1 326 ? -6.282 16.668 33.633 1.00 18.68 305 LEU A N 1
ATOM 2318 C CA . LEU A 1 326 ? -7.726 16.568 33.337 1.00 19.03 305 LEU A CA 1
ATOM 2319 C C . LEU A 1 326 ? -8.484 17.741 33.935 1.00 19.22 305 LEU A C 1
ATOM 2320 O O . LEU A 1 326 ? -9.403 18.263 33.328 1.00 19.06 305 LEU A O 1
ATOM 2325 N N . LEU A 1 327 ? -8.107 18.157 35.147 1.00 18.54 306 LEU A N 1
ATOM 2326 C CA . LEU A 1 327 ? -8.777 19.295 35.766 1.00 17.65 306 LEU A CA 1
ATOM 2327 C C . LEU A 1 327 ? -8.419 20.600 35.067 1.00 19.02 306 LEU A C 1
ATOM 2328 O O . LEU A 1 327 ? -9.310 21.406 34.819 1.00 19.99 306 LEU A O 1
ATOM 2333 N N . ILE A 1 328 ? -7.144 20.780 34.729 1.00 17.77 307 ILE A N 1
ATOM 2334 C CA . ILE A 1 328 ? -6.674 22.001 34.082 1.00 19.07 307 ILE A CA 1
ATOM 2335 C C . ILE A 1 328 ? -7.386 22.165 32.733 1.00 20.30 307 ILE A C 1
ATOM 2336 O O . ILE A 1 328 ? -7.938 23.259 32.434 1.00 19.27 307 ILE A O 1
ATOM 2341 N N . GLN A 1 329 ? -7.420 21.074 31.963 1.00 19.13 308 GLN A N 1
ATOM 2342 C CA . GLN A 1 329 ? -8.039 21.103 30.640 1.00 21.79 308 GLN A CA 1
ATOM 2343 C C . GLN A 1 329 ? -9.550 21.377 30.774 1.00 21.40 308 GLN A C 1
ATOM 2344 O O . GLN A 1 329 ? -10.126 22.112 29.978 1.00 22.07 308 GLN A O 1
ATOM 2350 N N . GLY A 1 330 ? -10.162 20.803 31.807 1.00 20.78 309 GLY A N 1
ATOM 2351 C CA . GLY A 1 330 ? -11.578 21.023 32.124 1.00 21.38 309 GLY A CA 1
ATOM 2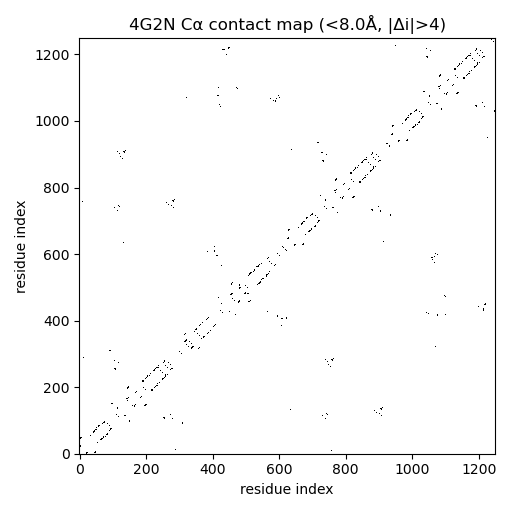352 C C . GLY A 1 330 ? -11.938 22.474 32.439 1.00 21.71 309 GLY A C 1
ATOM 2353 O O . GLY A 1 330 ? -12.956 22.975 31.963 1.00 21.60 309 GLY A O 1
ATOM 2354 N N . ILE A 1 331 ? -11.121 23.124 33.260 1.00 21.63 310 ILE A N 1
ATOM 2355 C CA . ILE A 1 331 ? -11.321 24.537 33.603 1.00 21.99 310 ILE A CA 1
ATOM 2356 C C . ILE A 1 331 ? -11.119 25.427 32.374 1.00 21.84 310 ILE A C 1
ATOM 2357 O O . ILE A 1 331 ? -11.910 26.339 32.133 1.00 21.85 310 ILE A O 1
ATOM 2362 N N . GLU A 1 332 ? -10.100 25.142 31.576 1.00 21.87 311 GLU A N 1
ATOM 2363 C CA . GLU A 1 332 ? -9.863 25.944 30.383 1.00 24.06 311 GLU A CA 1
ATOM 2364 C C . GLU A 1 332 ? -11.055 25.848 29.435 1.00 23.03 311 GLU A C 1
ATOM 2365 O O . GLU A 1 332 ? -11.452 26.860 28.819 1.00 23.87 311 GLU A O 1
ATOM 2371 N N . ALA A 1 333 ? -11.638 24.646 29.325 1.00 21.69 312 ALA A N 1
ATOM 2372 C CA . ALA A 1 333 ? -12.823 24.439 28.494 1.00 22.49 312 ALA A CA 1
ATOM 2373 C C . ALA A 1 333 ? -14.000 25.261 29.028 1.00 23.02 312 ALA A C 1
ATOM 2374 O O . ALA A 1 333 ? -14.674 25.983 28.282 1.00 26.31 312 ALA A O 1
ATOM 2376 N N . LEU A 1 334 ? -14.240 25.168 30.332 1.00 22.05 313 LEU A N 1
ATOM 2377 C CA . LEU A 1 334 ? -15.290 25.957 30.943 1.00 22.76 313 LEU A CA 1
ATOM 2378 C C . LEU A 1 334 ? -15.092 27.449 30.721 1.00 23.66 313 LEU A C 1
ATOM 2379 O O . LEU A 1 334 ? -16.080 28.174 30.518 1.00 24.39 313 LEU A O 1
ATOM 2384 N N . ASN A 1 335 ? -13.841 27.902 30.791 1.00 24.52 314 ASN A N 1
ATOM 2385 C CA . ASN A 1 335 ? -13.504 29.322 30.601 1.00 26.41 314 ASN A CA 1
ATOM 2386 C C . ASN A 1 335 ? -13.802 29.809 29.182 1.00 28.51 314 ASN A C 1
ATOM 2387 O O . ASN A 1 335 ? -14.068 31.003 28.972 1.00 28.77 314 ASN A O 1
ATOM 2392 N N . GLN A 1 336 ? -13.752 28.896 28.217 1.00 28.76 315 GLN A N 1
ATOM 2393 C CA . GLN A 1 336 ? -14.170 29.185 26.840 1.00 31.37 315 GLN A CA 1
ATOM 2394 C C . GLN A 1 336 ? -15.658 28.881 26.568 1.00 30.67 315 GLN A C 1
ATOM 2395 O O . GLN A 1 336 ? -16.086 28.921 25.432 1.00 32.97 315 GLN A O 1
ATOM 2401 N N . SER A 1 337 ? -16.430 28.549 27.599 1.00 30.41 316 SER A N 1
ATOM 2402 C CA . SER A 1 337 ? -17.829 28.083 27.436 1.00 33.87 316 SER A CA 1
ATOM 2403 C C . SER A 1 337 ? -18.017 26.764 26.663 1.00 32.48 316 SER A C 1
ATOM 2404 O O . SER A 1 337 ? -19.115 26.487 26.175 1.00 32.78 316 SER A O 1
ATOM 2407 N N . ASP A 1 338 ? -16.953 25.962 26.545 1.00 29.07 317 ASP A N 1
ATOM 2408 C CA . ASP A 1 338 ? -17.055 24.595 26.045 1.00 30.36 317 ASP A CA 1
ATOM 2409 C C . ASP A 1 338 ? -17.591 23.685 27.145 1.00 30.20 317 ASP A C 1
ATOM 2410 O O . ASP A 1 338 ? -17.559 24.065 28.322 1.00 31.52 317 ASP A O 1
ATOM 2415 N N . VAL A 1 339 ? -18.066 22.493 26.763 1.00 29.29 318 VAL A N 1
ATOM 2416 C CA . VAL A 1 339 ? -18.502 21.463 27.705 1.00 29.63 318 VAL A CA 1
ATOM 2417 C C . VAL A 1 339 ? -17.390 20.415 27.781 1.00 29.46 318 VAL A C 1
ATOM 2418 O O . VAL A 1 339 ? -17.234 19.620 26.854 1.00 29.71 318 VAL A O 1
ATOM 2422 N N . PRO A 1 340 ? -16.614 20.400 28.881 1.00 28.28 319 PRO A N 1
ATOM 2423 C CA . PRO A 1 340 ? -15.576 19.376 29.056 1.00 26.27 319 PRO A CA 1
ATOM 2424 C C . PRO A 1 340 ? -16.210 17.988 29.234 1.00 26.09 319 PRO A C 1
ATOM 2425 O O . PRO A 1 340 ? -17.347 17.888 29.700 1.00 24.64 319 PRO A O 1
ATOM 2429 N N . ASP A 1 341 ? -15.491 16.926 28.867 1.00 26.16 320 ASP A N 1
ATOM 2430 C CA . ASP A 1 341 ? -16.030 15.567 29.010 1.00 25.80 320 ASP A CA 1
ATOM 2431 C C . ASP A 1 341 ? -16.081 15.127 30.484 1.00 24.51 320 ASP A C 1
ATOM 2432 O O . ASP A 1 341 ? -16.797 14.173 30.821 1.00 25.69 320 ASP A O 1
ATOM 2437 N N . ASN A 1 342 ? -15.333 15.806 31.347 1.00 22.42 321 ASN A N 1
ATOM 2438 C CA . ASN A 1 342 ? -15.262 15.414 32.789 1.00 21.45 321 ASN A CA 1
ATOM 2439 C C . ASN A 1 342 ? -16.145 16.292 33.688 1.00 22.86 321 ASN A C 1
ATOM 2440 O O . ASN A 1 342 ? -15.941 16.340 34.911 1.00 21.67 321 ASN A O 1
ATOM 2445 N N . LEU A 1 343 ? -17.121 16.965 33.077 1.00 24.16 322 LEU A N 1
ATOM 2446 C CA . LEU A 1 343 ? -18.152 17.742 33.787 1.00 26.09 322 LEU A CA 1
ATOM 2447 C C . LEU A 1 343 ? -19.198 16.790 34.314 1.00 28.58 322 LEU A C 1
ATOM 2448 O O . LEU A 1 343 ? -19.757 16.013 33.543 1.00 30.64 322 LEU A O 1
ATOM 2453 N N . ILE A 1 344 ? -19.432 16.827 35.626 1.00 28.25 323 ILE A N 1
ATOM 2454 C CA . ILE A 1 344 ? -20.444 15.989 36.274 1.00 31.83 323 ILE A CA 1
ATOM 2455 C C . ILE A 1 344 ? -21.810 16.662 36.152 1.00 36.84 323 ILE A C 1
ATOM 2456 O O . ILE A 1 344 ? -21.948 17.826 36.520 1.00 36.33 323 ILE A O 1
ATOM 2461 N N . SER A 1 345 ? -22.809 15.922 35.664 1.00 43.50 324 SER A N 1
ATOM 2462 C CA . SER A 1 345 ? -24.196 16.424 35.560 1.00 44.92 324 SER A CA 1
ATOM 2463 C C . SER A 1 345 ? -24.852 16.506 36.940 1.00 43.00 324 SER A C 1
ATOM 2464 O O . SER A 1 345 ? -24.765 15.555 37.725 1.00 41.34 324 SER A O 1
ATOM 2467 N N . PRO B 1 27 ? -32.439 48.275 102.184 1.00 75.62 6 PRO B N 1
ATOM 2468 C CA . PRO B 1 27 ? -31.554 49.028 101.288 1.00 75.23 6 PRO B CA 1
ATOM 2469 C C . PRO B 1 27 ? -31.060 48.163 100.120 1.00 69.76 6 PRO B C 1
ATOM 2470 O O . PRO B 1 27 ? -31.351 48.469 98.960 1.00 71.74 6 PRO B O 1
ATOM 2474 N N . ILE B 1 28 ? -30.312 47.105 100.436 1.00 62.84 7 ILE B N 1
ATOM 2475 C CA . ILE B 1 28 ? -29.951 46.069 99.458 1.00 55.39 7 ILE B CA 1
ATOM 2476 C C . ILE B 1 28 ? -30.926 44.900 99.554 1.00 48.58 7 ILE B C 1
ATOM 2477 O O . ILE B 1 28 ? -31.660 44.773 100.540 1.00 46.79 7 ILE B O 1
ATOM 2482 N N . GLN B 1 29 ? -30.903 44.044 98.535 1.00 46.52 8 GLN B N 1
ATOM 2483 C CA . GLN B 1 29 ? -31.888 42.972 98.350 1.00 44.54 8 GLN B CA 1
ATOM 2484 C C . GLN B 1 29 ? -31.803 41.853 99.383 1.00 40.20 8 GLN B C 1
ATOM 2485 O O . GLN B 1 29 ? -30.709 41.427 99.771 1.00 38.91 8 GLN B O 1
ATOM 2491 N N . LYS B 1 30 ? -32.970 41.391 99.826 1.00 37.76 9 LYS B N 1
ATOM 2492 C CA . LYS B 1 30 ? -33.072 40.205 100.665 1.00 36.06 9 LYS B CA 1
ATOM 2493 C C . LYS B 1 30 ? -33.064 38.991 99.760 1.00 34.02 9 LYS B C 1
ATOM 2494 O O . LYS B 1 30 ? -33.730 38.965 98.709 1.00 34.09 9 LYS B O 1
ATOM 2500 N N . ALA B 1 31 ? -32.268 38.005 100.136 1.00 31.98 10 ALA B N 1
ATOM 2501 C CA . ALA B 1 31 ? -32.152 36.787 99.333 1.00 30.73 10 ALA B CA 1
ATOM 2502 C C . ALA B 1 31 ? -32.173 35.568 100.228 1.00 29.80 10 ALA B C 1
ATOM 2503 O O . ALA B 1 31 ? -31.694 35.617 101.378 1.00 29.38 10 ALA B O 1
ATOM 2505 N N . PHE B 1 32 ? -32.782 34.494 99.725 1.00 29.24 11 PHE B N 1
ATOM 2506 C CA . PHE B 1 32 ? -32.778 33.218 100.417 1.00 28.76 11 PHE B CA 1
ATOM 2507 C C . PHE B 1 32 ? -32.138 32.171 99.521 1.00 29.04 11 PHE B C 1
ATOM 2508 O O . PHE B 1 32 ? -32.453 32.092 98.327 1.00 29.40 11 PHE B O 1
ATOM 2516 N N . LEU B 1 33 ? -31.223 31.403 100.102 1.00 28.28 12 LEU B N 1
ATOM 2517 C CA . LEU B 1 33 ? -30.430 30.387 99.388 1.00 28.21 12 LEU B CA 1
ATOM 2518 C C . LEU B 1 33 ? -30.888 29.026 99.865 1.00 27.84 12 LEU B C 1
ATOM 2519 O O . LEU B 1 33 ? -30.711 28.672 101.050 1.00 27.90 12 LEU B O 1
ATOM 2524 N N . CYS B 1 34 ? -31.506 28.275 98.957 1.00 28.13 13 CYS B N 1
ATOM 2525 C CA . CYS B 1 34 ? -32.189 27.026 99.302 1.00 27.99 13 CYS B CA 1
ATOM 2526 C C . CYS B 1 34 ? -31.273 25.811 99.482 1.00 28.62 13 CYS B C 1
ATOM 2527 O O . CYS B 1 34 ? -31.666 24.851 100.127 1.00 28.76 13 CYS B O 1
ATOM 2530 N N . ARG B 1 35 ? -30.091 25.837 98.864 1.00 29.49 14 ARG B N 1
ATOM 2531 C CA . ARG B 1 35 ? -29.116 24.746 99.029 1.00 30.29 14 ARG B CA 1
ATOM 2532 C C . ARG B 1 35 ? -27.775 25.397 99.243 1.00 31.35 14 ARG B C 1
ATOM 2533 O O . ARG B 1 35 ? -27.559 26.502 98.744 1.00 31.98 14 ARG B O 1
ATOM 2541 N N . ARG B 1 36 ? -26.864 24.735 99.958 1.00 30.56 15 ARG B N 1
ATOM 2542 C CA . ARG B 1 36 ? -25.524 25.295 100.114 1.00 31.36 15 ARG B CA 1
ATOM 2543 C C . ARG B 1 36 ? -24.850 25.368 98.735 1.00 32.72 15 ARG B C 1
ATOM 2544 O O . ARG B 1 36 ? -24.869 24.393 97.973 1.00 34.22 15 ARG B O 1
ATOM 2552 N N . PHE B 1 37 ? -24.316 26.529 98.384 1.00 32.45 16 PHE B N 1
ATOM 2553 C CA . PHE B 1 37 ? -23.465 26.603 97.202 1.00 33.90 16 PHE B CA 1
ATOM 2554 C C . PHE B 1 37 ? -21.997 26.534 97.654 1.00 35.03 16 PHE B C 1
ATOM 2555 O O . PHE B 1 37 ? -21.706 26.432 98.849 1.00 33.56 16 PHE B O 1
ATOM 2563 N N . THR B 1 38 ? -21.070 26.609 96.702 1.00 36.62 17 THR B N 1
ATOM 2564 C CA . THR B 1 38 ? -19.652 26.535 97.048 1.00 39.76 17 THR B CA 1
ATOM 2565 C C . THR B 1 38 ? -19.280 27.777 97.864 1.00 42.85 17 THR B C 1
ATOM 2566 O O . THR B 1 38 ? -19.872 28.846 97.666 1.00 41.89 17 THR B O 1
ATOM 2570 N N . PRO B 1 39 ? -18.326 27.635 98.806 1.00 45.06 18 PRO B N 1
ATOM 2571 C CA . PRO B 1 39 ? -17.925 28.733 99.688 1.00 45.88 18 PRO B CA 1
ATOM 2572 C C . PRO B 1 39 ? -17.532 30.026 98.963 1.00 46.35 18 PRO B C 1
ATOM 2573 O O . PRO B 1 39 ? -17.872 31.105 99.432 1.00 46.65 18 PRO B O 1
ATOM 2577 N N . ALA B 1 40 ? -16.859 29.926 97.819 1.00 46.25 19 ALA B N 1
ATOM 2578 C CA . ALA B 1 40 ? -16.532 31.120 97.037 1.00 46.11 19 ALA B CA 1
ATOM 2579 C C . ALA B 1 40 ? -17.790 31.891 96.612 1.00 44.50 19 ALA B C 1
ATOM 2580 O O . ALA B 1 40 ? -17.805 33.134 96.625 1.00 44.10 19 ALA B O 1
ATOM 2582 N N . ILE B 1 41 ? -18.837 31.149 96.242 1.00 42.48 20 ILE B N 1
ATOM 2583 C CA . ILE B 1 41 ? -20.087 31.755 95.787 1.00 39.60 20 ILE B CA 1
ATOM 2584 C C . ILE B 1 41 ? -20.897 32.321 96.968 1.00 38.29 20 ILE B C 1
ATOM 2585 O O . ILE B 1 41 ? -21.447 33.412 96.864 1.00 37.21 20 ILE B O 1
ATOM 2590 N N . GLU B 1 42 ? -20.967 31.577 98.074 1.00 38.59 21 GLU B N 1
ATOM 2591 C CA . GLU B 1 42 ? -21.662 32.044 99.284 1.00 38.35 21 GLU B CA 1
ATOM 2592 C C . GLU B 1 42 ? -21.036 33.306 99.883 1.00 40.89 21 GLU B C 1
ATOM 2593 O O . GLU B 1 42 ? -21.763 34.191 100.351 1.00 41.09 21 GLU B O 1
ATOM 2599 N N . ALA B 1 43 ? -19.699 33.386 99.872 1.00 41.85 22 ALA B N 1
ATOM 2600 C CA . ALA B 1 43 ? -18.979 34.576 100.356 1.00 42.50 22 ALA B CA 1
ATOM 2601 C C . ALA B 1 43 ? -19.438 35.788 99.568 1.00 42.33 22 ALA B C 1
ATOM 2602 O O . ALA B 1 43 ? -19.816 36.815 100.134 1.00 42.98 22 ALA B O 1
ATOM 2604 N N . GLU B 1 44 ? -19.410 35.646 98.250 1.00 41.91 23 GLU B N 1
ATOM 2605 C CA . GLU B 1 44 ? -19.851 36.688 97.344 1.00 42.29 23 GLU B CA 1
ATOM 2606 C C . GLU B 1 44 ? -21.327 37.046 97.548 1.00 40.07 23 GLU B C 1
ATOM 2607 O O . GLU B 1 44 ? -21.699 38.215 97.515 1.00 40.20 23 GLU B O 1
ATOM 2613 N N . LEU B 1 45 ? -22.166 36.033 97.765 1.00 37.64 24 LEU B N 1
ATOM 2614 C CA . LEU B 1 45 ? -23.581 36.285 98.001 1.00 36.30 24 LEU B CA 1
ATOM 2615 C C . LEU B 1 45 ? -23.823 37.046 99.304 1.00 36.45 24 LEU B C 1
ATOM 2616 O O . LEU B 1 45 ? -24.656 37.951 99.343 1.00 36.51 24 LEU B O 1
ATOM 2621 N N . ARG B 1 46 ? -23.101 36.693 100.366 1.00 36.83 25 ARG B N 1
ATOM 2622 C CA . ARG B 1 46 ? -23.260 37.391 101.644 1.00 38.77 25 ARG B CA 1
ATOM 2623 C C . ARG B 1 46 ? -22.821 38.846 101.547 1.00 39.67 25 ARG B C 1
ATOM 2624 O O . ARG B 1 46 ? -23.311 39.699 102.282 1.00 39.46 25 ARG B O 1
ATOM 2632 N N . GLN B 1 47 ? -21.907 39.116 100.626 1.00 40.60 26 GLN B N 1
ATOM 2633 C CA . GLN B 1 47 ? -21.440 40.481 100.401 1.00 43.30 26 GLN B CA 1
ATOM 2634 C C . GLN B 1 47 ? -22.396 41.333 99.545 1.00 42.05 26 GLN B C 1
ATOM 2635 O O . GLN B 1 47 ? -22.460 42.547 99.716 1.00 42.54 26 GLN B O 1
ATOM 2641 N N . ARG B 1 48 ? -23.156 40.697 98.655 1.00 41.11 27 ARG B N 1
ATOM 2642 C CA . ARG B 1 48 ? -24.047 41.417 97.730 1.00 41.58 27 ARG B CA 1
ATOM 2643 C C . ARG B 1 48 ? -25.519 41.467 98.174 1.00 40.08 27 ARG B C 1
ATOM 2644 O O . ARG B 1 48 ? -26.297 42.261 97.647 1.00 40.54 27 ARG B O 1
ATOM 2652 N N . PHE B 1 49 ? -25.897 40.620 99.138 1.00 37.21 28 PHE B N 1
ATOM 2653 C CA . PHE B 1 49 ? -27.278 40.545 99.615 1.00 36.26 28 PHE B CA 1
ATOM 2654 C C . PHE B 1 49 ? -27.347 40.476 101.118 1.00 35.37 28 PHE B C 1
ATOM 2655 O O . PHE B 1 49 ? -26.367 40.123 101.778 1.00 34.96 28 PHE B O 1
ATOM 2663 N N . ASP B 1 50 ? -28.534 40.793 101.633 1.00 35.08 29 ASP B N 1
ATOM 2664 C CA . ASP B 1 50 ? -28.966 40.409 102.982 1.00 34.75 29 ASP B CA 1
ATOM 2665 C C . ASP B 1 50 ? -29.388 38.924 102.870 1.00 33.27 29 ASP B C 1
ATOM 2666 O O . ASP B 1 50 ? -30.523 38.618 102.523 1.00 33.09 29 ASP B O 1
ATOM 2671 N N . LEU B 1 51 ? -28.453 38.020 103.145 1.00 32.10 30 LEU B N 1
ATOM 2672 C CA . LEU B 1 51 ? -28.608 36.620 102.791 1.00 30.88 30 LEU B CA 1
ATOM 2673 C C . LEU B 1 51 ? -29.024 35.762 103.975 1.00 31.18 30 LEU B C 1
ATOM 2674 O O . LEU B 1 51 ? -28.433 35.857 105.055 1.00 31.00 30 LEU B O 1
ATOM 2679 N N . GLU B 1 52 ? -30.061 34.952 103.765 1.00 31.28 31 GLU B N 1
ATOM 2680 C CA . GLU B 1 52 ? -30.459 33.890 104.680 1.00 31.84 31 GLU B CA 1
ATOM 2681 C C . GLU B 1 52 ? -30.254 32.564 103.934 1.00 30.21 31 GLU B C 1
ATOM 2682 O O . GLU B 1 52 ? -30.487 32.492 102.726 1.00 29.50 31 GLU B O 1
ATOM 2688 N N . VAL B 1 53 ? -29.800 31.533 104.643 1.00 29.17 32 VAL B N 1
ATOM 2689 C CA . VAL B 1 53 ? -29.353 30.291 104.005 1.00 27.90 32 VAL B CA 1
ATOM 2690 C C . VAL B 1 53 ? -30.003 29.089 104.671 1.00 27.57 32 VAL B C 1
ATOM 2691 O O . VAL B 1 53 ? -30.191 29.085 105.877 1.00 26.76 32 VAL B O 1
ATOM 2695 N N . ASN B 1 54 ? -30.356 28.088 103.874 1.00 27.39 33 ASN B N 1
ATOM 2696 C CA . ASN B 1 54 ? -30.731 26.776 104.416 1.00 27.87 33 ASN B CA 1
ATOM 2697 C C . ASN B 1 54 ? -29.444 26.063 104.855 1.00 28.28 33 ASN B C 1
ATOM 2698 O O . ASN B 1 54 ? -28.863 25.275 104.091 1.00 27.68 33 ASN B O 1
ATOM 2703 N N . LEU B 1 55 ? -28.990 26.363 106.073 1.00 28.77 34 LEU B N 1
ATOM 2704 C CA . LEU B 1 55 ? -27.653 25.965 106.514 1.00 29.34 34 LEU B CA 1
ATOM 2705 C C . LEU B 1 55 ? -27.486 24.451 106.438 1.00 30.44 34 LEU B C 1
ATOM 2706 O O . LEU B 1 55 ? -26.421 23.947 106.051 1.00 30.77 34 LEU B O 1
ATOM 2711 N N . GLU B 1 56 ? -28.576 23.752 106.747 1.00 30.04 35 GLU B N 1
ATOM 2712 C CA . GLU B 1 56 ? -28.596 22.292 106.856 1.00 30.63 35 GLU B CA 1
ATOM 2713 C C . GLU B 1 56 ? -28.506 21.548 105.535 1.00 30.61 35 GLU B C 1
ATOM 2714 O O . GLU B 1 56 ? -28.320 20.328 105.533 1.00 30.34 35 GLU B O 1
ATOM 2720 N N . ASP B 1 57 ? -28.652 22.277 104.420 1.00 30.14 36 ASP B N 1
ATOM 2721 C CA . ASP B 1 57 ? -28.564 21.740 103.046 1.00 31.01 36 ASP B CA 1
ATOM 2722 C C . ASP B 1 57 ? -29.594 20.645 102.738 1.00 31.44 36 ASP B C 1
ATOM 2723 O O . ASP B 1 57 ? -29.391 19.814 101.849 1.00 31.22 36 ASP B O 1
ATOM 2728 N N . THR B 1 58 ? -30.691 20.647 103.480 1.00 33.04 37 THR B N 1
ATOM 2729 C CA . THR B 1 58 ? -31.806 19.732 103.213 1.00 35.53 37 THR B CA 1
ATOM 2730 C C . THR B 1 58 ? -32.546 20.151 101.935 1.00 35.20 37 THR B C 1
ATOM 2731 O O . THR B 1 58 ? -32.444 21.297 101.492 1.00 34.00 37 THR B O 1
ATOM 2735 N N . VAL B 1 59 ? -33.283 19.225 101.331 1.00 33.50 38 VAL B N 1
ATOM 2736 C CA . VAL B 1 59 ? -34.196 19.599 100.273 1.00 32.78 38 VAL B CA 1
ATOM 2737 C C . VAL B 1 59 ? -35.483 20.090 100.924 1.00 32.10 38 VAL B C 1
ATOM 2738 O O . VAL B 1 59 ? -36.206 19.329 101.590 1.00 32.50 38 VAL B O 1
ATOM 2742 N N . LEU B 1 60 ? -35.752 21.380 100.762 1.00 30.65 39 LEU B N 1
ATOM 2743 C CA . LEU B 1 60 ? -36.961 21.950 101.347 1.00 31.83 39 LEU B CA 1
ATOM 2744 C C . LEU B 1 60 ? -38.176 21.639 100.487 1.00 31.46 39 LEU B C 1
ATOM 2745 O O . LEU B 1 60 ? -38.108 21.719 99.269 1.00 30.86 39 LEU B O 1
ATOM 2750 N N . THR B 1 61 ? -39.276 21.282 101.151 1.00 32.49 40 THR B N 1
ATOM 2751 C CA . THR B 1 61 ? -40.568 21.070 100.488 1.00 33.79 40 THR B CA 1
ATOM 2752 C C . THR B 1 61 ? -41.123 22.434 100.072 1.00 34.46 40 THR B C 1
ATOM 2753 O O . THR B 1 61 ? -40.664 23.467 100.570 1.00 34.17 40 THR B O 1
ATOM 2757 N N . PRO B 1 62 ? -42.102 22.455 99.153 1.00 34.34 41 PRO B N 1
ATOM 2758 C CA . PRO B 1 62 ? -42.768 23.719 98.842 1.00 34.65 41 PRO B CA 1
ATOM 2759 C C . PRO B 1 62 ? -43.280 24.501 100.062 1.00 34.15 41 PRO B C 1
ATOM 2760 O O . PRO B 1 62 ? -43.142 25.726 100.080 1.00 34.64 41 PRO B O 1
ATOM 2764 N N . SER B 1 63 ? -43.844 23.839 101.076 1.00 33.94 42 SER B N 1
ATOM 2765 C CA . SER B 1 63 ? -44.249 24.578 102.281 1.00 33.47 42 SER B CA 1
ATOM 2766 C C . SER B 1 63 ? -43.028 25.079 103.061 1.00 31.99 42 SER B C 1
ATOM 2767 O O . SER B 1 63 ? -43.033 26.205 103.557 1.00 31.44 42 SER B O 1
ATOM 2770 N N . GLY B 1 64 ? -41.976 24.264 103.133 1.00 30.54 43 GLY B N 1
ATOM 2771 C CA . GLY B 1 64 ? -40.752 24.666 103.843 1.00 29.48 43 GLY B CA 1
ATOM 2772 C C . GLY B 1 64 ? -40.052 25.832 103.169 1.00 28.85 43 GLY B C 1
ATOM 2773 O O . GLY B 1 64 ? -39.546 26.735 103.843 1.00 28.88 43 GLY B O 1
ATOM 2774 N N . ILE B 1 65 ? -40.059 25.845 101.843 1.00 28.00 44 ILE B N 1
ATOM 2775 C CA . ILE B 1 65 ? -39.465 26.942 101.090 1.00 28.33 44 ILE B CA 1
ATOM 2776 C C . ILE B 1 65 ? -40.258 28.240 101.357 1.00 29.75 44 ILE B C 1
ATOM 2777 O O . ILE B 1 65 ? -39.684 29.318 101.572 1.00 30.32 44 ILE B O 1
ATOM 2782 N N . ALA B 1 66 ? -41.581 28.135 101.347 1.00 30.44 45 ALA B N 1
ATOM 2783 C CA . ALA B 1 66 ? -42.435 29.303 101.556 1.00 31.41 45 ALA B CA 1
ATOM 2784 C C . ALA B 1 66 ? -42.221 29.841 102.970 1.00 30.80 45 ALA B C 1
ATOM 2785 O O . ALA B 1 66 ? -42.150 31.052 103.196 1.00 30.65 45 ALA B O 1
ATOM 2787 N N . SER B 1 67 ? -42.088 28.928 103.923 1.00 30.22 46 SER B N 1
ATOM 2788 C CA . SER B 1 67 ? -41.850 29.322 105.302 1.00 29.98 46 SER B CA 1
ATOM 2789 C C . SER B 1 67 ? -40.518 30.065 105.461 1.00 30.85 46 SER B C 1
ATOM 2790 O O . SER B 1 67 ? -40.478 31.175 106.015 1.00 31.80 46 SER B O 1
ATOM 2793 N N . ARG B 1 68 ? -39.437 29.459 104.972 1.00 29.89 47 ARG B N 1
ATOM 2794 C CA . ARG B 1 68 ? -38.087 30.009 105.150 1.00 29.51 47 ARG B CA 1
ATOM 2795 C C . ARG B 1 68 ? -37.813 31.275 104.359 1.00 30.07 47 ARG B C 1
ATOM 2796 O O . ARG B 1 68 ? -37.095 32.150 104.846 1.00 31.18 47 ARG B O 1
ATOM 2804 N N . ALA B 1 69 ? -38.321 31.343 103.126 1.00 30.18 48 ALA B N 1
ATOM 2805 C CA . ALA B 1 69 ? -37.952 32.407 102.206 1.00 31.15 48 ALA B CA 1
ATOM 2806 C C . ALA B 1 69 ? -38.875 33.630 102.280 1.00 33.28 48 ALA B C 1
ATOM 2807 O O . ALA B 1 69 ? -38.698 34.585 101.519 1.00 33.70 48 ALA B O 1
ATOM 2809 N N . HIS B 1 70 ? -39.862 33.599 103.166 1.00 34.50 49 HIS B N 1
ATOM 2810 C CA . HIS B 1 70 ? -40.800 34.719 103.237 1.00 37.91 49 HIS B CA 1
ATOM 2811 C C . HIS B 1 70 ? -40.049 36.023 103.478 1.00 37.16 49 HIS B C 1
ATOM 2812 O O . HIS B 1 70 ? -39.207 36.111 104.375 1.00 35.87 49 HIS B O 1
ATOM 2819 N N . GLY B 1 71 ? -40.331 37.019 102.640 1.00 37.47 50 GLY B N 1
ATOM 2820 C CA . GLY B 1 71 ? -39.666 38.316 102.749 1.00 37.85 50 GLY B CA 1
ATOM 2821 C C . GLY B 1 71 ? -38.563 38.509 101.723 1.00 36.10 50 GLY B C 1
ATOM 2822 O O . GLY B 1 71 ? -38.129 39.636 101.474 1.00 36.39 50 GLY B O 1
ATOM 2823 N N . ALA B 1 72 ? -38.099 37.403 101.147 1.00 34.26 51 ALA B N 1
ATOM 2824 C CA . ALA B 1 72 ? -37.018 37.429 100.179 1.00 33.53 51 ALA B CA 1
ATOM 2825 C C . ALA B 1 72 ? -37.453 38.110 98.898 1.00 34.85 51 ALA B C 1
ATOM 2826 O O . ALA B 1 72 ? -38.596 37.975 98.456 1.00 35.67 51 ALA B O 1
ATOM 2828 N N . GLU B 1 73 ? -36.519 38.824 98.292 1.00 35.37 52 GLU B N 1
ATOM 2829 C CA . GLU B 1 73 ? -36.752 39.448 97.001 1.00 36.91 52 GLU B CA 1
ATOM 2830 C C . GLU B 1 73 ? -36.110 38.600 95.905 1.00 36.95 52 GLU B C 1
ATOM 2831 O O . GLU B 1 73 ? -36.575 38.584 94.758 1.00 37.20 52 GLU B O 1
ATOM 2837 N N . VAL B 1 74 ? -35.052 37.885 96.279 1.00 35.14 53 VAL B N 1
ATOM 2838 C CA . VAL B 1 74 ? -34.331 37.004 95.365 1.00 34.62 53 VAL B CA 1
ATOM 2839 C C . VAL B 1 74 ? -34.297 35.590 95.963 1.00 32.93 53 VAL B C 1
ATOM 2840 O O . VAL B 1 74 ? -33.934 35.387 97.144 1.00 32.70 53 VAL B O 1
ATOM 2844 N N . LEU B 1 75 ? -34.716 34.612 95.165 1.00 31.74 54 LEU B N 1
ATOM 2845 C CA . LEU B 1 75 ? -34.692 33.213 95.606 1.00 30.10 54 LEU B CA 1
ATOM 2846 C C . LEU B 1 75 ? -33.655 32.415 94.813 1.00 30.21 54 LEU B C 1
ATOM 2847 O O . LEU B 1 75 ? -33.781 32.273 93.590 1.00 31.18 54 LEU B O 1
ATOM 2852 N N . PHE B 1 76 ? -32.628 31.917 95.506 1.00 28.97 55 PHE B N 1
ATOM 2853 C CA . PHE B 1 76 ? -31.599 31.075 94.883 1.00 28.53 55 PHE B CA 1
ATOM 2854 C C . PHE B 1 76 ? -31.950 29.611 95.057 1.00 27.87 55 PHE B C 1
ATOM 2855 O O . PHE B 1 76 ? -32.028 29.115 96.184 1.00 26.94 55 PHE B O 1
ATOM 2863 N N . VAL B 1 77 ? -32.146 28.917 93.947 1.00 28.09 56 VAL B N 1
ATOM 2864 C CA . VAL B 1 77 ? -32.631 27.529 93.987 1.00 27.96 56 VAL B CA 1
ATOM 2865 C C . VAL B 1 77 ? -31.769 26.595 93.106 1.00 29.27 56 VAL B C 1
ATOM 2866 O O . VAL B 1 77 ? -30.843 27.038 92.425 1.00 29.07 56 VAL B O 1
ATOM 2870 N N . THR B 1 78 ? -32.108 25.309 93.126 1.00 30.49 57 THR B N 1
ATOM 2871 C CA . THR B 1 78 ? -31.546 24.307 92.220 1.00 31.12 57 THR B CA 1
ATOM 2872 C C . THR B 1 78 ? -32.705 23.428 91.747 1.00 31.37 57 THR B C 1
ATOM 2873 O O . THR B 1 78 ? -33.865 23.625 92.165 1.00 30.39 57 THR B O 1
ATOM 2877 N N . ALA B 1 79 ? -32.383 22.438 90.910 1.00 31.76 58 ALA B N 1
ATOM 2878 C CA . ALA B 1 79 ? -33.355 21.443 90.438 1.00 32.43 58 ALA B CA 1
ATOM 2879 C C . ALA B 1 79 ? -34.081 20.693 91.548 1.00 32.43 58 ALA B C 1
ATOM 2880 O O . ALA B 1 79 ? -35.151 20.132 91.309 1.00 32.48 58 ALA B O 1
ATOM 2882 N N . THR B 1 80 ? -33.517 20.665 92.753 1.00 31.28 59 THR B N 1
ATOM 2883 C CA . THR B 1 80 ? -34.158 19.915 93.839 1.00 30.24 59 THR B CA 1
ATOM 2884 C C . THR B 1 80 ? -35.322 20.697 94.473 1.00 31.37 59 THR B C 1
ATOM 2885 O O . THR B 1 80 ? -36.127 20.143 95.236 1.00 32.16 59 THR B O 1
ATOM 2889 N N . GLU B 1 81 ? -35.417 21.983 94.154 1.00 31.56 60 GLU B N 1
ATOM 2890 C CA . GLU B 1 81 ? -36.487 22.825 94.704 1.00 31.90 60 GLU B CA 1
ATOM 2891 C C . GLU B 1 81 ? -37.705 22.884 93.779 1.00 33.12 60 GLU B C 1
ATOM 2892 O O . GLU B 1 81 ? -37.602 23.337 92.636 1.00 33.81 60 GLU B O 1
ATOM 2898 N N . ALA B 1 82 ? -38.850 22.437 94.280 1.00 33.31 61 ALA B N 1
ATOM 2899 C CA . ALA B 1 82 ? -40.106 22.512 93.529 1.00 33.77 61 ALA B CA 1
ATOM 2900 C C . ALA B 1 82 ? -40.765 23.869 93.755 1.00 33.46 61 ALA B C 1
ATOM 2901 O O . ALA B 1 82 ? -41.499 24.079 94.723 1.00 33.58 61 ALA B O 1
ATOM 2903 N N . ILE B 1 83 ? -40.470 24.789 92.849 1.00 33.40 62 ILE B N 1
ATOM 2904 C CA . ILE B 1 83 ? -41.003 26.143 92.891 1.00 35.54 62 ILE B CA 1
ATOM 2905 C C . ILE B 1 83 ? -42.347 26.152 92.158 1.00 36.91 62 ILE B C 1
ATOM 2906 O O . ILE B 1 83 ? -42.429 26.482 90.969 1.00 36.68 62 ILE B O 1
ATOM 2911 N N . THR B 1 84 ? -43.388 25.761 92.886 1.00 38.85 63 THR B N 1
ATOM 2912 C CA . THR B 1 84 ? -44.756 25.676 92.362 1.00 41.64 63 THR B CA 1
ATOM 2913 C C . THR B 1 84 ? -45.454 27.041 92.364 1.00 43.07 63 THR B C 1
ATOM 2914 O O . THR B 1 84 ? -44.964 27.999 92.973 1.00 42.70 63 THR B O 1
ATOM 2918 N N . ALA B 1 85 ? -46.598 27.126 91.686 1.00 44.78 64 ALA B N 1
ATOM 2919 C CA . ALA B 1 85 ? -47.409 28.344 91.675 1.00 45.46 64 ALA B CA 1
ATOM 2920 C C . ALA B 1 85 ? -47.730 28.777 93.089 1.00 43.57 64 ALA B C 1
ATOM 2921 O O . ALA B 1 85 ? -47.725 29.967 93.397 1.00 42.71 64 ALA B O 1
ATOM 2923 N N . GLU B 1 86 ? -47.992 27.796 93.944 1.00 43.49 65 GLU B N 1
ATOM 2924 C CA . GLU B 1 86 ? -48.315 28.045 95.339 1.00 45.12 65 GLU B CA 1
ATOM 2925 C C . GLU B 1 86 ? -47.179 28.749 96.085 1.00 43.59 65 GLU B C 1
ATOM 2926 O O . GLU B 1 86 ? -47.416 29.722 96.816 1.00 44.87 65 GLU B O 1
ATOM 2932 N N . VAL B 1 87 ? -45.958 28.249 95.906 1.00 40.79 66 VAL B N 1
ATOM 2933 C CA . VAL B 1 87 ? -44.757 28.837 96.509 1.00 40.23 66 VAL B CA 1
ATOM 2934 C C . VAL B 1 87 ? -44.592 30.295 96.079 1.00 41.10 66 VAL B C 1
ATOM 2935 O O . VAL B 1 87 ? -44.416 31.192 96.912 1.00 41.90 66 VAL B O 1
ATOM 2939 N N . ILE B 1 88 ? -44.664 30.514 94.769 1.00 41.39 67 ILE B N 1
ATOM 2940 C CA . ILE B 1 88 ? -44.527 31.844 94.189 1.00 41.65 67 ILE B CA 1
ATOM 2941 C C . ILE B 1 88 ? -45.553 32.858 94.725 1.00 43.22 67 ILE B C 1
ATOM 2942 O O . ILE B 1 88 ? -45.196 34.014 94.982 1.00 42.38 67 ILE B O 1
ATOM 2947 N N . ARG B 1 89 ? -46.817 32.443 94.885 1.00 44.40 68 ARG B N 1
ATOM 2948 C CA . ARG B 1 89 ? -47.832 33.368 95.407 1.00 46.03 68 ARG B CA 1
ATOM 2949 C C . ARG B 1 89 ? -47.626 33.633 96.904 1.00 44.06 68 ARG B C 1
ATOM 2950 O O . ARG B 1 89 ? -47.744 34.771 97.352 1.00 43.52 68 ARG B O 1
ATOM 2958 N N . LYS B 1 90 ? -47.259 32.598 97.662 1.00 43.34 69 LYS B N 1
ATOM 2959 C CA . LYS B 1 90 ? -46.959 32.765 99.092 1.00 44.32 69 LYS B CA 1
ATOM 2960 C C . LYS B 1 90 ? -45.774 33.714 99.355 1.00 43.85 69 LYS B C 1
ATOM 2961 O O . LYS B 1 90 ? -45.688 34.341 100.414 1.00 44.76 69 LYS B O 1
ATOM 2967 N N . LEU B 1 91 ? -44.891 33.852 98.369 1.00 41.90 70 LEU B N 1
ATOM 2968 C CA . LEU B 1 91 ? -43.725 34.724 98.510 1.00 41.50 70 LEU B CA 1
ATOM 2969 C C . LEU B 1 91 ? -43.947 36.143 97.969 1.00 41.74 70 LEU B C 1
ATOM 2970 O O . LEU B 1 91 ? -43.011 36.940 97.921 1.00 40.90 70 LEU B O 1
ATOM 2975 N N . GLN B 1 92 ? -45.180 36.456 97.565 1.00 42.21 71 GLN B N 1
ATOM 2976 C CA . GLN B 1 92 ? -45.526 37.814 97.142 1.00 42.53 71 GLN B CA 1
ATOM 2977 C C . GLN B 1 92 ? -45.780 38.734 98.343 1.00 43.01 71 GLN B C 1
ATOM 2978 O O . GLN B 1 92 ? -46.168 38.256 99.411 1.00 43.54 71 GLN B O 1
ATOM 2984 N N . PRO B 1 93 ? -45.558 40.061 98.183 1.00 42.61 72 PRO B N 1
ATOM 2985 C CA . PRO B 1 93 ? -45.080 40.771 96.976 1.00 42.20 72 PRO B CA 1
ATOM 2986 C C . PRO B 1 93 ? -43.549 40.807 96.811 1.00 41.28 72 PRO B C 1
ATOM 2987 O O . PRO B 1 93 ? -43.055 41.241 95.769 1.00 41.37 72 PRO B O 1
ATOM 2991 N N . GLY B 1 94 ? -42.818 40.371 97.835 1.00 40.34 73 GLY B N 1
ATOM 2992 C CA . GLY B 1 94 ? -41.362 40.436 97.828 1.00 40.29 73 GLY B CA 1
ATOM 2993 C C . GLY B 1 94 ? -40.687 39.777 96.640 1.00 39.33 73 GLY B C 1
ATOM 2994 O O . GLY B 1 94 ? -39.858 40.399 95.964 1.00 39.99 73 GLY B O 1
ATOM 2995 N N . LEU B 1 95 ? -41.060 38.530 96.363 1.00 37.97 74 LEU B N 1
ATOM 2996 C CA . LEU B 1 95 ? -40.324 37.710 95.411 1.00 37.30 74 LEU B CA 1
ATOM 2997 C C . LEU B 1 95 ? -40.490 38.237 93.997 1.00 38.60 74 LEU B C 1
ATOM 2998 O O . LEU B 1 95 ? -41.590 38.219 93.449 1.00 39.64 74 LEU B O 1
ATOM 3003 N N . LYS B 1 96 ? -39.390 38.705 93.424 1.00 38.18 75 LYS B N 1
ATOM 3004 C CA . LYS B 1 96 ? -39.402 39.195 92.046 1.00 40.87 75 LYS B CA 1
ATOM 3005 C C . LYS B 1 96 ? -38.334 38.566 91.148 1.00 39.14 75 LYS B C 1
ATOM 3006 O O . LYS B 1 96 ? -38.288 38.832 89.942 1.00 39.49 75 LYS B O 1
ATOM 3012 N N . THR B 1 97 ? -37.478 37.739 91.725 1.00 36.93 76 THR B N 1
ATOM 3013 C CA . THR B 1 97 ? -36.405 37.094 90.945 1.00 36.54 76 THR B CA 1
ATOM 3014 C C . THR B 1 97 ? -36.120 35.703 91.483 1.00 34.61 76 THR B C 1
ATOM 3015 O O . THR B 1 97 ? -35.872 35.524 92.688 1.00 33.07 76 THR B O 1
ATOM 3019 N N . ILE B 1 98 ? -36.184 34.720 90.589 1.00 33.65 77 ILE B N 1
ATOM 3020 C CA . ILE B 1 98 ? -35.818 33.343 90.904 1.00 32.96 77 ILE B CA 1
ATOM 3021 C C . ILE B 1 98 ? -34.586 32.982 90.080 1.00 32.72 77 ILE B C 1
ATOM 3022 O O . ILE B 1 98 ? -34.602 33.103 88.844 1.00 33.50 77 ILE B O 1
ATOM 3027 N N . ALA B 1 99 ? -33.518 32.574 90.763 1.00 31.37 78 ALA B N 1
ATOM 3028 C CA . ALA B 1 99 ? -32.254 32.200 90.104 1.00 31.57 78 ALA B CA 1
ATOM 3029 C C . ALA B 1 99 ? -31.937 30.731 90.371 1.00 31.17 78 ALA B C 1
ATOM 3030 O O . ALA B 1 99 ? -31.801 30.303 91.539 1.00 30.64 78 ALA B O 1
ATOM 3032 N N . THR B 1 100 ? -31.882 29.938 89.304 1.00 30.78 79 THR B N 1
ATOM 3033 C CA . THR B 1 100 ? -31.683 28.480 89.452 1.00 30.63 79 THR B CA 1
ATOM 3034 C C . THR B 1 100 ? -30.285 28.053 89.015 1.00 31.18 79 THR B C 1
ATOM 3035 O O . THR B 1 100 ? -29.843 28.374 87.917 1.00 31.61 79 THR B O 1
ATOM 3039 N N . LEU B 1 101 ? -29.584 27.363 89.909 1.00 31.36 80 LEU B N 1
ATOM 3040 C CA . LEU B 1 101 ? -28.275 26.819 89.594 1.00 31.84 80 LEU B CA 1
ATOM 3041 C C . LEU B 1 101 ? -28.489 25.525 88.798 1.00 32.90 80 LEU B C 1
ATOM 3042 O O . LEU B 1 101 ? -28.322 24.435 89.329 1.00 31.32 80 LEU B O 1
ATOM 3047 N N . SER B 1 102 ? -28.862 25.658 87.519 1.00 35.65 81 SER B N 1
ATOM 3048 C CA . SER B 1 102 ? -29.190 24.503 86.662 1.00 37.52 81 SER B CA 1
ATOM 3049 C C . SER B 1 102 ? -29.530 24.949 85.233 1.00 37.68 81 SER B C 1
ATOM 3050 O O . SER B 1 102 ? -30.012 26.068 85.020 1.00 38.01 81 SER B O 1
ATOM 3053 N N . VAL B 1 103 ? -29.302 24.067 84.260 1.00 36.65 82 VAL B N 1
ATOM 3054 C CA . VAL B 1 103 ? -29.669 24.357 82.870 1.00 37.06 82 VAL B CA 1
ATOM 3055 C C . VAL B 1 103 ? -31.192 24.363 82.713 1.00 38.75 82 VAL B C 1
ATOM 3056 O O . VAL B 1 103 ? -31.761 25.282 82.111 1.00 41.04 82 VAL B O 1
ATOM 3060 N N . GLY B 1 104 ? -31.844 23.339 83.262 1.00 37.42 83 GLY B N 1
ATOM 3061 C CA . GLY B 1 104 ? -33.279 23.161 83.087 1.00 38.96 83 GLY B CA 1
ATOM 3062 C C . GLY B 1 104 ? -34.084 23.917 84.126 1.00 39.87 83 GLY B C 1
ATOM 3063 O O . GLY B 1 104 ? -33.565 24.282 85.188 1.00 40.27 83 GLY B O 1
ATOM 3064 N N . TYR B 1 105 ? -35.335 24.177 83.822 1.00 38.80 84 TYR B N 1
ATOM 3065 C CA . TYR B 1 105 ? -36.135 24.938 84.716 1.00 39.49 84 TYR B CA 1
ATOM 3066 C C . TYR B 1 105 ? -37.489 24.343 84.870 1.00 40.93 84 TYR B C 1
ATOM 3067 O O . TYR B 1 105 ? -38.420 25.011 85.213 1.00 42.48 84 TYR B O 1
ATOM 3076 N N . ASP B 1 106 ? -37.559 23.048 84.663 1.00 40.84 85 ASP B N 1
ATOM 3077 C CA . ASP B 1 106 ? -38.798 22.324 84.722 1.00 44.56 85 ASP B CA 1
ATOM 3078 C C . ASP B 1 106 ? -39.429 22.406 86.116 1.00 41.60 85 ASP B C 1
ATOM 3079 O O . ASP B 1 106 ? -40.622 22.230 86.292 1.00 42.49 85 ASP B O 1
ATOM 3084 N N . HIS B 1 107 ? -38.601 22.657 87.097 1.00 38.45 86 HIS B N 1
ATOM 3085 C CA . HIS B 1 107 ? -39.045 22.642 88.456 1.00 36.74 86 HIS B CA 1
ATOM 3086 C C . HIS B 1 107 ? -39.665 23.954 88.868 1.00 37.66 86 HIS B C 1
ATOM 3087 O O . HIS B 1 107 ? -40.142 24.060 89.959 1.00 38.39 86 HIS B O 1
ATOM 3094 N N . ILE B 1 108 ? -39.672 24.927 87.963 1.00 37.81 87 ILE B N 1
ATOM 3095 C CA . ILE B 1 108 ? -40.271 26.246 88.191 1.00 37.72 87 ILE B CA 1
ATOM 3096 C C . ILE B 1 108 ? -41.548 26.441 87.356 1.00 38.79 87 ILE B C 1
ATOM 3097 O O . ILE B 1 108 ? -41.532 26.270 86.128 1.00 39.58 87 ILE B O 1
ATOM 3102 N N . ASP B 1 109 ? -42.644 26.812 88.019 1.00 39.58 88 ASP B N 1
ATOM 3103 C CA . ASP B 1 109 ? -43.889 27.109 87.305 1.00 41.31 88 ASP B CA 1
ATOM 3104 C C . ASP B 1 109 ? -43.766 28.436 86.574 1.00 43.39 88 ASP B C 1
ATOM 3105 O O . ASP B 1 109 ? -44.012 29.509 87.147 1.00 43.83 88 ASP B O 1
ATOM 3118 N N . ALA B 1 111 ? -45.386 29.838 83.909 1.00 45.53 90 ALA B N 1
ATOM 3119 C CA . ALA B 1 111 ? -46.599 30.618 83.651 1.00 45.94 90 ALA B CA 1
ATOM 3120 C C . ALA B 1 111 ? -47.015 31.432 84.888 1.00 45.16 90 ALA B C 1
ATOM 3121 O O . ALA B 1 111 ? -47.448 32.585 84.770 1.00 44.61 90 ALA B O 1
ATOM 3123 N N . ALA B 1 112 ? -46.882 30.821 86.065 1.00 43.42 91 ALA B N 1
ATOM 3124 C CA . ALA B 1 112 ? -47.072 31.530 87.329 1.00 43.99 91 ALA B CA 1
ATOM 3125 C C . ALA B 1 112 ? -46.075 32.689 87.448 1.00 43.92 91 ALA B C 1
ATOM 3126 O O . ALA B 1 112 ? -46.458 33.815 87.804 1.00 44.55 91 ALA B O 1
ATOM 3128 N N . ALA B 1 113 ? -44.808 32.403 87.138 1.00 42.97 92 ALA B N 1
ATOM 3129 C CA . ALA B 1 113 ? -43.743 33.404 87.174 1.00 42.99 92 ALA B CA 1
ATOM 3130 C C . ALA B 1 113 ? -44.001 34.563 86.214 1.00 44.63 92 ALA B C 1
ATOM 3131 O O . ALA B 1 113 ? -43.893 35.726 86.611 1.00 45.28 92 ALA B O 1
ATOM 3133 N N . ARG B 1 114 ? -44.346 34.251 84.965 1.00 45.85 93 ARG B N 1
ATOM 3134 C CA . ARG B 1 114 ? -44.659 35.293 83.967 1.00 48.25 93 ARG B CA 1
ATOM 3135 C C . ARG B 1 114 ? -45.857 36.179 84.336 1.00 48.36 93 ARG B C 1
ATOM 3136 O O . ARG B 1 114 ? -45.830 37.396 84.125 1.00 48.88 93 ARG B O 1
ATOM 3144 N N . SER B 1 115 ? -46.899 35.570 84.900 1.00 48.70 94 SER B N 1
ATOM 3145 C CA . SER B 1 115 ? -48.117 36.303 85.251 1.00 50.24 94 SER B CA 1
ATOM 3146 C C . SER B 1 115 ? -47.912 37.311 86.396 1.00 49.21 94 SER B C 1
ATOM 3147 O O . SER B 1 115 ? -48.694 38.260 86.539 1.00 49.42 94 SER B O 1
ATOM 3150 N N . LEU B 1 116 ? -46.869 37.104 87.202 1.00 47.68 95 LEU B N 1
ATOM 3151 C CA . LEU B 1 116 ? -46.531 38.056 88.263 1.00 47.44 95 LEU B CA 1
ATOM 3152 C C . LEU B 1 116 ? -45.302 38.918 87.948 1.00 48.04 95 LEU B C 1
ATOM 3153 O O . LEU B 1 116 ? -44.832 39.674 88.810 1.00 49.35 95 LEU B O 1
ATOM 3158 N N . GLY B 1 117 ? -44.796 38.811 86.720 1.00 47.50 96 GLY B N 1
ATOM 3159 C CA . GLY B 1 117 ? -43.662 39.616 86.260 1.00 47.60 96 GLY B CA 1
ATOM 3160 C C . GLY B 1 117 ? -42.331 39.228 86.879 1.00 47.27 96 GLY B C 1
ATOM 3161 O O . GLY B 1 117 ? -41.398 40.035 86.908 1.00 49.08 96 GLY B O 1
ATOM 3162 N N . ILE B 1 118 ? -42.244 37.994 87.373 1.00 44.12 97 ILE B N 1
ATOM 3163 C CA . ILE B 1 118 ? -41.034 37.502 88.036 1.00 42.93 97 ILE B CA 1
ATOM 3164 C C . ILE B 1 118 ? -39.956 37.094 87.034 1.00 43.36 97 ILE B C 1
ATOM 3165 O O . ILE B 1 118 ? -40.229 36.356 86.083 1.00 44.32 97 ILE B O 1
ATOM 3170 N N . LYS B 1 119 ? -38.739 37.600 87.239 1.00 43.03 98 LYS B N 1
ATOM 3171 C CA . LYS B 1 119 ? -37.603 37.290 86.362 1.00 43.30 98 LYS B CA 1
ATOM 3172 C C . LYS B 1 119 ? -36.988 35.965 86.778 1.00 41.90 98 LYS B C 1
ATOM 3173 O O . LYS B 1 119 ? -36.692 35.754 87.957 1.00 41.11 98 LYS B O 1
ATOM 3179 N N . VAL B 1 120 ? -36.799 35.063 85.821 1.00 40.93 99 VAL B N 1
ATOM 3180 C CA . VAL B 1 120 ? -36.142 33.788 86.124 1.00 39.52 99 VAL B CA 1
ATOM 3181 C C . VAL B 1 120 ? -34.793 33.740 85.424 1.00 39.78 99 VAL B C 1
ATOM 3182 O O . VAL B 1 120 ? -34.691 34.083 84.242 1.00 42.36 99 VAL B O 1
ATOM 3186 N N . LEU B 1 121 ? -33.765 33.332 86.166 1.00 37.94 100 LEU B N 1
ATOM 3187 C CA . LEU B 1 121 ? -32.428 33.119 85.605 1.00 37.82 100 LEU B CA 1
ATOM 3188 C C . LEU B 1 121 ? -31.954 31.680 85.799 1.00 37.01 100 LEU B C 1
ATOM 3189 O O . LEU B 1 121 ? -32.227 31.041 86.843 1.00 35.40 100 LEU B O 1
ATOM 3194 N N . HIS B 1 122 ? -31.240 31.169 84.803 1.00 36.57 101 HIS B N 1
ATOM 3195 C CA . HIS B 1 122 ? -30.687 29.820 84.872 1.00 37.29 101 HIS B CA 1
ATOM 3196 C C . HIS B 1 122 ? -29.210 29.824 84.444 1.00 37.90 101 HIS B C 1
ATOM 3197 O O . HIS B 1 122 ? -28.632 30.899 84.265 1.00 38.29 101 HIS B O 1
ATOM 3204 N N . THR B 1 123 ? -28.606 28.639 84.296 1.00 37.33 102 THR B N 1
ATOM 3205 C CA . THR B 1 123 ? -27.149 28.541 84.040 1.00 37.78 102 THR B CA 1
ATOM 3206 C C . THR B 1 123 ? -26.818 27.718 82.789 1.00 40.07 102 THR B C 1
ATOM 3207 O O . THR B 1 123 ? -26.288 26.603 82.906 1.00 39.46 102 THR B O 1
ATOM 3211 N N . PRO B 1 124 ? -27.104 28.266 81.595 1.00 42.47 103 PRO B N 1
ATOM 3212 C CA . PRO B 1 124 ? -26.888 27.469 80.376 1.00 42.44 103 PRO B CA 1
ATOM 3213 C C . PRO B 1 124 ? -25.412 27.320 80.012 1.00 42.45 103 PRO B C 1
ATOM 3214 O O . PRO B 1 124 ? -24.588 28.158 80.397 1.00 40.62 103 PRO B O 1
ATOM 3218 N N . ASP B 1 125 ? -25.106 26.243 79.285 1.00 42.84 104 ASP B N 1
ATOM 3219 C CA . ASP B 1 125 ? -23.887 26.132 78.464 1.00 44.36 104 ASP B CA 1
ATOM 3220 C C . ASP B 1 125 ? -22.526 26.044 79.185 1.00 43.26 104 ASP B C 1
ATOM 3221 O O . ASP B 1 125 ? -21.495 26.277 78.564 1.00 43.11 104 ASP B O 1
ATOM 3226 N N . VAL B 1 126 ? -22.499 25.702 80.472 1.00 41.58 105 VAL B N 1
ATOM 3227 C CA . VAL B 1 126 ? -21.201 25.641 81.182 1.00 41.94 105 VAL B CA 1
ATOM 3228 C C . VAL B 1 126 ? -20.852 24.277 81.805 1.00 40.58 105 VAL B C 1
ATOM 3229 O O . VAL B 1 126 ? -19.814 24.152 82.464 1.00 40.44 105 VAL B O 1
ATOM 3233 N N . LEU B 1 127 ? -21.701 23.275 81.568 1.00 38.62 106 LEU B N 1
ATOM 3234 C CA . LEU B 1 127 ? -21.610 21.963 82.219 1.00 38.86 106 LEU B CA 1
ATOM 3235 C C . LEU B 1 127 ? -21.037 20.828 81.367 1.00 37.40 106 LEU B C 1
ATOM 3236 O O . LEU B 1 127 ? -20.706 19.761 81.894 1.00 37.16 106 LEU B O 1
ATOM 3241 N N . SER B 1 128 ? -20.972 21.028 80.056 1.00 37.60 107 SER B N 1
ATOM 3242 C CA . SER B 1 128 ? -20.752 19.905 79.138 1.00 37.15 107 SER B CA 1
ATOM 3243 C C . SER B 1 128 ? -19.441 19.151 79.363 1.00 35.05 107 SER B C 1
ATOM 3244 O O . SER B 1 128 ? -19.419 17.922 79.257 1.00 34.36 107 SER B O 1
ATOM 3247 N N . ASP B 1 129 ? -18.362 19.881 79.646 1.00 35.27 108 ASP B N 1
ATOM 3248 C CA . ASP B 1 129 ? -17.047 19.267 79.839 1.00 35.06 108 ASP B CA 1
ATOM 3249 C C . ASP B 1 129 ? -17.019 18.394 81.097 1.00 33.55 108 ASP B C 1
ATOM 3250 O O . ASP B 1 129 ? -16.536 17.259 81.061 1.00 33.52 108 ASP B O 1
ATOM 3255 N N . ALA B 1 130 ? -17.523 18.919 82.211 1.00 33.39 109 ALA B N 1
ATOM 3256 C CA . ALA B 1 130 ? -17.515 18.147 83.460 1.00 32.52 109 ALA B CA 1
ATOM 3257 C C . ALA B 1 130 ? -18.380 16.902 83.321 1.00 31.04 109 ALA B C 1
ATOM 3258 O O . ALA B 1 130 ? -17.989 15.800 83.742 1.00 30.27 109 ALA B O 1
ATOM 3260 N N . CYS B 1 131 ? -19.551 17.081 82.713 1.00 31.46 110 CYS B N 1
ATOM 3261 C CA . CYS B 1 131 ? -20.499 15.989 82.507 1.00 31.08 110 CYS B CA 1
ATOM 3262 C C . CYS B 1 131 ? -19.930 14.927 81.571 1.00 29.26 110 CYS B C 1
ATOM 3263 O O . CYS B 1 131 ? -20.110 13.733 81.804 1.00 28.97 110 CYS B O 1
ATOM 3266 N N . ALA B 1 132 ? -19.274 15.369 80.490 1.00 28.59 111 ALA B N 1
ATOM 3267 C CA . ALA B 1 132 ? -18.650 14.434 79.574 1.00 27.86 111 ALA B CA 1
ATOM 3268 C C . ALA B 1 132 ? -17.559 13.609 80.237 1.00 27.66 111 ALA B C 1
ATOM 3269 O O . ALA B 1 132 ? -17.383 12.447 79.896 1.00 27.14 111 ALA B O 1
ATOM 3271 N N . GLU B 1 133 ? -16.843 14.199 81.197 1.00 27.84 112 GLU B N 1
ATOM 3272 C CA . GLU B 1 133 ? -15.850 13.456 81.975 1.00 27.36 112 GLU B CA 1
ATOM 3273 C C . GLU B 1 133 ? -16.467 12.302 82.762 1.00 26.55 112 GLU B C 1
ATOM 3274 O O . GLU B 1 133 ? -15.915 11.216 82.800 1.00 26.09 112 GLU B O 1
ATOM 3280 N N . ILE B 1 134 ? -17.601 12.548 83.403 1.00 26.85 113 ILE B N 1
ATOM 3281 C CA . ILE B 1 134 ? -18.232 11.513 84.225 1.00 25.93 113 ILE B CA 1
ATOM 3282 C C . ILE B 1 134 ? -18.773 10.397 83.340 1.00 25.50 113 ILE B C 1
ATOM 3283 O O . ILE B 1 134 ? -18.750 9.218 83.709 1.00 25.54 113 ILE B O 1
ATOM 3288 N N . ALA B 1 135 ? -19.302 10.779 82.182 1.00 24.81 114 ALA B N 1
ATOM 3289 C CA . ALA B 1 135 ? -19.787 9.810 81.216 1.00 24.05 114 ALA B CA 1
ATOM 3290 C C . ALA B 1 135 ? -18.627 8.901 80.825 1.00 24.12 114 ALA B C 1
ATOM 3291 O O . ALA B 1 135 ? -18.793 7.686 80.760 1.00 22.70 114 ALA B O 1
ATOM 3301 N N . LEU B 1 137 ? -15.785 8.381 82.530 1.00 23.49 116 LEU B N 1
ATOM 3302 C CA . LEU B 1 137 ? -15.428 7.612 83.739 1.00 22.79 116 LEU B CA 1
ATOM 3303 C C . LEU B 1 137 ? -16.308 6.365 83.870 1.00 22.26 116 LEU B C 1
ATOM 3304 O O . LEU B 1 137 ? -15.819 5.266 84.082 1.00 21.87 116 LEU B O 1
ATOM 3309 N N . LEU B 1 138 ? -17.609 6.563 83.703 1.00 21.95 117 LEU B N 1
ATOM 3310 C CA . LEU B 1 138 ? -18.580 5.454 83.694 1.00 21.48 117 LEU B CA 1
ATOM 3311 C C . LEU B 1 138 ? -18.327 4.435 82.580 1.00 21.92 117 LEU B C 1
ATOM 3312 O O . LEU B 1 138 ? -18.373 3.239 82.817 1.00 22.60 117 LEU B O 1
ATOM 3317 N N . VAL B 1 139 ? -18.047 4.913 81.367 1.00 21.78 118 VAL B N 1
ATOM 3318 C CA . VAL B 1 139 ? -17.782 4.008 80.258 1.00 22.45 118 VAL B CA 1
ATOM 3319 C C . VAL B 1 139 ? -16.547 3.143 80.579 1.00 21.77 118 VAL B C 1
ATOM 3320 O O . VAL B 1 139 ? -16.562 1.929 80.411 1.00 21.65 118 VAL B O 1
ATOM 3324 N N . LEU B 1 140 ? -15.474 3.795 81.030 1.00 21.60 119 LEU B N 1
ATOM 3325 C CA . LEU B 1 140 ? -14.228 3.115 81.344 1.00 20.91 119 LEU B CA 1
ATOM 3326 C C . LEU B 1 140 ? -14.378 2.142 82.535 1.00 21.24 119 LEU B C 1
ATOM 3327 O O . LEU B 1 140 ? -13.958 0.989 82.425 1.00 21.40 119 LEU B O 1
ATOM 3332 N N . ASN B 1 141 ? -15.009 2.575 83.628 1.00 21.78 120 ASN B N 1
ATOM 3333 C CA . ASN B 1 141 ? -15.237 1.685 84.772 1.00 22.14 120 ASN B CA 1
ATOM 3334 C C . ASN B 1 141 ? -16.103 0.472 84.465 1.00 22.63 120 ASN B C 1
ATOM 3335 O O . ASN B 1 141 ? -15.904 -0.615 85.037 1.00 22.14 120 ASN B O 1
ATOM 3340 N N . ALA B 1 142 ? -17.101 0.688 83.614 1.00 22.80 121 ALA B N 1
ATOM 3341 C CA . ALA B 1 142 ? -18.005 -0.402 83.207 1.00 23.60 121 ALA B CA 1
ATOM 3342 C C . ALA B 1 142 ? -17.243 -1.378 82.301 1.00 24.53 121 ALA B C 1
ATOM 3343 O O . ALA B 1 142 ? -17.190 -2.572 82.575 1.00 25.96 121 ALA B O 1
ATOM 3345 N N . CYS B 1 143 ? -16.651 -0.870 81.225 1.00 24.71 122 CYS B N 1
ATOM 3346 C CA . CYS B 1 143 ? -15.920 -1.733 80.301 1.00 25.82 122 CYS B CA 1
ATOM 3347 C C . CYS B 1 143 ? -14.721 -2.436 80.928 1.00 25.04 122 CYS B C 1
ATOM 3348 O O . CYS B 1 143 ? -14.456 -3.612 80.639 1.00 24.95 122 CYS B O 1
ATOM 3351 N N . ARG B 1 144 ? -14.015 -1.745 81.822 1.00 23.65 123 ARG B N 1
ATOM 3352 C CA . ARG B 1 144 ? -12.795 -2.322 82.356 1.00 23.50 123 ARG B CA 1
ATOM 3353 C C . ARG B 1 144 ? -12.905 -2.791 83.812 1.00 23.68 123 ARG B C 1
ATOM 3354 O O . ARG B 1 144 ? -11.908 -3.159 84.413 1.00 24.60 123 ARG B O 1
ATOM 3362 N N . ARG B 1 145 ? -14.124 -2.816 84.343 1.00 23.69 124 ARG B N 1
ATOM 3363 C CA . ARG B 1 145 ? -14.420 -3.458 85.651 1.00 24.03 124 ARG B CA 1
ATOM 3364 C C . ARG B 1 145 ? -13.811 -2.748 86.877 1.00 23.56 124 ARG B C 1
ATOM 3365 O O . ARG B 1 145 ? -13.240 -3.383 87.790 1.00 23.84 124 ARG B O 1
ATOM 3373 N N . GLY B 1 146 ? -13.970 -1.422 86.897 1.00 23.03 125 GLY B N 1
ATOM 3374 C CA . GLY B 1 146 ? -13.382 -0.568 87.920 1.00 21.95 125 GLY B CA 1
ATOM 3375 C C . GLY B 1 146 ? -13.823 -0.891 89.338 1.00 22.02 125 GLY B C 1
ATOM 3376 O O . GLY B 1 146 ? -13.012 -0.878 90.250 1.00 22.17 125 GLY B O 1
ATOM 3377 N N . TYR B 1 147 ? -15.106 -1.154 89.522 1.00 22.23 126 TYR B N 1
ATOM 3378 C CA . TYR B 1 147 ? -15.575 -1.526 90.847 1.00 22.79 126 TYR B CA 1
ATOM 3379 C C . TYR B 1 147 ? -14.867 -2.783 91.369 1.00 23.74 126 TYR B C 1
ATOM 3380 O O . TYR B 1 147 ? -14.336 -2.799 92.496 1.00 24.22 126 TYR B O 1
ATOM 3389 N N . GLU B 1 148 ? -14.932 -3.870 90.596 1.00 23.72 127 GLU B N 1
ATOM 3390 C CA . GLU B 1 148 ? -14.335 -5.141 91.003 1.00 25.26 127 GLU B CA 1
ATOM 3391 C C . GLU B 1 148 ? -12.842 -4.963 91.241 1.00 24.52 127 GLU B C 1
ATOM 3392 O O . GLU B 1 148 ? -12.269 -5.516 92.161 1.00 24.70 127 GLU B O 1
ATOM 3398 N N . ALA B 1 149 ? -12.236 -4.158 90.381 1.00 24.16 128 ALA B N 1
ATOM 3399 C CA . ALA B 1 149 ? -10.814 -3.916 90.405 1.00 24.40 128 ALA B CA 1
ATOM 3400 C C . ALA B 1 149 ? -10.385 -3.276 91.719 1.00 25.02 128 ALA B C 1
ATOM 3401 O O . ALA B 1 149 ? -9.545 -3.820 92.430 1.00 25.24 128 ALA B O 1
ATOM 3403 N N . ASP B 1 150 ? -10.994 -2.138 92.067 1.00 24.99 129 ASP B N 1
ATOM 3404 C CA . ASP B 1 150 ? -10.606 -1.399 93.267 1.00 24.44 129 ASP B CA 1
ATOM 3405 C C . ASP B 1 150 ? -10.975 -2.205 94.499 1.00 24.13 129 ASP B C 1
ATOM 3406 O O . ASP B 1 150 ? -10.191 -2.252 95.439 1.00 23.72 129 ASP B O 1
ATOM 3411 N N . ARG B 1 151 ? -12.115 -2.893 94.456 1.00 23.85 130 ARG B N 1
ATOM 3412 C CA . ARG B 1 151 ? -12.503 -3.779 95.555 1.00 24.76 130 ARG B CA 1
ATOM 3413 C C . ARG B 1 151 ? -11.455 -4.879 95.740 1.00 26.21 130 ARG B C 1
ATOM 3414 O O . ARG B 1 151 ? -11.065 -5.186 96.871 1.00 26.73 130 ARG B O 1
ATOM 3430 N N . VAL B 1 153 ? -8.205 -4.870 95.028 1.00 27.29 132 VAL B N 1
ATOM 3431 C CA . VAL B 1 153 ? -6.958 -4.375 95.620 1.00 27.22 132 VAL B CA 1
ATOM 3432 C C . VAL B 1 153 ? -7.144 -4.143 97.118 1.00 27.61 132 VAL B C 1
ATOM 3433 O O . VAL B 1 153 ? -6.288 -4.487 97.890 1.00 28.55 132 VAL B O 1
ATOM 3437 N N . ARG B 1 154 ? -8.257 -3.536 97.495 1.00 27.23 133 ARG B N 1
ATOM 3438 C CA . ARG B 1 154 ? -8.505 -3.208 98.919 1.00 28.35 133 ARG B CA 1
ATOM 3439 C C . ARG B 1 154 ? -8.876 -4.399 99.763 1.00 29.99 133 ARG B C 1
ATOM 3440 O O . ARG B 1 154 ? -8.830 -4.333 100.988 1.00 30.06 133 ARG B O 1
ATOM 3448 N N . SER B 1 155 ? -9.221 -5.507 99.118 1.00 31.33 134 SER B N 1
ATOM 3449 C CA . SER B 1 155 ? -9.771 -6.657 99.834 1.00 32.98 134 SER B CA 1
ATOM 3450 C C . SER B 1 155 ? -8.725 -7.339 100.702 1.00 33.72 134 SER B C 1
ATOM 3451 O O . SER B 1 155 ? -9.060 -7.998 101.696 1.00 33.88 134 SER B O 1
ATOM 3454 N N . GLY B 1 156 ? -7.461 -7.191 100.306 1.00 33.93 135 GLY B N 1
ATOM 3455 C CA . GLY B 1 156 ? -6.358 -7.953 100.891 1.00 37.08 135 GLY B CA 1
ATOM 3456 C C . GLY B 1 156 ? -6.173 -9.367 100.351 1.00 38.48 135 GLY B C 1
ATOM 3457 O O . GLY B 1 156 ? -5.279 -10.085 100.791 1.00 40.21 135 GLY B O 1
ATOM 3458 N N . SER B 1 157 ? -7.013 -9.790 99.411 1.00 37.98 136 SER B N 1
ATOM 3459 C CA . SER B 1 157 ? -6.881 -11.134 98.852 1.00 39.43 136 SER B CA 1
ATOM 3460 C C . SER B 1 157 ? -6.555 -11.161 97.351 1.00 38.49 136 SER B C 1
ATOM 3461 O O . SER B 1 157 ? -6.662 -12.214 96.716 1.00 38.99 136 SER B O 1
ATOM 3464 N N . TRP B 1 158 ? -6.135 -10.023 96.804 1.00 36.04 137 TRP B N 1
ATOM 3465 C CA . TRP B 1 158 ? -5.617 -9.972 95.422 1.00 35.12 137 TRP B CA 1
ATOM 3466 C C . TRP B 1 158 ? -4.442 -10.949 95.263 1.00 36.76 137 TRP B C 1
ATOM 3467 O O . TRP B 1 158 ? -3.400 -10.760 95.894 1.00 38.33 137 TRP B O 1
ATOM 3478 N N . PRO B 1 159 ? -4.603 -11.998 94.426 1.00 36.39 138 PRO B N 1
ATOM 3479 C CA . PRO B 1 159 ? -3.519 -12.993 94.358 1.00 37.18 138 PRO B CA 1
ATOM 3480 C C . PRO B 1 159 ? -2.323 -12.579 93.520 1.00 37.54 138 PRO B C 1
ATOM 3481 O O . PRO B 1 159 ? -1.334 -13.315 93.467 1.00 38.77 138 PRO B O 1
ATOM 3485 N N . GLY B 1 160 ? -2.420 -11.427 92.863 1.00 36.61 139 GLY B N 1
ATOM 3486 C CA . GLY B 1 160 ? -1.367 -10.948 91.978 1.00 35.14 139 GLY B CA 1
ATOM 3487 C C . GLY B 1 160 ? -1.822 -11.085 90.547 1.00 32.79 139 GLY B C 1
ATOM 3488 O O . GLY B 1 160 ? -2.824 -11.751 90.272 1.00 32.05 139 GLY B O 1
ATOM 3489 N N . TRP B 1 161 ? -1.074 -10.457 89.645 1.00 32.30 140 TRP B N 1
ATOM 3490 C CA . TRP B 1 161 ? -1.355 -10.493 88.202 1.00 31.83 140 TRP B CA 1
ATOM 3491 C C . TRP B 1 161 ? -1.659 -11.916 87.732 1.00 32.35 140 TRP B C 1
ATOM 3492 O O . TRP B 1 161 ? -0.971 -12.865 88.114 1.00 31.82 140 TRP B O 1
ATOM 3503 N N . GLY B 1 162 ? -2.670 -12.039 86.873 1.00 32.63 141 GLY B N 1
ATOM 3504 C CA . GLY B 1 162 ? -3.015 -13.314 86.234 1.00 33.09 141 GLY B CA 1
ATOM 3505 C C . GLY B 1 162 ? -3.481 -13.080 84.803 1.00 32.19 141 GLY B C 1
ATOM 3506 O O . GLY B 1 162 ? -4.025 -12.015 84.488 1.00 30.79 141 GLY B O 1
ATOM 3507 N N . PRO B 1 163 ? -3.289 -14.074 83.924 1.00 32.20 142 PRO B N 1
ATOM 3508 C CA . PRO B 1 163 ? -3.614 -13.869 82.493 1.00 31.26 142 PRO B CA 1
ATOM 3509 C C . PRO B 1 163 ? -5.098 -13.693 82.182 1.00 29.84 142 PRO B C 1
ATOM 3510 O O . PRO B 1 163 ? -5.435 -13.188 81.112 1.00 28.04 142 PRO B O 1
ATOM 3514 N N . THR B 1 164 ? -5.973 -14.100 83.104 1.00 29.36 143 THR B N 1
ATOM 3515 C CA . THR B 1 164 ? -7.420 -13.954 82.901 1.00 29.71 143 THR B CA 1
ATOM 3516 C C . THR B 1 164 ? -8.070 -13.160 84.039 1.00 30.16 143 THR B C 1
ATOM 3517 O O . THR B 1 164 ? -9.271 -13.255 84.273 1.00 30.71 143 THR B O 1
ATOM 3521 N N . GLN B 1 165 ? -7.265 -12.371 84.740 1.00 29.74 144 GLN B N 1
ATOM 3522 C CA . GLN B 1 165 ? -7.770 -11.635 85.900 1.00 29.28 144 GLN B CA 1
ATOM 3523 C C . GLN B 1 165 ? -8.504 -10.387 85.439 1.00 27.38 144 GLN B C 1
ATOM 3524 O O . GLN B 1 165 ? -7.903 -9.509 84.830 1.00 26.33 144 GLN B O 1
ATOM 3530 N N . LEU B 1 166 ? -9.798 -10.313 85.766 1.00 26.74 145 LEU B N 1
ATOM 3531 C CA . LEU B 1 166 ? -10.650 -9.150 85.481 1.00 25.84 145 LEU B CA 1
ATOM 3532 C C . LEU B 1 166 ? -10.575 -8.643 84.042 1.00 26.12 145 LEU B C 1
ATOM 3533 O O . LEU B 1 166 ? -10.391 -7.448 83.800 1.00 25.50 145 LEU B O 1
ATOM 3538 N N . LEU B 1 167 ? -10.730 -9.557 83.090 1.00 27.18 146 LEU B N 1
ATOM 3539 C CA . LEU B 1 167 ? -10.695 -9.156 81.670 1.00 27.18 146 LEU B CA 1
ATOM 3540 C C . LEU B 1 167 ? -11.944 -8.360 81.374 1.00 26.61 146 LEU B C 1
ATOM 3541 O O . LEU B 1 167 ? -13.033 -8.735 81.786 1.00 26.45 146 LEU B O 1
ATOM 3546 N N . GLY B 1 168 ? -11.794 -7.251 80.654 1.00 26.99 147 GLY B N 1
ATOM 3547 C CA . GLY B 1 168 ? -12.951 -6.430 80.289 1.00 26.50 147 GLY B CA 1
ATOM 3548 C C . GLY B 1 168 ? -12.972 -6.241 78.779 1.00 26.93 147 GLY B C 1
ATOM 3549 O O . GLY B 1 168 ? -12.325 -6.999 78.050 1.00 27.08 147 GLY B O 1
ATOM 3558 N N . GLY B 1 170 ? -12.283 -3.915 75.517 1.00 28.72 149 GLY B N 1
ATOM 3559 C CA . GLY B 1 170 ? -11.578 -2.772 74.956 1.00 29.61 149 GLY B CA 1
ATOM 3560 C C . GLY B 1 170 ? -12.517 -1.877 74.150 1.00 29.09 149 GLY B C 1
ATOM 3561 O O . GLY B 1 170 ? -13.452 -2.356 73.515 1.00 29.15 149 GLY B O 1
ATOM 3562 N N . LEU B 1 171 ? -12.246 -0.575 74.175 1.00 27.79 150 LEU B N 1
ATOM 3563 C CA . LEU B 1 171 ? -13.093 0.406 73.501 1.00 27.02 150 LEU B CA 1
ATOM 3564 C C . LEU B 1 171 ? -12.764 0.514 72.019 1.00 27.22 150 LEU B C 1
ATOM 3565 O O . LEU B 1 171 ? -13.611 0.947 71.235 1.00 26.31 150 LEU B O 1
ATOM 3570 N N . THR B 1 172 ? -11.537 0.159 71.630 1.00 28.51 151 THR B N 1
ATOM 3571 C CA . THR B 1 172 ? -11.122 0.358 70.221 1.00 29.02 151 THR B CA 1
ATOM 3572 C C . THR B 1 172 ? -11.989 -0.489 69.302 1.00 30.28 151 THR B C 1
ATOM 3573 O O . THR B 1 172 ? -12.168 -1.697 69.534 1.00 31.92 151 THR B O 1
ATOM 3577 N N . GLY B 1 173 ? -12.571 0.155 68.291 1.00 29.33 152 GLY B N 1
ATOM 3578 C CA . GLY B 1 173 ? -13.373 -0.537 67.296 1.00 30.68 152 GLY B CA 1
ATOM 3579 C C . GLY B 1 173 ? -14.813 -0.791 67.694 1.00 30.29 152 GLY B C 1
ATOM 3580 O O . GLY B 1 173 ? -15.603 -1.266 66.879 1.00 31.17 152 GLY B O 1
ATOM 3581 N N . ARG B 1 174 ? -15.165 -0.494 68.942 1.00 28.86 153 ARG B N 1
ATOM 3582 C CA . ARG B 1 174 ? -16.556 -0.623 69.358 1.00 29.02 153 ARG B CA 1
ATOM 3583 C C . ARG B 1 174 ? -17.374 0.630 69.012 1.00 29.10 153 ARG B C 1
ATOM 3584 O O . ARG B 1 174 ? -16.816 1.711 68.764 1.00 29.55 153 ARG B O 1
ATOM 3592 N N . ARG B 1 175 ? -18.692 0.462 69.002 1.00 28.69 154 ARG B N 1
ATOM 3593 C CA . ARG B 1 175 ? -19.634 1.511 68.629 1.00 29.85 154 ARG B CA 1
ATOM 3594 C C . ARG B 1 175 ? -20.262 2.082 69.887 1.00 29.63 154 ARG B C 1
ATOM 3595 O O . ARG B 1 175 ? -20.916 1.351 70.647 1.00 29.37 154 ARG B O 1
ATOM 3603 N N . LEU B 1 176 ? -20.060 3.389 70.091 1.00 28.61 155 LEU B N 1
ATOM 3604 C CA . LEU B 1 176 ? -20.756 4.120 71.133 1.00 28.89 155 LEU B CA 1
ATOM 3605 C C . LEU B 1 176 ? -22.039 4.736 70.544 1.00 29.57 155 LEU B C 1
ATOM 3606 O O . LEU B 1 176 ? -21.981 5.592 69.648 1.00 29.50 155 LEU B O 1
ATOM 3611 N N . GLY B 1 177 ? -23.189 4.279 71.037 1.00 29.23 156 GLY B N 1
ATOM 3612 C CA . GLY B 1 177 ? -24.477 4.762 70.537 1.00 30.16 156 GLY B CA 1
ATOM 3613 C C . GLY B 1 177 ? -25.077 5.745 71.513 1.00 30.69 156 GLY B C 1
ATOM 3614 O O . GLY B 1 177 ? -25.366 5.392 72.664 1.00 30.00 156 GLY B O 1
ATOM 3615 N N . ILE B 1 178 ? -25.260 6.981 71.063 1.00 31.12 157 ILE B N 1
ATOM 3616 C CA . ILE B 1 178 ? -25.742 8.030 71.946 1.00 31.53 157 ILE B CA 1
ATOM 3617 C C . ILE B 1 178 ? -27.202 8.371 71.657 1.00 32.90 157 ILE B C 1
ATOM 3618 O O . ILE B 1 178 ? -27.557 8.746 70.549 1.00 32.86 157 ILE B O 1
ATOM 3623 N N . PHE B 1 179 ? -28.049 8.195 72.667 1.00 33.60 158 PHE B N 1
ATOM 3624 C CA . PHE B 1 179 ? -29.443 8.627 72.558 1.00 36.47 158 PHE B CA 1
ATOM 3625 C C . PHE B 1 179 ? -29.571 10.073 73.020 1.00 36.59 158 PHE B C 1
ATOM 3626 O O . PHE B 1 179 ? -29.322 10.381 74.178 1.00 35.86 158 PHE B O 1
ATOM 3634 N N . GLY B 1 180 ? -29.972 10.954 72.108 1.00 37.35 159 GLY B N 1
ATOM 3635 C CA . GLY B 1 180 ? -30.051 12.385 72.403 1.00 37.32 159 GLY B CA 1
ATOM 3636 C C . GLY B 1 180 ? -28.674 13.020 72.449 1.00 36.68 159 GLY B C 1
ATOM 3637 O O . GLY B 1 180 ? -28.192 13.424 73.511 1.00 35.81 159 GLY B O 1
ATOM 3646 N N . GLY B 1 182 ? -26.949 15.809 72.262 1.00 35.61 161 GLY B N 1
ATOM 3647 C CA . GLY B 1 182 ? -26.991 17.263 72.317 1.00 36.93 161 GLY B CA 1
ATOM 3648 C C . GLY B 1 182 ? -25.624 17.835 72.606 1.00 37.40 161 GLY B C 1
ATOM 3649 O O . GLY B 1 182 ? -24.608 17.257 72.207 1.00 36.65 161 GLY B O 1
ATOM 3650 N N . ARG B 1 183 ? -25.596 18.980 73.292 1.00 38.37 162 ARG B N 1
ATOM 3651 C CA . ARG B 1 183 ? -24.339 19.592 73.733 1.00 38.64 162 ARG B CA 1
ATOM 3652 C C . ARG B 1 183 ? -23.526 18.601 74.557 1.00 35.56 162 ARG B C 1
ATOM 3653 O O . ARG B 1 183 ? -22.342 18.393 74.284 1.00 34.15 162 ARG B O 1
ATOM 3661 N N . ILE B 1 184 ? -24.152 18.005 75.571 1.00 35.97 163 ILE B N 1
ATOM 3662 C CA . ILE B 1 184 ? -23.457 17.024 76.402 1.00 34.94 163 ILE B CA 1
ATOM 3663 C C . ILE B 1 184 ? -23.041 15.791 75.600 1.00 33.53 163 ILE B C 1
ATOM 3664 O O . ILE B 1 184 ? -21.909 15.318 75.714 1.00 33.04 163 ILE B O 1
ATOM 3669 N N . GLY B 1 185 ? -23.972 15.243 74.825 1.00 32.98 164 GLY B N 1
ATOM 3670 C CA . GLY B 1 185 ? -23.683 14.072 74.013 1.00 31.83 164 GLY B CA 1
ATOM 3671 C C . GLY B 1 185 ? -22.545 14.336 73.026 1.00 31.73 164 GLY B C 1
ATOM 3672 O O . GLY B 1 185 ? -21.733 13.450 72.775 1.00 30.93 164 GLY B O 1
ATOM 3673 N N . ARG B 1 186 ? -22.443 15.555 72.509 1.00 32.68 165 ARG B N 1
ATOM 3674 C CA . ARG B 1 186 ? -21.377 15.850 71.529 1.00 33.08 165 ARG B CA 1
ATOM 3675 C C . ARG B 1 186 ? -19.989 15.980 72.172 1.00 32.98 165 ARG B C 1
ATOM 3676 O O . ARG B 1 186 ? -18.970 15.615 71.579 1.00 33.46 165 ARG B O 1
ATOM 3684 N N . ALA B 1 187 ? -19.955 16.525 73.381 1.00 32.50 166 ALA B N 1
ATOM 3685 C CA . ALA B 1 187 ? -18.725 16.569 74.175 1.00 31.56 166 ALA B CA 1
ATOM 3686 C C . ALA B 1 187 ? -18.265 15.159 74.584 1.00 29.52 166 ALA B C 1
ATOM 3687 O O . ALA B 1 187 ? -17.055 14.868 74.598 1.00 27.21 166 ALA B O 1
ATOM 3689 N N . ILE B 1 188 ? -19.218 14.291 74.939 1.00 29.00 167 ILE B N 1
ATOM 3690 C CA . ILE B 1 188 ? -18.912 12.869 75.139 1.00 27.99 167 ILE B CA 1
ATOM 3691 C C . ILE B 1 188 ? -18.285 12.253 73.883 1.00 27.97 167 ILE B C 1
ATOM 3692 O O . ILE B 1 188 ? -17.222 11.597 73.965 1.00 27.60 167 ILE B O 1
ATOM 3697 N N . ALA B 1 189 ? -18.883 12.520 72.716 1.00 28.03 168 ALA B N 1
ATOM 3698 C CA . ALA B 1 189 ? -18.391 11.965 71.456 1.00 29.04 168 ALA B CA 1
ATOM 3699 C C . ALA B 1 189 ? -16.986 12.438 71.141 1.00 28.81 168 ALA B C 1
ATOM 3700 O O . ALA B 1 189 ? -16.181 11.672 70.620 1.00 28.75 168 ALA B O 1
ATOM 3702 N N . THR B 1 190 ? -16.684 13.689 71.466 1.00 29.70 169 THR B N 1
ATOM 3703 C CA . THR B 1 190 ? -15.331 14.211 71.296 1.00 30.58 169 THR B CA 1
ATOM 3704 C C . THR B 1 190 ? -14.303 13.384 72.088 1.00 29.52 169 THR B C 1
ATOM 3705 O O . THR B 1 190 ? -13.263 12.999 71.562 1.00 30.26 169 THR B O 1
ATOM 3709 N N . ARG B 1 191 ? -14.612 13.101 73.347 1.00 28.23 170 ARG B N 1
ATOM 3710 C CA . ARG B 1 191 ? -13.720 12.326 74.191 1.00 28.17 170 ARG B CA 1
ATOM 3711 C C . ARG B 1 191 ? -13.657 10.853 73.803 1.00 27.94 170 ARG B C 1
ATOM 3712 O O . ARG B 1 191 ? -12.580 10.242 73.862 1.00 30.81 170 ARG B O 1
ATOM 3720 N N . ALA B 1 192 ? -14.792 10.296 73.394 1.00 25.68 171 ALA B N 1
ATOM 3721 C CA . ALA B 1 192 ? -14.893 8.897 72.979 1.00 24.94 171 ALA B CA 1
ATOM 3722 C C . ALA B 1 192 ? -14.130 8.580 71.680 1.00 26.33 171 ALA B C 1
ATOM 3723 O O . ALA B 1 192 ? -13.588 7.479 71.557 1.00 26.27 171 ALA B O 1
ATOM 3725 N N . ARG B 1 193 ? -14.092 9.524 70.733 1.00 27.78 172 ARG B N 1
ATOM 3726 C CA . ARG B 1 193 ? -13.363 9.329 69.463 1.00 29.47 172 ARG B CA 1
ATOM 3727 C C . ARG B 1 193 ? -11.883 9.009 69.683 1.00 29.14 172 ARG B C 1
ATOM 3728 O O . ARG B 1 193 ? -11.315 8.187 68.976 1.00 28.00 172 ARG B O 1
ATOM 3736 N N . GLY B 1 194 ? -11.282 9.678 70.670 1.00 29.29 173 GLY B N 1
ATOM 3737 C CA . GLY B 1 194 ? -9.909 9.415 71.085 1.00 29.37 173 GLY B CA 1
ATOM 3738 C C . GLY B 1 194 ? -9.600 7.988 71.507 1.00 29.13 173 GLY B C 1
ATOM 3739 O O . GLY B 1 194 ? -8.440 7.570 71.439 1.00 29.88 173 GLY B O 1
ATOM 3740 N N . PHE B 1 195 ? -10.615 7.247 71.961 1.00 28.98 174 PHE B N 1
ATOM 3741 C CA . PHE B 1 195 ? -10.430 5.852 72.381 1.00 28.48 174 PHE B CA 1
ATOM 3742 C C . PHE B 1 195 ? -10.730 4.860 71.261 1.00 28.71 174 PHE B C 1
ATOM 3743 O O . PHE B 1 195 ? -10.783 3.655 71.501 1.00 29.35 174 PHE B O 1
ATOM 3751 N N . GLY B 1 196 ? -10.928 5.373 70.040 1.00 29.40 175 GLY B N 1
ATOM 3752 C CA . GLY B 1 196 ? -11.255 4.546 68.879 1.00 29.90 175 GLY B CA 1
ATOM 3753 C C . GLY B 1 196 ? -12.693 4.035 68.832 1.00 30.21 175 GLY B C 1
ATOM 3754 O O . GLY B 1 196 ? -12.982 3.049 68.134 1.00 30.09 175 GLY B O 1
ATOM 3755 N N . LEU B 1 197 ? -13.586 4.679 69.596 1.00 29.60 176 LEU B N 1
ATOM 3756 C CA . LEU B 1 197 ? -15.019 4.425 69.506 1.00 28.89 176 LEU B CA 1
ATOM 3757 C C . LEU B 1 197 ? -15.648 5.077 68.264 1.00 30.29 176 LEU B C 1
ATOM 3758 O O . LEU B 1 197 ? -15.407 6.256 67.993 1.00 30.88 176 LEU B O 1
ATOM 3763 N N . ALA B 1 198 ? -16.444 4.296 67.533 1.00 30.44 177 ALA B N 1
ATOM 3764 C CA . ALA B 1 198 ? -17.246 4.790 66.413 1.00 31.37 177 ALA B CA 1
ATOM 3765 C C . ALA B 1 198 ? -18.530 5.389 66.985 1.00 31.06 177 ALA B C 1
ATOM 3766 O O . ALA B 1 198 ? -19.173 4.795 67.874 1.00 30.32 177 ALA B O 1
ATOM 3768 N N . ILE B 1 199 ? -18.878 6.586 66.529 1.00 31.23 178 ILE B N 1
ATOM 3769 C CA . ILE B 1 199 ? -20.000 7.309 67.138 1.00 30.72 178 ILE B CA 1
ATOM 3770 C C . ILE B 1 199 ? -21.281 7.087 66.349 1.00 31.61 178 ILE B C 1
ATOM 3771 O O . ILE B 1 199 ? -21.340 7.368 65.155 1.00 31.95 178 ILE B O 1
ATOM 3776 N N . HIS B 1 200 ? -22.301 6.573 67.030 1.00 31.73 179 HIS B N 1
ATOM 3777 C CA . HIS B 1 200 ? -23.629 6.445 66.455 1.00 32.59 179 HIS B CA 1
ATOM 3778 C C . HIS B 1 200 ? -24.571 7.243 67.318 1.00 33.08 179 HIS B C 1
ATOM 3779 O O . HIS B 1 200 ? -24.350 7.373 68.527 1.00 32.25 179 HIS B O 1
ATOM 3786 N N . TYR B 1 201 ? -25.642 7.759 66.722 1.00 34.78 180 TYR B N 1
ATOM 3787 C CA . TYR B 1 201 ? -26.622 8.525 67.504 1.00 34.84 180 TYR B CA 1
ATOM 3788 C C . TYR B 1 201 ? -28.026 8.486 66.901 1.00 36.57 180 TYR B C 1
ATOM 3789 O O . TYR B 1 201 ? -28.183 8.331 65.681 1.00 37.49 180 TYR B O 1
ATOM 3798 N N . HIS B 1 202 ? -29.025 8.630 67.771 1.00 36.76 181 HIS B N 1
ATOM 3799 C CA . HIS B 1 202 ? -30.407 8.914 67.359 1.00 38.75 181 HIS B CA 1
ATOM 3800 C C . HIS B 1 202 ? -30.977 10.110 68.122 1.00 39.67 181 HIS B C 1
ATOM 3801 O O . HIS B 1 202 ? -31.043 10.093 69.360 1.00 40.01 181 HIS B O 1
ATOM 3808 N N . ASN B 1 203 ? -31.364 11.148 67.376 1.00 40.25 182 ASN B N 1
ATOM 3809 C CA . ASN B 1 203 ? -32.169 12.269 67.881 1.00 41.83 182 ASN B CA 1
ATOM 3810 C C . ASN B 1 203 ? -33.466 12.328 67.074 1.00 43.12 182 ASN B C 1
ATOM 3811 O O . ASN B 1 203 ? -33.538 11.764 65.966 1.00 42.60 182 ASN B O 1
ATOM 3816 N N . ARG B 1 204 ? -34.472 13.025 67.611 1.00 44.59 183 ARG B N 1
ATOM 3817 C CA . ARG B 1 204 ? -35.741 13.230 66.902 1.00 48.54 183 ARG B CA 1
ATOM 3818 C C . ARG B 1 204 ? -35.464 13.805 65.514 1.00 48.77 183 ARG B C 1
ATOM 3819 O O . ARG B 1 204 ? -35.996 13.313 64.520 1.00 50.84 183 ARG B O 1
ATOM 3827 N N . THR B 1 205 ? -34.599 14.818 65.460 1.00 47.92 184 THR B N 1
ATOM 3828 C CA . THR B 1 205 ? -34.180 15.446 64.198 1.00 48.47 184 THR B CA 1
ATOM 3829 C C . THR B 1 205 ? -32.669 15.285 63.970 1.00 46.39 184 THR B C 1
ATOM 3830 O O . THR B 1 205 ? -31.870 15.477 64.892 1.00 45.04 184 THR B O 1
ATOM 3834 N N . ARG B 1 206 ? -32.282 14.942 62.742 1.00 46.17 185 ARG B N 1
ATOM 3835 C CA . ARG B 1 206 ? -30.865 14.782 62.404 1.00 44.85 185 ARG B CA 1
ATOM 3836 C C . ARG B 1 206 ? -30.103 16.109 62.562 1.00 44.66 185 ARG B C 1
ATOM 3837 O O . ARG B 1 206 ? -30.603 17.166 62.182 1.00 46.54 185 ARG B O 1
ATOM 3845 N N . LEU B 1 207 ? -28.915 16.040 63.164 1.00 42.18 186 LEU B N 1
ATOM 3846 C CA . LEU B 1 207 ? -28.047 17.197 63.315 1.00 40.70 186 LEU B CA 1
ATOM 3847 C C . LEU B 1 207 ? -27.438 17.534 61.969 1.00 40.83 186 LEU B C 1
ATOM 3848 O O . LEU B 1 207 ? -27.401 16.691 61.060 1.00 40.05 186 LEU B O 1
ATOM 3853 N N . SER B 1 208 ? -26.959 18.770 61.849 1.00 41.42 187 SER B N 1
ATOM 3854 C CA . SER B 1 208 ? -26.218 19.201 60.656 1.00 42.73 187 SER B CA 1
ATOM 3855 C C . SER B 1 208 ? -24.911 18.416 60.537 1.00 42.42 187 SER B C 1
ATOM 3856 O O . SER B 1 208 ? -24.383 17.892 61.539 1.00 40.61 187 SER B O 1
ATOM 3859 N N . HIS B 1 209 ? -24.393 18.352 59.315 1.00 43.31 188 HIS B N 1
ATOM 3860 C CA . HIS B 1 209 ? -23.109 17.720 59.027 1.00 44.99 188 HIS B CA 1
ATOM 3861 C C . HIS B 1 209 ? -21.985 18.253 59.919 1.00 44.81 188 HIS B C 1
ATOM 3862 O O . HIS B 1 209 ? -21.157 17.484 60.392 1.00 44.12 188 HIS B O 1
ATOM 3869 N N . ALA B 1 210 ? -21.968 19.564 60.158 1.00 45.46 189 ALA B N 1
ATOM 3870 C CA . ALA B 1 210 ? -20.949 20.177 61.026 1.00 45.14 189 ALA B CA 1
ATOM 3871 C C . ALA B 1 210 ? -20.973 19.666 62.468 1.00 42.52 189 ALA B C 1
ATOM 3872 O O . ALA B 1 210 ? -19.921 19.464 63.075 1.00 42.04 189 ALA B O 1
ATOM 3874 N N . LEU B 1 211 ? -22.168 19.462 63.017 1.00 40.70 190 LEU B N 1
ATOM 3875 C CA . LEU B 1 211 ? -22.290 18.990 64.387 1.00 38.99 190 LEU B CA 1
ATOM 3876 C C . LEU B 1 211 ? -22.122 17.472 64.483 1.00 37.78 190 LEU B C 1
ATOM 3877 O O . LEU B 1 211 ? -21.719 16.962 65.519 1.00 36.20 190 LEU B O 1
ATOM 3882 N N . GLU B 1 212 ? -22.413 16.760 63.420 1.00 38.57 191 GLU B N 1
ATOM 3883 C CA . GLU B 1 212 ? -22.254 15.326 63.433 1.00 38.54 191 GLU B CA 1
ATOM 3884 C C . GLU B 1 212 ? -20.809 14.888 63.498 1.00 38.99 191 GLU B C 1
ATOM 3885 O O . GLU B 1 212 ? -20.507 13.927 64.134 1.00 38.08 191 GLU B O 1
ATOM 3891 N N . GLU B 1 213 ? -19.926 15.580 62.808 1.00 41.17 192 GLU B N 1
ATOM 3892 C CA . GLU B 1 213 ? -18.540 15.191 62.753 1.00 42.38 192 GLU B CA 1
ATOM 3893 C C . GLU B 1 213 ? -18.371 13.721 62.439 1.00 41.79 192 GLU B C 1
ATOM 3894 O O . GLU B 1 213 ? -17.529 13.066 62.968 1.00 41.85 192 GLU B O 1
ATOM 3900 N N . GLY B 1 214 ? -19.214 13.211 61.580 1.00 43.18 193 GLY B N 1
ATOM 3901 C CA . GLY B 1 214 ? -19.066 11.879 61.088 1.00 41.55 193 GLY B CA 1
ATOM 3902 C C . GLY B 1 214 ? -19.884 10.843 61.788 1.00 38.43 193 GLY B C 1
ATOM 3903 O O . GLY B 1 214 ? -19.914 9.713 61.368 1.00 37.60 193 GLY B O 1
ATOM 3904 N N . ALA B 1 215 ? -20.558 11.236 62.852 1.00 36.12 194 ALA B N 1
ATOM 3905 C CA . ALA B 1 215 ? -21.343 10.282 63.611 1.00 34.77 194 ALA B CA 1
ATOM 3906 C C . ALA B 1 215 ? -22.422 9.651 62.784 1.00 36.12 194 ALA B C 1
ATOM 3907 O O . ALA B 1 215 ? -22.988 10.292 61.953 1.00 37.93 194 ALA B O 1
ATOM 3909 N N . ILE B 1 216 ? -22.698 8.388 62.998 1.00 36.03 195 ILE B N 1
ATOM 3910 C CA . ILE B 1 216 ? -23.714 7.687 62.198 1.00 37.40 195 ILE B CA 1
ATOM 3911 C C . ILE B 1 216 ? -25.129 7.953 62.717 1.00 37.40 195 ILE B C 1
ATOM 3912 O O . ILE B 1 216 ? -25.427 7.679 63.883 1.00 36.44 195 ILE B O 1
ATOM 3917 N N . TYR B 1 217 ? -25.996 8.490 61.856 1.00 39.17 196 TYR B N 1
ATOM 3918 C CA . TYR B 1 217 ? -27.387 8.767 62.255 1.00 40.18 196 TYR B CA 1
ATOM 3919 C C . TYR B 1 217 ? -28.310 7.578 62.018 1.00 40.30 196 TYR B C 1
ATOM 3920 O O . TYR B 1 217 ? -28.314 6.977 60.920 1.00 40.80 196 TYR B O 1
ATOM 3929 N N . HIS B 1 218 ? -29.090 7.260 63.048 1.00 40.24 197 HIS B N 1
ATOM 3930 C CA . HIS B 1 218 ? -30.210 6.327 62.945 1.00 42.14 197 HIS B CA 1
ATOM 3931 C C . HIS B 1 218 ? -31.515 7.108 63.071 1.00 45.02 197 HIS B C 1
ATOM 3932 O O . HIS B 1 218 ? -31.721 7.817 64.050 1.00 43.67 197 HIS B O 1
ATOM 3939 N N . ASP B 1 219 ? -32.384 6.998 62.068 1.00 49.88 198 ASP B N 1
ATOM 3940 C CA . ASP B 1 219 ? -33.673 7.687 62.129 1.00 50.97 198 ASP B CA 1
ATOM 3941 C C . ASP B 1 219 ? -34.657 7.031 63.099 1.00 49.14 198 ASP B C 1
ATOM 3942 O O . ASP B 1 219 ? -35.693 7.613 63.406 1.00 49.53 198 ASP B O 1
ATOM 3947 N N . THR B 1 220 ? -34.326 5.839 63.596 1.00 47.98 199 THR B N 1
ATOM 3948 C CA . THR B 1 220 ? -35.124 5.226 64.662 1.00 48.39 199 THR B CA 1
ATOM 3949 C C . THR B 1 220 ? -34.299 4.778 65.890 1.00 46.53 199 THR B C 1
ATOM 3950 O O . THR B 1 220 ? -33.117 4.417 65.770 1.00 45.68 199 THR B O 1
ATOM 3954 N N . LEU B 1 221 ? -34.920 4.818 67.067 1.00 45.31 200 LEU B N 1
ATOM 3955 C CA . LEU B 1 221 ? -34.277 4.324 68.289 1.00 43.33 200 LEU B CA 1
ATOM 3956 C C . LEU B 1 221 ? -33.920 2.845 68.187 1.00 42.74 200 LEU B C 1
ATOM 3957 O O . LEU B 1 221 ? -32.810 2.455 68.539 1.00 42.11 200 LEU B O 1
ATOM 3962 N N . ASP B 1 222 ? -34.857 2.029 67.701 1.00 43.24 201 ASP B N 1
ATOM 3963 C CA . ASP B 1 222 ? -34.624 0.597 67.471 1.00 43.62 201 ASP B CA 1
ATOM 3964 C C . ASP B 1 222 ? -33.331 0.340 66.697 1.00 42.39 201 ASP B C 1
ATOM 3965 O O . ASP B 1 222 ? -32.496 -0.471 67.104 1.00 41.91 201 ASP B O 1
ATOM 3970 N N . SER B 1 223 ? -33.183 1.036 65.573 1.00 41.12 202 SER B N 1
ATOM 3971 C CA . SER B 1 223 ? -31.969 0.986 64.771 1.00 39.87 202 SER B CA 1
ATOM 3972 C C . SER B 1 223 ? -30.730 1.295 65.621 1.00 38.95 202 SER B C 1
ATOM 3973 O O . SER B 1 223 ? -29.758 0.526 65.592 1.00 38.22 202 SER B O 1
ATOM 3976 N N . LEU B 1 224 ? -30.770 2.397 66.377 1.00 37.58 203 LEU B N 1
ATOM 3977 C CA . LEU B 1 224 ? -29.639 2.763 67.241 1.00 37.00 203 LEU B CA 1
ATOM 3978 C C . LEU B 1 224 ? -29.311 1.682 68.276 1.00 36.66 203 LEU B C 1
ATOM 3979 O O . LEU B 1 224 ? -28.151 1.285 68.421 1.00 35.80 203 LEU B O 1
ATOM 3984 N N . LEU B 1 225 ? -30.332 1.220 68.993 1.00 36.48 204 LEU B N 1
ATOM 3985 C CA . LEU B 1 225 ? -30.151 0.200 70.019 1.00 36.77 204 LEU B CA 1
ATOM 3986 C C . LEU B 1 225 ? -29.428 -1.037 69.500 1.00 36.16 204 LEU B C 1
ATOM 3987 O O . LEU B 1 225 ? -28.518 -1.561 70.155 1.00 34.49 204 LEU B O 1
ATOM 3992 N N . GLY B 1 226 ? -29.842 -1.489 68.318 1.00 36.36 205 GLY B N 1
ATOM 3993 C CA . GLY B 1 226 ? -29.294 -2.679 67.682 1.00 37.52 205 GLY B CA 1
ATOM 3994 C C . GLY B 1 226 ? -27.849 -2.547 67.232 1.00 36.56 205 GLY B C 1
ATOM 3995 O O . GLY B 1 226 ? -27.209 -3.543 66.909 1.00 37.26 205 GLY B O 1
ATOM 3996 N N . ALA B 1 227 ? -27.334 -1.321 67.197 1.00 35.98 206 ALA B N 1
ATOM 3997 C CA . ALA B 1 227 ? -25.958 -1.093 66.753 1.00 35.82 206 ALA B CA 1
ATOM 3998 C C . ALA B 1 227 ? -25.062 -0.515 67.859 1.00 35.73 206 ALA B C 1
ATOM 3999 O O . ALA B 1 227 ? -23.978 -0.012 67.577 1.00 36.41 206 ALA B O 1
ATOM 4001 N N . SER B 1 228 ? -25.509 -0.587 69.111 1.00 34.60 207 SER B N 1
ATOM 4002 C CA . SER B 1 228 ? -24.761 0.023 70.209 1.00 33.77 207 SER B CA 1
ATOM 4003 C C . SER B 1 228 ? -24.030 -1.034 71.023 1.00 32.76 207 SER B C 1
ATOM 4004 O O . SER B 1 228 ? -24.672 -1.804 71.760 1.00 34.12 207 SER B O 1
ATOM 4007 N N . ASP B 1 229 ? -22.703 -1.076 70.912 1.00 30.47 208 ASP B N 1
ATOM 4008 C CA . ASP B 1 229 ? -21.902 -1.861 71.866 1.00 30.05 208 ASP B CA 1
ATOM 4009 C C . ASP B 1 229 ? -21.883 -1.205 73.249 1.00 30.13 208 ASP B C 1
ATOM 4010 O O . ASP B 1 229 ? -21.871 -1.882 74.274 1.00 30.12 208 ASP B O 1
ATOM 4015 N N . ILE B 1 230 ? -21.867 0.124 73.272 1.00 29.80 209 ILE B N 1
ATOM 4016 C CA . ILE B 1 230 ? -22.139 0.865 74.493 1.00 28.35 209 ILE B CA 1
ATOM 4017 C C . ILE B 1 230 ? -23.328 1.765 74.190 1.00 28.48 209 ILE B C 1
ATOM 4018 O O . ILE B 1 230 ? -23.320 2.508 73.196 1.00 29.69 209 ILE B O 1
ATOM 4023 N N . PHE B 1 231 ? -24.384 1.636 74.979 1.00 27.45 210 PHE B N 1
ATOM 4024 C CA . PHE B 1 231 ? -25.547 2.487 74.782 1.00 28.62 210 PHE B CA 1
ATOM 4025 C C . PHE B 1 231 ? -25.596 3.523 75.861 1.00 28.72 210 PHE B C 1
ATOM 4026 O O . PHE B 1 231 ? -25.696 3.198 77.043 1.00 29.65 210 PHE B O 1
ATOM 4034 N N . LEU B 1 232 ? -25.563 4.776 75.444 1.00 29.24 211 LEU B N 1
ATOM 4035 C CA . LEU B 1 232 ? -25.443 5.897 76.367 1.00 27.98 211 LEU B CA 1
ATOM 4036 C C . LEU B 1 232 ? -26.593 6.902 76.230 1.00 28.21 211 LEU B C 1
ATOM 4037 O O . LEU B 1 232 ? -26.888 7.396 75.136 1.00 29.25 211 LEU B O 1
ATOM 4042 N N . ILE B 1 233 ? -27.200 7.216 77.359 1.00 27.90 212 ILE B N 1
ATOM 4043 C CA . ILE B 1 233 ? -28.313 8.158 77.439 1.00 28.90 212 ILE B CA 1
ATOM 4044 C C . ILE B 1 233 ? -27.794 9.544 77.826 1.00 30.08 212 ILE B C 1
ATOM 4045 O O . ILE B 1 233 ? -27.344 9.745 78.949 1.00 30.26 212 ILE B O 1
ATOM 4050 N N . ALA B 1 234 ? -27.825 10.474 76.867 1.00 30.91 213 ALA B N 1
ATOM 4051 C CA . ALA B 1 234 ? -27.505 11.889 77.124 1.00 32.31 213 ALA B CA 1
ATOM 4052 C C . ALA B 1 234 ? -28.697 12.820 76.844 1.00 35.60 213 ALA B C 1
ATOM 4053 O O . ALA B 1 234 ? -28.558 14.044 76.905 1.00 36.15 213 ALA B O 1
ATOM 4055 N N . ALA B 1 235 ? -29.858 12.241 76.530 1.00 38.20 214 ALA B N 1
ATOM 4056 C CA . ALA B 1 235 ? -31.043 13.029 76.188 1.00 41.89 214 ALA B CA 1
ATOM 4057 C C . ALA B 1 235 ? -31.557 13.741 77.436 1.00 43.06 214 ALA B C 1
ATOM 4058 O O . ALA B 1 235 ? -31.845 13.079 78.429 1.00 40.29 214 ALA B O 1
ATOM 4060 N N . PRO B 1 236 ? -31.643 15.090 77.401 1.00 45.52 215 PRO B N 1
ATOM 4061 C CA . PRO B 1 236 ? -32.179 15.772 78.586 1.00 46.82 215 PRO B CA 1
ATOM 4062 C C . PRO B 1 236 ? -33.595 15.260 78.882 1.00 48.61 215 PRO B C 1
ATOM 4063 O O . PRO B 1 236 ? -34.366 14.981 77.951 1.00 51.70 215 PRO B O 1
ATOM 4067 N N . GLY B 1 237 ? -33.914 15.110 80.162 1.00 48.00 216 GLY B N 1
ATOM 4068 C CA . GLY B 1 237 ? -35.183 14.523 80.578 1.00 50.26 216 GLY B CA 1
ATOM 4069 C C . GLY B 1 237 ? -36.403 15.288 80.091 1.00 56.03 216 GLY B C 1
ATOM 4070 O O . GLY B 1 237 ? -36.428 16.526 80.095 1.00 57.20 216 GLY B O 1
ATOM 4071 N N . ARG B 1 238 ? -37.400 14.538 79.633 1.00 57.73 217 ARG B N 1
ATOM 4072 C CA . ARG B 1 238 ? -38.726 15.078 79.366 1.00 59.92 217 ARG B CA 1
ATOM 4073 C C . ARG B 1 238 ? -39.745 13.965 79.626 1.00 60.76 217 ARG B C 1
ATOM 4074 O O . ARG B 1 238 ? -39.399 12.783 79.516 1.00 57.63 217 ARG B O 1
ATOM 4082 N N . PRO B 1 239 ? -40.997 14.335 79.980 1.00 64.52 218 PRO B N 1
ATOM 4083 C CA . PRO B 1 239 ? -42.000 13.358 80.448 1.00 61.79 218 PRO B CA 1
ATOM 4084 C C . PRO B 1 239 ? -42.258 12.223 79.450 1.00 57.33 218 PRO B C 1
ATOM 4085 O O . PRO B 1 239 ? -42.423 11.065 79.858 1.00 54.91 218 PRO B O 1
ATOM 4089 N N . GLU B 1 240 ? -42.275 12.569 78.161 1.00 55.04 219 GLU B N 1
ATOM 4090 C CA . GLU B 1 240 ? -42.470 11.617 77.070 1.00 54.84 219 GLU B CA 1
ATOM 4091 C C . GLU B 1 240 ? -41.568 10.383 77.222 1.00 52.58 219 GLU B C 1
ATOM 4092 O O . GLU B 1 240 ? -41.984 9.259 76.928 1.00 52.53 219 GLU B O 1
ATOM 4098 N N . LEU B 1 241 ? -40.357 10.608 77.727 1.00 49.76 220 LEU B N 1
ATOM 4099 C CA . LEU B 1 241 ? -39.303 9.593 77.760 1.00 47.03 220 LEU B CA 1
ATOM 4100 C C . LEU B 1 241 ? -39.203 8.778 79.061 1.00 44.94 220 LEU B C 1
ATOM 4101 O O . LEU B 1 241 ? -38.426 7.809 79.125 1.00 43.72 220 LEU B O 1
ATOM 4106 N N . LYS B 1 242 ? -39.971 9.151 80.086 1.00 44.03 221 LYS B N 1
ATOM 4107 C CA . LYS B 1 242 ? -39.929 8.421 81.367 1.00 43.21 221 LYS B CA 1
ATOM 4108 C C . LYS B 1 242 ? -40.081 6.913 81.136 1.00 43.97 221 LYS B C 1
ATOM 4109 O O . LYS B 1 242 ? -40.992 6.476 80.430 1.00 45.77 221 LYS B O 1
ATOM 4115 N N . GLY B 1 243 ? -39.160 6.134 81.707 1.00 42.60 222 GLY B N 1
ATOM 4116 C CA . GLY B 1 243 ? -39.127 4.677 81.550 1.00 40.31 222 GLY B CA 1
ATOM 4117 C C . GLY B 1 243 ? -38.923 4.130 80.148 1.00 40.21 222 GLY B C 1
ATOM 4118 O O . GLY B 1 243 ? -39.246 2.975 79.896 1.00 41.35 222 GLY B O 1
ATOM 4119 N N . PHE B 1 244 ? -38.369 4.928 79.234 1.00 40.57 223 PHE B N 1
ATOM 4120 C CA . PHE B 1 244 ? -38.267 4.492 77.833 1.00 41.08 223 PHE B CA 1
ATOM 4121 C C . PHE B 1 244 ? -37.394 3.245 77.671 1.00 40.49 223 PHE B C 1
ATOM 4122 O O . PHE B 1 244 ? -37.667 2.400 76.826 1.00 41.45 223 PHE B O 1
ATOM 4130 N N . LEU B 1 245 ? -36.347 3.134 78.486 1.00 40.72 224 LEU B N 1
ATOM 4131 C CA . LEU B 1 245 ? -35.427 2.015 78.369 1.00 38.77 224 LEU B CA 1
ATOM 4132 C C . LEU B 1 245 ? -35.955 0.848 79.182 1.00 38.57 224 LEU B C 1
ATOM 4133 O O . LEU B 1 245 ? -35.646 0.717 80.371 1.00 38.38 224 LEU B O 1
ATOM 4138 N N . ASP B 1 246 ? -36.757 0.005 78.523 1.00 40.30 225 ASP B N 1
ATOM 4139 C CA . ASP B 1 246 ? -37.498 -1.076 79.183 1.00 41.99 225 ASP B CA 1
ATOM 4140 C C . ASP B 1 246 ? -37.024 -2.459 78.730 1.00 42.43 225 ASP B C 1
ATOM 4141 O O . ASP B 1 246 ? -35.954 -2.578 78.113 1.00 42.69 225 ASP B O 1
ATOM 4146 N N . HIS B 1 247 ? -37.819 -3.495 79.014 1.00 42.30 226 HIS B N 1
ATOM 4147 C CA . HIS B 1 247 ? -37.436 -4.865 78.681 1.00 42.48 226 HIS B CA 1
ATOM 4148 C C . HIS B 1 247 ? -37.264 -5.063 77.174 1.00 43.06 226 HIS B C 1
ATOM 4149 O O . HIS B 1 247 ? -36.243 -5.583 76.731 1.00 42.40 226 HIS B O 1
ATOM 4156 N N . ASP B 1 248 ? -38.257 -4.641 76.392 1.00 44.65 227 ASP B N 1
ATOM 4157 C CA . ASP B 1 248 ? -38.220 -4.791 74.930 1.00 46.49 227 ASP B CA 1
ATOM 4158 C C . ASP B 1 248 ? -37.035 -4.054 74.278 1.00 43.41 227 ASP B C 1
ATOM 4159 O O . ASP B 1 248 ? -36.397 -4.574 73.357 1.00 42.78 227 ASP B O 1
ATOM 4164 N N . ARG B 1 249 ? -36.745 -2.847 74.755 1.00 42.48 228 ARG B N 1
ATOM 4165 C CA . ARG B 1 249 ? -35.679 -2.043 74.157 1.00 42.10 228 ARG B CA 1
ATOM 4166 C C . ARG B 1 249 ? -34.268 -2.544 74.493 1.00 41.59 228 ARG B C 1
ATOM 4167 O O . ARG B 1 249 ? -33.386 -2.533 73.623 1.00 40.99 228 ARG B O 1
ATOM 4175 N N . ILE B 1 250 ? -34.081 -3.012 75.729 1.00 40.15 229 ILE B N 1
ATOM 4176 C CA . ILE B 1 250 ? -32.808 -3.592 76.159 1.00 39.18 229 ILE B CA 1
ATOM 4177 C C . ILE B 1 250 ? -32.548 -4.892 75.413 1.00 39.20 229 ILE B C 1
ATOM 4178 O O . ILE B 1 250 ? -31.397 -5.205 75.085 1.00 38.86 229 ILE B O 1
ATOM 4183 N N . ALA B 1 251 ? -33.623 -5.621 75.104 1.00 38.17 230 ALA B N 1
ATOM 4184 C CA . ALA B 1 251 ? -33.508 -6.863 74.356 1.00 39.51 230 ALA B CA 1
ATOM 4185 C C . ALA B 1 251 ? -32.938 -6.591 72.965 1.00 38.71 230 ALA B C 1
ATOM 4186 O O . ALA B 1 251 ? -32.262 -7.429 72.409 1.00 39.66 230 ALA B O 1
ATOM 4188 N N . LYS B 1 252 ? -33.204 -5.402 72.432 1.00 38.46 231 LYS B N 1
ATOM 4189 C CA . LYS B 1 252 ? -32.679 -4.990 71.138 1.00 40.33 231 LYS B CA 1
ATOM 4190 C C . LYS B 1 252 ? -31.180 -4.668 71.177 1.00 38.50 231 LYS B C 1
ATOM 4191 O O . LYS B 1 252 ? -30.521 -4.732 70.152 1.00 39.43 231 LYS B O 1
ATOM 4197 N N . ILE B 1 253 ? -30.645 -4.316 72.346 1.00 36.88 232 ILE B N 1
ATOM 4198 C CA . ILE B 1 253 ? -29.198 -4.018 72.464 1.00 36.30 232 ILE B CA 1
ATOM 4199 C C . ILE B 1 253 ? -28.439 -5.347 72.313 1.00 36.90 232 ILE B C 1
ATOM 4200 O O . ILE B 1 253 ? -28.872 -6.363 72.877 1.00 37.20 232 ILE B O 1
ATOM 4205 N N . PRO B 1 254 ? -27.333 -5.368 71.538 1.00 37.38 233 PRO B N 1
ATOM 4206 C CA . PRO B 1 254 ? -26.645 -6.664 71.336 1.00 37.93 233 PRO B CA 1
ATOM 4207 C C . PRO B 1 254 ? -26.128 -7.257 72.651 1.00 37.55 233 PRO B C 1
ATOM 4208 O O . PRO B 1 254 ? -25.745 -6.506 73.543 1.00 36.94 233 PRO B O 1
ATOM 4212 N N . GLU B 1 255 ? -26.139 -8.588 72.766 1.00 37.17 234 GLU B N 1
ATOM 4213 C CA . GLU B 1 255 ? -25.609 -9.279 73.945 1.00 36.68 234 GLU B CA 1
ATOM 4214 C C . GLU B 1 255 ? -24.163 -8.839 74.234 1.00 34.44 234 GLU B C 1
ATOM 4215 O O . GLU B 1 255 ? -23.344 -8.726 73.311 1.00 33.93 234 GLU B O 1
ATOM 4221 N N . GLY B 1 256 ? -23.868 -8.582 75.507 1.00 32.78 235 GLY B N 1
ATOM 4222 C CA . GLY B 1 256 ? -22.526 -8.222 75.952 1.00 31.64 235 GLY B CA 1
ATOM 4223 C C . GLY B 1 256 ? -22.253 -6.721 75.962 1.00 31.42 235 GLY B C 1
ATOM 4224 O O . GLY B 1 256 ? -21.120 -6.302 76.174 1.00 31.14 235 GLY B O 1
ATOM 4225 N N . ALA B 1 257 ? -23.296 -5.922 75.738 1.00 31.26 236 ALA B N 1
ATOM 4226 C CA . ALA B 1 257 ? -23.165 -4.471 75.702 1.00 31.60 236 ALA B CA 1
ATOM 4227 C C . ALA B 1 257 ? -23.156 -3.850 77.099 1.00 28.97 236 ALA B C 1
ATOM 4228 O O . ALA B 1 257 ? -23.452 -4.495 78.115 1.00 29.65 236 ALA B O 1
ATOM 4230 N N . VAL B 1 258 ? -22.829 -2.567 77.115 1.00 28.40 237 VAL B N 1
ATOM 4231 C CA . VAL B 1 258 ? -22.813 -1.764 78.321 1.00 26.99 237 VAL B CA 1
ATOM 4232 C C . VAL B 1 258 ? -23.874 -0.673 78.174 1.00 27.39 237 VAL B C 1
ATOM 4233 O O . VAL B 1 258 ? -24.087 -0.146 77.075 1.00 28.95 237 VAL B O 1
ATOM 4237 N N . VAL B 1 259 ? -24.524 -0.335 79.284 1.00 26.36 238 VAL B N 1
ATOM 4238 C CA . VAL B 1 259 ? -25.461 0.791 79.334 1.00 26.14 238 VAL B CA 1
ATOM 4239 C C . VAL B 1 259 ? -24.951 1.878 80.282 1.00 25.76 238 VAL B C 1
ATOM 4240 O O . VAL B 1 259 ? -24.545 1.591 81.413 1.00 26.22 238 VAL B O 1
ATOM 4244 N N . ILE B 1 260 ? -25.003 3.123 79.837 1.00 25.79 239 ILE B N 1
ATOM 4245 C CA . ILE B 1 260 ? -24.524 4.253 80.618 1.00 25.45 239 ILE B CA 1
ATOM 4246 C C . ILE B 1 260 ? -25.655 5.282 80.654 1.00 26.39 239 ILE B C 1
ATOM 4247 O O . ILE B 1 260 ? -26.277 5.543 79.636 1.00 25.75 239 ILE B O 1
ATOM 4252 N N . ASN B 1 261 ? -25.906 5.866 81.826 1.00 26.17 240 ASN B N 1
ATOM 4253 C CA . ASN B 1 261 ? -26.869 6.973 81.917 1.00 28.26 240 ASN B CA 1
ATOM 4254 C C . ASN B 1 261 ? -26.314 8.157 82.701 1.00 29.08 240 ASN B C 1
ATOM 4255 O O . ASN B 1 261 ? -25.978 8.033 83.883 1.00 29.21 240 ASN B O 1
ATOM 4260 N N . ILE B 1 262 ? -26.224 9.316 82.062 1.00 30.01 241 ILE B N 1
ATOM 4261 C CA . ILE B 1 262 ? -25.832 10.520 82.796 1.00 32.09 241 ILE B CA 1
ATOM 4262 C C . ILE B 1 262 ? -26.895 11.612 82.758 1.00 32.54 241 ILE B C 1
ATOM 4263 O O . ILE B 1 262 ? -26.658 12.714 83.228 1.00 34.84 241 ILE B O 1
ATOM 4268 N N . SER B 1 263 ? -28.066 11.301 82.221 1.00 33.52 242 SER B N 1
ATOM 4269 C CA . SER B 1 263 ? -29.112 12.310 82.036 1.00 37.66 242 SER B CA 1
ATOM 4270 C C . SER B 1 263 ? -30.109 12.334 83.202 1.00 38.28 242 SER B C 1
ATOM 4271 O O . SER B 1 263 ? -29.997 13.164 84.101 1.00 36.59 242 SER B O 1
ATOM 4274 N N . ARG B 1 264 ? -31.066 11.419 83.200 1.00 38.82 243 ARG B N 1
ATOM 4275 C CA . ARG B 1 264 ? -32.092 11.405 84.226 1.00 41.19 243 ARG B CA 1
ATOM 4276 C C . ARG B 1 264 ? -32.416 9.970 84.557 1.00 38.61 243 ARG B C 1
ATOM 4277 O O . ARG B 1 264 ? -32.582 9.143 83.656 1.00 39.78 243 ARG B O 1
ATOM 4285 N N . GLY B 1 265 ? -32.507 9.678 85.848 1.00 37.69 244 GLY B N 1
ATOM 4286 C CA . GLY B 1 265 ? -32.723 8.326 86.315 1.00 37.49 244 GLY B CA 1
ATOM 4287 C C . GLY B 1 265 ? -33.991 7.651 85.832 1.00 37.81 244 GLY B C 1
ATOM 4288 O O . GLY B 1 265 ? -33.979 6.466 85.520 1.00 39.32 244 GLY B O 1
ATOM 4289 N N . ASP B 1 266 ? -35.089 8.395 85.753 1.00 37.32 245 ASP B N 1
ATOM 4290 C CA . ASP B 1 266 ? -36.369 7.784 85.413 1.00 39.50 245 ASP B CA 1
ATOM 4291 C C . ASP B 1 266 ? -36.509 7.436 83.932 1.00 38.68 245 ASP B C 1
ATOM 4292 O O . ASP B 1 266 ? -37.533 6.907 83.517 1.00 39.51 245 ASP B O 1
ATOM 4297 N N . LEU B 1 267 ? -35.476 7.713 83.136 1.00 36.84 246 LEU B N 1
ATOM 4298 C CA . LEU B 1 267 ? -35.461 7.253 81.744 1.00 36.65 246 LEU B CA 1
ATOM 4299 C C . LEU B 1 267 ? -35.284 5.734 81.672 1.00 35.72 246 LEU B C 1
ATOM 4300 O O . LEU B 1 267 ? -35.657 5.105 80.690 1.00 34.76 246 LEU B O 1
ATOM 4305 N N . ILE B 1 268 ? -34.742 5.134 82.730 1.00 35.65 247 ILE B N 1
ATOM 4306 C CA . ILE B 1 268 ? -34.495 3.695 82.711 1.00 34.91 247 ILE B CA 1
ATOM 4307 C C . ILE B 1 268 ? -35.469 2.965 83.612 1.00 36.61 247 ILE B C 1
ATOM 4308 O O . ILE B 1 268 ? -35.645 3.334 84.762 1.00 36.89 247 ILE B O 1
ATOM 4313 N N . ASN B 1 269 ? -36.082 1.921 83.066 1.00 38.19 248 ASN B N 1
ATOM 4314 C CA . ASN B 1 269 ? -36.827 0.958 83.859 1.00 39.14 248 ASN B CA 1
ATOM 4315 C C . ASN B 1 269 ? -35.809 0.141 84.663 1.00 37.33 248 ASN B C 1
ATOM 4316 O O . ASN B 1 269 ? -35.063 -0.653 84.084 1.00 36.65 248 ASN B O 1
ATOM 4321 N N . ASP B 1 270 ? -35.767 0.344 85.978 1.00 35.93 249 ASP B N 1
ATOM 4322 C CA . ASP B 1 270 ? -34.786 -0.342 86.842 1.00 35.83 249 ASP B CA 1
ATOM 4323 C C . ASP B 1 270 ? -34.934 -1.865 86.832 1.00 35.53 249 ASP B C 1
ATOM 4324 O O . ASP B 1 270 ? -33.939 -2.590 86.793 1.00 34.23 249 ASP B O 1
ATOM 4329 N N . ASP B 1 271 ? -36.171 -2.348 86.873 1.00 36.81 250 ASP B N 1
ATOM 4330 C CA . ASP B 1 271 ? -36.442 -3.779 86.749 1.00 38.96 250 ASP B CA 1
ATOM 4331 C C . ASP B 1 271 ? -35.796 -4.374 85.494 1.00 36.94 250 ASP B C 1
ATOM 4332 O O . ASP B 1 271 ? -35.130 -5.408 85.559 1.00 37.29 250 ASP B O 1
ATOM 4337 N N . ALA B 1 272 ? -36.011 -3.731 84.347 1.00 36.22 251 ALA B N 1
ATOM 4338 C CA . ALA B 1 272 ? -35.426 -4.182 83.086 1.00 35.76 251 ALA B CA 1
ATOM 4339 C C . ALA B 1 272 ? -33.887 -4.242 83.127 1.00 33.68 251 ALA B C 1
ATOM 4340 O O . ALA B 1 272 ? -33.281 -5.243 82.740 1.00 33.74 251 ALA B O 1
ATOM 4342 N N . LEU B 1 273 ? -33.265 -3.155 83.577 1.00 32.98 252 LEU B N 1
ATOM 4343 C CA . LEU B 1 273 ? -31.809 -3.042 83.548 1.00 31.17 252 LEU B CA 1
ATOM 4344 C C . LEU B 1 273 ? -31.144 -4.013 84.524 1.00 31.56 252 LEU B C 1
ATOM 4345 O O . LEU B 1 273 ? -30.192 -4.708 84.164 1.00 31.19 252 LEU B O 1
ATOM 4350 N N . ILE B 1 274 ? -31.665 -4.071 85.745 1.00 31.57 253 ILE B N 1
ATOM 4351 C CA . ILE B 1 274 ? -31.153 -5.006 86.742 1.00 32.90 253 ILE B CA 1
ATOM 4352 C C . ILE B 1 274 ? -31.256 -6.463 86.263 1.00 35.43 253 ILE B C 1
ATOM 4353 O O . ILE B 1 274 ? -30.304 -7.243 86.385 1.00 36.20 253 ILE B O 1
ATOM 4358 N N . GLU B 1 275 ? -32.398 -6.816 85.681 1.00 36.98 254 GLU B N 1
ATOM 4359 C CA . GLU B 1 275 ? -32.598 -8.162 85.155 1.00 39.62 254 GLU B CA 1
ATOM 4360 C C . GLU B 1 275 ? -31.583 -8.493 84.050 1.00 39.37 254 GLU B C 1
ATOM 4361 O O . GLU B 1 275 ? -31.004 -9.585 84.039 1.00 39.57 254 GLU B O 1
ATOM 4367 N N . ALA B 1 276 ? -31.352 -7.541 83.146 1.00 37.20 255 ALA B N 1
ATOM 4368 C CA . ALA B 1 276 ? -30.451 -7.778 82.017 1.00 35.77 255 ALA B CA 1
ATOM 4369 C C . ALA B 1 276 ? -28.997 -7.780 82.478 1.00 34.91 255 ALA B C 1
ATOM 4370 O O . ALA B 1 276 ? -28.153 -8.420 81.853 1.00 34.88 255 ALA B O 1
ATOM 4372 N N . LEU B 1 277 ? -28.721 -7.082 83.581 1.00 33.80 256 LEU B N 1
ATOM 4373 C CA . LEU B 1 277 ? -27.392 -7.088 84.173 1.00 32.89 256 LEU B CA 1
ATOM 4374 C C . LEU B 1 277 ? -27.142 -8.416 84.882 1.00 34.02 256 LEU B C 1
ATOM 4375 O O . LEU B 1 277 ? -26.027 -8.951 84.839 1.00 34.06 256 LEU B O 1
ATOM 4380 N N . ARG B 1 278 ? -28.181 -8.961 85.508 1.00 36.04 257 ARG B N 1
ATOM 4381 C CA . ARG B 1 278 ? -28.057 -10.237 86.221 1.00 38.70 257 ARG B CA 1
ATOM 4382 C C . ARG B 1 278 ? -27.983 -11.427 85.266 1.00 40.60 257 ARG B C 1
ATOM 4383 O O . ARG B 1 278 ? -27.228 -12.373 85.502 1.00 40.26 257 ARG B O 1
ATOM 4391 N N . SER B 1 279 ? -28.778 -11.360 84.198 1.00 40.74 258 SER B N 1
ATOM 4392 C CA . SER B 1 279 ? -28.843 -12.381 83.163 1.00 40.73 258 SER B CA 1
ATOM 4393 C C . SER B 1 279 ? -27.616 -12.323 82.274 1.00 40.59 258 SER B C 1
ATOM 4394 O O . SER B 1 279 ? -27.394 -13.214 81.457 1.00 41.42 258 SER B O 1
ATOM 4397 N N . LYS B 1 280 ? -26.843 -11.245 82.416 1.00 38.84 259 LYS B N 1
ATOM 4398 C CA . LYS B 1 280 ? -25.646 -11.014 81.613 1.00 38.56 259 LYS B CA 1
ATOM 4399 C C . LYS B 1 280 ? -25.966 -10.795 80.129 1.00 36.96 259 LYS B C 1
ATOM 4400 O O . LYS B 1 280 ? -25.069 -10.879 79.281 1.00 36.76 259 LYS B O 1
ATOM 4406 N N . HIS B 1 281 ? -27.228 -10.498 79.809 1.00 35.05 260 HIS B N 1
ATOM 4407 C CA . HIS B 1 281 ? -27.517 -9.965 78.473 1.00 34.79 260 HIS B CA 1
ATOM 4408 C C . HIS B 1 281 ? -26.693 -8.685 78.278 1.00 33.40 260 HIS B C 1
ATOM 4409 O O . HIS B 1 281 ? -26.192 -8.397 77.181 1.00 32.66 260 HIS B O 1
ATOM 4416 N N . LEU B 1 282 ? -26.589 -7.917 79.358 1.00 32.59 261 LEU B N 1
ATOM 4417 C CA . LEU B 1 282 ? -25.651 -6.798 79.416 1.00 31.28 261 LEU B CA 1
ATOM 4418 C C . LEU B 1 282 ? -24.417 -7.180 80.216 1.00 30.92 261 LEU B C 1
ATOM 4419 O O . LEU B 1 282 ? -24.519 -7.735 81.305 1.00 30.35 261 LEU B O 1
ATOM 4424 N N . PHE B 1 283 ? -23.248 -6.864 79.666 1.00 30.48 262 PHE B N 1
ATOM 4425 C CA . PHE B 1 283 ? -21.972 -7.055 80.362 1.00 30.72 262 PHE B CA 1
ATOM 4426 C C . PHE B 1 283 ? -21.885 -6.203 81.645 1.00 29.50 262 PHE B C 1
ATOM 4427 O O . PHE B 1 283 ? -21.533 -6.706 82.716 1.00 29.55 262 PHE B O 1
ATOM 4435 N N . ALA B 1 284 ? -22.256 -4.930 81.545 1.00 28.64 263 ALA B N 1
ATOM 4436 C CA . ALA B 1 284 ? -22.093 -3.972 82.643 1.00 28.42 263 ALA B CA 1
ATOM 4437 C C . ALA B 1 284 ? -22.881 -2.666 82.426 1.00 28.05 263 ALA B C 1
ATOM 4438 O O . ALA B 1 284 ? -23.368 -2.393 81.315 1.00 27.50 263 ALA B O 1
ATOM 4440 N N . ALA B 1 285 ? -23.014 -1.880 83.494 1.00 26.67 264 ALA B N 1
ATOM 4441 C CA . ALA B 1 285 ? -23.591 -0.535 83.385 1.00 26.03 264 ALA B CA 1
ATOM 4442 C C . ALA B 1 285 ? -22.792 0.484 84.190 1.00 24.43 264 ALA B C 1
ATOM 4443 O O . ALA B 1 285 ? -22.002 0.118 85.054 1.00 24.44 264 ALA B O 1
ATOM 4445 N N . GLY B 1 286 ? -22.970 1.757 83.846 1.00 23.26 265 GLY B N 1
ATOM 4446 C CA . GLY B 1 286 ? -22.403 2.865 84.606 1.00 22.95 265 GLY B CA 1
ATOM 4447 C C . GLY B 1 286 ? -23.550 3.856 84.777 1.00 23.48 265 GLY B C 1
ATOM 4448 O O . GLY B 1 286 ? -24.163 4.285 83.800 1.00 23.03 265 GLY B O 1
ATOM 4449 N N . LEU B 1 287 ? -23.874 4.183 86.019 1.00 23.30 266 LEU B N 1
ATOM 4450 C CA . LEU B 1 287 ? -24.995 5.090 86.298 1.00 24.81 266 LEU B CA 1
ATOM 4451 C C . LEU B 1 287 ? -24.581 6.257 87.182 1.00 24.92 266 LEU B C 1
ATOM 4452 O O . LEU B 1 287 ? -24.156 6.060 88.334 1.00 24.97 266 LEU B O 1
ATOM 4457 N N . ASP B 1 288 ? -24.785 7.478 86.687 1.00 26.44 267 ASP B N 1
ATOM 4458 C CA . ASP B 1 288 ? -24.616 8.678 87.514 1.00 27.22 267 ASP B CA 1
ATOM 4459 C C . ASP B 1 288 ? -25.957 9.174 88.078 1.00 27.94 267 ASP B C 1
ATOM 4460 O O . ASP B 1 288 ? -25.991 10.073 88.902 1.00 28.71 267 ASP B O 1
ATOM 4465 N N . VAL B 1 289 ? -27.058 8.641 87.569 1.00 28.53 268 VAL B N 1
ATOM 4466 C CA . VAL B 1 289 ? -28.386 9.134 87.924 1.00 30.29 268 VAL B CA 1
ATOM 4467 C C . VAL B 1 289 ? -29.285 7.921 88.075 1.00 31.18 268 VAL B C 1
ATOM 4468 O O . VAL B 1 289 ? -28.995 6.866 87.502 1.00 31.45 268 VAL B O 1
ATOM 4472 N N . PHE B 1 290 ? -30.357 8.066 88.852 1.00 32.44 269 PHE B N 1
ATOM 4473 C CA . PHE B 1 290 ? -31.170 6.935 89.287 1.00 31.66 269 PHE B CA 1
ATOM 4474 C C . PHE B 1 290 ? -32.623 7.344 89.545 1.00 33.77 269 PHE B C 1
ATOM 4475 O O . PHE B 1 290 ? -32.891 8.409 90.116 1.00 32.61 269 PHE B O 1
ATOM 4483 N N . ALA B 1 291 ? -33.551 6.472 89.167 1.00 34.15 270 ALA B N 1
ATOM 4484 C CA . ALA B 1 291 ? -34.957 6.722 89.429 1.00 36.39 270 ALA B CA 1
ATOM 4485 C C . ALA B 1 291 ? -35.134 6.852 90.944 1.00 36.22 270 ALA B C 1
ATOM 4486 O O . ALA B 1 291 ? -34.571 6.054 91.705 1.00 36.44 270 ALA B O 1
ATOM 4488 N N . ASN B 1 292 ? -35.860 7.894 91.366 1.00 35.82 271 ASN B N 1
ATOM 4489 C CA . ASN B 1 292 ? -36.167 8.165 92.786 1.00 38.10 271 ASN B CA 1
ATOM 4490 C C . ASN B 1 292 ? -34.948 8.509 93.643 1.00 39.54 271 ASN B C 1
ATOM 4491 O O . ASN B 1 292 ? -35.012 8.429 94.882 1.00 39.57 271 ASN B O 1
ATOM 4496 N N . GLU B 1 293 ? -33.836 8.881 93.004 1.00 39.97 272 GLU B N 1
ATOM 4497 C CA . GLU B 1 293 ? -32.645 9.277 93.758 1.00 39.52 272 GLU B CA 1
ATOM 4498 C C . GLU B 1 293 ? -33.014 10.349 94.793 1.00 38.75 272 GLU B C 1
ATOM 4499 O O . GLU B 1 293 ? -33.812 11.241 94.495 1.00 35.62 272 GLU B O 1
ATOM 4505 N N . PRO B 1 294 ? -32.439 10.266 96.012 1.00 39.44 273 PRO B N 1
ATOM 4506 C CA . PRO B 1 294 ? -31.362 9.374 96.454 1.00 38.86 273 PRO B CA 1
ATOM 4507 C C . PRO B 1 294 ? -31.816 7.986 96.892 1.00 38.64 273 PRO B C 1
ATOM 4508 O O . PRO B 1 294 ? -30.972 7.141 97.186 1.00 38.17 273 PRO B O 1
ATOM 4512 N N . ALA B 1 295 ? -33.126 7.752 96.916 1.00 39.32 274 ALA B N 1
ATOM 4513 C CA . ALA B 1 295 ? -33.670 6.439 97.305 1.00 39.93 274 ALA B CA 1
ATOM 4514 C C . ALA B 1 295 ? -33.668 5.489 96.091 1.00 40.04 274 ALA B C 1
ATOM 4515 O O . ALA B 1 295 ? -34.720 5.087 95.564 1.00 39.95 274 ALA B O 1
ATOM 4517 N N . ILE B 1 296 ? -32.455 5.147 95.654 1.00 38.55 275 ILE B N 1
ATOM 4518 C CA . ILE B 1 296 ? -32.234 4.295 94.489 1.00 37.37 275 ILE B CA 1
ATOM 4519 C C . ILE B 1 296 ? -32.679 2.863 94.778 1.00 36.46 275 ILE B C 1
ATOM 4520 O O . ILE B 1 296 ? -32.831 2.473 95.937 1.00 35.44 275 ILE B O 1
ATOM 4525 N N . ASP B 1 297 ? -32.882 2.088 93.718 1.00 36.27 276 ASP B N 1
ATOM 4526 C CA . ASP B 1 297 ? -33.268 0.686 93.847 1.00 35.91 276 ASP B CA 1
ATOM 4527 C C . ASP B 1 297 ? -32.139 -0.008 94.605 1.00 36.23 276 ASP B C 1
ATOM 4528 O O . ASP B 1 297 ? -30.988 0.036 94.178 1.00 34.98 276 ASP B O 1
ATOM 4533 N N . PRO B 1 298 ? -32.458 -0.613 95.763 1.00 37.88 277 PRO B N 1
ATOM 4534 C CA . PRO B 1 298 ? -31.430 -1.221 96.610 1.00 38.56 277 PRO B CA 1
ATOM 4535 C C . PRO B 1 298 ? -30.587 -2.316 95.913 1.00 39.73 277 PRO B C 1
ATOM 4536 O O . PRO B 1 298 ? -29.410 -2.499 96.252 1.00 42.66 277 PRO B O 1
ATOM 4540 N N . ARG B 1 299 ? -31.161 -3.000 94.927 1.00 36.30 278 ARG B N 1
ATOM 4541 C CA . ARG B 1 299 ? -30.452 -4.075 94.232 1.00 35.30 278 ARG B CA 1
ATOM 4542 C C . ARG B 1 299 ? -29.193 -3.600 93.476 1.00 33.95 278 ARG B C 1
ATOM 4543 O O . ARG B 1 299 ? -28.259 -4.375 93.256 1.00 33.08 278 ARG B O 1
ATOM 4551 N N . TYR B 1 300 ? -29.163 -2.330 93.102 1.00 33.80 279 TYR B N 1
ATOM 4552 C CA . TYR B 1 300 ? -28.041 -1.812 92.320 1.00 33.50 279 TYR B CA 1
ATOM 4553 C C . TYR B 1 300 ? -26.717 -1.980 93.084 1.00 33.65 279 TYR B C 1
ATOM 4554 O O . TYR B 1 300 ? -25.655 -2.215 92.502 1.00 33.24 279 TYR B O 1
ATOM 4563 N N . ARG B 1 301 ? -26.812 -1.886 94.402 1.00 31.97 280 ARG B N 1
ATOM 4564 C CA . ARG B 1 301 ? -25.647 -1.886 95.276 1.00 34.49 280 ARG B CA 1
ATOM 4565 C C . ARG B 1 301 ? -24.919 -3.220 95.358 1.00 34.11 280 ARG B C 1
ATOM 4566 O O . ARG B 1 301 ? -23.725 -3.249 95.662 1.00 34.71 280 ARG B O 1
ATOM 4574 N N . SER B 1 302 ? -25.629 -4.318 95.094 1.00 32.62 281 SER B N 1
ATOM 4575 C CA . SER B 1 302 ? -25.015 -5.646 95.128 1.00 33.18 281 SER B CA 1
ATOM 4576 C C . SER B 1 302 ? -24.601 -6.205 93.769 1.00 32.11 281 SER B C 1
ATOM 4577 O O . SER B 1 302 ? -24.254 -7.373 93.674 1.00 35.10 281 SER B O 1
ATOM 4580 N N . LEU B 1 303 ? -24.639 -5.389 92.719 1.00 30.08 282 LEU B N 1
ATOM 4581 C CA . LEU B 1 303 ? -24.218 -5.855 91.410 1.00 30.50 282 LEU B CA 1
ATOM 4582 C C . LEU B 1 303 ? -22.714 -5.614 91.244 1.00 29.43 282 LEU B C 1
ATOM 4583 O O . LEU B 1 303 ? -22.252 -4.474 91.408 1.00 28.80 282 LEU B O 1
ATOM 4588 N N . ASP B 1 304 ? -21.961 -6.663 90.907 1.00 28.66 283 ASP B N 1
ATOM 4589 C CA . ASP B 1 304 ? -20.522 -6.507 90.630 1.00 28.90 283 ASP B CA 1
ATOM 4590 C C . ASP B 1 304 ? -20.260 -5.851 89.270 1.00 28.25 283 ASP B C 1
ATOM 4591 O O . ASP B 1 304 ? -19.167 -5.313 89.035 1.00 28.66 283 ASP B O 1
ATOM 4596 N N . ASN B 1 305 ? -21.242 -5.907 88.370 1.00 27.78 284 ASN B N 1
ATOM 4597 C CA . ASN B 1 305 ? -21.077 -5.353 87.008 1.00 27.97 284 ASN B CA 1
ATOM 4598 C C . ASN B 1 305 ? -21.771 -4.003 86.831 1.00 27.88 284 ASN B C 1
ATOM 4599 O O . ASN B 1 305 ? -22.401 -3.700 85.803 1.00 26.93 284 ASN B O 1
ATOM 4604 N N . ILE B 1 306 ? -21.630 -3.182 87.859 1.00 27.59 285 ILE B N 1
ATOM 4605 C CA . ILE B 1 306 ? -22.064 -1.810 87.804 1.00 26.48 285 ILE B CA 1
ATOM 4606 C C . ILE B 1 306 ? -21.048 -0.887 88.491 1.00 26.25 285 ILE B C 1
ATOM 4607 O O . ILE B 1 306 ? -20.402 -1.255 89.498 1.00 27.08 285 ILE B O 1
ATOM 4612 N N . PHE B 1 307 ? -20.916 0.309 87.929 1.00 24.37 286 PHE B N 1
ATOM 4613 C CA . PHE B 1 307 ? -20.230 1.408 88.617 1.00 23.22 286 PHE B CA 1
ATOM 4614 C C . PHE B 1 307 ? -21.242 2.523 88.894 1.00 23.90 286 PHE B C 1
ATOM 4615 O O . PHE B 1 307 ? -21.996 2.936 88.000 1.00 24.67 286 PHE B O 1
ATOM 4623 N N . LEU B 1 308 ? -21.240 3.005 90.136 1.00 23.70 287 LEU B N 1
ATOM 4624 C CA . LEU B 1 308 ? -22.226 3.962 90.628 1.00 23.33 287 LEU B CA 1
ATOM 4625 C C . LEU B 1 308 ? -21.583 5.291 90.990 1.00 24.82 287 LEU B C 1
ATOM 4626 O O . LEU B 1 308 ? -20.562 5.316 91.680 1.00 26.77 287 LEU B O 1
ATOM 4631 N N . THR B 1 309 ? -22.149 6.396 90.510 1.00 25.51 288 THR B N 1
ATOM 4632 C CA . THR B 1 309 ? -21.667 7.742 90.888 1.00 23.44 288 THR B CA 1
ATOM 4633 C C . THR B 1 309 ? -22.876 8.572 91.380 1.00 24.17 288 THR B C 1
ATOM 4634 O O . THR B 1 309 ? -23.966 8.458 90.838 1.00 24.66 288 THR B O 1
ATOM 4638 N N . PRO B 1 310 ? -22.699 9.370 92.437 1.00 25.06 289 PRO B N 1
ATOM 4639 C CA . PRO B 1 310 ? -23.884 10.028 93.033 1.00 26.15 289 PRO B CA 1
ATOM 4640 C C . PRO B 1 310 ? -24.231 11.383 92.369 1.00 27.23 289 PRO B C 1
ATOM 4641 O O . PRO B 1 310 ? -24.170 12.438 93.006 1.00 27.86 289 PRO B O 1
ATOM 4645 N N . HIS B 1 311 ? -24.628 11.319 91.097 1.00 27.88 290 HIS B N 1
ATOM 4646 C CA . HIS B 1 311 ? -25.077 12.498 90.348 1.00 28.80 290 HIS B CA 1
ATOM 4647 C C . HIS B 1 311 ? -24.031 13.602 90.425 1.00 28.68 290 HIS B C 1
ATOM 4648 O O . HIS B 1 311 ? -24.331 14.756 90.776 1.00 29.41 290 HIS B O 1
ATOM 4655 N N . ILE B 1 312 ? -22.790 13.246 90.091 1.00 27.19 291 ILE B N 1
ATOM 4656 C CA . ILE B 1 312 ? -21.683 14.206 90.128 1.00 26.18 291 ILE B CA 1
ATOM 4657 C C . ILE B 1 312 ? -21.260 14.701 88.743 1.00 27.58 291 ILE B C 1
ATOM 4658 O O . ILE B 1 312 ? -20.199 15.282 88.607 1.00 29.86 291 ILE B O 1
ATOM 4663 N N . GLY B 1 313 ? -22.128 14.507 87.749 1.00 27.59 292 GLY B N 1
ATOM 4664 C CA . GLY B 1 313 ? -21.892 14.937 86.368 1.00 27.85 292 GLY B CA 1
ATOM 4665 C C . GLY B 1 313 ? -21.201 16.278 86.324 1.00 29.75 292 GLY B C 1
ATOM 4666 O O . GLY B 1 313 ? -20.085 16.394 85.791 1.00 31.31 292 GLY B O 1
ATOM 4667 N N . SER B 1 314 ? -21.841 17.301 86.907 1.00 29.22 293 SER B N 1
ATOM 4668 C CA . SER B 1 314 ? -21.297 18.676 86.834 1.00 29.48 293 SER B CA 1
ATOM 4669 C C . SER B 1 314 ? -20.380 19.081 88.003 1.00 29.13 293 SER B C 1
ATOM 4670 O O . SER B 1 314 ? -20.020 20.260 88.131 1.00 28.87 293 SER B O 1
ATOM 4673 N N . ALA B 1 315 ? -19.988 18.106 88.829 1.00 29.18 294 ALA B N 1
ATOM 4674 C CA . ALA B 1 315 ? -19.236 18.379 90.061 1.00 30.56 294 ALA B CA 1
ATOM 4675 C C . ALA B 1 315 ? -17.721 18.631 89.921 1.00 31.59 294 ALA B C 1
ATOM 4676 O O . ALA B 1 315 ? -16.875 17.849 90.394 1.00 31.15 294 ALA B O 1
ATOM 4678 N N . THR B 1 316 ? -17.377 19.754 89.303 1.00 31.25 295 THR B N 1
ATOM 4679 C CA . THR B 1 316 ? -16.028 20.266 89.449 1.00 33.09 295 THR B CA 1
ATOM 4680 C C . THR B 1 316 ? -16.132 21.657 90.061 1.00 34.91 295 THR B C 1
ATOM 4681 O O . THR B 1 316 ? -17.169 22.306 89.923 1.00 33.79 295 THR B O 1
ATOM 4685 N N . HIS B 1 317 ? -15.065 22.088 90.732 1.00 36.33 296 HIS B N 1
ATOM 4686 C CA . HIS B 1 317 ? -14.972 23.453 91.261 1.00 38.61 296 HIS B CA 1
ATOM 4687 C C . HIS B 1 317 ? -15.226 24.491 90.171 1.00 37.93 296 HIS B C 1
ATOM 4688 O O . HIS B 1 317 ? -16.018 25.419 90.363 1.00 38.14 296 HIS B O 1
ATOM 4695 N N . GLU B 1 318 ? -14.596 24.320 89.014 1.00 36.76 297 GLU B N 1
ATOM 4696 C CA . GLU B 1 318 ? -14.740 25.313 87.958 1.00 38.27 297 GLU B CA 1
ATOM 4697 C C . GLU B 1 318 ? -16.155 25.428 87.392 1.00 36.04 297 GLU B C 1
ATOM 4698 O O . GLU B 1 318 ? -16.637 26.529 87.141 1.00 35.93 297 GLU B O 1
ATOM 4704 N N . THR B 1 319 ? -16.819 24.292 87.208 1.00 33.86 298 THR B N 1
ATOM 4705 C CA . THR B 1 319 ? -18.189 24.258 86.697 1.00 33.90 298 THR B CA 1
ATOM 4706 C C . THR B 1 319 ? -19.227 24.810 87.688 1.00 32.91 298 THR B C 1
ATOM 4707 O O . THR B 1 319 ? -20.056 25.639 87.325 1.00 32.32 298 THR B O 1
ATOM 4711 N N . ARG B 1 320 ? -19.195 24.338 88.930 1.00 31.67 299 ARG B N 1
ATOM 4712 C CA . ARG B 1 320 ? -20.113 24.831 89.924 1.00 31.52 299 ARG B CA 1
ATOM 4713 C C . ARG B 1 320 ? -19.910 26.311 90.241 1.00 34.22 299 ARG B C 1
ATOM 4714 O O . ARG B 1 320 ? -20.892 27.032 90.435 1.00 35.67 299 ARG B O 1
ATOM 4722 N N . ASP B 1 321 ? -18.653 26.750 90.310 1.00 35.57 300 ASP B N 1
ATOM 4723 C CA . ASP B 1 321 ? -18.326 28.189 90.413 1.00 37.42 300 ASP B CA 1
ATOM 4724 C C . ASP B 1 321 ? -18.839 28.997 89.213 1.00 37.25 300 ASP B C 1
ATOM 4725 O O . ASP B 1 321 ? -19.441 30.053 89.394 1.00 37.24 300 ASP B O 1
ATOM 4730 N N . ALA B 1 322 ? -18.604 28.510 87.996 1.00 37.22 301 ALA B N 1
ATOM 4731 C CA . ALA B 1 322 ? -19.074 29.207 86.797 1.00 38.07 301 ALA B CA 1
ATOM 4732 C C . ALA B 1 322 ? -20.600 29.315 86.779 1.00 37.04 301 ALA B C 1
ATOM 4733 O O . ALA B 1 322 ? -21.138 30.340 86.392 1.00 37.68 301 ALA B O 1
ATOM 4743 N N . GLY B 1 324 ? -22.555 29.436 89.412 1.00 34.44 303 GLY B N 1
ATOM 4744 C CA . GLY B 1 324 ? -22.881 30.432 90.444 1.00 35.50 303 GLY B CA 1
ATOM 4745 C C . GLY B 1 324 ? -22.683 31.865 89.957 1.00 36.80 303 GLY B C 1
ATOM 4746 O O . GLY B 1 324 ? -23.544 32.725 90.169 1.00 36.50 303 GLY B O 1
ATOM 4747 N N . TRP B 1 325 ? -21.555 32.106 89.293 1.00 37.71 304 TRP B N 1
ATOM 4748 C CA . TRP B 1 325 ? -21.239 33.425 88.737 1.00 39.99 304 TRP B CA 1
ATOM 4749 C C . TRP B 1 325 ? -22.224 33.899 87.661 1.00 40.19 304 TRP B C 1
ATOM 4750 O O . TRP B 1 325 ? -22.459 35.092 87.540 1.00 40.72 304 TRP B O 1
ATOM 4761 N N . LEU B 1 326 ? -22.841 32.980 86.941 1.00 38.97 305 LEU B N 1
ATOM 4762 C CA . LEU B 1 326 ? -23.859 33.315 85.984 1.00 39.12 305 LEU B CA 1
ATOM 4763 C C . LEU B 1 326 ? -25.102 33.871 86.650 1.00 38.10 305 LEU B C 1
ATOM 4764 O O . LEU B 1 326 ? -25.746 34.742 86.154 1.00 39.83 305 LEU B O 1
ATOM 4769 N N . LEU B 1 327 ? -25.457 33.304 87.779 1.00 35.37 306 LEU B N 1
ATOM 4770 C CA . LEU B 1 327 ? -26.609 33.800 88.523 1.00 33.60 306 LEU B CA 1
ATOM 4771 C C . LEU B 1 327 ? -26.331 35.181 89.069 1.00 34.71 306 LEU B C 1
ATOM 4772 O O . 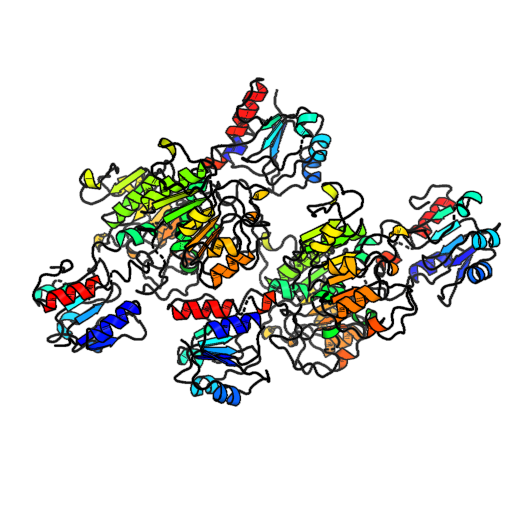LEU B 1 327 ? -27.155 36.095 88.928 1.00 34.73 306 LEU B O 1
ATOM 4777 N N . ILE B 1 328 ? -25.161 35.317 89.685 1.00 35.60 307 ILE B N 1
ATOM 4778 C CA . ILE B 1 328 ? -24.709 36.587 90.258 1.00 37.88 307 ILE B CA 1
ATOM 4779 C C . ILE B 1 328 ? -24.643 37.683 89.190 1.00 41.20 307 ILE B C 1
ATOM 4780 O O . ILE B 1 328 ? -25.237 38.753 89.359 1.00 43.02 307 ILE B O 1
ATOM 4785 N N . GLN B 1 329 ? -23.951 37.408 88.085 1.00 42.61 308 GLN B N 1
ATOM 4786 C CA . GLN B 1 329 ? -23.834 38.382 86.997 1.00 46.31 308 GLN B CA 1
ATOM 4787 C C . GLN B 1 329 ? -25.185 38.741 86.375 1.00 46.08 308 GLN B C 1
ATOM 4788 O O . GLN B 1 329 ? -25.427 39.905 86.044 1.00 48.35 308 GLN B O 1
ATOM 4794 N N . GLY B 1 330 ? -26.061 37.750 86.222 1.00 44.28 309 GLY B N 1
ATOM 4795 C CA . GLY B 1 330 ? -27.407 37.990 85.691 1.00 43.94 309 GLY B CA 1
ATOM 4796 C C . GLY B 1 330 ? -28.239 38.925 86.567 1.00 43.69 309 GLY B C 1
ATOM 4797 O O . GLY B 1 330 ? -28.976 39.780 86.055 1.00 43.94 309 GLY B O 1
ATOM 4798 N N . ILE B 1 331 ? -28.119 38.761 87.887 1.00 41.95 310 ILE B N 1
ATOM 4799 C CA . ILE B 1 331 ? -28.785 39.647 88.849 1.00 42.75 310 ILE B CA 1
ATOM 4800 C C . ILE B 1 331 ? -28.194 41.055 88.772 1.00 45.84 310 ILE B C 1
ATOM 4801 O O . ILE B 1 331 ? -28.931 42.043 88.731 1.00 48.28 310 ILE B O 1
ATOM 4806 N N . GLU B 1 332 ? -26.867 41.139 88.737 1.00 47.57 311 GLU B N 1
ATOM 4807 C CA . GLU B 1 332 ? -26.174 42.413 88.504 1.00 50.98 311 GLU B CA 1
ATOM 4808 C C . GLU B 1 332 ? -26.767 43.155 87.313 1.00 51.47 311 GLU B C 1
ATOM 4809 O O . GLU B 1 332 ? -27.040 44.357 87.395 1.00 52.97 311 GLU B O 1
ATOM 4815 N N . ALA B 1 333 ? -26.968 42.433 86.214 1.00 50.39 312 ALA B N 1
ATOM 4816 C CA . ALA B 1 333 ? -27.488 43.028 84.986 1.00 51.11 312 ALA B CA 1
ATOM 4817 C C . ALA B 1 333 ? -28.929 43.513 85.142 1.00 51.82 312 ALA B C 1
ATOM 4818 O O . ALA B 1 333 ? -29.265 44.606 84.681 1.00 53.20 312 ALA B O 1
ATOM 4820 N N . LEU B 1 334 ? -29.773 42.704 85.787 1.00 50.44 313 LEU B N 1
ATOM 4821 C CA . LEU B 1 334 ? -31.137 43.126 86.126 1.00 51.19 313 LEU B CA 1
ATOM 4822 C C . LEU B 1 334 ? -31.140 44.377 87.016 1.00 52.49 313 LEU B C 1
ATOM 4823 O O . LEU B 1 334 ? -31.967 45.271 86.831 1.00 52.65 313 LEU B O 1
ATOM 4828 N N . ASN B 1 335 ? -30.212 44.432 87.973 1.00 53.39 314 ASN B N 1
ATOM 4829 C CA . ASN B 1 335 ? -30.034 45.624 88.815 1.00 55.66 314 ASN B CA 1
ATOM 4830 C C . ASN B 1 335 ? -29.636 46.887 88.039 1.00 57.10 314 ASN B C 1
ATOM 4831 O O . ASN B 1 335 ? -29.916 48.004 88.485 1.00 57.30 314 ASN B O 1
ATOM 4836 N N . GLN B 1 336 ? -29.002 46.699 86.880 1.00 57.67 315 GLN B N 1
ATOM 4837 C CA . GLN B 1 336 ? -28.593 47.798 86.003 1.00 59.58 315 GLN B CA 1
ATOM 4838 C C . GLN B 1 336 ? -29.639 48.112 84.933 1.00 60.71 315 GLN B C 1
ATOM 4839 O O . GLN B 1 336 ? -29.394 48.941 84.047 1.00 61.83 315 GLN B O 1
ATOM 4845 N N . SER B 1 337 ? -30.797 47.451 85.019 1.00 59.87 316 SER B N 1
ATOM 4846 C CA . SER B 1 337 ? -31.856 47.533 83.997 1.00 60.54 316 SER B CA 1
ATOM 4847 C C . SER B 1 337 ? -31.373 47.057 82.629 1.00 60.85 316 SER B C 1
ATOM 4848 O O . SER B 1 337 ? -31.748 47.617 81.592 1.00 61.32 316 SER B O 1
ATOM 4851 N N . ASP B 1 338 ? -30.520 46.038 82.641 1.00 60.32 317 ASP B N 1
ATOM 4852 C CA . ASP B 1 338 ? -30.019 45.427 81.418 1.00 61.20 317 ASP B CA 1
ATOM 4853 C C . ASP B 1 338 ? -30.591 44.029 81.281 1.00 60.48 317 ASP B C 1
ATOM 4854 O O . ASP B 1 338 ? -31.125 43.475 82.242 1.00 58.58 317 ASP B O 1
ATOM 4859 N N . VAL B 1 339 ? -30.499 43.475 80.076 1.00 61.36 318 VAL B N 1
ATOM 4860 C CA . VAL B 1 339 ? -31.096 42.178 79.777 1.00 60.73 318 VAL B CA 1
ATOM 4861 C C . VAL B 1 339 ? -30.001 41.103 79.696 1.00 60.40 318 VAL B C 1
ATOM 4862 O O . VAL B 1 339 ? -29.200 41.090 78.754 1.00 61.30 318 VAL B O 1
ATOM 4866 N N . PRO B 1 340 ? -30.001 40.251 80.714 1.00 58.59 319 PRO B N 1
ATOM 4867 C CA . PRO B 1 340 ? -29.045 39.172 80.894 1.00 57.32 319 PRO B CA 1
ATOM 4868 C C . PRO B 1 340 ? -29.247 38.102 79.867 1.00 55.56 319 PRO B C 1
ATOM 4869 O O . PRO B 1 340 ? -30.342 37.821 79.470 1.00 54.89 319 PRO B O 1
ATOM 4873 N N . ASP B 1 341 ? -28.167 37.509 79.456 1.00 55.45 320 ASP B N 1
ATOM 4874 C CA . ASP B 1 341 ? -28.173 36.412 78.511 1.00 55.93 320 ASP B CA 1
ATOM 4875 C C . ASP B 1 341 ? -28.995 35.273 79.072 1.00 52.53 320 ASP B C 1
ATOM 4876 O O . ASP B 1 341 ? -29.776 34.663 78.373 1.00 51.85 320 ASP B O 1
ATOM 4881 N N . ASN B 1 342 ? -28.810 35.007 80.360 1.00 50.29 321 ASN B N 1
ATOM 4882 C CA . ASN B 1 342 ? -29.462 33.872 80.968 1.00 47.12 321 ASN B CA 1
ATOM 4883 C C . ASN B 1 342 ? -30.848 34.071 81.535 1.00 47.59 321 ASN B C 1
ATOM 4884 O O . ASN B 1 342 ? -31.231 33.382 82.438 1.00 46.01 321 ASN B O 1
ATOM 4889 N N . LEU B 1 343 ? -31.600 34.994 80.971 1.00 49.26 322 LEU B N 1
ATOM 4890 C CA . LEU B 1 343 ? -32.995 35.250 81.362 1.00 49.91 322 LEU B CA 1
ATOM 4891 C C . LEU B 1 343 ? -33.992 34.375 80.575 1.00 51.22 322 LEU B C 1
ATOM 4892 O O . LEU B 1 343 ? -33.954 34.338 79.343 1.00 50.86 322 LEU B O 1
ATOM 4897 N N . ILE B 1 344 ? -34.888 33.689 81.283 1.00 50.65 323 ILE B N 1
ATOM 4898 C CA . ILE B 1 344 ? -35.895 32.853 80.631 1.00 53.40 323 ILE B CA 1
ATOM 4899 C C . ILE B 1 344 ? -37.253 33.541 80.611 1.00 57.41 323 ILE B C 1
ATOM 4900 O O . ILE B 1 344 ? -37.887 33.636 79.558 1.00 62.98 323 ILE B O 1
ATOM 4905 N N . PRO C 1 27 ? 22.062 -52.047 46.050 1.00 68.07 6 PRO C N 1
ATOM 4906 C CA . PRO C 1 27 ? 22.487 -51.808 47.430 1.00 66.05 6 PRO C CA 1
ATOM 4907 C C . PRO C 1 27 ? 22.333 -50.339 47.851 1.00 60.81 6 PRO C C 1
ATOM 4908 O O . PRO C 1 27 ? 22.485 -49.435 47.020 1.00 58.27 6 PRO C O 1
ATOM 4912 N N . ILE C 1 28 ? 22.042 -50.125 49.135 1.00 57.37 7 ILE C N 1
ATOM 4913 C CA . ILE C 1 28 ? 21.736 -48.797 49.700 1.00 53.01 7 ILE C CA 1
ATOM 4914 C C . ILE C 1 28 ? 22.992 -47.928 49.887 1.00 46.22 7 ILE C C 1
ATOM 4915 O O . ILE C 1 28 ? 23.872 -48.257 50.675 1.00 46.26 7 ILE C O 1
ATOM 4920 N N . GLN C 1 29 ? 23.069 -46.820 49.157 1.00 42.20 8 GLN C N 1
ATOM 4921 C CA . GLN C 1 29 ? 24.248 -45.961 49.214 1.00 37.45 8 GLN C CA 1
ATOM 4922 C C . GLN C 1 29 ? 24.273 -45.082 50.469 1.00 32.23 8 GLN C C 1
ATOM 4923 O O . GLN C 1 29 ? 23.236 -44.567 50.896 1.00 30.57 8 GLN C O 1
ATOM 4929 N N . LYS C 1 30 ? 25.461 -44.887 51.038 1.00 29.66 9 LYS C N 1
ATOM 4930 C CA . LYS C 1 30 ? 25.674 -43.917 52.120 1.00 28.97 9 LYS C CA 1
ATOM 4931 C C . LYS C 1 30 ? 25.654 -42.531 51.531 1.00 27.10 9 LYS C C 1
ATOM 4932 O O . LYS C 1 30 ? 26.262 -42.308 50.490 1.00 26.83 9 LYS C O 1
ATOM 4938 N N . ALA C 1 31 ? 24.922 -41.621 52.169 1.00 25.82 10 ALA C N 1
ATOM 4939 C CA . ALA C 1 31 ? 24.892 -40.222 51.715 1.00 24.03 10 ALA C CA 1
ATOM 4940 C C . ALA C 1 31 ? 25.056 -39.265 52.881 1.00 24.51 10 ALA C C 1
ATOM 4941 O O . ALA C 1 31 ? 24.695 -39.574 54.040 1.00 25.31 10 ALA C O 1
ATOM 4943 N N . PHE C 1 32 ? 25.603 -38.096 52.585 1.00 23.30 11 PHE C N 1
ATOM 4944 C CA . PHE C 1 32 ? 25.723 -37.046 53.573 1.00 24.00 11 PHE C CA 1
ATOM 4945 C C . PHE C 1 32 ? 25.002 -35.790 53.062 1.00 23.12 11 PHE C C 1
ATOM 4946 O O . PHE C 1 32 ? 25.189 -35.375 51.919 1.00 23.55 11 PHE C O 1
ATOM 4954 N N . LEU C 1 33 ? 24.206 -35.192 53.931 1.00 23.75 12 LEU C N 1
ATOM 4955 C CA . LEU C 1 33 ? 23.410 -34.013 53.583 1.00 23.48 12 LEU C CA 1
ATOM 4956 C C . LEU C 1 33 ? 23.916 -32.781 54.341 1.00 23.02 12 LEU C C 1
ATOM 4957 O O . LEU C 1 33 ? 23.821 -32.713 55.594 1.00 23.33 12 LEU C O 1
ATOM 4962 N N . CYS C 1 34 ? 24.481 -31.827 53.601 1.00 22.01 13 CYS C N 1
ATOM 4963 C CA . CYS C 1 34 ? 25.214 -30.713 54.202 1.00 23.04 13 CYS C CA 1
ATOM 4964 C C . CYS C 1 34 ? 24.345 -29.560 54.738 1.00 24.36 13 CYS C C 1
ATOM 4965 O O . CYS C 1 34 ? 24.813 -28.775 55.558 1.00 25.36 13 CYS C O 1
ATOM 4968 N N . ARG C 1 35 ? 23.111 -29.437 54.230 1.00 25.23 14 ARG C N 1
ATOM 4969 C CA . ARG C 1 35 ? 22.153 -28.371 54.624 1.00 24.38 14 ARG C CA 1
ATOM 4970 C C . ARG C 1 35 ? 20.789 -29.050 54.766 1.00 24.42 14 ARG C C 1
ATOM 4971 O O . ARG C 1 35 ? 20.509 -30.034 54.087 1.00 24.07 14 ARG C O 1
ATOM 4979 N N . ARG C 1 36 ? 19.928 -28.556 55.655 1.00 25.91 15 ARG C N 1
ATOM 4980 C CA . ARG C 1 36 ? 18.600 -29.170 55.792 1.00 26.49 15 ARG C CA 1
ATOM 4981 C C . ARG C 1 36 ? 17.752 -28.838 54.561 1.00 24.96 15 ARG C C 1
ATOM 4982 O O . ARG C 1 36 ? 17.717 -27.684 54.114 1.00 25.53 15 ARG C O 1
ATOM 4990 N N . PHE C 1 37 ? 17.105 -29.854 53.994 1.00 23.97 16 PHE C N 1
ATOM 4991 C CA . PHE C 1 37 ? 16.252 -29.649 52.829 1.00 23.66 16 PHE C CA 1
ATOM 4992 C C . PHE C 1 37 ? 14.800 -29.689 53.337 1.00 25.28 16 PHE C C 1
ATOM 4993 O O . PHE C 1 37 ? 14.555 -29.890 54.547 1.00 25.34 16 PHE C O 1
ATOM 5001 N N . THR C 1 38 ? 13.847 -29.514 52.425 1.00 27.42 17 THR C N 1
ATOM 5002 C CA . THR C 1 38 ? 12.423 -29.506 52.802 1.00 30.55 17 THR C CA 1
ATOM 5003 C C . THR C 1 38 ? 12.108 -30.846 53.436 1.00 30.53 17 THR C C 1
ATOM 5004 O O . THR C 1 38 ? 12.751 -31.844 53.080 1.00 28.28 17 THR C O 1
ATOM 5008 N N . PRO C 1 39 ? 11.173 -30.883 54.416 1.00 33.18 18 PRO C N 1
ATOM 5009 C CA . PRO C 1 39 ? 10.930 -32.145 55.099 1.00 34.01 18 PRO C CA 1
ATOM 5010 C C . PRO C 1 39 ? 10.457 -33.290 54.189 1.00 30.93 18 PRO C C 1
ATOM 5011 O O . PRO C 1 39 ? 10.758 -34.451 54.480 1.00 31.21 18 PRO C O 1
ATOM 5015 N N . ALA C 1 40 ? 9.749 -32.974 53.108 1.00 31.26 19 ALA C N 1
ATOM 5016 C CA . ALA C 1 40 ? 9.272 -34.027 52.194 1.00 32.31 19 ALA C CA 1
ATOM 5017 C C . ALA C 1 40 ? 10.451 -34.670 51.489 1.00 29.36 19 ALA C C 1
ATOM 5018 O O . ALA C 1 40 ? 10.520 -35.893 51.369 1.00 28.59 19 ALA C O 1
ATOM 5020 N N . ILE C 1 41 ? 11.397 -33.841 51.053 1.00 25.94 20 ILE C N 1
ATOM 5021 C CA . ILE C 1 41 ? 12.612 -34.340 50.389 1.00 25.08 20 ILE C CA 1
ATOM 5022 C C . ILE C 1 41 ? 13.488 -35.097 51.385 1.00 25.19 20 ILE C C 1
ATOM 5023 O O . ILE C 1 41 ? 13.937 -36.215 51.091 1.00 25.35 20 ILE C O 1
ATOM 5028 N N . GLU C 1 42 ? 13.656 -34.554 52.592 1.00 24.11 21 GLU C N 1
ATOM 5029 C CA . GLU C 1 42 ? 14.416 -35.276 53.614 1.00 24.33 21 GLU C CA 1
ATOM 5030 C C . GLU C 1 42 ? 13.842 -36.665 53.919 1.00 26.44 21 GLU C C 1
ATOM 5031 O O . GLU C 1 42 ? 14.582 -37.625 54.080 1.00 27.78 21 GLU C O 1
ATOM 5037 N N . ALA C 1 43 ? 12.520 -36.768 53.987 1.00 27.59 22 ALA C N 1
ATOM 5038 C CA . ALA C 1 43 ? 11.890 -38.070 54.262 1.00 28.66 22 ALA C CA 1
ATOM 5039 C C . ALA C 1 43 ? 12.211 -39.060 53.146 1.00 27.52 22 ALA C C 1
ATOM 5040 O O . ALA C 1 43 ? 12.420 -40.251 53.409 1.00 29.39 22 ALA C O 1
ATOM 5042 N N . GLU C 1 44 ? 12.270 -38.572 51.902 1.00 25.40 23 GLU C N 1
ATOM 5043 C CA . GLU C 1 44 ? 12.634 -39.445 50.771 1.00 25.68 23 GLU C CA 1
ATOM 5044 C C . GLU C 1 44 ? 14.109 -39.850 50.850 1.00 25.44 23 GLU C C 1
ATOM 5045 O O . GLU C 1 44 ? 14.470 -41.010 50.661 1.00 25.33 23 GLU C O 1
ATOM 5051 N N . LEU C 1 45 ? 14.979 -38.890 51.116 1.00 24.33 24 LEU C N 1
ATOM 5052 C CA . LEU C 1 45 ? 16.388 -39.214 51.220 1.00 23.59 24 LEU C CA 1
ATOM 5053 C C . LEU C 1 45 ? 16.694 -40.231 52.343 1.00 24.40 24 LEU C C 1
ATOM 5054 O O . LEU C 1 45 ? 17.589 -41.064 52.202 1.00 24.32 24 LEU C O 1
ATOM 5059 N N . ARG C 1 46 ? 15.955 -40.159 53.449 1.00 25.19 25 ARG C N 1
ATOM 5060 C CA . ARG C 1 46 ? 16.157 -41.081 54.559 1.00 28.57 25 ARG C CA 1
ATOM 5061 C C . ARG C 1 46 ? 15.813 -42.508 54.169 1.00 29.05 25 ARG C C 1
ATOM 5062 O O . ARG C 1 46 ? 16.434 -43.456 54.656 1.00 29.73 25 ARG C O 1
ATOM 5070 N N . GLN C 1 47 ? 14.834 -42.672 53.274 1.00 28.32 26 GLN C N 1
ATOM 5071 C CA . GLN C 1 47 ? 14.487 -44.010 52.800 1.00 30.00 26 GLN C CA 1
ATOM 5072 C C . GLN C 1 47 ? 15.386 -44.459 51.660 1.00 30.03 26 GLN C C 1
ATOM 5073 O O . GLN C 1 47 ? 15.637 -45.653 51.480 1.00 31.47 26 GLN C O 1
ATOM 5079 N N . ARG C 1 48 ? 15.858 -43.502 50.874 1.00 28.51 27 ARG C N 1
ATOM 5080 C CA . ARG C 1 48 ? 16.580 -43.840 49.654 1.00 29.02 27 ARG C CA 1
ATOM 5081 C C . ARG C 1 48 ? 18.075 -44.095 49.847 1.00 29.89 27 ARG C C 1
ATOM 5082 O O . ARG C 1 48 ? 18.719 -44.700 48.983 1.00 31.33 27 ARG C O 1
ATOM 5090 N N . PHE C 1 49 ? 18.613 -43.638 50.975 1.00 28.24 28 PHE C N 1
ATOM 5091 C CA . PHE C 1 49 ? 20.049 -43.685 51.252 1.00 28.25 28 PHE C CA 1
ATOM 5092 C C . PHE C 1 49 ? 20.239 -44.020 52.714 1.00 28.94 28 PHE C C 1
ATOM 5093 O O . PHE C 1 49 ? 19.312 -43.855 53.509 1.00 30.48 28 PHE C O 1
ATOM 5101 N N . ASP C 1 50 ? 21.436 -44.504 53.049 1.00 29.82 29 ASP C N 1
ATOM 5102 C CA . ASP C 1 50 ? 21.909 -44.550 54.428 1.00 31.40 29 ASP C CA 1
ATOM 5103 C C . ASP C 1 50 ? 22.394 -43.117 54.752 1.00 29.30 29 ASP C C 1
ATOM 5104 O O . ASP C 1 50 ? 23.564 -42.756 54.519 1.00 27.56 29 ASP C O 1
ATOM 5109 N N . LEU C 1 51 ? 21.473 -42.310 55.258 1.00 28.46 30 LEU C N 1
ATOM 5110 C CA . LEU C 1 51 ? 21.678 -40.860 55.290 1.00 28.41 30 LEU C CA 1
ATOM 5111 C C . LEU C 1 51 ? 22.186 -40.334 56.623 1.00 29.42 30 LEU C C 1
ATOM 5112 O O . LEU C 1 51 ? 21.631 -40.658 57.691 1.00 31.47 30 LEU C O 1
ATOM 5117 N N . GLU C 1 52 ? 23.245 -39.525 56.553 1.00 28.92 31 GLU C N 1
ATOM 5118 C CA . GLU C 1 52 ? 23.730 -38.765 57.701 1.00 33.10 31 GLU C CA 1
ATOM 5119 C C . GLU C 1 52 ? 23.446 -37.309 57.393 1.00 30.89 31 GLU C C 1
ATOM 5120 O O . GLU C 1 52 ? 23.680 -36.842 56.268 1.00 28.57 31 GLU C O 1
ATOM 5126 N N . VAL C 1 53 ? 22.924 -36.588 58.374 1.00 30.07 32 VAL C N 1
ATOM 5127 C CA . VAL C 1 53 ? 22.502 -35.213 58.150 1.00 29.39 32 VAL C CA 1
ATOM 5128 C C . VAL C 1 53 ? 23.266 -34.191 59.016 1.00 29.46 32 VAL C C 1
ATOM 5129 O O . VAL C 1 53 ? 23.488 -34.423 60.209 1.00 29.33 32 VAL C O 1
ATOM 5133 N N . ASN C 1 54 ? 23.668 -33.072 58.407 1.00 27.37 33 ASN C N 1
ATOM 5134 C CA . ASN C 1 54 ? 24.141 -31.906 59.161 1.00 28.03 33 ASN C CA 1
ATOM 5135 C C . ASN C 1 54 ? 22.963 -31.264 59.903 1.00 28.91 33 ASN C C 1
ATOM 5136 O O . ASN C 1 54 ? 22.329 -30.334 59.427 1.00 30.14 33 ASN C O 1
ATOM 5141 N N . LEU C 1 55 ? 22.684 -31.774 61.099 1.00 30.35 34 LEU C N 1
ATOM 5142 C CA . LEU C 1 55 ? 21.414 -31.475 61.761 1.00 32.83 34 LEU C CA 1
ATOM 5143 C C . LEU C 1 55 ? 21.183 -29.996 62.048 1.00 32.86 34 LEU C C 1
ATOM 5144 O O . LEU C 1 55 ? 20.068 -29.498 61.880 1.00 33.24 34 LEU C O 1
ATOM 5149 N N . GLU C 1 56 ? 22.233 -29.274 62.442 1.00 34.59 35 GLU C N 1
ATOM 5150 C CA . GLU C 1 56 ? 22.038 -27.881 62.870 1.00 35.10 35 GLU C CA 1
ATOM 5151 C C . GLU C 1 56 ? 22.080 -26.882 61.733 1.00 33.51 35 GLU C C 1
ATOM 5152 O O . GLU C 1 56 ? 21.982 -25.679 61.959 1.00 34.52 35 GLU C O 1
ATOM 5158 N N . ASP C 1 57 ? 22.191 -27.392 60.507 1.00 31.88 36 ASP C N 1
ATOM 5159 C CA . ASP C 1 57 ? 22.077 -26.585 59.290 1.00 30.86 36 ASP C CA 1
ATOM 5160 C C . ASP C 1 57 ? 23.152 -25.515 59.147 1.00 31.55 36 ASP C C 1
ATOM 5161 O O . ASP C 1 57 ? 22.941 -24.499 58.490 1.00 31.35 36 ASP C O 1
ATOM 5166 N N . THR C 1 58 ? 24.305 -25.757 59.757 1.00 34.42 37 THR C N 1
ATOM 5167 C CA . THR C 1 58 ? 25.423 -24.820 59.660 1.00 34.34 37 THR C CA 1
ATOM 5168 C C . THR C 1 58 ? 26.045 -24.899 58.277 1.00 31.64 37 THR C C 1
ATOM 5169 O O . THR C 1 58 ? 25.829 -25.865 57.546 1.00 30.11 37 THR C O 1
ATOM 5173 N N . VAL C 1 59 ? 26.797 -23.870 57.925 1.00 28.86 38 VAL C N 1
ATOM 5174 C CA . VAL C 1 59 ? 27.555 -23.890 56.686 1.00 27.70 38 VAL C CA 1
ATOM 5175 C C . VAL C 1 59 ? 28.908 -24.491 57.044 1.00 26.42 38 VAL C C 1
ATOM 5176 O O . VAL C 1 59 ? 29.729 -23.849 57.699 1.00 27.03 38 VAL C O 1
ATOM 5180 N N . LEU C 1 60 ? 29.124 -25.735 56.631 1.00 24.76 39 LEU C N 1
ATOM 5181 C CA . LEU C 1 60 ? 30.373 -26.447 56.953 1.00 26.39 39 LEU C CA 1
ATOM 5182 C C . LEU C 1 60 ? 31.509 -25.886 56.106 1.00 26.72 39 LEU C C 1
ATOM 5183 O O . LEU C 1 60 ? 31.302 -25.515 54.946 1.00 27.04 39 LEU C O 1
ATOM 5188 N N . THR C 1 61 ? 32.698 -25.810 56.708 1.00 28.78 40 THR C N 1
ATOM 5189 C CA . THR C 1 61 ? 33.916 -25.449 55.995 1.00 29.97 40 THR C CA 1
ATOM 5190 C C . THR C 1 61 ? 34.354 -26.655 55.156 1.00 28.56 40 THR C C 1
ATOM 5191 O O . THR C 1 61 ? 33.901 -27.779 55.403 1.00 26.98 40 THR C O 1
ATOM 5195 N N . PRO C 1 62 ? 35.245 -26.436 54.167 1.00 30.56 41 PRO C N 1
ATOM 5196 C CA . PRO C 1 62 ? 35.750 -27.589 53.397 1.00 30.22 41 PRO C CA 1
ATOM 5197 C C . PRO C 1 62 ? 36.385 -28.653 54.295 1.00 30.59 41 PRO C C 1
ATOM 5198 O O . PRO C 1 62 ? 36.185 -29.864 54.082 1.00 28.80 41 PRO C O 1
ATOM 5202 N N . SER C 1 63 ? 37.122 -28.222 55.317 1.00 31.24 42 SER C N 1
ATOM 5203 C CA . SER C 1 63 ? 37.632 -29.181 56.300 1.00 33.65 42 SER C CA 1
ATOM 5204 C C . SER C 1 63 ? 36.480 -29.925 57.003 1.00 31.31 42 SER C C 1
ATOM 5205 O O . SER C 1 63 ? 36.544 -31.151 57.227 1.00 33.68 42 SER C O 1
ATOM 5208 N N . GLY C 1 64 ? 35.425 -29.188 57.340 1.00 29.86 43 GLY C N 1
ATOM 5209 C CA . GLY C 1 64 ? 34.265 -29.758 58.023 1.00 28.70 43 GLY C CA 1
ATOM 5210 C C . GLY C 1 64 ? 33.547 -30.790 57.183 1.00 28.15 43 GLY C C 1
ATOM 5211 O O . GLY C 1 64 ? 33.171 -31.840 57.670 1.00 29.11 43 GLY C O 1
ATOM 5212 N N . ILE C 1 65 ? 33.362 -30.475 55.905 1.00 26.45 44 ILE C N 1
ATOM 5213 C CA . ILE C 1 65 ? 32.710 -31.375 54.975 1.00 27.05 44 ILE C CA 1
ATOM 5214 C C . ILE C 1 65 ? 33.513 -32.671 54.811 1.00 28.82 44 ILE C C 1
ATOM 5215 O O . ILE C 1 65 ? 32.950 -33.759 54.889 1.00 30.41 44 ILE C O 1
ATOM 5220 N N . ALA C 1 66 ? 34.819 -32.541 54.594 1.00 28.92 45 ALA C N 1
ATOM 5221 C CA . ALA C 1 66 ? 35.687 -33.701 54.391 1.00 29.58 45 ALA C CA 1
ATOM 5222 C C . ALA C 1 66 ? 35.645 -34.602 55.622 1.00 32.35 45 ALA C C 1
ATOM 5223 O O . ALA C 1 66 ? 35.525 -35.821 55.503 1.00 33.49 45 ALA C O 1
ATOM 5225 N N . SER C 1 67 ? 35.663 -33.981 56.796 1.00 32.88 46 SER C N 1
ATOM 5226 C CA . SER C 1 67 ? 35.598 -34.697 58.069 1.00 35.22 46 SER C CA 1
ATOM 5227 C C . SER C 1 67 ? 34.246 -35.400 58.280 1.00 33.88 46 SER C C 1
ATOM 5228 O O . SER C 1 67 ? 34.211 -36.612 58.456 1.00 34.70 46 SER C O 1
ATOM 5231 N N . ARG C 1 68 ? 33.149 -34.641 58.253 1.00 31.76 47 ARG C N 1
ATOM 5232 C CA . ARG C 1 68 ? 31.803 -35.187 58.514 1.00 32.13 47 ARG C CA 1
ATOM 5233 C C . ARG C 1 68 ? 31.319 -36.225 57.488 1.00 31.17 47 ARG C C 1
ATOM 5234 O O . ARG C 1 68 ? 30.616 -37.186 57.840 1.00 31.49 47 ARG C O 1
ATOM 5242 N N . ALA C 1 69 ? 31.675 -36.027 56.225 1.00 28.71 48 ALA C N 1
ATOM 5243 C CA . ALA C 1 69 ? 31.127 -36.836 55.139 1.00 28.57 48 ALA C CA 1
ATOM 5244 C C . ALA C 1 69 ? 31.970 -38.060 54.762 1.00 29.58 48 ALA C C 1
ATOM 5245 O O . ALA C 1 69 ? 31.572 -38.840 53.901 1.00 27.91 48 ALA C O 1
ATOM 5247 N N . HIS C 1 70 ? 33.121 -38.237 55.405 1.00 30.69 49 HIS C N 1
ATOM 5248 C CA . HIS C 1 70 ? 33.970 -39.391 55.124 1.00 34.27 49 HIS C CA 1
ATOM 5249 C C . HIS C 1 70 ? 33.153 -40.703 55.069 1.00 32.80 49 HIS C C 1
ATOM 5250 O O . HIS C 1 70 ? 32.364 -41.015 55.967 1.00 33.72 49 HIS C O 1
ATOM 5257 N N . GLY C 1 71 ? 33.297 -41.430 53.969 1.00 31.03 50 GLY C N 1
ATOM 5258 C CA . GLY C 1 71 ? 32.575 -42.682 53.773 1.00 30.11 50 GLY C CA 1
ATOM 5259 C C . GLY C 1 71 ? 31.303 -42.598 52.930 1.00 29.33 50 GLY C C 1
ATOM 5260 O O . GLY C 1 71 ? 30.771 -43.628 52.487 1.00 30.11 50 GLY C O 1
ATOM 5261 N N . ALA C 1 72 ? 30.804 -41.387 52.708 1.00 26.71 51 ALA C N 1
ATOM 5262 C CA . ALA C 1 72 ? 29.609 -41.183 51.910 1.00 26.38 51 ALA C CA 1
ATOM 5263 C C . ALA C 1 72 ? 29.946 -41.421 50.444 1.00 26.14 51 ALA C C 1
ATOM 5264 O O . ALA C 1 72 ? 31.000 -41.007 49.963 1.00 25.69 51 ALA C O 1
ATOM 5266 N N . GLU C 1 73 ? 29.032 -42.080 49.741 1.00 25.48 52 GLU C N 1
ATOM 5267 C CA . GLU C 1 73 ? 29.124 -42.238 48.284 1.00 25.87 52 GLU C CA 1
ATOM 5268 C C . GLU C 1 73 ? 28.444 -41.054 47.561 1.00 24.29 52 GLU C C 1
ATOM 5269 O O . GLU C 1 73 ? 28.851 -40.628 46.465 1.00 25.49 52 GLU C O 1
ATOM 5275 N N . VAL C 1 74 ? 27.373 -40.551 48.165 1.00 23.65 53 VAL C N 1
ATOM 5276 C CA . VAL C 1 74 ? 26.653 -39.403 47.622 1.00 23.02 53 VAL C CA 1
ATOM 5277 C C . VAL C 1 74 ? 26.728 -38.193 48.553 1.00 22.43 53 VAL C C 1
ATOM 5278 O O . VAL C 1 74 ? 26.399 -38.281 49.745 1.00 22.04 53 VAL C O 1
ATOM 5282 N N . LEU C 1 75 ? 27.184 -37.071 48.012 1.00 22.13 54 LEU C N 1
ATOM 5283 C CA . LEU C 1 75 ? 27.231 -35.849 48.788 1.00 22.80 54 LEU C CA 1
ATOM 5284 C C . LEU C 1 75 ? 26.154 -34.870 48.283 1.00 22.36 54 LEU C C 1
ATOM 5285 O O . LEU C 1 75 ? 26.209 -34.392 47.115 1.00 21.96 54 LEU C O 1
ATOM 5290 N N . PHE C 1 76 ? 25.186 -34.599 49.157 1.00 19.75 55 PHE C N 1
ATOM 5291 C CA . PHE C 1 76 ? 24.130 -33.601 48.908 1.00 19.11 55 PHE C CA 1
ATOM 5292 C C . PHE C 1 76 ? 24.574 -32.223 49.454 1.00 19.24 55 PHE C C 1
ATOM 5293 O O . PHE C 1 76 ? 24.828 -32.053 50.654 1.00 20.28 55 PHE C O 1
ATOM 5301 N N . VAL C 1 77 ? 24.684 -31.276 48.545 1.00 17.98 56 VAL C N 1
ATOM 5302 C CA . VAL C 1 77 ? 25.226 -29.932 48.815 1.00 19.24 56 VAL C CA 1
ATOM 5303 C C . VAL C 1 77 ? 24.310 -28.840 48.222 1.00 19.51 56 VAL C C 1
ATOM 5304 O O . VAL C 1 77 ? 23.307 -29.133 47.576 1.00 19.43 56 VAL C O 1
ATOM 5308 N N . THR C 1 78 ? 24.674 -27.591 48.483 1.00 19.87 57 THR C N 1
ATOM 5309 C CA . THR C 1 78 ? 24.038 -26.430 47.924 1.00 20.30 57 THR C CA 1
ATOM 5310 C C . THR C 1 78 ? 25.147 -25.459 47.575 1.00 22.29 57 THR C C 1
ATOM 5311 O O . THR C 1 78 ? 26.358 -25.751 47.751 1.00 21.85 57 THR C O 1
ATOM 5315 N N . ALA C 1 79 ? 24.722 -24.282 47.155 1.00 22.58 58 ALA C N 1
ATOM 5316 C CA . ALA C 1 79 ? 25.667 -23.214 46.807 1.00 25.11 58 ALA C CA 1
ATOM 5317 C C . ALA C 1 79 ? 26.519 -22.716 47.993 1.00 23.36 58 ALA C C 1
ATOM 5318 O O . ALA C 1 79 ? 27.579 -22.115 47.778 1.00 23.70 58 ALA C O 1
ATOM 5320 N N . THR C 1 80 ? 26.100 -22.989 49.235 1.00 23.13 59 THR C N 1
ATOM 5321 C CA . THR C 1 80 ? 26.891 -22.552 50.389 1.00 23.43 59 THR C CA 1
ATOM 5322 C C . THR C 1 80 ? 28.110 -23.445 50.709 1.00 23.94 59 THR C C 1
ATOM 5323 O O . THR C 1 80 ? 28.985 -23.041 51.470 1.00 24.75 59 THR C O 1
ATOM 5327 N N . GLU C 1 81 ? 28.162 -24.649 50.138 1.00 22.18 60 GLU C N 1
ATOM 5328 C CA . GLU C 1 81 ? 29.274 -25.602 50.398 1.00 23.07 60 GLU C CA 1
ATOM 5329 C C . GLU C 1 81 ? 30.384 -25.452 49.384 1.00 24.06 60 GLU C C 1
ATOM 5330 O O . GLU C 1 81 ? 30.128 -25.597 48.180 1.00 23.34 60 GLU C O 1
ATOM 5336 N N . ALA C 1 82 ? 31.608 -25.179 49.864 1.00 23.53 61 ALA C N 1
ATOM 5337 C CA . ALA C 1 82 ? 32.785 -25.084 48.999 1.00 23.74 61 ALA C CA 1
ATOM 5338 C C . ALA C 1 82 ? 33.410 -26.463 48.761 1.00 23.32 61 ALA C C 1
ATOM 5339 O O . ALA C 1 82 ? 34.206 -26.951 49.579 1.00 23.01 61 ALA C O 1
ATOM 5341 N N . ILE C 1 83 ? 33.012 -27.104 47.658 1.00 23.63 62 ILE C N 1
ATOM 5342 C CA . ILE C 1 83 ? 33.505 -28.462 47.381 1.00 23.20 62 ILE C CA 1
ATOM 5343 C C . ILE C 1 83 ? 34.748 -28.322 46.529 1.00 24.01 62 ILE C C 1
ATOM 5344 O O . ILE C 1 83 ? 34.706 -28.368 45.285 1.00 22.40 62 ILE C O 1
ATOM 5349 N N . THR C 1 84 ? 35.854 -28.119 47.236 1.00 25.48 63 THR C N 1
ATOM 5350 C CA . THR C 1 84 ? 37.158 -27.865 46.648 1.00 25.21 63 THR C CA 1
ATOM 5351 C C . THR C 1 84 ? 37.796 -29.159 46.199 1.00 24.89 63 THR C C 1
ATOM 5352 O O . THR C 1 84 ? 37.313 -30.259 46.524 1.00 23.27 63 THR C O 1
ATOM 5356 N N . ALA C 1 85 ? 38.860 -29.032 45.421 1.00 25.04 64 ALA C N 1
ATOM 5357 C CA . ALA C 1 85 ? 39.644 -30.190 45.007 1.00 25.95 64 ALA C CA 1
ATOM 5358 C C . ALA C 1 85 ? 40.049 -31.041 46.228 1.00 26.33 64 ALA C C 1
ATOM 5359 O O . ALA C 1 85 ? 39.943 -32.267 46.197 1.00 26.02 64 ALA C O 1
ATOM 5361 N N . GLU C 1 86 ? 40.453 -30.378 47.317 1.00 26.09 65 GLU C N 1
ATOM 5362 C CA . GLU C 1 86 ? 40.849 -31.084 48.548 1.00 28.44 65 GLU C CA 1
ATOM 5363 C C . GLU C 1 86 ? 39.718 -31.894 49.176 1.00 26.22 65 GLU C C 1
ATOM 5364 O O . GLU C 1 86 ? 39.930 -33.036 49.602 1.00 25.89 65 GLU C O 1
ATOM 5370 N N . VAL C 1 87 ? 38.527 -31.309 49.247 1.00 24.30 66 VAL C N 1
ATOM 5371 C CA . VAL C 1 87 ? 37.343 -32.042 49.688 1.00 24.67 66 VAL C CA 1
ATOM 5372 C C . VAL C 1 87 ? 37.122 -33.305 48.822 1.00 24.43 66 VAL C C 1
ATOM 5373 O O . VAL C 1 87 ? 36.992 -34.398 49.341 1.00 24.22 66 VAL C O 1
ATOM 5377 N N . ILE C 1 88 ? 37.112 -33.144 47.504 1.00 23.00 67 ILE C N 1
ATOM 5378 C CA . ILE C 1 88 ? 36.850 -34.277 46.620 1.00 24.69 67 ILE C CA 1
ATOM 5379 C C . ILE C 1 88 ? 37.870 -35.436 46.789 1.00 24.75 67 ILE C C 1
ATOM 5380 O O . ILE C 1 88 ? 37.477 -36.604 46.888 1.00 24.17 67 ILE C O 1
ATOM 5385 N N . ARG C 1 89 ? 39.155 -35.095 46.877 1.00 24.61 68 ARG C N 1
ATOM 5386 C CA . ARG C 1 89 ? 40.211 -36.087 47.122 1.00 25.39 68 ARG C CA 1
ATOM 5387 C C . ARG C 1 89 ? 40.124 -36.763 48.476 1.00 26.04 68 ARG C C 1
ATOM 5388 O O . ARG C 1 89 ? 40.278 -37.988 48.573 1.00 26.64 68 ARG C O 1
ATOM 5396 N N . LYS C 1 90 ? 39.859 -35.993 49.526 1.00 25.72 69 LYS C N 1
ATOM 5397 C CA . LYS C 1 90 ? 39.878 -36.540 50.878 1.00 28.03 69 LYS C CA 1
ATOM 5398 C C . LYS C 1 90 ? 38.734 -37.510 51.047 1.00 28.90 69 LYS C C 1
ATOM 5399 O O . LYS C 1 90 ? 38.805 -38.441 51.846 1.00 30.31 69 LYS C O 1
ATOM 5405 N N . LEU C 1 91 ? 37.668 -37.269 50.290 1.00 27.06 70 LEU C N 1
ATOM 5406 C CA . LEU C 1 91 ? 36.512 -38.138 50.338 1.00 25.77 70 LEU C CA 1
ATOM 5407 C C . LEU C 1 91 ? 36.640 -39.400 49.482 1.00 25.36 70 LEU C C 1
ATOM 5408 O O . LEU C 1 91 ? 35.696 -40.192 49.414 1.00 26.56 70 LEU C O 1
ATOM 5413 N N . GLN C 1 92 ? 37.795 -39.615 48.848 1.00 25.87 71 GLN C N 1
ATOM 5414 C CA . GLN C 1 92 ? 38.046 -40.852 48.087 1.00 26.61 71 GLN C CA 1
ATOM 5415 C C . GLN C 1 92 ? 38.460 -41.988 49.010 1.00 28.37 71 GLN C C 1
ATOM 5416 O O . GLN C 1 92 ? 39.090 -41.731 50.011 1.00 31.61 71 GLN C O 1
ATOM 5422 N N . PRO C 1 93 ? 38.126 -43.254 48.674 1.00 29.08 72 PRO C N 1
ATOM 5423 C CA . PRO C 1 93 ? 37.481 -43.797 47.473 1.00 28.57 72 PRO C CA 1
ATOM 5424 C C . PRO C 1 93 ? 35.945 -43.794 47.515 1.00 28.38 72 PRO C C 1
ATOM 5425 O O . PRO C 1 93 ? 35.288 -44.095 46.500 1.00 27.43 72 PRO C O 1
ATOM 5429 N N . GLY C 1 94 ? 35.389 -43.452 48.672 1.00 27.31 73 GLY C N 1
ATOM 5430 C CA . GLY C 1 94 ? 33.946 -43.443 48.872 1.00 27.89 73 GLY C CA 1
ATOM 5431 C C . GLY C 1 94 ? 33.111 -42.601 47.923 1.00 25.48 73 GLY C C 1
ATOM 5432 O O . GLY C 1 94 ? 32.097 -43.084 47.406 1.00 22.99 73 GLY C O 1
ATOM 5433 N N . LEU C 1 95 ? 33.520 -41.344 47.701 1.00 23.58 74 LEU C N 1
ATOM 5434 C CA . LEU C 1 95 ? 32.663 -40.358 47.027 1.00 23.94 74 LEU C CA 1
ATOM 5435 C C . LEU C 1 95 ? 32.555 -40.615 45.527 1.00 24.24 74 LEU C C 1
ATOM 5436 O O . LEU C 1 95 ? 33.571 -40.639 44.831 1.00 25.48 74 LEU C O 1
ATOM 5441 N N . LYS C 1 96 ? 31.330 -40.820 45.038 1.00 22.79 75 LYS C N 1
ATOM 5442 C CA . LYS C 1 96 ? 31.121 -41.056 43.600 1.00 23.90 75 LYS C CA 1
ATOM 5443 C C . LYS C 1 96 ? 30.243 -39.991 42.950 1.00 22.36 75 LYS C C 1
ATOM 5444 O O . LYS C 1 96 ? 30.348 -39.726 41.735 1.00 22.13 75 LYS C O 1
ATOM 5450 N N . THR C 1 97 ? 29.397 -39.361 43.764 1.00 20.71 76 THR C N 1
ATOM 5451 C CA . THR C 1 97 ? 28.360 -38.456 43.254 1.00 21.05 76 THR C CA 1
ATOM 5452 C C . THR C 1 97 ? 28.234 -37.201 44.108 1.00 20.24 76 THR C C 1
ATOM 5453 O O . THR C 1 97 ? 28.134 -37.287 45.351 1.00 20.42 76 THR C O 1
ATOM 5457 N N . ILE C 1 98 ? 28.291 -36.047 43.453 1.00 19.43 77 ILE C N 1
ATOM 5458 C CA . ILE C 1 98 ? 27.953 -34.763 44.098 1.00 19.34 77 ILE C CA 1
ATOM 5459 C C . ILE C 1 98 ? 26.638 -34.231 43.555 1.00 19.75 77 ILE C C 1
ATOM 5460 O O . ILE C 1 98 ? 26.484 -34.007 42.347 1.00 20.91 77 ILE C O 1
ATOM 5465 N N . ALA C 1 99 ? 25.682 -34.026 44.456 1.00 19.66 78 ALA C N 1
ATOM 5466 C CA . ALA C 1 99 ? 24.349 -33.560 44.018 1.00 19.57 78 ALA C CA 1
ATOM 5467 C C . ALA C 1 99 ? 24.037 -32.192 44.643 1.00 19.49 78 ALA C C 1
ATOM 5468 O O . ALA C 1 99 ? 23.849 -32.082 45.864 1.00 19.73 78 ALA C O 1
ATOM 5470 N N . THR C 1 100 ? 24.016 -31.157 43.800 1.00 18.91 79 THR C N 1
ATOM 5471 C CA . THR C 1 100 ? 23.872 -29.766 44.273 1.00 17.81 79 THR C CA 1
ATOM 5472 C C . THR C 1 100 ? 22.448 -29.224 44.058 1.00 17.76 79 THR C C 1
ATOM 5473 O O . THR C 1 100 ? 21.927 -29.243 42.956 1.00 18.02 79 THR C O 1
ATOM 5477 N N . LEU C 1 101 ? 21.852 -28.730 45.122 1.00 18.60 80 LEU C N 1
ATOM 5478 C CA . LEU C 1 101 ? 20.507 -28.141 45.032 1.00 19.71 80 LEU C CA 1
ATOM 5479 C C . LEU C 1 101 ? 20.603 -26.682 44.587 1.00 21.32 80 LEU C C 1
ATOM 5480 O O . LEU C 1 101 ? 20.363 -25.763 45.376 1.00 22.00 80 LEU C O 1
ATOM 5485 N N . SER C 1 102 ? 20.953 -26.486 43.314 1.00 20.81 81 SER C N 1
ATOM 5486 C CA . SER C 1 102 ? 21.263 -25.175 42.768 1.00 20.94 81 SER C CA 1
ATOM 5487 C C . SER C 1 102 ? 21.403 -25.367 41.266 1.00 20.37 81 SER C C 1
ATOM 5488 O O . SER C 1 102 ? 21.783 -26.461 40.791 1.00 21.18 81 SER C O 1
ATOM 5491 N N . VAL C 1 103 ? 21.132 -24.308 40.517 1.00 21.50 82 VAL C N 1
ATOM 5492 C CA . VAL C 1 103 ? 21.414 -24.323 39.080 1.00 23.65 82 VAL C CA 1
ATOM 5493 C C . VAL C 1 103 ? 22.909 -24.126 38.845 1.00 24.55 82 VAL C C 1
ATOM 5494 O O . VAL C 1 103 ? 23.503 -24.774 37.978 1.00 25.26 82 VAL C O 1
ATOM 5498 N N . GLY C 1 104 ? 23.516 -23.234 39.630 1.00 24.07 83 GLY C N 1
ATOM 5499 C CA . GLY C 1 104 ? 24.962 -23.003 39.556 1.00 25.60 83 GLY C CA 1
ATOM 5500 C C . GLY C 1 104 ? 25.800 -24.121 40.187 1.00 24.81 83 GLY C C 1
ATOM 5501 O O . GLY C 1 104 ? 25.307 -24.921 41.002 1.00 23.31 83 GLY C O 1
ATOM 5502 N N . TYR C 1 105 ? 27.068 -24.169 39.808 1.00 24.94 84 TYR C N 1
ATOM 5503 C CA . TYR C 1 105 ? 27.970 -25.219 40.289 1.00 24.88 84 TYR C CA 1
ATOM 5504 C C . TYR C 1 105 ? 29.407 -24.737 40.372 1.00 25.84 84 TYR C C 1
ATOM 5505 O O . TYR C 1 105 ? 30.337 -25.539 40.460 1.00 26.54 84 TYR C O 1
ATOM 5514 N N . ASP C 1 106 ? 29.591 -23.417 40.374 1.00 27.66 85 ASP C N 1
ATOM 5515 C CA . ASP C 1 106 ? 30.943 -22.878 40.478 1.00 29.32 85 ASP C CA 1
ATOM 5516 C C . ASP C 1 106 ? 31.512 -23.070 41.884 1.00 26.30 85 ASP C C 1
ATOM 5517 O O . ASP C 1 106 ? 32.707 -22.938 42.070 1.00 26.78 85 ASP C O 1
ATOM 5522 N N . HIS C 1 107 ? 30.673 -23.435 42.849 1.00 24.44 86 HIS C N 1
ATOM 5523 C CA . HIS C 1 107 ? 31.174 -23.815 44.180 1.00 23.76 86 HIS C CA 1
ATOM 5524 C C . HIS C 1 107 ? 31.827 -25.227 44.228 1.00 24.03 86 HIS C C 1
ATOM 5525 O O . HIS C 1 107 ? 32.379 -25.658 45.272 1.00 24.32 86 HIS C O 1
ATOM 5532 N N . ILE C 1 108 ? 31.709 -25.973 43.137 1.00 22.25 87 ILE C N 1
ATOM 5533 C CA . ILE C 1 108 ? 32.319 -27.298 43.032 1.00 21.60 87 ILE C CA 1
ATOM 5534 C C . ILE C 1 108 ? 33.496 -27.213 42.089 1.00 23.11 87 ILE C C 1
ATOM 5535 O O . ILE C 1 108 ? 33.343 -26.678 41.001 1.00 23.37 87 ILE C O 1
ATOM 5540 N N . ASP C 1 109 ? 34.646 -27.744 42.496 1.00 24.75 88 ASP C N 1
ATOM 5541 C CA . ASP C 1 109 ? 35.809 -27.822 41.617 1.00 25.80 88 ASP C CA 1
ATOM 5542 C C . ASP C 1 109 ? 35.591 -28.873 40.540 1.00 27.00 88 ASP C C 1
ATOM 5543 O O . ASP C 1 109 ? 35.884 -30.055 40.746 1.00 27.26 88 ASP C O 1
ATOM 5556 N N . ALA C 1 111 ? 36.942 -29.319 37.556 1.00 27.11 90 ALA C N 1
ATOM 5557 C CA . ALA C 1 111 ? 38.195 -29.918 37.049 1.00 27.97 90 ALA C CA 1
ATOM 5558 C C . ALA C 1 111 ? 38.631 -31.143 37.874 1.00 27.48 90 ALA C C 1
ATOM 5559 O O . ALA C 1 111 ? 38.955 -32.208 37.317 1.00 27.48 90 ALA C O 1
ATOM 5561 N N . ALA C 1 112 ? 38.605 -31.005 39.200 1.00 25.41 91 ALA C N 1
ATOM 5562 C CA . ALA C 1 112 ? 38.884 -32.121 40.087 1.00 23.30 91 ALA C CA 1
ATOM 5563 C C . ALA C 1 112 ? 37.847 -33.229 39.933 1.00 22.82 91 ALA C C 1
ATOM 5564 O O . ALA C 1 112 ? 38.197 -34.391 39.825 1.00 23.15 91 ALA C O 1
ATOM 5566 N N . ALA C 1 113 ? 36.574 -32.857 39.922 1.00 23.36 92 ALA C N 1
ATOM 5567 C CA . ALA C 1 113 ? 35.513 -33.865 39.844 1.00 23.84 92 ALA C CA 1
ATOM 5568 C C . ALA C 1 113 ? 35.679 -34.659 38.572 1.00 24.37 92 ALA C C 1
ATOM 5569 O O . ALA C 1 113 ? 35.700 -35.888 38.604 1.00 25.28 92 ALA C O 1
ATOM 5571 N N . ARG C 1 114 ? 35.862 -33.988 37.445 1.00 25.91 93 ARG C N 1
ATOM 5572 C CA . ARG C 1 114 ? 35.914 -34.769 36.224 1.00 27.38 93 ARG C CA 1
ATOM 5573 C C . ARG C 1 114 ? 37.224 -35.565 36.087 1.00 27.80 93 ARG C C 1
ATOM 5574 O O . ARG C 1 114 ? 37.230 -36.644 35.511 1.00 28.10 93 ARG C O 1
ATOM 5582 N N . SER C 1 115 ? 38.314 -35.060 36.663 1.00 27.26 94 SER C N 1
ATOM 5583 C CA . SER C 1 115 ? 39.569 -35.813 36.651 1.00 28.62 94 SER C CA 1
ATOM 5584 C C . SER C 1 115 ? 39.447 -37.170 37.364 1.00 28.89 94 SER C C 1
ATOM 5585 O O . SER C 1 115 ? 40.189 -38.104 37.055 1.00 30.69 94 SER C O 1
ATOM 5588 N N . LEU C 1 116 ? 38.516 -37.269 38.313 1.00 27.12 95 LEU C N 1
ATOM 5589 C CA . LEU C 1 116 ? 38.290 -38.495 39.075 1.00 26.52 95 LEU C CA 1
ATOM 5590 C C . LEU C 1 116 ? 36.990 -39.251 38.731 1.00 26.64 95 LEU C C 1
ATOM 5591 O O . LEU C 1 116 ? 36.614 -40.214 39.425 1.00 26.80 95 LEU C O 1
ATOM 5596 N N . GLY C 1 117 ? 36.335 -38.843 37.652 1.00 26.32 96 GLY C N 1
ATOM 5597 C CA . GLY C 1 117 ? 35.093 -39.477 37.196 1.00 25.79 96 GLY C CA 1
ATOM 5598 C C . GLY C 1 117 ? 33.902 -39.279 38.129 1.00 26.22 96 GLY C C 1
ATOM 5599 O O . GLY C 1 117 ? 32.929 -40.072 38.087 1.00 25.18 96 GLY C O 1
ATOM 5600 N N . ILE C 1 118 ? 33.956 -38.229 38.957 1.00 24.69 97 ILE C N 1
ATOM 5601 C CA . ILE C 1 118 ? 32.852 -37.944 39.904 1.00 24.90 97 ILE C CA 1
ATOM 5602 C C . ILE C 1 118 ? 31.645 -37.459 39.101 1.00 24.49 97 ILE C C 1
ATOM 5603 O O . ILE C 1 118 ? 31.786 -36.638 38.204 1.00 24.52 97 ILE C O 1
ATOM 5608 N N . LYS C 1 119 ? 30.469 -38.010 39.383 1.00 22.16 98 LYS C N 1
ATOM 5609 C CA . LYS C 1 119 ? 29.252 -37.564 38.726 1.00 22.46 98 LYS C CA 1
ATOM 5610 C C . LYS C 1 119 ? 28.691 -36.351 39.456 1.00 23.15 98 LYS C C 1
ATOM 5611 O O . LYS C 1 119 ? 28.533 -36.375 40.683 1.00 24.05 98 LYS C O 1
ATOM 5617 N N . VAL C 1 120 ? 28.408 -35.286 38.713 1.00 21.59 99 VAL C N 1
ATOM 5618 C CA . VAL C 1 120 ? 27.879 -34.053 39.326 1.00 20.36 99 VAL C CA 1
ATOM 5619 C C . VAL C 1 120 ? 26.480 -33.723 38.784 1.00 20.68 99 VAL C C 1
ATOM 5620 O O . VAL C 1 120 ? 26.275 -33.605 37.553 1.00 20.84 99 VAL C O 1
ATOM 5624 N N . LEU C 1 121 ? 25.520 -33.617 39.705 1.00 20.56 100 LEU C N 1
ATOM 5625 C CA . LEU C 1 121 ? 24.130 -33.289 39.344 1.00 20.93 100 LEU C CA 1
ATOM 5626 C C . LEU C 1 121 ? 23.744 -31.899 39.862 1.00 20.02 100 LEU C C 1
ATOM 5627 O O . LEU C 1 121 ? 24.221 -31.474 40.926 1.00 20.46 100 LEU C O 1
ATOM 5632 N N . HIS C 1 122 ? 22.909 -31.179 39.100 1.00 19.85 101 HIS C N 1
ATOM 5633 C CA . HIS C 1 122 ? 22.418 -29.855 39.528 1.00 20.43 101 HIS C CA 1
ATOM 5634 C C . HIS C 1 122 ? 20.906 -29.743 39.202 1.00 21.24 101 HIS C C 1
ATOM 5635 O O . HIS C 1 122 ? 20.251 -30.760 38.900 1.00 21.80 101 HIS C O 1
ATOM 5642 N N . THR C 1 123 ? 20.337 -28.547 39.281 1.00 21.26 102 THR C N 1
ATOM 5643 C CA . THR C 1 123 ? 18.879 -28.422 39.123 1.00 22.32 102 THR C CA 1
ATOM 5644 C C . THR C 1 123 ? 18.548 -27.430 38.009 1.00 23.67 102 THR C C 1
ATOM 5645 O O . THR C 1 123 ? 18.138 -26.295 38.293 1.00 24.42 102 THR C O 1
ATOM 5649 N N . PRO C 1 124 ? 18.747 -27.840 36.743 1.00 24.71 103 PRO C N 1
ATOM 5650 C CA . PRO C 1 124 ? 18.463 -26.901 35.643 1.00 26.95 103 PRO C CA 1
ATOM 5651 C C . PRO C 1 124 ? 16.962 -26.704 35.356 1.00 28.65 103 PRO C C 1
ATOM 5652 O O . PRO C 1 124 ? 16.146 -27.591 35.640 1.00 27.74 103 PRO C O 1
ATOM 5656 N N . ASP C 1 125 ? 16.623 -25.549 34.786 1.00 30.07 104 ASP C N 1
ATOM 5657 C CA . ASP C 1 125 ? 15.310 -25.328 34.156 1.00 33.86 104 ASP C CA 1
ATOM 5658 C C . ASP C 1 125 ? 14.104 -25.520 35.061 1.00 33.93 104 ASP C C 1
ATOM 5659 O O . ASP C 1 125 ? 13.050 -25.948 34.579 1.00 41.27 104 ASP C O 1
ATOM 5664 N N . VAL C 1 126 ? 14.238 -25.258 36.361 1.00 27.11 105 VAL C N 1
ATOM 5665 C CA . VAL C 1 126 ? 13.084 -25.364 37.275 1.00 28.15 105 VAL C CA 1
ATOM 5666 C C . VAL C 1 126 ? 12.887 -24.139 38.166 1.00 25.72 105 VAL C C 1
ATOM 5667 O O . VAL C 1 126 ? 11.824 -24.003 38.776 1.00 27.74 105 VAL C O 1
ATOM 5671 N N . LEU C 1 127 ? 13.887 -23.267 38.259 1.00 22.36 106 LEU C N 1
ATOM 5672 C CA . LEU C 1 127 ? 13.753 -22.115 39.162 1.00 24.46 106 LEU C CA 1
ATOM 5673 C C . LEU C 1 127 ? 13.588 -20.743 38.535 1.00 24.84 106 LEU C C 1
ATOM 5674 O O . LEU C 1 127 ? 13.408 -19.765 39.266 1.00 23.95 106 LEU C O 1
ATOM 5679 N N . SER C 1 128 ? 13.615 -20.646 37.202 1.00 25.55 107 SER C N 1
ATOM 5680 C CA . SER C 1 128 ? 13.561 -19.319 36.577 1.00 25.20 107 SER C CA 1
ATOM 5681 C C . SER C 1 128 ? 12.262 -18.570 36.839 1.00 22.57 107 SER C C 1
ATOM 5682 O O . SER C 1 128 ? 12.308 -17.361 36.989 1.00 21.47 107 SER C O 1
ATOM 5685 N N . ASP C 1 129 ? 11.119 -19.267 36.873 1.00 21.04 108 ASP C N 1
ATOM 5686 C CA . ASP C 1 129 ? 9.823 -18.597 37.195 1.00 21.92 108 ASP C CA 1
ATOM 5687 C C . ASP C 1 129 ? 9.821 -17.994 38.609 1.00 22.10 108 ASP C C 1
ATOM 5688 O O . ASP C 1 129 ? 9.491 -16.807 38.810 1.00 22.24 108 ASP C O 1
ATOM 5693 N N . ALA C 1 130 ? 10.177 -18.806 39.601 1.00 21.42 109 ALA C N 1
ATOM 5694 C CA . ALA C 1 130 ? 10.261 -18.300 40.975 1.00 20.72 109 ALA C CA 1
ATOM 5695 C C . ALA C 1 130 ? 11.232 -17.096 41.094 1.00 19.97 109 ALA C C 1
ATOM 5696 O O . ALA C 1 130 ? 10.900 -16.089 41.714 1.00 18.57 109 ALA C O 1
ATOM 5698 N N . CYS C 1 131 ? 12.433 -17.220 40.521 1.00 19.95 110 CYS C N 1
ATOM 5699 C CA . CYS C 1 131 ? 13.433 -16.141 40.565 1.00 21.92 110 CYS C CA 1
ATOM 5700 C C . CYS C 1 131 ? 12.932 -14.854 39.908 1.00 22.50 110 CYS C C 1
ATOM 5701 O O . CYS C 1 131 ? 13.195 -13.735 40.412 1.00 20.05 110 CYS C O 1
ATOM 5704 N N . ALA C 1 132 ? 12.240 -15.011 38.771 1.00 21.79 111 ALA C N 1
ATOM 5705 C CA . ALA C 1 132 ? 11.681 -13.871 38.061 1.00 21.10 111 ALA C CA 1
ATOM 5706 C C . ALA C 1 132 ? 10.599 -13.169 38.865 1.00 21.59 111 ALA C C 1
ATOM 5707 O O . ALA C 1 132 ? 10.495 -11.930 38.818 1.00 21.80 111 ALA C O 1
ATOM 5709 N N . GLU C 1 133 ? 9.817 -13.946 39.622 1.00 21.97 112 GLU C N 1
ATOM 5710 C CA . GLU C 1 133 ? 8.849 -13.381 40.577 1.00 23.10 112 GLU C CA 1
ATOM 5711 C C . GLU C 1 133 ? 9.524 -12.448 41.592 1.00 22.98 112 GLU C C 1
ATOM 5712 O O . GLU C 1 133 ? 9.003 -11.360 41.880 1.00 21.87 112 GLU C O 1
ATOM 5718 N N . ILE C 1 134 ? 10.640 -12.889 42.174 1.00 21.08 113 ILE C N 1
ATOM 5719 C CA . ILE C 1 134 ? 11.367 -12.053 43.150 1.00 20.78 113 ILE C CA 1
ATOM 5720 C C . ILE C 1 134 ? 11.951 -10.835 42.476 1.00 20.11 113 ILE C C 1
ATOM 5721 O O . ILE C 1 134 ? 11.923 -9.756 43.054 1.00 18.98 113 ILE C O 1
ATOM 5726 N N . ALA C 1 135 ? 12.492 -11.000 41.268 1.00 20.15 114 ALA C N 1
ATOM 5727 C CA . ALA C 1 135 ? 12.981 -9.848 40.520 1.00 20.94 114 ALA C CA 1
ATOM 5728 C C . ALA C 1 135 ? 11.887 -8.785 40.374 1.00 19.25 114 ALA C C 1
ATOM 5729 O O . ALA C 1 135 ? 12.126 -7.580 40.605 1.00 19.46 114 ALA C O 1
ATOM 5739 N N . LEU C 1 137 ? 9.090 -8.567 42.150 1.00 18.18 116 LEU C N 1
ATOM 5740 C CA . LEU C 1 137 ? 8.727 -8.039 43.458 1.00 18.59 116 LEU C CA 1
ATOM 5741 C C . LEU C 1 137 ? 9.652 -6.848 43.839 1.00 19.17 116 LEU C C 1
ATOM 5742 O O . LEU C 1 137 ? 9.211 -5.810 44.346 1.00 20.24 116 LEU C O 1
ATOM 5747 N N . LEU C 1 138 ? 10.949 -7.031 43.599 1.00 18.39 117 LEU C N 1
ATOM 5748 C CA . LEU C 1 138 ? 11.908 -5.997 43.920 1.00 18.67 117 LEU C CA 1
ATOM 5749 C C . LEU C 1 138 ? 11.722 -4.801 43.025 1.00 18.72 117 LEU C C 1
ATOM 5750 O O . LEU C 1 138 ? 11.816 -3.647 43.504 1.00 18.51 117 LEU C O 1
ATOM 5755 N N . VAL C 1 139 ? 11.482 -5.027 41.734 1.00 19.70 118 VAL C N 1
ATOM 5756 C CA . VAL C 1 139 ? 11.256 -3.889 40.832 1.00 19.21 118 VAL C CA 1
ATOM 5757 C C . VAL C 1 139 ? 10.053 -3.051 41.329 1.00 19.01 118 VAL C C 1
ATOM 5758 O O . VAL C 1 139 ? 10.136 -1.826 41.478 1.00 19.00 118 VAL C O 1
ATOM 5762 N N . LEU C 1 140 ? 8.967 -3.738 41.653 1.00 18.96 119 LEU C N 1
ATOM 5763 C CA . LEU C 1 140 ? 7.742 -3.056 42.072 1.00 19.28 119 LEU C CA 1
ATOM 5764 C C . LEU C 1 140 ? 7.920 -2.377 43.432 1.00 19.69 119 LEU C C 1
ATOM 5765 O O . LEU C 1 140 ? 7.497 -1.225 43.603 1.00 19.22 119 LEU C O 1
ATOM 5770 N N . ASN C 1 141 ? 8.586 -3.061 44.371 1.00 19.36 120 ASN C N 1
ATOM 5771 C CA . ASN C 1 141 ? 8.780 -2.506 45.721 1.00 21.31 120 ASN C CA 1
ATOM 5772 C C . ASN C 1 141 ? 9.687 -1.276 45.698 1.00 20.86 120 ASN C C 1
ATOM 5773 O O . ASN C 1 141 ? 9.443 -0.301 46.399 1.00 22.27 120 ASN C O 1
ATOM 5778 N N . ALA C 1 142 ? 10.690 -1.301 44.834 1.00 20.89 121 ALA C N 1
ATOM 5779 C CA . ALA C 1 142 ? 11.589 -0.140 44.671 1.00 22.65 121 ALA C CA 1
ATOM 5780 C C . ALA C 1 142 ? 10.891 1.034 43.991 1.00 23.69 121 ALA C C 1
ATOM 5781 O O . ALA C 1 142 ? 10.980 2.170 44.464 1.00 23.66 121 ALA C O 1
ATOM 5783 N N . CYS C 1 143 ? 10.234 0.767 42.857 1.00 23.31 122 CYS C N 1
ATOM 5784 C CA . CYS C 1 143 ? 9.593 1.826 42.076 1.00 23.01 122 CYS C CA 1
ATOM 5785 C C . CYS C 1 143 ? 8.410 2.479 42.802 1.00 22.27 122 CYS C C 1
ATOM 5786 O O . CYS C 1 143 ? 8.188 3.689 42.688 1.00 23.30 122 CYS C O 1
ATOM 5789 N N . ARG C 1 144 ? 7.679 1.681 43.578 1.00 20.79 123 ARG C N 1
ATOM 5790 C CA . ARG C 1 144 ? 6.436 2.150 44.172 1.00 20.60 123 ARG C CA 1
ATOM 5791 C C . ARG C 1 144 ? 6.529 2.264 45.695 1.00 20.35 123 ARG C C 1
ATOM 5792 O O . ARG C 1 144 ? 5.540 2.522 46.350 1.00 21.27 123 ARG C O 1
ATOM 5800 N N . ARG C 1 145 ? 7.733 2.091 46.234 1.00 20.23 124 ARG C N 1
ATOM 5801 C CA . ARG C 1 145 ? 8.047 2.423 47.652 1.00 20.97 124 ARG C CA 1
ATOM 5802 C C . ARG C 1 145 ? 7.408 1.493 48.659 1.00 20.99 124 ARG C C 1
ATOM 5803 O O . ARG C 1 145 ? 6.899 1.925 49.712 1.00 21.66 124 ARG C O 1
ATOM 5811 N N . GLY C 1 146 ? 7.503 0.193 48.364 1.00 21.70 125 GLY C N 1
ATOM 5812 C CA . GLY C 1 146 ? 6.886 -0.841 49.219 1.00 20.37 125 GLY C CA 1
ATOM 5813 C C . GLY C 1 146 ? 7.313 -0.879 50.675 1.00 21.07 125 GLY C C 1
ATOM 5814 O O . GLY C 1 146 ? 6.466 -1.055 51.546 1.00 19.95 125 GLY C O 1
ATOM 5815 N N . TYR C 1 147 ? 8.619 -0.746 50.944 1.00 21.05 126 TYR C N 1
ATOM 5816 C CA . TYR C 1 147 ? 9.112 -0.664 52.332 1.00 21.05 126 TYR C CA 1
ATOM 5817 C C . TYR C 1 147 ? 8.444 0.498 53.096 1.00 21.79 126 TYR C C 1
ATOM 5818 O O . TYR C 1 147 ? 7.845 0.269 54.140 1.00 22.64 126 TYR C O 1
ATOM 5827 N N . GLU C 1 148 ? 8.575 1.734 52.604 1.00 21.68 127 GLU C N 1
ATOM 5828 C CA . GLU C 1 148 ? 7.901 2.892 53.253 1.00 23.59 127 GLU C CA 1
ATOM 5829 C C . GLU C 1 148 ? 6.399 2.708 53.362 1.00 23.31 127 GLU C C 1
ATOM 5830 O O . GLU C 1 148 ? 5.793 3.070 54.358 1.00 23.52 127 GLU C O 1
ATOM 5836 N N . ALA C 1 149 ? 5.817 2.116 52.325 1.00 23.24 128 ALA C N 1
ATOM 5837 C CA . ALA C 1 149 ? 4.380 1.886 52.286 1.00 22.46 128 ALA C CA 1
ATOM 5838 C C . ALA C 1 149 ? 3.918 0.959 53.417 1.00 21.79 128 ALA C C 1
ATOM 5839 O O . ALA C 1 149 ? 3.036 1.313 54.219 1.00 21.88 128 ALA C O 1
ATOM 5841 N N . ASP C 1 150 ? 4.515 -0.230 53.506 1.00 21.83 129 ASP C N 1
ATOM 5842 C CA . ASP C 1 150 ? 4.101 -1.187 54.532 1.00 21.55 129 ASP C CA 1
ATOM 5843 C C . ASP C 1 150 ? 4.479 -0.660 55.900 1.00 23.38 129 ASP C C 1
ATOM 5844 O O . ASP C 1 150 ? 3.684 -0.768 56.833 1.00 23.04 129 ASP C O 1
ATOM 5849 N N . ARG C 1 151 ? 5.671 -0.070 56.022 1.00 23.83 130 ARG C N 1
ATOM 5850 C CA . ARG C 1 151 ? 6.049 0.546 57.291 1.00 25.36 130 ARG C CA 1
ATOM 5851 C C . ARG C 1 151 ? 5.027 1.601 57.736 1.00 24.90 130 ARG C C 1
ATOM 5852 O O . ARG C 1 151 ? 4.633 1.610 58.887 1.00 24.73 130 ARG C O 1
ATOM 5868 N N . VAL C 1 153 ? 1.773 1.881 57.078 1.00 24.25 132 VAL C N 1
ATOM 5869 C CA . VAL C 1 153 ? 0.471 1.344 57.532 1.00 24.07 132 VAL C CA 1
ATOM 5870 C C . VAL C 1 153 ? 0.646 0.758 58.921 1.00 25.21 132 VAL C C 1
ATOM 5871 O O . VAL C 1 153 ? -0.204 0.937 59.789 1.00 26.43 132 VAL C O 1
ATOM 5875 N N . ARG C 1 154 ? 1.739 0.031 59.125 1.00 24.86 133 ARG C N 1
ATOM 5876 C CA . ARG C 1 154 ? 1.953 -0.621 60.437 1.00 25.84 133 ARG C CA 1
ATOM 5877 C C . ARG C 1 154 ? 2.385 0.343 61.541 1.00 28.47 133 ARG C C 1
ATOM 5878 O O . ARG C 1 154 ? 2.337 0.001 62.728 1.00 29.26 133 ARG C O 1
ATOM 5886 N N . SER C 1 155 ? 2.763 1.562 61.157 1.00 29.32 134 SER C N 1
ATOM 5887 C CA . SER C 1 155 ? 3.305 2.526 62.132 1.00 30.36 134 SER C CA 1
ATOM 5888 C C . SER C 1 155 ? 2.250 3.007 63.116 1.00 31.22 134 SER C C 1
ATOM 5889 O O . SER C 1 155 ? 2.563 3.293 64.272 1.00 31.86 134 SER C O 1
ATOM 5892 N N . GLY C 1 156 ? 1.001 3.078 62.659 1.00 31.90 135 GLY C N 1
ATOM 5893 C CA . GLY C 1 156 ? -0.098 3.615 63.463 1.00 34.11 135 GLY C CA 1
ATOM 5894 C C . GLY C 1 156 ? -0.175 5.127 63.320 1.00 35.52 135 GLY C C 1
ATOM 5895 O O . GLY C 1 156 ? -0.948 5.783 64.009 1.00 37.09 135 GLY C O 1
ATOM 5896 N N . SER C 1 157 ? 0.626 5.673 62.406 1.00 34.36 136 SER C N 1
ATOM 5897 C CA . SER C 1 157 ? 0.680 7.116 62.164 1.00 34.88 136 SER C CA 1
ATOM 5898 C C . SER C 1 157 ? 0.344 7.488 60.721 1.00 33.33 136 SER C C 1
ATOM 5899 O O . SER C 1 157 ? 0.488 8.654 60.343 1.00 34.01 136 SER C O 1
ATOM 5902 N N . TRP C 1 158 ? -0.109 6.521 59.923 1.00 30.04 137 TRP C N 1
ATOM 5903 C CA . TRP C 1 158 ? -0.549 6.848 58.549 1.00 28.36 137 TRP C CA 1
ATOM 5904 C C . TRP C 1 158 ? -1.610 7.947 58.582 1.00 30.10 137 TRP C C 1
ATOM 5905 O O . TRP C 1 158 ? -2.678 7.750 59.172 1.00 29.54 137 TRP C O 1
ATOM 5916 N N . PRO C 1 159 ? -1.321 9.115 57.954 1.00 31.33 138 PRO C N 1
ATOM 5917 C CA . PRO C 1 159 ? -2.307 10.193 58.076 1.00 33.12 138 PRO C CA 1
ATOM 5918 C C . PRO C 1 159 ? -3.557 10.052 57.194 1.00 34.28 138 PRO C C 1
ATOM 5919 O O . PRO C 1 159 ? -4.493 10.856 57.333 1.00 35.48 138 PRO C O 1
ATOM 5923 N N . GLY C 1 160 ? -3.582 9.033 56.332 1.00 31.44 139 GLY C N 1
ATOM 5924 C CA . GLY C 1 160 ? -4.672 8.801 55.379 1.00 29.93 139 GLY C CA 1
ATOM 5925 C C . GLY C 1 160 ? -4.232 9.211 53.989 1.00 27.74 139 GLY C C 1
ATOM 5926 O O . GLY C 1 160 ? -3.176 9.834 53.825 1.00 28.87 139 GLY C O 1
ATOM 5927 N N . TRP C 1 161 ? -5.038 8.866 52.995 1.00 28.58 140 TRP C N 1
ATOM 5928 C CA . TRP C 1 161 ? -4.810 9.266 51.601 1.00 26.53 140 TRP C CA 1
ATOM 5929 C C . TRP C 1 161 ? -4.377 10.750 51.401 1.00 27.37 140 TRP C C 1
ATOM 5930 O O . TRP C 1 161 ? -4.918 11.678 52.005 1.00 26.57 140 TRP C O 1
ATOM 5941 N N . GLY C 1 162 ? -3.406 10.958 50.525 1.00 27.36 141 GLY C N 1
ATOM 5942 C CA . GLY C 1 162 ? -2.999 12.323 50.174 1.00 27.29 141 GLY C CA 1
ATOM 5943 C C . GLY C 1 162 ? -2.501 12.295 48.750 1.00 27.21 141 GLY C C 1
ATOM 5944 O O . GLY C 1 162 ? -1.928 11.287 48.338 1.00 28.73 141 GLY C O 1
ATOM 5945 N N . PRO C 1 163 ? -2.692 13.390 47.991 1.00 26.16 142 PRO C N 1
ATOM 5946 C CA . PRO C 1 163 ? -2.275 13.401 46.571 1.00 26.16 142 PRO C CA 1
ATOM 5947 C C . PRO C 1 163 ? -0.775 13.258 46.333 1.00 26.03 142 PRO C C 1
ATOM 5948 O O . PRO C 1 163 ? -0.384 12.927 45.208 1.00 24.82 142 PRO C O 1
ATOM 5952 N N . THR C 1 164 ? 0.043 13.538 47.356 1.00 25.08 143 THR C N 1
ATOM 5953 C CA . THR C 1 164 ? 1.487 13.467 47.232 1.00 25.46 143 THR C CA 1
ATOM 5954 C C . THR C 1 164 ? 2.077 12.417 48.172 1.00 26.16 143 THR C C 1
ATOM 5955 O O . THR C 1 164 ? 3.275 12.432 48.440 1.00 26.85 143 THR C O 1
ATOM 5959 N N . GLN C 1 165 ? 1.240 11.505 48.668 1.00 25.48 144 GLN C N 1
ATOM 5960 C CA . GLN C 1 165 ? 1.707 10.511 49.632 1.00 25.45 144 GLN C CA 1
ATOM 5961 C C . GLN C 1 165 ? 2.430 9.352 48.920 1.00 24.80 144 GLN C C 1
ATOM 5962 O O . GLN C 1 165 ? 1.821 8.642 48.108 1.00 23.27 144 GLN C O 1
ATOM 5968 N N . LEU C 1 166 ? 3.711 9.154 49.249 1.00 24.38 145 LEU C N 1
ATOM 5969 C CA . LEU C 1 166 ? 4.541 8.086 48.659 1.00 23.31 145 LEU C CA 1
ATOM 5970 C C . LEU C 1 166 ? 4.425 7.931 47.136 1.00 23.72 145 LEU C C 1
ATOM 5971 O O . LEU C 1 166 ? 4.166 6.832 46.633 1.00 25.20 145 LEU C O 1
ATOM 5976 N N . LEU C 1 167 ? 4.612 9.029 46.422 1.00 23.76 146 LEU C N 1
ATOM 5977 C CA . LEU C 1 167 ? 4.635 9.003 44.960 1.00 24.22 146 LEU C CA 1
ATOM 5978 C C . LEU C 1 167 ? 5.838 8.218 44.460 1.00 24.12 146 LEU C C 1
ATOM 5979 O O . LEU C 1 167 ? 6.975 8.471 44.869 1.00 24.26 146 LEU C O 1
ATOM 5984 N N . GLY C 1 168 ? 5.578 7.254 43.582 1.00 24.14 147 GLY C N 1
ATOM 5985 C CA . GLY C 1 168 ? 6.620 6.454 42.969 1.00 23.60 147 GLY C CA 1
ATOM 5986 C C . GLY C 1 168 ? 6.758 6.684 41.471 1.00 24.60 147 GLY C C 1
ATOM 5987 O O . GLY C 1 168 ? 6.157 7.614 40.918 1.00 25.42 147 GLY C O 1
ATOM 5996 N N . GLY C 1 170 ? 6.120 5.187 37.842 1.00 26.05 149 GLY C N 1
ATOM 5997 C CA . GLY C 1 170 ? 5.350 4.231 37.045 1.00 25.11 149 GLY C CA 1
ATOM 5998 C C . GLY C 1 170 ? 6.278 3.477 36.105 1.00 26.08 149 GLY C C 1
ATOM 5999 O O . GLY C 1 170 ? 7.312 4.012 35.688 1.00 26.55 149 GLY C O 1
ATOM 6000 N N . LEU C 1 171 ? 5.926 2.229 35.779 1.00 23.81 150 LEU C N 1
ATOM 6001 C CA . LEU C 1 171 ? 6.809 1.379 34.954 1.00 24.03 150 LEU C CA 1
ATOM 6002 C C . LEU C 1 171 ? 6.503 1.606 33.470 1.00 25.31 150 LEU C C 1
ATOM 6003 O O . LEU C 1 171 ? 7.345 1.399 32.612 1.00 25.62 150 LEU C O 1
ATOM 6008 N N . THR C 1 172 ? 5.278 2.033 33.171 1.00 26.10 151 THR C N 1
ATOM 6009 C CA . THR C 1 172 ? 4.855 2.175 31.788 1.00 26.74 151 THR C CA 1
ATOM 6010 C C . THR C 1 172 ? 5.754 3.174 31.129 1.00 27.87 151 THR C C 1
ATOM 6011 O O . THR C 1 172 ? 5.955 4.264 31.663 1.00 28.80 151 THR C O 1
ATOM 6015 N N . GLY C 1 173 ? 6.325 2.781 29.992 1.00 28.53 152 GLY C N 1
ATOM 6016 C CA . GLY C 1 173 ? 7.151 3.662 29.183 1.00 29.66 152 GLY C CA 1
ATOM 6017 C C . GLY C 1 173 ? 8.621 3.758 29.553 1.00 29.93 152 GLY C C 1
ATOM 6018 O O . GLY C 1 173 ? 9.385 4.421 28.851 1.00 30.60 152 GLY C O 1
ATOM 6019 N N . ARG C 1 174 ? 9.004 3.145 30.670 1.00 27.71 153 ARG C N 1
ATOM 6020 C CA . ARG C 1 174 ? 10.389 3.192 31.150 1.00 27.85 153 ARG C CA 1
ATOM 6021 C C . ARG C 1 174 ? 11.166 2.009 30.607 1.00 27.70 153 ARG C C 1
ATOM 6022 O O . ARG C 1 174 ? 10.562 1.062 30.104 1.00 26.29 153 ARG C O 1
ATOM 6030 N N . ARG C 1 175 ? 12.496 2.071 30.729 1.00 25.57 154 ARG C N 1
ATOM 6031 C CA . ARG C 1 175 ? 13.382 1.075 30.146 1.00 27.29 154 ARG C CA 1
ATOM 6032 C C . ARG C 1 175 ? 13.986 0.208 31.253 1.00 26.92 154 ARG C C 1
ATOM 6033 O O . ARG C 1 175 ? 14.579 0.724 32.213 1.00 27.55 154 ARG C O 1
ATOM 6041 N N . LEU C 1 176 ? 13.757 -1.095 31.145 1.00 26.10 155 LEU C N 1
ATOM 6042 C CA . LEU C 1 176 ? 14.355 -2.068 32.048 1.00 25.42 155 LEU C CA 1
ATOM 6043 C C . LEU C 1 176 ? 15.595 -2.620 31.345 1.00 25.37 155 LEU C C 1
ATOM 6044 O O . LEU C 1 176 ? 15.475 -3.282 30.314 1.00 25.89 155 LEU C O 1
ATOM 6049 N N . GLY C 1 177 ? 16.768 -2.335 31.902 1.00 25.56 156 GLY C N 1
ATOM 6050 C CA . GLY C 1 177 ? 18.033 -2.758 31.301 1.00 26.01 156 GLY C CA 1
ATOM 6051 C C . GLY C 1 177 ? 18.565 -3.941 32.071 1.00 25.89 156 GLY C C 1
ATOM 6052 O O . GLY C 1 177 ? 18.773 -3.842 33.301 1.00 26.07 156 GLY C O 1
ATOM 6053 N N . ILE C 1 178 ? 18.738 -5.066 31.382 1.00 24.21 157 ILE C N 1
ATOM 6054 C CA . ILE C 1 178 ? 19.130 -6.320 32.046 1.00 24.54 157 ILE C CA 1
ATOM 6055 C C . ILE C 1 178 ? 20.558 -6.707 31.660 1.00 26.01 157 ILE C C 1
ATOM 6056 O O . ILE C 1 178 ? 20.869 -6.964 30.502 1.00 26.25 157 ILE C O 1
ATOM 6061 N N . PHE C 1 179 ? 21.435 -6.726 32.648 1.00 26.34 158 PHE C N 1
ATOM 6062 C CA . PHE C 1 179 ? 22.794 -7.160 32.413 1.00 27.54 158 PHE C CA 1
ATOM 6063 C C . PHE C 1 179 ? 22.865 -8.663 32.658 1.00 26.97 158 PHE C C 1
ATOM 6064 O O . PHE C 1 179 ? 22.647 -9.133 33.773 1.00 26.13 158 PHE C O 1
ATOM 6072 N N . GLY C 1 180 ? 23.180 -9.408 31.603 1.00 26.54 159 GLY C N 1
ATOM 6073 C CA . GLY C 1 180 ? 23.187 -10.871 31.670 1.00 27.35 159 GLY C CA 1
ATOM 6074 C C . GLY C 1 180 ? 21.783 -11.414 31.548 1.00 27.20 159 GLY C C 1
ATOM 6075 O O . GLY C 1 180 ? 21.210 -11.947 32.511 1.00 27.20 159 GLY C O 1
ATOM 6084 N N . GLY C 1 182 ? 20.074 -14.052 30.675 1.00 27.25 161 GLY C N 1
ATOM 6085 C CA . GLY C 1 182 ? 20.114 -15.493 30.438 1.00 28.51 161 GLY C CA 1
ATOM 6086 C C . GLY C 1 182 ? 18.712 -16.041 30.620 1.00 28.87 161 GLY C C 1
ATOM 6087 O O . GLY C 1 182 ? 17.733 -15.328 30.416 1.00 27.08 161 GLY C O 1
ATOM 6088 N N . ARG C 1 183 ? 18.604 -17.311 30.989 1.00 30.25 162 ARG C N 1
ATOM 6089 C CA . ARG C 1 183 ? 17.297 -17.901 31.206 1.00 31.81 162 ARG C CA 1
ATOM 6090 C C . ARG C 1 183 ? 16.482 -17.147 32.282 1.00 28.63 162 ARG C C 1
ATOM 6091 O O . ARG C 1 183 ? 15.274 -16.892 32.094 1.00 25.15 162 ARG C O 1
ATOM 6099 N N . ILE C 1 184 ? 17.133 -16.800 33.396 1.00 28.86 163 ILE C N 1
ATOM 6100 C CA . ILE C 1 184 ? 16.430 -16.080 34.463 1.00 27.94 163 ILE C CA 1
ATOM 6101 C C . ILE C 1 184 ? 16.079 -14.672 33.978 1.00 26.19 163 ILE C C 1
ATOM 6102 O O . ILE C 1 184 ? 14.930 -14.229 34.131 1.00 25.22 163 ILE C O 1
ATOM 6107 N N . GLY C 1 185 ? 17.045 -13.996 33.357 1.00 26.18 164 GLY C N 1
ATOM 6108 C CA . GLY C 1 185 ? 16.817 -12.675 32.748 1.00 28.17 164 GLY C CA 1
ATOM 6109 C C . GLY C 1 185 ? 15.663 -12.644 31.752 1.00 28.24 164 GLY C C 1
ATOM 6110 O O . GLY C 1 185 ? 14.829 -11.736 31.762 1.00 26.04 164 GLY C O 1
ATOM 6111 N N . ARG C 1 186 ? 15.592 -13.654 30.892 1.00 29.09 165 ARG C N 1
ATOM 6112 C CA . ARG C 1 186 ? 14.500 -13.721 29.933 1.00 28.23 165 ARG C CA 1
ATOM 6113 C C . ARG C 1 186 ? 13.126 -13.958 30.564 1.00 26.29 165 ARG C C 1
ATOM 6114 O O . ARG C 1 186 ? 12.117 -13.444 30.055 1.00 26.73 165 ARG C O 1
ATOM 6122 N N . ALA C 1 187 ? 13.080 -14.728 31.654 1.00 24.18 166 ALA C N 1
ATOM 6123 C CA . ALA C 1 187 ? 11.829 -14.881 32.418 1.00 23.50 166 ALA C CA 1
ATOM 6124 C C . ALA C 1 187 ? 11.398 -13.533 33.017 1.00 21.11 166 ALA C C 1
ATOM 6125 O O . ALA C 1 187 ? 10.200 -13.211 33.087 1.00 21.21 166 ALA C O 1
ATOM 6127 N N . ILE C 1 188 ? 12.385 -12.754 33.445 1.00 19.65 167 ILE C N 1
ATOM 6128 C CA . ILE C 1 188 ? 12.131 -11.420 33.982 1.00 21.14 167 ILE C CA 1
ATOM 6129 C C . ILE C 1 188 ? 11.547 -10.525 32.892 1.00 21.11 167 ILE C C 1
ATOM 6130 O O . ILE C 1 188 ? 10.497 -9.874 33.091 1.00 21.05 167 ILE C O 1
ATOM 6135 N N . ALA C 1 189 ? 12.180 -10.526 31.725 1.00 22.12 168 ALA C N 1
ATOM 6136 C CA . ALA C 1 189 ? 11.698 -9.709 30.614 1.00 23.63 168 ALA C CA 1
ATOM 6137 C C . ALA C 1 189 ? 10.261 -10.026 30.197 1.00 24.82 168 ALA C C 1
ATOM 6138 O O . ALA C 1 189 ? 9.484 -9.130 29.886 1.00 26.57 168 ALA C O 1
ATOM 6140 N N . THR C 1 190 ? 9.928 -11.309 30.126 1.00 24.05 169 THR C N 1
ATOM 6141 C CA . THR C 1 190 ? 8.559 -11.716 29.839 1.00 24.37 169 THR C CA 1
ATOM 6142 C C . THR C 1 190 ? 7.552 -11.086 30.795 1.00 23.97 169 THR C C 1
ATOM 6143 O O . THR C 1 190 ? 6.527 -10.551 30.383 1.00 24.97 169 THR C O 1
ATOM 6147 N N . ARG C 1 191 ? 7.831 -11.168 32.085 1.00 21.64 170 ARG C N 1
ATOM 6148 C CA . ARG C 1 191 ? 6.960 -10.553 33.073 1.00 21.08 170 ARG C CA 1
ATOM 6149 C C . ARG C 1 191 ? 6.946 -9.016 32.990 1.00 21.58 170 ARG C C 1
ATOM 6150 O O . ARG C 1 191 ? 5.873 -8.392 33.114 1.00 23.12 170 ARG C O 1
ATOM 6158 N N . ALA C 1 192 ? 8.117 -8.425 32.712 1.00 21.62 171 ALA C N 1
ATOM 6159 C CA . ALA C 1 192 ? 8.284 -6.978 32.678 1.00 21.83 171 ALA C CA 1
ATOM 6160 C C . ALA C 1 192 ? 7.521 -6.317 31.520 1.00 23.11 171 ALA C C 1
ATOM 6161 O O . ALA C 1 192 ? 6.990 -5.209 31.669 1.00 24.00 171 ALA C O 1
ATOM 6163 N N . ARG C 1 193 ? 7.506 -6.968 30.362 1.00 24.53 172 ARG C N 1
ATOM 6164 C CA . ARG C 1 193 ? 6.808 -6.409 29.179 1.00 25.77 172 ARG C CA 1
ATOM 6165 C C . ARG C 1 193 ? 5.343 -6.097 29.445 1.00 25.54 172 ARG C C 1
ATOM 6166 O O . ARG C 1 193 ? 4.818 -5.113 28.929 1.00 26.40 172 ARG C O 1
ATOM 6174 N N . GLY C 1 194 ? 4.703 -6.931 30.270 1.00 24.12 173 GLY C N 1
ATOM 6175 C CA . GLY C 1 194 ? 3.299 -6.745 30.659 1.00 24.26 173 GLY C CA 1
ATOM 6176 C C . GLY C 1 194 ? 3.035 -5.421 31.366 1.00 24.16 173 GLY C C 1
ATOM 6177 O O . GLY C 1 194 ? 1.905 -4.924 31.359 1.00 23.41 173 GLY C O 1
ATOM 6178 N N . PHE C 1 195 ? 4.084 -4.848 31.970 1.00 24.86 174 PHE C N 1
ATOM 6179 C CA . PHE C 1 195 ? 3.972 -3.566 32.659 1.00 24.01 174 PHE C CA 1
ATOM 6180 C C . PHE C 1 195 ? 4.291 -2.390 31.762 1.00 23.58 174 PHE C C 1
ATOM 6181 O O . PHE C 1 195 ? 4.330 -1.271 32.232 1.00 24.40 174 PHE C O 1
ATOM 6189 N N . GLY C 1 196 ? 4.529 -2.644 30.478 1.00 23.60 175 GLY C N 1
ATOM 6190 C CA . GLY C 1 196 ? 4.863 -1.571 29.518 1.00 23.18 175 GLY C CA 1
ATOM 6191 C C . GLY C 1 196 ? 6.314 -1.125 29.624 1.00 23.79 175 GLY C C 1
ATOM 6192 O O . GLY C 1 196 ? 6.647 -0.008 29.201 1.00 24.47 175 GLY C O 1
ATOM 6193 N N . LEU C 1 197 ? 7.167 -1.975 30.209 1.00 24.36 176 LEU C N 1
ATOM 6194 C CA . LEU C 1 197 ? 8.621 -1.725 30.243 1.00 24.66 176 LEU C CA 1
ATOM 6195 C C . LEU C 1 197 ? 9.232 -2.099 28.890 1.00 26.20 176 LEU C C 1
ATOM 6196 O O . LEU C 1 197 ? 8.930 -3.172 28.328 1.00 26.21 176 LEU C O 1
ATOM 6201 N N . ALA C 1 198 ? 10.016 -1.181 28.338 1.00 26.15 177 ALA C N 1
ATOM 6202 C CA . ALA C 1 198 ? 10.853 -1.487 27.194 1.00 27.92 177 ALA C CA 1
ATOM 6203 C C . ALA C 1 198 ? 12.095 -2.249 27.658 1.00 29.00 177 ALA C C 1
ATOM 6204 O O . ALA C 1 198 ? 12.769 -1.850 28.638 1.00 27.41 177 ALA C O 1
ATOM 6206 N N . ILE C 1 199 ? 12.369 -3.380 27.007 1.00 28.41 178 ILE C N 1
ATOM 6207 C CA . ILE C 1 199 ? 13.492 -4.229 27.439 1.00 26.61 178 ILE C CA 1
ATOM 6208 C C . ILE C 1 199 ? 14.781 -3.907 26.707 1.00 26.64 178 ILE C C 1
ATOM 6209 O O . ILE C 1 199 ? 14.812 -3.869 25.484 1.00 28.20 178 ILE C O 1
ATOM 6214 N N . HIS C 1 200 ? 15.836 -3.669 27.477 1.00 26.51 179 HIS C N 1
ATOM 6215 C CA . HIS C 1 200 ? 17.183 -3.408 26.947 1.00 27.39 179 HIS C CA 1
ATOM 6216 C C . HIS C 1 200 ? 18.084 -4.413 27.612 1.00 27.65 179 HIS C C 1
ATOM 6217 O O . HIS C 1 200 ? 17.853 -4.775 28.781 1.00 26.03 179 HIS C O 1
ATOM 6224 N N . TYR C 1 201 ? 19.099 -4.879 26.899 1.00 27.35 180 TYR C N 1
ATOM 6225 C CA . TYR C 1 201 ? 20.030 -5.792 27.552 1.00 27.38 180 TYR C CA 1
ATOM 6226 C C . TYR C 1 201 ? 21.447 -5.759 27.021 1.00 27.71 180 TYR C C 1
ATOM 6227 O O . TYR C 1 201 ? 21.722 -5.293 25.897 1.00 28.54 180 TYR C O 1
ATOM 6236 N N . HIS C 1 202 ? 22.348 -6.275 27.854 1.00 27.60 181 HIS C N 1
ATOM 6237 C CA . HIS C 1 202 ? 23.718 -6.571 27.426 1.00 29.57 181 HIS C CA 1
ATOM 6238 C C . HIS C 1 202 ? 24.157 -7.961 27.881 1.00 29.54 181 HIS C C 1
ATOM 6239 O O . HIS C 1 202 ? 24.049 -8.311 29.062 1.00 29.11 181 HIS C O 1
ATOM 6246 N N . ASN C 1 203 ? 24.607 -8.757 26.907 1.00 31.17 182 ASN C N 1
ATOM 6247 C CA . ASN C 1 203 ? 25.266 -10.037 27.147 1.00 30.72 182 ASN C CA 1
ATOM 6248 C C . ASN C 1 203 ? 26.526 -10.004 26.328 1.00 30.18 182 ASN C C 1
ATOM 6249 O O . ASN C 1 203 ? 26.662 -9.148 25.448 1.00 29.08 182 ASN C O 1
ATOM 6254 N N . ARG C 1 204 ? 27.448 -10.935 26.581 1.00 30.34 183 ARG C N 1
ATOM 6255 C CA . ARG C 1 204 ? 28.633 -11.008 25.733 1.00 31.94 183 ARG C CA 1
ATOM 6256 C C . ARG C 1 204 ? 28.247 -11.133 24.248 1.00 33.08 183 ARG C C 1
ATOM 6257 O O . ARG C 1 204 ? 28.815 -10.454 23.401 1.00 33.22 183 ARG C O 1
ATOM 6265 N N . THR C 1 205 ? 27.266 -11.987 23.950 1.00 33.36 184 THR C N 1
ATOM 6266 C CA . THR C 1 205 ? 26.817 -12.187 22.575 1.00 35.36 184 THR C CA 1
ATOM 6267 C C . THR C 1 205 ? 25.345 -11.849 22.450 1.00 34.66 184 THR C C 1
ATOM 6268 O O . THR C 1 205 ? 24.544 -12.184 23.326 1.00 34.91 184 THR C O 1
ATOM 6272 N N . ARG C 1 206 ? 24.991 -11.195 21.354 1.00 34.55 185 ARG C N 1
ATOM 6273 C CA . ARG C 1 206 ? 23.582 -10.924 21.067 1.00 33.85 185 ARG C CA 1
ATOM 6274 C C . ARG C 1 206 ? 22.802 -12.233 20.922 1.00 33.37 185 ARG C C 1
ATOM 6275 O O . ARG C 1 206 ? 23.293 -13.184 20.313 1.00 34.32 185 ARG C O 1
ATOM 6283 N N . LEU C 1 207 ? 21.597 -12.262 21.471 1.00 31.76 186 LEU C N 1
ATOM 6284 C CA . LEU C 1 207 ? 20.703 -13.411 21.342 1.00 33.15 186 LEU C CA 1
ATOM 6285 C C . LEU C 1 207 ? 20.039 -13.444 19.967 1.00 37.75 186 LEU C C 1
ATOM 6286 O O . LEU C 1 207 ? 19.995 -12.436 19.281 1.00 37.99 186 LEU C O 1
ATOM 6291 N N . SER C 1 208 ? 19.531 -14.614 19.582 1.00 42.13 187 SER C N 1
ATOM 6292 C CA . SER C 1 208 ? 18.673 -14.760 18.406 1.00 44.88 187 SER C CA 1
ATOM 6293 C C . SER C 1 208 ? 17.382 -13.981 18.620 1.00 46.10 187 SER C C 1
ATOM 6294 O O . SER C 1 208 ? 17.050 -13.632 19.758 1.00 41.99 187 SER C O 1
ATOM 6297 N N . HIS C 1 209 ? 16.663 -13.709 17.531 1.00 48.42 188 HIS C N 1
ATOM 6298 C CA . HIS C 1 209 ? 15.338 -13.083 17.597 1.00 50.34 188 HIS C CA 1
ATOM 6299 C C . HIS C 1 209 ? 14.338 -13.842 18.467 1.00 50.84 188 HIS C C 1
ATOM 6300 O O . HIS C 1 209 ? 13.610 -13.230 19.254 1.00 52.32 188 HIS C O 1
ATOM 6307 N N . ALA C 1 210 ? 14.314 -15.164 18.347 1.00 49.36 189 ALA C N 1
ATOM 6308 C CA . ALA C 1 210 ? 13.391 -15.990 19.127 1.00 49.96 189 ALA C CA 1
ATOM 6309 C C . ALA C 1 210 ? 13.512 -15.737 20.640 1.00 49.11 189 ALA C C 1
ATOM 6310 O O . ALA C 1 210 ? 12.500 -15.662 21.352 1.00 46.67 189 ALA C O 1
ATOM 6312 N N . LEU C 1 211 ? 14.746 -15.588 21.119 1.00 47.24 190 LEU C N 1
ATOM 6313 C CA . LEU C 1 211 ? 14.980 -15.339 22.532 1.00 43.36 190 LEU C CA 1
ATOM 6314 C C . LEU C 1 211 ? 14.974 -13.852 22.871 1.00 41.05 190 LEU C C 1
ATOM 6315 O O . LEU C 1 211 ? 14.639 -13.478 23.997 1.00 39.94 190 LEU C O 1
ATOM 6320 N N . GLU C 1 212 ? 15.333 -13.019 21.915 1.00 38.35 191 GLU C N 1
ATOM 6321 C CA . GLU C 1 212 ? 15.389 -11.605 22.143 1.00 38.88 191 GLU C CA 1
ATOM 6322 C C . GLU C 1 212 ? 14.006 -11.016 22.304 1.00 41.77 191 GLU C C 1
ATOM 6323 O O . GLU C 1 212 ? 13.803 -10.204 23.148 1.00 42.91 191 GLU C O 1
ATOM 6329 N N . GLU C 1 213 ? 13.062 -11.433 21.479 1.00 42.67 192 GLU C N 1
ATOM 6330 C CA . GLU C 1 213 ? 11.683 -10.958 21.544 1.00 43.60 192 GLU C CA 1
ATOM 6331 C C . GLU C 1 213 ? 11.578 -9.447 21.554 1.00 46.40 192 GLU C C 1
ATOM 6332 O O . GLU C 1 213 ? 10.832 -8.856 22.261 1.00 57.68 192 GLU C O 1
ATOM 6338 N N . GLY C 1 214 ? 12.384 -8.847 20.724 1.00 42.30 193 GLY C N 1
ATOM 6339 C CA . GLY C 1 214 ? 12.426 -7.444 20.605 1.00 37.95 193 GLY C CA 1
ATOM 6340 C C . GLY C 1 214 ? 13.335 -6.771 21.551 1.00 37.07 193 GLY C C 1
ATOM 6341 O O . GLY C 1 214 ? 13.417 -5.589 21.404 1.00 39.28 193 GLY C O 1
ATOM 6342 N N . ALA C 1 215 ? 14.003 -7.437 22.502 1.00 33.81 194 ALA C N 1
ATOM 6343 C CA . ALA C 1 215 ? 14.740 -6.560 23.404 1.00 31.88 194 ALA C CA 1
ATOM 6344 C C . ALA C 1 215 ? 15.825 -5.764 22.679 1.00 31.64 194 ALA C C 1
ATOM 6345 O O . ALA C 1 215 ? 16.359 -6.221 21.670 1.00 33.86 194 ALA C O 1
ATOM 6347 N N . ILE C 1 216 ? 16.159 -4.572 23.169 1.00 30.77 195 ILE C N 1
ATOM 6348 C CA . ILE C 1 216 ? 17.259 -3.791 22.542 1.00 30.84 195 ILE C CA 1
ATOM 6349 C C . ILE C 1 216 ? 18.657 -4.257 23.008 1.00 30.90 195 ILE C C 1
ATOM 6350 O O . ILE C 1 216 ? 18.995 -4.140 24.182 1.00 29.01 195 ILE C O 1
ATOM 6355 N N . TYR C 1 217 ? 19.475 -4.763 22.085 1.00 31.36 196 TYR C N 1
ATOM 6356 C CA . TYR C 1 217 ? 20.812 -5.246 22.459 1.00 31.61 196 TYR C CA 1
ATOM 6357 C C . TYR C 1 217 ? 21.803 -4.099 22.514 1.00 32.50 196 TYR C C 1
ATOM 6358 O O . TYR C 1 217 ? 21.939 -3.336 21.556 1.00 32.81 196 TYR C O 1
ATOM 6367 N N . HIS C 1 218 ? 22.495 -3.984 23.636 1.00 31.10 197 HIS C N 1
ATOM 6368 C CA . HIS C 1 218 ? 23.585 -3.029 23.762 1.00 32.73 197 HIS C CA 1
ATOM 6369 C C . HIS C 1 218 ? 24.918 -3.775 23.664 1.00 33.89 197 HIS C C 1
ATOM 6370 O O . HIS C 1 218 ? 25.115 -4.773 24.356 1.00 33.38 197 HIS C O 1
ATOM 6377 N N . ASP C 1 219 ? 25.817 -3.260 22.820 1.00 35.78 198 ASP C N 1
ATOM 6378 C CA A ASP C 1 219 ? 27.147 -3.839 22.544 0.50 37.49 198 ASP C CA 1
ATOM 6379 C CA B ASP C 1 219 ? 27.098 -3.932 22.577 0.50 36.84 198 ASP C CA 1
ATOM 6380 C C . ASP C 1 219 ? 28.057 -3.840 23.759 1.00 37.71 198 ASP C C 1
ATOM 6381 O O . ASP C 1 219 ? 28.995 -4.642 23.854 1.00 39.61 198 ASP C O 1
ATOM 6390 N N . THR C 1 220 ? 27.830 -2.878 24.653 1.00 36.67 199 THR C N 1
ATOM 6391 C CA . THR C 1 220 ? 28.687 -2.711 25.832 1.00 36.23 199 THR C CA 1
ATOM 6392 C C . THR C 1 220 ? 27.837 -2.447 27.067 1.00 35.77 199 THR C C 1
ATOM 6393 O O . THR C 1 220 ? 26.695 -1.957 26.967 1.00 36.66 199 THR C O 1
ATOM 6397 N N . LEU C 1 221 ? 28.421 -2.723 28.224 1.00 34.58 200 LEU C N 1
ATOM 6398 C CA . LEU C 1 221 ? 27.775 -2.413 29.505 1.00 35.16 200 LEU C CA 1
ATOM 6399 C C . LEU C 1 221 ? 27.553 -0.911 29.676 1.00 35.03 200 LEU C C 1
ATOM 6400 O O . LEU C 1 221 ? 26.486 -0.503 30.117 1.00 33.75 200 LEU C O 1
ATOM 6405 N N . ASP C 1 222 ? 28.547 -0.090 29.303 1.00 36.42 201 ASP C N 1
ATOM 6406 C CA . ASP C 1 222 ? 28.395 1.360 29.370 1.00 38.05 201 ASP C CA 1
ATOM 6407 C C . ASP C 1 222 ? 27.133 1.840 28.654 1.00 36.32 201 ASP C C 1
ATOM 6408 O O . ASP C 1 222 ? 26.403 2.688 29.174 1.00 35.23 201 ASP C O 1
ATOM 6413 N N . SER C 1 223 ? 26.898 1.307 27.455 1.00 35.93 202 SER C N 1
ATOM 6414 C CA . SER C 1 223 ? 25.727 1.674 26.664 1.00 34.39 202 SER C CA 1
ATOM 6415 C C . SER C 1 223 ? 24.458 1.227 27.386 1.00 33.92 202 SER C C 1
ATOM 6416 O O . SER C 1 223 ? 23.476 1.972 27.442 1.00 34.88 202 SER C O 1
ATOM 6419 N N . LEU C 1 224 ? 24.483 0.029 27.964 1.00 32.40 203 LEU C N 1
ATOM 6420 C CA . LEU C 1 224 ? 23.301 -0.465 28.696 1.00 30.67 203 LEU C CA 1
ATOM 6421 C C . LEU C 1 224 ? 23.031 0.455 29.889 1.00 31.45 203 LEU C C 1
ATOM 6422 O O . LEU C 1 224 ? 21.901 0.912 30.080 1.00 31.83 203 LEU C O 1
ATOM 6427 N N . LEU C 1 225 ? 24.073 0.742 30.670 1.00 31.53 204 LEU C N 1
ATOM 6428 C CA . LEU C 1 225 ? 23.911 1.551 31.887 1.00 31.01 204 LEU C CA 1
ATOM 6429 C C . LEU C 1 225 ? 23.237 2.880 31.586 1.00 29.83 204 LEU C C 1
ATOM 6430 O O . LEU C 1 225 ? 22.342 3.311 32.312 1.00 28.01 204 LEU C O 1
ATOM 6435 N N . GLY C 1 226 ? 23.661 3.517 30.492 1.00 30.46 205 GLY C N 1
ATOM 6436 C CA . GLY C 1 226 ? 23.113 4.800 30.085 1.00 32.65 205 GLY C CA 1
ATOM 6437 C C . GLY C 1 226 ? 21.694 4.792 29.540 1.00 33.40 205 GLY C C 1
ATOM 6438 O O . GLY C 1 226 ? 21.133 5.846 29.304 1.00 33.96 205 GLY C O 1
ATOM 6439 N N . ALA C 1 227 ? 21.101 3.610 29.356 1.00 33.00 206 ALA C N 1
ATOM 6440 C CA . ALA C 1 227 ? 19.752 3.513 28.801 1.00 32.92 206 ALA C CA 1
ATOM 6441 C C . ALA C 1 227 ? 18.774 2.912 29.798 1.00 31.95 206 ALA C C 1
ATOM 6442 O O . ALA C 1 227 ? 17.615 2.684 29.468 1.00 32.80 206 ALA C O 1
ATOM 6444 N N . SER C 1 228 ? 19.246 2.650 31.012 1.00 29.87 207 SER C N 1
ATOM 6445 C CA . SER C 1 228 ? 18.467 1.899 31.995 1.00 28.83 207 SER C CA 1
ATOM 6446 C C . SER C 1 228 ? 17.793 2.826 32.992 1.00 30.63 207 SER C C 1
ATOM 6447 O O . SER C 1 228 ? 18.476 3.447 33.815 1.00 33.19 207 SER C O 1
ATOM 6450 N N . ASP C 1 229 ? 16.461 2.920 32.931 1.00 28.17 208 ASP C N 1
ATOM 6451 C CA . ASP C 1 229 ? 15.709 3.571 34.001 1.00 27.37 208 ASP C CA 1
ATOM 6452 C C . ASP C 1 229 ? 15.656 2.673 35.239 1.00 26.44 208 ASP C C 1
ATOM 6453 O O . ASP C 1 229 ? 15.648 3.155 36.371 1.00 25.39 208 ASP C O 1
ATOM 6458 N N . ILE C 1 230 ? 15.577 1.364 34.999 1.00 26.33 209 ILE C N 1
ATOM 6459 C CA . ILE C 1 230 ? 15.767 0.341 36.024 1.00 24.21 209 ILE C CA 1
ATOM 6460 C C . ILE C 1 230 ? 16.910 -0.541 35.508 1.00 23.89 209 ILE C C 1
ATOM 6461 O O . ILE C 1 230 ? 16.809 -1.110 34.403 1.00 23.41 209 ILE C O 1
ATOM 6466 N N . PHE C 1 231 ? 18.014 -0.597 36.255 1.00 23.24 210 PHE C N 1
ATOM 6467 C CA . PHE C 1 231 ? 19.147 -1.459 35.884 1.00 23.44 210 PHE C CA 1
ATOM 6468 C C . PHE C 1 231 ? 19.111 -2.711 36.727 1.00 23.59 210 PHE C C 1
ATOM 6469 O O . PHE C 1 231 ? 19.188 -2.640 37.948 1.00 24.92 210 PHE C O 1
ATOM 6477 N N . LEU C 1 232 ? 18.996 -3.864 36.070 1.00 23.55 211 LEU C N 1
ATOM 6478 C CA . LEU C 1 232 ? 18.812 -5.123 36.783 1.00 22.47 211 LEU C CA 1
ATOM 6479 C C . LEU C 1 232 ? 19.970 -6.086 36.484 1.00 22.75 211 LEU C C 1
ATOM 6480 O O . LEU C 1 232 ? 20.330 -6.296 35.322 1.00 22.61 211 LEU C O 1
ATOM 6485 N N . ILE C 1 233 ? 20.528 -6.664 37.536 1.00 21.62 212 ILE C N 1
ATOM 6486 C CA . ILE C 1 233 ? 21.619 -7.642 37.391 1.00 23.17 212 ILE C CA 1
ATOM 6487 C C . ILE C 1 233 ? 21.071 -9.051 37.468 1.00 23.01 212 ILE C C 1
ATOM 6488 O O . ILE C 1 233 ? 20.618 -9.484 38.523 1.00 22.10 212 ILE C O 1
ATOM 6493 N N . ALA C 1 234 ? 21.173 -9.767 36.353 1.00 24.04 213 ALA C N 1
ATOM 6494 C CA . ALA C 1 234 ? 20.774 -11.173 36.290 1.00 24.22 213 ALA C CA 1
ATOM 6495 C C . ALA C 1 234 ? 21.925 -12.071 35.817 1.00 25.53 213 ALA C C 1
ATOM 6496 O O . ALA C 1 234 ? 21.735 -13.255 35.666 1.00 26.77 213 ALA C O 1
ATOM 6498 N N . ALA C 1 235 ? 23.111 -11.494 35.619 1.00 25.89 214 ALA C N 1
ATOM 6499 C CA . ALA C 1 235 ? 24.310 -12.230 35.186 1.00 29.61 214 ALA C CA 1
ATOM 6500 C C . ALA C 1 235 ? 24.765 -13.216 36.260 1.00 31.69 214 ALA C C 1
ATOM 6501 O O . ALA C 1 235 ? 24.938 -12.811 37.411 1.00 29.56 214 ALA C O 1
ATOM 6503 N N . PRO C 1 236 ? 24.977 -14.503 35.885 1.00 34.48 215 PRO C N 1
ATOM 6504 C CA . PRO C 1 236 ? 25.377 -15.545 36.843 1.00 37.42 215 PRO C CA 1
ATOM 6505 C C . PRO C 1 236 ? 26.562 -15.167 37.725 1.00 38.37 215 PRO C C 1
ATOM 6506 O O . PRO C 1 236 ? 26.594 -15.511 38.906 1.00 44.51 215 PRO C O 1
ATOM 6510 N N . GLY C 1 237 ? 27.529 -14.448 37.199 1.00 35.07 216 GLY C N 1
ATOM 6511 C CA . GLY C 1 237 ? 28.542 -13.981 38.129 1.00 40.05 216 GLY C CA 1
ATOM 6512 C C . GLY C 1 237 ? 29.789 -14.818 38.072 1.00 38.33 216 GLY C C 1
ATOM 6513 O O . GLY C 1 237 ? 29.759 -16.043 38.194 1.00 36.02 216 GLY C O 1
ATOM 6514 N N . ARG C 1 238 ? 30.886 -14.108 37.877 1.00 38.72 217 ARG C N 1
ATOM 6515 C CA . ARG C 1 238 ? 32.121 -14.673 37.432 1.00 39.34 217 ARG C CA 1
ATOM 6516 C C . ARG C 1 238 ? 33.170 -13.861 38.174 1.00 37.47 217 ARG C C 1
ATOM 6517 O O . ARG C 1 238 ? 32.876 -12.739 38.616 1.00 36.31 217 ARG C O 1
ATOM 6525 N N . PRO C 1 239 ? 34.395 -14.409 38.333 1.00 36.72 218 PRO C N 1
ATOM 6526 C CA . PRO C 1 239 ? 35.432 -13.604 38.969 1.00 34.39 218 PRO C CA 1
ATOM 6527 C C . PRO C 1 239 ? 35.587 -12.215 38.361 1.00 32.51 218 PRO C C 1
ATOM 6528 O O . PRO C 1 239 ? 35.710 -11.259 39.101 1.00 32.32 218 PRO C O 1
ATOM 6532 N N . GLU C 1 240 ? 35.569 -12.118 37.032 1.00 32.86 219 GLU C N 1
ATOM 6533 C CA . GLU C 1 240 ? 35.774 -10.858 36.316 1.00 35.69 219 GLU C CA 1
ATOM 6534 C C . GLU C 1 240 ? 34.709 -9.820 36.641 1.00 34.01 219 GLU C C 1
ATOM 6535 O O . GLU C 1 240 ? 34.950 -8.629 36.496 1.00 35.29 219 GLU C O 1
ATOM 6541 N N . LEU C 1 241 ? 33.540 -10.280 37.079 1.00 31.24 220 LEU C N 1
ATOM 6542 C CA . LEU C 1 241 ? 32.419 -9.393 37.376 1.00 30.50 220 LEU C CA 1
ATOM 6543 C C . LEU C 1 241 ? 32.371 -8.924 38.847 1.00 29.27 220 LEU C C 1
ATOM 6544 O O . LEU C 1 241 ? 31.534 -8.086 39.216 1.00 27.51 220 LEU C O 1
ATOM 6549 N N . LYS C 1 242 ? 33.260 -9.444 39.695 1.00 31.07 221 LYS C N 1
ATOM 6550 C CA . LYS C 1 242 ? 33.212 -9.062 41.115 1.00 32.01 221 LYS C CA 1
ATOM 6551 C C . LYS C 1 242 ? 33.458 -7.547 41.275 1.00 31.69 221 LYS C C 1
ATOM 6552 O O . LYS C 1 242 ? 34.359 -6.987 40.658 1.00 31.87 221 LYS C O 1
ATOM 6558 N N . GLY C 1 243 ? 32.599 -6.878 42.045 1.00 31.54 222 GLY C N 1
ATOM 6559 C CA . GLY C 1 243 ? 32.675 -5.423 42.228 1.00 30.53 222 GLY C CA 1
ATOM 6560 C C . GLY C 1 243 ? 32.474 -4.588 40.962 1.00 31.38 222 GLY C C 1
ATOM 6561 O O . GLY C 1 243 ? 32.916 -3.438 40.907 1.00 33.12 222 GLY C O 1
ATOM 6562 N N . PHE C 1 244 ? 31.821 -5.128 39.930 1.00 29.08 223 PHE C N 1
ATOM 6563 C CA . PHE C 1 244 ? 31.769 -4.370 38.657 1.00 30.74 223 PHE C CA 1
ATOM 6564 C C . PHE C 1 244 ? 30.892 -3.116 38.773 1.00 30.64 223 PHE C C 1
ATOM 6565 O O . PHE C 1 244 ? 31.187 -2.087 38.160 1.00 30.54 223 PHE C O 1
ATOM 6573 N N . LEU C 1 245 ? 29.803 -3.201 39.547 1.00 29.85 224 LEU C N 1
ATOM 6574 C CA . LEU C 1 245 ? 28.908 -2.029 39.678 1.00 29.49 224 LEU C CA 1
ATOM 6575 C C . LEU C 1 245 ? 29.459 -1.080 40.730 1.00 29.83 224 LEU C C 1
ATOM 6576 O O . LEU C 1 245 ? 29.134 -1.194 41.912 1.00 29.70 224 LEU C O 1
ATOM 6581 N N . ASP C 1 246 ? 30.330 -0.170 40.294 1.00 31.29 225 ASP C N 1
ATOM 6582 C CA . ASP C 1 246 ? 31.106 0.663 41.198 1.00 32.84 225 ASP C CA 1
ATOM 6583 C C . ASP C 1 246 ? 30.754 2.140 41.010 1.00 33.29 225 ASP C C 1
ATOM 6584 O O . ASP C 1 246 ? 29.743 2.480 40.386 1.00 32.71 225 ASP C O 1
ATOM 6589 N N . HIS C 1 247 ? 31.581 3.032 41.548 1.00 34.33 226 HIS C N 1
ATOM 6590 C CA . HIS C 1 247 ? 31.231 4.441 41.557 1.00 35.32 226 HIS C CA 1
ATOM 6591 C C . HIS C 1 247 ? 31.089 4.977 40.139 1.00 35.94 226 HIS C C 1
ATOM 6592 O O . HIS C 1 247 ? 30.093 5.627 39.819 1.00 36.06 226 HIS C O 1
ATOM 6599 N N . ASP C 1 248 ? 32.074 4.679 39.296 1.00 37.94 227 ASP C N 1
ATOM 6600 C CA . ASP C 1 248 ? 32.075 5.154 37.915 1.00 39.98 227 ASP C CA 1
ATOM 6601 C C . ASP C 1 248 ? 30.885 4.639 37.139 1.00 38.07 227 ASP C C 1
ATOM 6602 O O . ASP C 1 248 ? 30.244 5.405 36.433 1.00 37.07 227 ASP C O 1
ATOM 6607 N N . ARG C 1 249 ? 30.596 3.343 37.277 1.00 36.98 228 ARG C N 1
ATOM 6608 C CA . ARG C 1 249 ? 29.506 2.724 36.516 1.00 36.21 228 ARG C CA 1
ATOM 6609 C C . ARG C 1 249 ? 28.113 3.199 36.952 1.00 34.00 228 ARG C C 1
ATOM 6610 O O . ARG C 1 249 ? 27.280 3.483 36.094 1.00 34.65 228 ARG C O 1
ATOM 6618 N N . ILE C 1 250 ? 27.875 3.309 38.264 1.00 31.44 229 ILE C N 1
ATOM 6619 C CA . ILE C 1 250 ? 26.626 3.886 38.780 1.00 32.11 229 ILE C CA 1
ATOM 6620 C C . ILE C 1 250 ? 26.370 5.314 38.283 1.00 33.62 229 ILE C C 1
ATOM 6621 O O . ILE C 1 250 ? 25.241 5.677 37.925 1.00 31.94 229 ILE C O 1
ATOM 6626 N N . ALA C 1 251 ? 27.423 6.114 38.234 1.00 34.82 230 ALA C N 1
ATOM 6627 C CA . ALA C 1 251 ? 27.312 7.474 37.736 1.00 35.95 230 ALA C CA 1
ATOM 6628 C C . ALA C 1 251 ? 26.857 7.505 36.277 1.00 35.84 230 ALA C C 1
ATOM 6629 O O . ALA C 1 251 ? 26.358 8.515 35.807 1.00 37.61 230 ALA C O 1
ATOM 6631 N N . LYS C 1 252 ? 27.024 6.394 35.562 1.00 35.92 231 LYS C N 1
ATOM 6632 C CA . LYS C 1 252 ? 26.585 6.336 34.164 1.00 36.05 231 LYS C CA 1
ATOM 6633 C C . LYS C 1 252 ? 25.098 6.084 33.990 1.00 33.88 231 LYS C C 1
ATOM 6634 O O . LYS C 1 252 ? 24.531 6.352 32.935 1.00 33.81 231 LYS C O 1
ATOM 6640 N N . ILE C 1 253 ? 24.477 5.532 35.025 1.00 32.52 232 ILE C N 1
ATOM 6641 C CA . ILE C 1 253 ? 23.038 5.282 35.022 1.00 31.26 232 ILE C CA 1
ATOM 6642 C C . ILE C 1 253 ? 22.335 6.633 35.134 1.00 33.95 232 ILE C C 1
ATOM 6643 O O . ILE C 1 253 ? 22.805 7.495 35.881 1.00 34.47 232 ILE C O 1
ATOM 6648 N N . PRO C 1 254 ? 21.227 6.845 34.378 1.00 35.43 233 PRO C N 1
ATOM 6649 C CA . PRO C 1 254 ? 20.495 8.120 34.489 1.00 35.38 233 PRO C CA 1
ATOM 6650 C C . PRO C 1 254 ? 20.109 8.446 35.928 1.00 34.14 233 PRO C C 1
ATOM 6651 O O . PRO C 1 254 ? 19.806 7.544 36.712 1.00 33.55 233 PRO C O 1
ATOM 6655 N N . GLU C 1 255 ? 20.143 9.731 36.262 1.00 34.97 234 GLU C N 1
ATOM 6656 C CA . GLU C 1 255 ? 19.668 10.214 37.548 1.00 34.92 234 GLU C CA 1
ATOM 6657 C C . GLU C 1 255 ? 18.208 9.798 37.767 1.00 32.07 234 GLU C C 1
ATOM 6658 O O . GLU C 1 255 ? 17.384 9.908 36.865 1.00 32.05 234 GLU C O 1
ATOM 6664 N N . GLY C 1 256 ? 17.897 9.321 38.971 1.00 30.80 235 GLY C N 1
ATOM 6665 C CA . GLY C 1 256 ? 16.535 8.917 39.321 1.00 29.95 235 GLY C CA 1
ATOM 6666 C C . GLY C 1 256 ? 16.222 7.451 39.035 1.00 29.36 235 GLY C C 1
ATOM 6667 O O . GLY C 1 256 ? 15.084 7.007 39.168 1.00 29.49 235 GLY C O 1
ATOM 6668 N N . ALA C 1 257 ? 17.240 6.681 38.661 1.00 28.99 236 ALA C N 1
ATOM 6669 C CA . ALA C 1 257 ? 17.029 5.272 38.332 1.00 27.02 236 ALA C CA 1
ATOM 6670 C C . ALA C 1 257 ? 16.961 4.351 39.548 1.00 25.94 236 ALA C C 1
ATOM 6671 O O . ALA C 1 257 ? 17.178 4.763 40.686 1.00 26.71 236 ALA C O 1
ATOM 6673 N N . VAL C 1 258 ? 16.639 3.091 39.264 1.00 23.80 237 VAL C N 1
ATOM 6674 C CA . VAL C 1 258 ? 16.543 2.032 40.241 1.00 23.44 237 VAL C CA 1
ATOM 6675 C C . VAL C 1 258 ? 17.541 0.923 39.866 1.00 22.60 237 VAL C C 1
ATOM 6676 O O . VAL C 1 258 ? 17.801 0.647 38.678 1.00 23.97 237 VAL C O 1
ATOM 6680 N N . VAL C 1 259 ? 18.153 0.347 40.883 1.00 22.10 238 VAL C N 1
ATOM 6681 C CA . VAL C 1 259 ? 19.043 -0.793 40.680 1.00 22.10 238 VAL C CA 1
ATOM 6682 C C . VAL C 1 259 ? 18.461 -2.001 41.374 1.00 21.97 238 VAL C C 1
ATOM 6683 O O . VAL C 1 259 ? 18.008 -1.920 42.530 1.00 21.73 238 VAL C O 1
ATOM 6687 N N . ILE C 1 260 ? 18.511 -3.128 40.670 1.00 20.65 239 ILE C N 1
ATOM 6688 C CA . ILE C 1 260 ? 18.018 -4.384 41.182 1.00 20.01 239 ILE C CA 1
ATOM 6689 C C . ILE C 1 260 ? 19.125 -5.444 41.047 1.00 21.44 239 ILE C C 1
ATOM 6690 O O . ILE C 1 260 ? 19.807 -5.501 40.015 1.00 23.16 239 ILE C O 1
ATOM 6695 N N . ASN C 1 261 ? 19.305 -6.268 42.075 1.00 21.27 240 ASN C N 1
ATOM 6696 C CA . ASN C 1 261 ? 20.241 -7.407 41.982 1.00 22.48 240 ASN C CA 1
ATOM 6697 C C . ASN C 1 261 ? 19.592 -8.692 42.440 1.00 23.15 240 ASN C C 1
ATOM 6698 O O . ASN C 1 261 ? 19.214 -8.789 43.609 1.00 22.46 240 ASN C O 1
ATOM 6703 N N . ILE C 1 262 ? 19.529 -9.699 41.564 1.00 24.36 241 ILE C N 1
ATOM 6704 C CA . ILE C 1 262 ? 19.041 -11.037 41.970 1.00 24.95 241 ILE C CA 1
ATOM 6705 C C . ILE C 1 262 ? 20.049 -12.176 41.766 1.00 26.00 241 ILE C C 1
ATOM 6706 O O . ILE C 1 262 ? 19.709 -13.344 41.970 1.00 26.16 241 ILE C O 1
ATOM 6711 N N . SER C 1 263 ? 21.273 -11.845 41.373 1.00 26.12 242 SER C N 1
ATOM 6712 C CA A SER C 1 263 ? 22.271 -12.862 41.018 0.50 27.23 242 SER C CA 1
ATOM 6713 C CA B SER C 1 263 ? 22.233 -12.896 41.039 0.50 26.54 242 SER C CA 1
ATOM 6714 C C . SER C 1 263 ? 23.243 -13.149 42.164 1.00 26.53 242 SER C C 1
ATOM 6715 O O . SER C 1 263 ? 23.095 -14.122 42.894 1.00 25.79 242 SER C O 1
ATOM 6720 N N . ARG C 1 264 ? 24.238 -12.287 42.335 1.00 27.31 243 ARG C N 1
ATOM 6721 C CA . ARG C 1 264 ? 25.238 -12.500 43.386 1.00 28.43 243 ARG C CA 1
ATOM 6722 C C . ARG C 1 264 ? 25.669 -11.157 43.954 1.00 26.01 243 ARG C C 1
ATOM 6723 O O . ARG C 1 264 ? 25.920 -10.209 43.212 1.00 24.92 243 ARG C O 1
ATOM 6731 N N . GLY C 1 265 ? 25.728 -11.088 45.282 1.00 26.77 244 GLY C N 1
ATOM 6732 C CA . GLY C 1 265 ? 25.942 -9.836 45.967 1.00 28.32 244 GLY C CA 1
ATOM 6733 C C . GLY C 1 265 ? 27.270 -9.151 45.694 1.00 29.46 244 GLY C C 1
ATOM 6734 O O . GLY C 1 265 ? 27.336 -7.915 45.613 1.00 30.63 244 GLY C O 1
ATOM 6735 N N . ASP C 1 266 ? 28.334 -9.933 45.532 1.00 30.05 245 ASP C N 1
ATOM 6736 C CA . ASP C 1 266 ? 29.656 -9.322 45.334 1.00 32.67 245 ASP C CA 1
ATOM 6737 C C . ASP C 1 266 ? 29.848 -8.626 43.973 1.00 31.19 245 ASP C C 1
ATOM 6738 O O . ASP C 1 266 ? 30.841 -7.923 43.767 1.00 32.67 245 ASP C O 1
ATOM 6743 N N . LEU C 1 267 ? 28.885 -8.773 43.067 1.00 29.06 246 LEU C N 1
ATOM 6744 C CA . LEU C 1 267 ? 28.908 -8.001 41.808 1.00 29.82 246 LEU C CA 1
ATOM 6745 C C . LEU C 1 267 ? 28.736 -6.493 42.027 1.00 29.75 246 LEU C C 1
ATOM 6746 O O . LEU C 1 267 ? 29.097 -5.700 41.151 1.00 29.88 246 LEU C O 1
ATOM 6751 N N . ILE C 1 268 ? 28.190 -6.120 43.191 1.00 29.03 247 ILE C N 1
ATOM 6752 C CA . ILE C 1 268 ? 27.951 -4.716 43.568 1.00 30.52 247 ILE C CA 1
ATOM 6753 C C . ILE C 1 268 ? 28.932 -4.215 44.640 1.00 30.87 247 ILE C C 1
ATOM 6754 O O . ILE C 1 268 ? 29.118 -4.851 45.711 1.00 30.72 247 ILE C O 1
ATOM 6759 N N . ASN C 1 269 ? 29.534 -3.066 44.339 1.00 30.45 248 ASN C N 1
ATOM 6760 C CA . ASN C 1 269 ? 30.299 -2.301 45.301 1.00 31.65 248 ASN C CA 1
ATOM 6761 C C . ASN C 1 269 ? 29.338 -1.614 46.266 1.00 30.80 248 ASN C C 1
ATOM 6762 O O . ASN C 1 269 ? 28.705 -0.616 45.911 1.00 30.98 248 ASN C O 1
ATOM 6767 N N . ASP C 1 270 ? 29.237 -2.138 47.487 1.00 29.84 249 ASP C N 1
ATOM 6768 C CA . ASP C 1 270 ? 28.282 -1.612 48.463 1.00 30.47 249 ASP C CA 1
ATOM 6769 C C . ASP C 1 270 ? 28.461 -0.129 48.779 1.00 29.63 249 ASP C C 1
ATOM 6770 O O . ASP C 1 270 ? 27.477 0.605 48.880 1.00 27.91 249 ASP C O 1
ATOM 6775 N N . ASP C 1 271 ? 29.711 0.300 48.948 1.00 30.58 250 ASP C N 1
ATOM 6776 C CA . ASP C 1 271 ? 30.010 1.721 49.151 1.00 32.00 250 ASP C CA 1
ATOM 6777 C C . ASP C 1 271 ? 29.424 2.580 48.048 1.00 31.21 250 ASP C C 1
ATOM 6778 O O . ASP C 1 271 ? 28.776 3.566 48.326 1.00 32.13 250 ASP C O 1
ATOM 6783 N N . ALA C 1 272 ? 29.672 2.198 46.800 1.00 31.71 251 ALA C N 1
ATOM 6784 C CA . ALA C 1 272 ? 29.178 2.933 45.640 1.00 31.71 251 ALA C CA 1
ATOM 6785 C C . ALA C 1 272 ? 27.648 2.983 45.600 1.00 30.12 251 ALA C C 1
ATOM 6786 O O . ALA C 1 272 ? 27.061 4.051 45.370 1.00 29.48 251 ALA C O 1
ATOM 6788 N N . LEU C 1 273 ? 27.006 1.830 45.833 1.00 29.12 252 LEU C N 1
ATOM 6789 C CA . LEU C 1 273 ? 25.537 1.783 45.817 1.00 27.94 252 LEU C CA 1
ATOM 6790 C C . LEU C 1 273 ? 24.919 2.622 46.938 1.00 27.99 252 LEU C C 1
ATOM 6791 O O . LEU C 1 273 ? 24.024 3.434 46.675 1.00 28.10 252 LEU C O 1
ATOM 6796 N N . ILE C 1 274 ? 25.404 2.440 48.171 1.00 28.71 253 ILE C N 1
ATOM 6797 C CA . ILE C 1 274 ? 24.876 3.156 49.336 1.00 29.43 253 ILE C CA 1
ATOM 6798 C C . ILE C 1 274 ? 25.084 4.683 49.220 1.00 30.71 253 ILE C C 1
ATOM 6799 O O . ILE C 1 274 ? 24.230 5.474 49.628 1.00 31.50 253 ILE C O 1
ATOM 6804 N N . GLU C 1 275 ? 26.182 5.094 48.603 1.00 33.05 254 GLU C N 1
ATOM 6805 C CA . GLU C 1 275 ? 26.463 6.516 48.401 1.00 35.56 254 GLU C CA 1
ATOM 6806 C C . GLU C 1 275 ? 25.465 7.109 47.402 1.00 33.16 254 GLU C C 1
ATOM 6807 O O . GLU C 1 275 ? 24.894 8.183 47.640 1.00 32.32 254 GLU C O 1
ATOM 6813 N N . ALA C 1 276 ? 25.252 6.385 46.306 1.00 32.19 255 ALA C N 1
ATOM 6814 C CA . ALA C 1 276 ? 24.274 6.776 45.282 1.00 31.50 255 ALA C CA 1
ATOM 6815 C C . ALA C 1 276 ? 22.809 6.763 45.759 1.00 30.70 255 ALA C C 1
ATOM 6816 O O . ALA C 1 276 ? 21.999 7.578 45.317 1.00 30.05 255 ALA C O 1
ATOM 6818 N N . LEU C 1 277 ? 22.451 5.818 46.630 1.00 31.14 256 LEU C N 1
ATOM 6819 C CA . LEU C 1 277 ? 21.114 5.839 47.243 1.00 30.27 256 LEU C CA 1
ATOM 6820 C C . LEU C 1 277 ? 20.892 7.040 48.175 1.00 32.69 256 LEU C C 1
ATOM 6821 O O . LEU C 1 277 ? 19.820 7.663 48.157 1.00 32.39 256 LEU C O 1
ATOM 6826 N N . ARG C 1 278 ? 21.896 7.367 48.984 1.00 34.11 257 ARG C N 1
ATOM 6827 C CA . ARG C 1 278 ? 21.806 8.522 49.890 1.00 36.00 257 ARG C CA 1
ATOM 6828 C C . ARG C 1 278 ? 21.799 9.871 49.151 1.00 37.82 257 ARG C C 1
ATOM 6829 O O . ARG C 1 278 ? 21.074 10.789 49.541 1.00 37.03 257 ARG C O 1
ATOM 6837 N N . SER C 1 279 ? 22.582 9.982 48.078 1.00 38.67 258 SER C N 1
ATOM 6838 C CA . SER C 1 279 ? 22.662 11.223 47.299 1.00 41.37 258 SER C CA 1
ATOM 6839 C C . SER C 1 279 ? 21.438 11.392 46.404 1.00 39.98 258 SER C C 1
ATOM 6840 O O . SER C 1 279 ? 21.210 12.475 45.860 1.00 41.30 258 SER C O 1
ATOM 6843 N N . LYS C 1 280 ? 20.688 10.295 46.254 1.00 38.15 259 LYS C N 1
ATOM 6844 C CA A LYS C 1 280 ? 19.497 10.214 45.394 0.50 37.90 259 LYS C CA 1
ATOM 6845 C CA B LYS C 1 280 ? 19.500 10.220 45.391 0.50 37.38 259 LYS C CA 1
ATOM 6846 C C . LYS C 1 280 ? 19.823 10.331 43.897 1.00 36.92 259 LYS C C 1
ATOM 6847 O O . LYS C 1 280 ? 18.958 10.679 43.079 1.00 37.87 259 LYS C O 1
ATOM 6858 N N . HIS C 1 281 ? 21.062 10.030 43.524 1.00 35.76 260 HIS C N 1
ATOM 6859 C CA . HIS C 1 281 ? 21.349 9.843 42.103 1.00 35.03 260 HIS C CA 1
ATOM 6860 C C . HIS C 1 281 ? 20.528 8.624 41.678 1.00 32.67 260 HIS C C 1
ATOM 6861 O O . HIS C 1 281 ? 20.082 8.522 40.540 1.00 32.95 260 HIS C O 1
ATOM 6868 N N . LEU C 1 282 ? 20.362 7.699 42.605 1.00 30.45 261 LEU C N 1
ATOM 6869 C CA . LEU C 1 282 ? 19.430 6.598 42.401 1.00 30.72 261 LEU C CA 1
ATOM 6870 C C . LEU C 1 282 ? 18.202 6.842 43.266 1.00 30.55 261 LEU C C 1
ATOM 6871 O O . LEU C 1 282 ? 18.322 7.150 44.464 1.00 31.31 261 LEU C O 1
ATOM 6876 N N . PHE C 1 283 ? 17.029 6.712 42.652 1.00 28.57 262 PHE C N 1
ATOM 6877 C CA . PHE C 1 283 ? 15.756 6.802 43.356 1.00 27.38 262 PHE C CA 1
ATOM 6878 C C . PHE C 1 283 ? 15.641 5.713 44.422 1.00 25.02 262 PHE C C 1
ATOM 6879 O O . PHE C 1 283 ? 15.235 6.001 45.546 1.00 24.83 262 PHE C O 1
ATOM 6887 N N . ALA C 1 284 ? 15.993 4.473 44.076 1.00 24.92 263 ALA C N 1
ATOM 6888 C CA . ALA C 1 284 ? 15.774 3.346 44.991 1.00 24.17 263 ALA C CA 1
ATOM 6889 C C . ALA C 1 284 ? 16.507 2.104 44.523 1.00 23.83 263 ALA C C 1
ATOM 6890 O O . ALA C 1 284 ? 17.024 2.075 43.408 1.00 22.94 263 ALA C O 1
ATOM 6892 N N . ALA C 1 285 ? 16.547 1.095 45.389 1.00 23.61 264 ALA C N 1
ATOM 6893 C CA . ALA C 1 285 ? 17.085 -0.225 45.040 1.00 21.99 264 ALA C CA 1
ATOM 6894 C C . ALA C 1 285 ? 16.252 -1.390 45.561 1.00 22.08 264 ALA C C 1
ATOM 6895 O O . ALA C 1 285 ? 15.431 -1.262 46.477 1.00 23.61 264 ALA C O 1
ATOM 6897 N N . GLY C 1 286 ? 16.532 -2.555 45.008 1.00 21.51 265 GLY C N 1
ATOM 6898 C CA . GLY C 1 286 ? 15.938 -3.797 45.478 1.00 21.06 265 GLY C CA 1
ATOM 6899 C C . GLY C 1 286 ? 17.004 -4.867 45.327 1.00 20.36 265 GLY C C 1
ATOM 6900 O O . GLY C 1 286 ? 17.516 -5.086 44.226 1.00 19.78 265 GLY C O 1
ATOM 6901 N N . LEU C 1 287 ? 17.351 -5.491 46.447 1.00 21.09 266 LEU C N 1
ATOM 6902 C CA . LEU C 1 287 ? 18.381 -6.530 46.485 1.00 21.90 266 LEU C CA 1
ATOM 6903 C C . LEU C 1 287 ? 17.872 -7.804 47.139 1.00 22.10 266 LEU C C 1
ATOM 6904 O O . LEU C 1 287 ? 17.330 -7.765 48.251 1.00 21.68 266 LEU C O 1
ATOM 6909 N N . ASP C 1 288 ? 18.085 -8.937 46.447 1.00 21.58 267 ASP C N 1
ATOM 6910 C CA . ASP C 1 288 ? 17.864 -10.275 47.006 1.00 20.79 267 ASP C CA 1
ATOM 6911 C C . ASP C 1 288 ? 19.195 -10.934 47.425 1.00 20.86 267 ASP C C 1
ATOM 6912 O O . ASP C 1 288 ? 19.180 -11.981 48.063 1.00 23.00 267 ASP C O 1
ATOM 6917 N N . VAL C 1 289 ? 20.318 -10.307 47.093 1.00 21.77 268 VAL C N 1
ATOM 6918 C CA . VAL C 1 289 ? 21.655 -10.877 47.322 1.00 21.59 268 VAL C CA 1
ATOM 6919 C C . VAL C 1 289 ? 22.595 -9.761 47.764 1.00 24.85 268 VAL C C 1
ATOM 6920 O O . VAL C 1 289 ? 22.396 -8.616 47.366 1.00 25.89 268 VAL C O 1
ATOM 6924 N N . PHE C 1 290 ? 23.595 -10.085 48.591 1.00 23.90 269 PHE C N 1
ATOM 6925 C CA . PHE C 1 290 ? 24.427 -9.050 49.204 1.00 25.49 269 PHE C CA 1
ATOM 6926 C C . PHE C 1 290 ? 25.857 -9.539 49.350 1.00 26.71 269 PHE C C 1
ATOM 6927 O O . PHE C 1 290 ? 26.076 -10.683 49.716 1.00 27.28 269 PHE C O 1
ATOM 6935 N N . ALA C 1 291 ? 26.819 -8.654 49.104 1.00 27.48 270 ALA C N 1
ATOM 6936 C CA . ALA C 1 291 ? 28.223 -8.956 49.384 1.00 26.86 270 ALA C CA 1
ATOM 6937 C C . ALA C 1 291 ? 28.357 -9.445 50.829 1.00 27.72 270 ALA C C 1
ATOM 6938 O O . ALA C 1 291 ? 27.847 -8.827 51.756 1.00 27.47 270 ALA C O 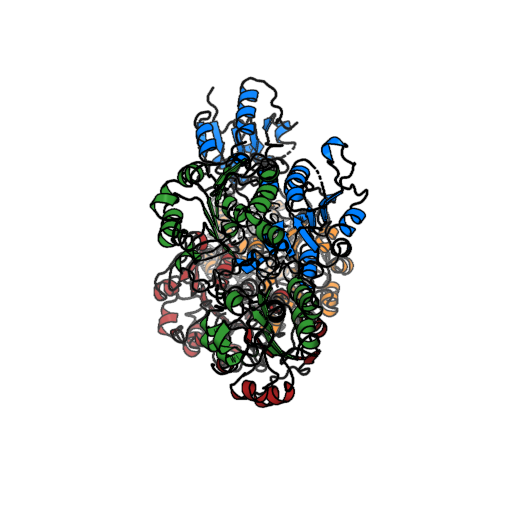1
ATOM 6940 N N . ASN C 1 292 ? 29.006 -10.595 51.025 1.00 29.64 271 ASN C N 1
ATOM 6941 C CA . ASN C 1 292 ? 29.266 -11.121 52.383 1.00 29.42 271 ASN C CA 1
ATOM 6942 C C . ASN C 1 292 ? 28.054 -11.636 53.148 1.00 29.49 271 ASN C C 1
ATOM 6943 O O . ASN C 1 292 ? 28.133 -11.870 54.364 1.00 28.03 271 ASN C O 1
ATOM 6948 N N . GLU C 1 293 ? 26.924 -11.820 52.458 1.00 28.64 272 GLU C N 1
ATOM 6949 C CA . GLU C 1 293 ? 25.711 -12.302 53.123 1.00 29.37 272 GLU C CA 1
ATOM 6950 C C . GLU C 1 293 ? 26.013 -13.544 53.960 1.00 29.98 272 GLU C C 1
ATOM 6951 O O . GLU C 1 293 ? 26.819 -14.371 53.545 1.00 30.75 272 GLU C O 1
ATOM 6957 N N . PRO C 1 294 ? 25.372 -13.688 55.135 1.00 30.74 273 PRO C N 1
ATOM 6958 C CA . PRO C 1 294 ? 24.369 -12.802 55.727 1.00 32.57 273 PRO C CA 1
ATOM 6959 C C . PRO C 1 294 ? 24.930 -11.581 56.449 1.00 33.03 273 PRO C C 1
ATOM 6960 O O . PRO C 1 294 ? 24.145 -10.784 56.969 1.00 34.57 273 PRO C O 1
ATOM 6964 N N . ALA C 1 295 ? 26.263 -11.447 56.476 1.00 31.94 274 ALA C N 1
ATOM 6965 C CA . ALA C 1 295 ? 26.937 -10.299 57.113 1.00 33.48 274 ALA C CA 1
ATOM 6966 C C . ALA C 1 295 ? 26.923 -9.119 56.150 1.00 33.44 274 ALA C C 1
ATOM 6967 O O . ALA C 1 295 ? 27.974 -8.674 55.650 1.00 34.01 274 ALA C O 1
ATOM 6969 N N . ILE C 1 296 ? 25.710 -8.630 55.882 1.00 32.01 275 ILE C N 1
ATOM 6970 C CA . ILE C 1 296 ? 25.497 -7.588 54.888 1.00 32.63 275 ILE C CA 1
ATOM 6971 C C . ILE C 1 296 ? 25.912 -6.247 55.499 1.00 31.42 275 ILE C C 1
ATOM 6972 O O . ILE C 1 296 ? 25.953 -6.091 56.736 1.00 31.54 275 ILE C O 1
ATOM 6977 N N . ASP C 1 297 ? 26.224 -5.296 54.633 1.00 30.07 276 ASP C N 1
ATOM 6978 C CA . ASP C 1 297 ? 26.630 -3.962 55.063 1.00 31.82 276 ASP C CA 1
ATOM 6979 C C . ASP C 1 297 ? 25.561 -3.398 55.988 1.00 32.65 276 ASP C C 1
ATOM 6980 O O . ASP C 1 297 ? 24.390 -3.354 55.618 1.00 32.08 276 ASP C O 1
ATOM 6985 N N . PRO C 1 298 ? 25.940 -3.026 57.220 1.00 34.95 277 PRO C N 1
ATOM 6986 C CA . PRO C 1 298 ? 24.949 -2.563 58.197 1.00 36.05 277 PRO C CA 1
ATOM 6987 C C . PRO C 1 298 ? 24.140 -1.358 57.718 1.00 35.98 277 PRO C C 1
ATOM 6988 O O . PRO C 1 298 ? 23.013 -1.151 58.187 1.00 37.90 277 PRO C O 1
ATOM 6992 N N . ARG C 1 299 ? 24.694 -0.587 56.781 1.00 34.75 278 ARG C N 1
ATOM 6993 C CA . ARG C 1 299 ? 24.047 0.660 56.321 1.00 32.95 278 ARG C CA 1
ATOM 6994 C C . ARG C 1 299 ? 22.767 0.429 55.493 1.00 31.19 278 ARG C C 1
ATOM 6995 O O . ARG C 1 299 ? 21.887 1.292 55.469 1.00 30.39 278 ARG C O 1
ATOM 7003 N N . TYR C 1 300 ? 22.659 -0.737 54.849 1.00 30.74 279 TYR C N 1
ATOM 7004 C CA . TYR C 1 300 ? 21.492 -1.043 54.015 1.00 30.01 279 TYR C CA 1
ATOM 7005 C C . TYR C 1 300 ? 20.202 -1.002 54.815 1.00 30.96 279 TYR C C 1
ATOM 7006 O O . TYR C 1 300 ? 19.173 -0.518 54.332 1.00 30.94 279 TYR C O 1
ATOM 7015 N N . ARG C 1 301 ? 20.285 -1.482 56.052 1.00 29.92 280 ARG C N 1
ATOM 7016 C CA . ARG C 1 301 ? 19.122 -1.642 56.902 1.00 32.10 280 ARG C CA 1
ATOM 7017 C C . ARG C 1 301 ? 18.458 -0.331 57.348 1.00 33.31 280 ARG C C 1
ATOM 7018 O O . ARG C 1 301 ? 17.321 -0.341 57.794 1.00 34.62 280 ARG C O 1
ATOM 7026 N N . SER C 1 302 ? 19.156 0.797 57.237 1.00 33.55 281 SER C N 1
ATOM 7027 C CA . SER C 1 302 ? 18.561 2.076 57.642 1.00 34.11 281 SER C CA 1
ATOM 7028 C C . SER C 1 302 ? 18.164 2.978 56.454 1.00 32.15 281 SER C C 1
ATOM 7029 O O . SER C 1 302 ? 17.789 4.131 56.655 1.00 32.88 281 SER C O 1
ATOM 7032 N N . LEU C 1 303 ? 18.261 2.449 55.229 1.00 28.40 282 LEU C N 1
ATOM 7033 C CA . LEU C 1 303 ? 17.822 3.167 54.017 1.00 29.42 282 LEU C CA 1
ATOM 7034 C C . LEU C 1 303 ? 16.317 3.025 53.775 1.00 27.92 282 LEU C C 1
ATOM 7035 O O . LEU C 1 303 ? 15.793 1.907 53.722 1.00 28.48 282 LEU C O 1
ATOM 7040 N N . ASP C 1 304 ? 15.619 4.140 53.626 1.00 26.55 283 ASP C N 1
ATOM 7041 C CA . ASP C 1 304 ? 14.198 4.081 53.275 1.00 26.50 283 ASP C CA 1
ATOM 7042 C C . ASP C 1 304 ? 13.923 3.723 51.808 1.00 25.14 283 ASP C C 1
ATOM 7043 O O . ASP C 1 304 ? 12.832 3.252 51.499 1.00 25.99 283 ASP C O 1
ATOM 7048 N N . ASN C 1 305 ? 14.895 3.960 50.928 1.00 25.41 284 ASN C N 1
ATOM 7049 C CA . ASN C 1 305 ? 14.744 3.737 49.488 1.00 25.40 284 ASN C CA 1
ATOM 7050 C C . ASN C 1 305 ? 15.424 2.441 49.002 1.00 25.29 284 ASN C C 1
ATOM 7051 O O . ASN C 1 305 ? 16.036 2.387 47.925 1.00 25.34 284 ASN C O 1
ATOM 7056 N N . ILE C 1 306 ? 15.314 1.407 49.825 1.00 24.37 285 ILE C N 1
ATOM 7057 C CA . ILE C 1 306 ? 15.686 0.049 49.435 1.00 23.65 285 ILE C CA 1
ATOM 7058 C C . ILE C 1 306 ? 14.644 -0.941 49.948 1.00 23.59 285 ILE C C 1
ATOM 7059 O O . ILE C 1 306 ? 14.049 -0.750 51.033 1.00 24.67 285 ILE C O 1
ATOM 7064 N N . PHE C 1 307 ? 14.455 -2.003 49.173 1.00 21.11 286 PHE C N 1
ATOM 7065 C CA . PHE C 1 307 ? 13.747 -3.174 49.646 1.00 21.44 286 PHE C CA 1
ATOM 7066 C C . PHE C 1 307 ? 14.732 -4.348 49.656 1.00 21.15 286 PHE C C 1
ATOM 7067 O O . PHE C 1 307 ? 15.501 -4.540 48.712 1.00 20.12 286 PHE C O 1
ATOM 7075 N N . LEU C 1 308 ? 14.684 -5.134 50.735 1.00 20.38 287 LEU C N 1
ATOM 7076 C CA . LEU C 1 308 ? 15.637 -6.196 50.971 1.00 19.81 287 LEU C CA 1
ATOM 7077 C C . LEU C 1 308 ? 14.914 -7.521 51.052 1.00 20.10 287 LEU C C 1
ATOM 7078 O O . LEU C 1 308 ? 13.869 -7.619 51.685 1.00 22.26 287 LEU C O 1
ATOM 7083 N N . THR C 1 309 ? 15.464 -8.535 50.407 1.00 19.94 288 THR C N 1
ATOM 7084 C CA . THR C 1 309 ? 14.919 -9.898 50.501 1.00 21.01 288 THR C CA 1
ATOM 7085 C C . THR C 1 309 ? 16.104 -10.845 50.763 1.00 21.22 288 THR C C 1
ATOM 7086 O O . THR C 1 309 ? 17.194 -10.639 50.247 1.00 21.05 288 THR C O 1
ATOM 7090 N N . PRO C 1 310 ? 15.900 -11.851 51.634 1.00 21.36 289 PRO C N 1
ATOM 7091 C CA . PRO C 1 310 ? 17.012 -12.689 52.082 1.00 21.31 289 PRO C CA 1
ATOM 7092 C C . PRO C 1 310 ? 17.366 -13.856 51.154 1.00 20.46 289 PRO C C 1
ATOM 7093 O O . PRO C 1 310 ? 17.283 -15.038 51.550 1.00 21.04 289 PRO C O 1
ATOM 7097 N N . HIS C 1 311 ? 17.734 -13.541 49.908 1.00 19.39 290 HIS C N 1
ATOM 7098 C CA . HIS C 1 311 ? 18.096 -14.574 48.961 1.00 20.58 290 HIS C CA 1
ATOM 7099 C C . HIS C 1 311 ? 17.017 -15.640 48.772 1.00 21.12 290 HIS C C 1
ATOM 7100 O O . HIS C 1 311 ? 17.276 -16.853 48.868 1.00 22.80 290 HIS C O 1
ATOM 7107 N N . ILE C 1 312 ? 15.799 -15.177 48.528 1.00 20.58 291 ILE C N 1
ATOM 7108 C CA . ILE C 1 312 ? 14.660 -16.076 48.394 1.00 20.36 291 ILE C CA 1
ATOM 7109 C C . ILE C 1 312 ? 14.218 -16.249 46.940 1.00 20.18 291 ILE C C 1
ATOM 7110 O O . ILE C 1 312 ? 13.143 -16.777 46.678 1.00 21.26 291 ILE C O 1
ATOM 7115 N N . GLY C 1 313 ? 15.074 -15.861 45.993 1.00 20.77 292 GLY C N 1
ATOM 7116 C CA . GLY C 1 313 ? 14.775 -16.104 44.563 1.00 21.25 292 GLY C CA 1
ATOM 7117 C C . GLY C 1 313 ? 14.004 -17.391 44.253 1.00 22.03 292 GLY C C 1
ATOM 7118 O O . GLY C 1 313 ? 12.917 -17.341 43.681 1.00 21.32 292 GLY C O 1
ATOM 7119 N N . SER C 1 314 ? 14.550 -18.544 44.641 1.00 20.86 293 SER C N 1
ATOM 7120 C CA . SER C 1 314 ? 13.946 -19.826 44.260 1.00 20.23 293 SER C CA 1
ATOM 7121 C C . SER C 1 314 ? 13.026 -20.441 45.312 1.00 19.13 293 SER C C 1
ATOM 7122 O O . SER C 1 314 ? 12.656 -21.610 45.161 1.00 19.11 293 SER C O 1
ATOM 7125 N N . ALA C 1 315 ? 12.632 -19.661 46.328 1.00 18.86 294 ALA C N 1
ATOM 7126 C CA . ALA C 1 315 ? 11.914 -20.171 47.489 1.00 19.76 294 ALA C CA 1
ATOM 7127 C C . ALA C 1 315 ? 10.379 -20.184 47.293 1.00 20.01 294 ALA C C 1
ATOM 7128 O O . ALA C 1 315 ? 9.635 -19.365 47.857 1.00 19.64 294 ALA C O 1
ATOM 7130 N N . THR C 1 316 ? 9.925 -21.088 46.443 1.00 19.69 295 THR C N 1
ATOM 7131 C CA . THR C 1 316 ? 8.505 -21.499 46.493 1.00 21.51 295 THR C CA 1
ATOM 7132 C C . THR C 1 316 ? 8.463 -22.957 46.845 1.00 21.87 295 THR C C 1
ATOM 7133 O O . THR C 1 316 ? 9.446 -23.690 46.596 1.00 23.29 295 THR C O 1
ATOM 7137 N N . HIS C 1 317 ? 7.337 -23.385 47.421 1.00 21.91 296 HIS C N 1
ATOM 7138 C CA . HIS C 1 317 ? 7.139 -24.787 47.783 1.00 24.08 296 HIS C CA 1
ATOM 7139 C C . HIS C 1 317 ? 7.359 -25.724 46.611 1.00 23.98 296 HIS C C 1
ATOM 7140 O O . HIS C 1 317 ? 8.146 -26.671 46.702 1.00 22.66 296 HIS C O 1
ATOM 7147 N N . GLU C 1 318 ? 6.733 -25.392 45.483 1.00 23.77 297 GLU C N 1
ATOM 7148 C CA . GLU C 1 318 ? 6.826 -26.194 44.270 1.00 24.92 297 GLU C CA 1
ATOM 7149 C C . GLU C 1 318 ? 8.240 -26.233 43.671 1.00 24.20 297 GLU C C 1
ATOM 7150 O O . GLU C 1 318 ? 8.734 -27.300 43.294 1.00 23.72 297 GLU C O 1
ATOM 7156 N N . THR C 1 319 ? 8.909 -25.081 43.639 1.00 21.94 298 THR C N 1
ATOM 7157 C CA . THR C 1 319 ? 10.271 -24.982 43.070 1.00 21.29 298 THR C CA 1
ATOM 7158 C C . THR C 1 319 ? 11.290 -25.729 43.904 1.00 20.70 298 THR C C 1
ATOM 7159 O O . THR C 1 319 ? 12.114 -26.444 43.353 1.00 19.64 298 THR C O 1
ATOM 7163 N N . ARG C 1 320 ? 11.234 -25.585 45.236 1.00 19.46 299 ARG C N 1
ATOM 7164 C CA . ARG C 1 320 ? 12.239 -26.237 46.062 1.00 20.40 299 ARG C CA 1
ATOM 7165 C C . ARG C 1 320 ? 12.006 -27.748 46.060 1.00 21.21 299 ARG C C 1
ATOM 7166 O O . ARG C 1 320 ? 12.974 -28.520 46.034 1.00 21.93 299 ARG C O 1
ATOM 7174 N N . ASP C 1 321 ? 10.748 -28.172 46.025 1.00 22.32 300 ASP C N 1
ATOM 7175 C CA A ASP C 1 321 ? 10.458 -29.605 45.925 0.50 23.64 300 ASP C CA 1
ATOM 7176 C CA B ASP C 1 321 ? 10.422 -29.601 45.905 0.50 23.07 300 ASP C CA 1
ATOM 7177 C C . ASP C 1 321 ? 10.921 -30.168 44.572 1.00 23.13 300 ASP C C 1
ATOM 7178 O O . ASP C 1 321 ? 11.513 -31.267 44.521 1.00 24.62 300 ASP C O 1
ATOM 7187 N N . ALA C 1 322 ? 10.694 -29.419 43.491 1.00 22.24 301 ALA C N 1
ATOM 7188 C CA . ALA C 1 322 ? 11.141 -29.829 42.147 1.00 22.29 301 ALA C CA 1
ATOM 7189 C C . ALA C 1 322 ? 12.675 -29.968 42.091 1.00 21.07 301 ALA C C 1
ATOM 7190 O O . ALA C 1 322 ? 13.214 -30.909 41.480 1.00 21.33 301 ALA C O 1
ATOM 7200 N N . GLY C 1 324 ? 14.701 -30.689 44.665 1.00 20.84 303 GLY C N 1
ATOM 7201 C CA . GLY C 1 324 ? 15.031 -31.931 45.350 1.00 21.14 303 GLY C CA 1
ATOM 7202 C C . GLY C 1 324 ? 14.775 -33.178 44.503 1.00 21.69 303 GLY C C 1
ATOM 7203 O O . GLY C 1 324 ? 15.649 -34.057 44.407 1.00 20.34 303 GLY C O 1
ATOM 7204 N N . TRP C 1 325 ? 13.600 -33.236 43.853 1.00 22.16 304 TRP C N 1
ATOM 7205 C CA . TRP C 1 325 ? 13.278 -34.343 42.963 1.00 22.95 304 TRP C CA 1
ATOM 7206 C C . TRP C 1 325 ? 14.232 -34.501 41.769 1.00 22.59 304 TRP C C 1
ATOM 7207 O O . TRP C 1 325 ? 14.549 -35.634 41.407 1.00 24.14 304 TRP C O 1
ATOM 7218 N N . LEU C 1 326 ? 14.740 -33.409 41.209 1.00 21.38 305 LEU C N 1
ATOM 7219 C CA . LEU C 1 326 ? 15.741 -33.541 40.126 1.00 20.76 305 LEU C CA 1
ATOM 7220 C C . LEU C 1 326 ? 16.980 -34.297 40.615 1.00 21.33 305 LEU C C 1
ATOM 7221 O O . LEU C 1 326 ? 17.569 -35.095 39.880 1.00 21.66 305 LEU C O 1
ATOM 7226 N N . LEU C 1 327 ? 17.385 -34.027 41.853 1.00 19.93 306 LEU C N 1
ATOM 7227 C CA . LEU C 1 327 ? 18.595 -34.722 42.388 1.00 20.45 306 LEU C CA 1
ATOM 7228 C C . LEU C 1 327 ? 18.302 -36.208 42.586 1.00 20.56 306 LEU C C 1
ATOM 7229 O O . LEU C 1 327 ? 19.092 -37.091 42.202 1.00 20.42 306 LEU C O 1
ATOM 7234 N N . ILE C 1 328 ? 17.168 -36.478 43.204 1.00 21.13 307 ILE C N 1
ATOM 7235 C CA . ILE C 1 328 ? 16.762 -37.855 43.429 1.00 22.15 307 ILE C CA 1
ATOM 7236 C C . ILE C 1 328 ? 16.651 -38.601 42.101 1.00 23.31 307 ILE C C 1
ATOM 7237 O O . ILE C 1 328 ? 17.198 -39.705 41.962 1.00 24.48 307 ILE C O 1
ATOM 7242 N N . GLN C 1 329 ? 15.964 -38.009 41.122 1.00 23.38 308 GLN C N 1
ATOM 7243 C CA . GLN C 1 329 ? 15.788 -38.672 39.819 1.00 26.34 308 GLN C CA 1
ATOM 7244 C C . GLN C 1 329 ? 17.118 -38.898 39.076 1.00 26.43 308 GLN C C 1
ATOM 7245 O O . GLN C 1 329 ? 17.345 -39.967 38.475 1.00 25.49 308 GLN C O 1
ATOM 7251 N N . GLY C 1 330 ? 18.006 -37.904 39.152 1.00 24.80 309 GLY C N 1
ATOM 7252 C CA . GLY C 1 330 ? 19.355 -38.021 38.571 1.00 25.01 309 GLY C CA 1
ATOM 7253 C C . GLY C 1 330 ? 20.153 -39.174 39.157 1.00 24.43 309 GLY C C 1
ATOM 7254 O O . GLY C 1 330 ? 20.843 -39.896 38.436 1.00 25.36 309 GLY C O 1
ATOM 7255 N N . ILE C 1 331 ? 20.044 -39.384 40.470 1.00 23.91 310 ILE C N 1
ATOM 7256 C CA . ILE C 1 331 ? 20.791 -40.448 41.146 1.00 25.24 310 ILE C CA 1
ATOM 7257 C C . ILE C 1 331 ? 20.188 -41.809 40.775 1.00 28.40 310 ILE C C 1
ATOM 7258 O O . ILE C 1 331 ? 20.931 -42.780 40.540 1.00 29.90 310 ILE C O 1
ATOM 7263 N N . GLU C 1 332 ? 18.856 -41.861 40.700 1.00 27.65 311 GLU C N 1
ATOM 7264 C CA . GLU C 1 332 ? 18.161 -43.074 40.226 1.00 31.76 311 GLU C CA 1
ATOM 7265 C C . GLU C 1 332 ? 18.721 -43.454 38.842 1.00 30.92 311 GLU C C 1
ATOM 7266 O O . GLU C 1 332 ? 19.006 -44.641 38.578 1.00 31.61 311 GLU C O 1
ATOM 7272 N N . ALA C 1 333 ? 18.874 -42.462 37.960 1.00 28.08 312 ALA C N 1
ATOM 7273 C CA . ALA C 1 333 ? 19.378 -42.700 36.593 1.00 28.50 312 ALA C CA 1
ATOM 7274 C C . ALA C 1 333 ? 20.831 -43.214 36.597 1.00 30.39 312 ALA C C 1
ATOM 7275 O O . ALA C 1 333 ? 21.170 -44.158 35.870 1.00 31.83 312 ALA C O 1
ATOM 7277 N N . LEU C 1 334 ? 21.678 -42.609 37.432 1.00 29.08 313 LEU C N 1
ATOM 7278 C CA . LEU C 1 334 ? 23.035 -43.139 37.646 1.00 29.95 313 LEU C CA 1
ATOM 7279 C C . LEU C 1 334 ? 23.032 -44.568 38.191 1.00 32.96 313 LEU C C 1
ATOM 7280 O O . LEU C 1 334 ? 23.871 -45.372 37.784 1.00 34.67 313 LEU C O 1
ATOM 7285 N N . ASN C 1 335 ? 22.108 -44.889 39.099 1.00 33.32 314 ASN C N 1
ATOM 7286 C CA . ASN C 1 335 ? 22.048 -46.241 39.685 1.00 37.43 314 ASN C CA 1
ATOM 7287 C C . ASN C 1 335 ? 21.642 -47.336 38.682 1.00 39.13 314 ASN C C 1
ATOM 7288 O O . ASN C 1 335 ? 21.856 -48.518 38.936 1.00 39.79 314 ASN C O 1
ATOM 7293 N N . GLN C 1 336 ? 21.102 -46.917 37.536 1.00 40.71 315 GLN C N 1
ATOM 7294 C CA . GLN C 1 336 ? 20.686 -47.813 36.459 1.00 43.48 315 GLN C CA 1
ATOM 7295 C C . GLN C 1 336 ? 21.558 -47.661 35.212 1.00 42.00 315 GLN C C 1
ATOM 7296 O O . GLN C 1 336 ? 21.201 -48.147 34.134 1.00 43.19 315 GLN C O 1
ATOM 7302 N N . SER C 1 337 ? 22.686 -46.972 35.361 1.00 38.88 316 SER C N 1
ATOM 7303 C CA . SER C 1 337 ? 23.652 -46.737 34.273 1.00 38.72 316 SER C CA 1
ATOM 7304 C C . SER C 1 337 ? 23.102 -45.944 33.083 1.00 37.64 316 SER C C 1
ATOM 7305 O O . SER C 1 337 ? 23.574 -46.096 31.957 1.00 38.25 316 SER C O 1
ATOM 7308 N N . ASP C 1 338 ? 22.085 -45.126 33.336 1.00 36.25 317 ASP C N 1
ATOM 7309 C CA . ASP C 1 338 ? 21.538 -44.238 32.321 1.00 35.34 317 ASP C CA 1
ATOM 7310 C C . ASP C 1 338 ? 22.174 -42.865 32.488 1.00 34.62 317 ASP C C 1
ATOM 7311 O O . ASP C 1 338 ? 22.719 -42.563 33.545 1.00 32.70 317 ASP C O 1
ATOM 7316 N N . VAL C 1 339 ? 22.100 -42.039 31.453 1.00 34.74 318 VAL C N 1
ATOM 7317 C CA . VAL C 1 339 ? 22.623 -40.683 31.545 1.00 34.75 318 VAL C CA 1
ATOM 7318 C C . VAL C 1 339 ? 21.553 -39.738 32.125 1.00 34.64 318 VAL C C 1
ATOM 7319 O O . VAL C 1 339 ? 20.478 -39.589 31.558 1.00 33.99 318 VAL C O 1
ATOM 7323 N N . PRO C 1 340 ? 21.836 -39.124 33.285 1.00 34.02 319 PRO C N 1
ATOM 7324 C CA . PRO C 1 340 ? 20.899 -38.161 33.863 1.00 32.54 319 PRO C CA 1
ATOM 7325 C C . PRO C 1 340 ? 20.772 -36.923 32.973 1.00 30.75 319 PRO C C 1
ATOM 7326 O O . PRO C 1 340 ? 21.789 -36.421 32.495 1.00 32.24 319 PRO C O 1
ATOM 7330 N N . ASP C 1 341 ? 19.553 -36.414 32.786 1.00 29.98 320 ASP C N 1
ATOM 7331 C CA . ASP C 1 341 ? 19.350 -35.138 32.083 1.00 32.48 320 ASP C CA 1
ATOM 7332 C C . ASP C 1 341 ? 20.107 -33.979 32.745 1.00 29.07 320 ASP C C 1
ATOM 7333 O O . ASP C 1 341 ? 20.510 -33.041 32.055 1.00 30.41 320 ASP C O 1
ATOM 7338 N N . ASN C 1 342 ? 20.280 -34.050 34.074 1.00 25.62 321 ASN C N 1
ATOM 7339 C CA . ASN C 1 342 ? 20.885 -32.961 34.851 1.00 23.81 321 ASN C CA 1
ATOM 7340 C C . ASN C 1 342 ? 22.342 -33.223 35.277 1.00 23.30 321 ASN C C 1
ATOM 7341 O O . ASN C 1 342 ? 22.836 -32.679 36.268 1.00 23.01 321 ASN C O 1
ATOM 7346 N N . LEU C 1 343 ? 23.040 -34.053 34.517 1.00 23.29 322 LEU C N 1
ATOM 7347 C CA . LEU C 1 343 ? 24.456 -34.312 34.792 1.00 24.57 322 LEU C CA 1
ATOM 7348 C C . LEU C 1 343 ? 25.308 -33.188 34.185 1.00 26.38 322 LEU C C 1
ATOM 7349 O O . LEU C 1 343 ? 25.141 -32.857 33.004 1.00 28.74 322 LEU C O 1
ATOM 7354 N N . ILE C 1 344 ? 26.227 -32.628 34.975 1.00 25.25 323 ILE C N 1
ATOM 7355 C CA . ILE C 1 344 ? 27.211 -31.646 34.479 1.00 27.64 323 ILE C CA 1
ATOM 7356 C C . ILE C 1 344 ? 28.494 -32.362 34.083 1.00 30.41 323 ILE C C 1
ATOM 7357 O O . ILE C 1 344 ? 29.137 -32.986 34.929 1.00 32.01 323 ILE C O 1
ATOM 7362 N N . SER C 1 345 ? 28.875 -32.273 32.812 1.00 31.92 324 SER C N 1
ATOM 7363 C CA . SER C 1 345 ? 30.110 -32.916 32.355 1.00 35.17 324 SER C CA 1
ATOM 7364 C C . SER C 1 345 ? 31.388 -32.246 32.897 1.00 36.46 324 SER C C 1
ATOM 7365 O O . SER C 1 345 ? 31.375 -31.084 33.311 1.00 36.29 324 SER C O 1
ATOM 7369 N N . ILE D 1 28 ? 0.728 -32.351 66.414 1.00 69.43 7 ILE D N 1
ATOM 7370 C CA . ILE D 1 28 ? 2.059 -33.025 66.306 1.00 67.16 7 ILE D CA 1
ATOM 7371 C C . ILE D 1 28 ? 2.875 -32.813 67.590 1.00 62.62 7 ILE D C 1
ATOM 7372 O O . ILE D 1 28 ? 3.327 -33.779 68.189 1.00 66.31 7 ILE D O 1
ATOM 7377 N N . GLN D 1 29 ? 3.025 -31.558 68.020 1.00 57.05 8 GLN D N 1
ATOM 7378 C CA . GLN D 1 29 ? 3.881 -31.204 69.156 1.00 51.20 8 GLN D CA 1
ATOM 7379 C C . GLN D 1 29 ? 3.175 -31.303 70.489 1.00 47.27 8 GLN D C 1
ATOM 7380 O O . GLN D 1 29 ? 2.009 -30.921 70.620 1.00 45.36 8 GLN D O 1
ATOM 7386 N N . LYS D 1 30 ? 3.914 -31.787 71.480 1.00 46.71 9 LYS D N 1
ATOM 7387 C CA . LYS D 1 30 ? 3.471 -31.772 72.866 1.00 45.95 9 LYS D CA 1
ATOM 7388 C C . LYS D 1 30 ? 3.736 -30.397 73.483 1.00 43.85 9 LYS D C 1
ATOM 7389 O O . LYS D 1 30 ? 4.856 -29.875 73.437 1.00 44.36 9 LYS D O 1
ATOM 7395 N N . ALA D 1 31 ? 2.697 -29.813 74.061 1.00 41.95 10 ALA D N 1
ATOM 7396 C CA . ALA D 1 31 ? 2.835 -28.535 74.751 1.00 39.53 10 ALA D CA 1
ATOM 7397 C C . ALA D 1 31 ? 2.265 -28.616 76.153 1.00 40.13 10 ALA D C 1
ATOM 7398 O O . ALA D 1 31 ? 1.336 -29.384 76.398 1.00 41.77 10 ALA D O 1
ATOM 7400 N N . PHE D 1 32 ? 2.833 -27.835 77.070 1.00 37.84 11 PHE D N 1
ATOM 7401 C CA . PHE D 1 32 ? 2.240 -27.672 78.393 1.00 38.31 11 PHE D CA 1
ATOM 7402 C C . PHE D 1 32 ? 1.955 -26.200 78.705 1.00 37.52 11 PHE D C 1
ATOM 7403 O O . PHE D 1 32 ? 2.825 -25.332 78.532 1.00 37.56 11 PHE D O 1
ATOM 7411 N N . LEU D 1 33 ? 0.721 -25.939 79.144 1.00 34.66 12 LEU D N 1
ATOM 7412 C CA . LEU D 1 33 ? 0.251 -24.593 79.478 1.00 34.19 12 LEU D CA 1
ATOM 7413 C C . LEU D 1 33 ? 0.160 -24.399 80.996 1.00 35.97 12 LEU D C 1
ATOM 7414 O O . LEU D 1 33 ? -0.628 -25.080 81.660 1.00 35.81 12 LEU D O 1
ATOM 7419 N N . CYS D 1 34 ? 0.945 -23.453 81.525 1.00 35.00 13 CYS D N 1
ATOM 7420 C CA . CYS D 1 34 ? 1.136 -23.313 82.988 1.00 36.45 13 CYS D CA 1
ATOM 7421 C C . CYS D 1 34 ? 0.049 -22.523 83.732 1.00 36.83 13 CYS D C 1
ATOM 7422 O O . CYS D 1 34 ? -0.137 -22.698 84.949 1.00 38.08 13 CYS D O 1
ATOM 7425 N N . ARG D 1 35 ? -0.643 -21.636 83.020 1.00 36.01 14 ARG D N 1
ATOM 7426 C CA . ARG D 1 35 ? -1.743 -20.851 83.581 1.00 37.20 14 ARG D CA 1
ATOM 7427 C C . ARG D 1 35 ? -2.888 -20.900 82.587 1.00 36.88 14 ARG D C 1
ATOM 7428 O O . ARG D 1 35 ? -2.645 -20.936 81.386 1.00 34.52 14 ARG D O 1
ATOM 7436 N N . ARG D 1 36 ? -4.127 -20.845 83.055 1.00 37.70 15 ARG D N 1
ATOM 7437 C CA . ARG D 1 36 ? -5.246 -20.713 82.110 1.00 36.27 15 ARG D CA 1
ATOM 7438 C C . ARG D 1 36 ? -5.168 -19.427 81.285 1.00 34.98 15 ARG D C 1
ATOM 7439 O O . ARG D 1 36 ? -4.855 -18.356 81.813 1.00 33.92 15 ARG D O 1
ATOM 7447 N N . PHE D 1 37 ? -5.412 -19.552 79.979 1.00 33.57 16 PHE D N 1
ATOM 7448 C CA . PHE D 1 37 ? -5.518 -18.398 79.097 1.00 32.26 16 PHE D CA 1
ATOM 7449 C C . PHE D 1 37 ? -7.004 -18.215 78.780 1.00 31.49 16 PHE D C 1
ATOM 7450 O O . PHE D 1 37 ? -7.834 -18.956 79.288 1.00 32.21 16 PHE D O 1
ATOM 7458 N N . THR D 1 38 ? -7.364 -17.248 77.938 1.00 31.69 17 THR D N 1
ATOM 7459 C CA . THR D 1 38 ? -8.775 -17.130 77.533 1.00 30.67 17 THR D CA 1
ATOM 7460 C C . THR D 1 38 ? -9.248 -18.415 76.850 1.00 31.29 17 THR D C 1
ATOM 7461 O O . THR D 1 38 ? -8.449 -19.099 76.174 1.00 30.30 17 THR D O 1
ATOM 7465 N N . PRO D 1 39 ? -10.545 -18.745 77.000 1.00 32.99 18 PRO D N 1
ATOM 7466 C CA . PRO D 1 39 ? -11.137 -19.883 76.290 1.00 33.67 18 PRO D CA 1
ATOM 7467 C C . PRO D 1 39 ? -10.870 -19.830 74.771 1.00 32.45 18 PRO D C 1
ATOM 7468 O O . PRO D 1 39 ? -10.595 -20.862 74.165 1.00 32.96 18 PRO D O 1
ATOM 7472 N N . ALA D 1 40 ? -10.911 -18.633 74.185 1.00 32.22 19 ALA D N 1
ATOM 7473 C CA . ALA D 1 40 ? -10.585 -18.448 72.771 1.00 31.58 19 ALA D CA 1
ATOM 7474 C C . ALA D 1 40 ? -9.178 -18.952 72.435 1.00 31.17 19 ALA D C 1
ATOM 7475 O O . ALA D 1 40 ? -9.001 -19.704 71.465 1.00 32.97 19 ALA D O 1
ATOM 7477 N N . ILE D 1 41 ? -8.182 -18.558 73.232 1.00 30.56 20 ILE D N 1
ATOM 7478 C CA . ILE D 1 41 ? -6.790 -18.943 72.932 1.00 30.35 20 ILE D CA 1
ATOM 7479 C C . ILE D 1 41 ? -6.525 -20.415 73.263 1.00 31.81 20 ILE D C 1
ATOM 7480 O O . ILE D 1 41 ? -5.805 -21.103 72.527 1.00 32.90 20 ILE D O 1
ATOM 7485 N N . GLU D 1 42 ? -7.107 -20.906 74.356 1.00 31.62 21 GLU D N 1
ATOM 7486 C CA . GLU D 1 42 ? -6.949 -22.311 74.734 1.00 31.15 21 GLU D CA 1
ATOM 7487 C C . GLU D 1 42 ? -7.480 -23.270 73.662 1.00 32.05 21 GLU D C 1
ATOM 7488 O O . GLU D 1 42 ? -6.902 -24.329 73.454 1.00 32.98 21 GLU D O 1
ATOM 7494 N N . ALA D 1 43 ? -8.556 -22.873 72.985 1.00 31.39 22 ALA D N 1
ATOM 7495 C CA . ALA D 1 43 ? -9.139 -23.622 71.876 1.00 32.16 22 ALA D CA 1
ATOM 7496 C C . ALA D 1 43 ? -8.190 -23.683 70.676 1.00 31.50 22 ALA D C 1
ATOM 7497 O O . ALA D 1 43 ? -8.020 -24.738 70.078 1.00 31.44 22 ALA D O 1
ATOM 7499 N N . GLU D 1 44 ? -7.549 -22.567 70.358 1.00 29.64 23 GLU D N 1
ATOM 7500 C CA . GLU D 1 44 ? -6.559 -22.544 69.287 1.00 31.66 23 GLU D CA 1
ATOM 7501 C C . GLU D 1 44 ? -5.354 -23.413 69.634 1.00 32.24 23 GLU D C 1
ATOM 7502 O O . GLU D 1 44 ? -4.793 -24.079 68.763 1.00 33.84 23 GLU D O 1
ATOM 7508 N N . LEU D 1 45 ? -4.965 -23.412 70.906 1.00 30.12 24 LEU D N 1
ATOM 7509 C CA . LEU D 1 45 ? -3.832 -24.222 71.361 1.00 29.60 24 LEU D CA 1
ATOM 7510 C C . LEU D 1 45 ? -4.144 -25.725 71.344 1.00 32.18 24 LEU D C 1
ATOM 7511 O O . LEU D 1 45 ? -3.265 -26.522 71.001 1.00 34.43 24 LEU D O 1
ATOM 7516 N N . ARG D 1 46 ? -5.365 -26.109 71.733 1.00 32.00 25 ARG D N 1
ATOM 7517 C CA . ARG D 1 46 ? -5.770 -27.519 71.684 1.00 35.41 25 ARG D CA 1
ATOM 7518 C C . ARG D 1 46 ? -5.797 -28.019 70.251 1.00 36.27 25 ARG D C 1
ATOM 7519 O O . ARG D 1 46 ? -5.402 -29.134 69.980 1.00 36.88 25 ARG D O 1
ATOM 7527 N N . GLN D 1 47 ? -6.276 -27.174 69.351 1.00 36.28 26 GLN D N 1
ATOM 7528 C CA . GLN D 1 47 ? -6.335 -27.490 67.928 1.00 38.50 26 GLN D CA 1
ATOM 7529 C C . GLN D 1 47 ? -4.938 -27.765 67.341 1.00 38.48 26 GLN D C 1
ATOM 7530 O O . GLN D 1 47 ? -4.772 -28.635 66.471 1.00 39.22 26 GLN D O 1
ATOM 7536 N N . ARG D 1 48 ? -3.933 -27.055 67.847 1.00 35.60 27 ARG D N 1
ATOM 7537 C CA . ARG D 1 48 ? -2.575 -27.061 67.279 1.00 34.82 27 ARG D CA 1
ATOM 7538 C C . ARG D 1 48 ? -1.562 -27.983 67.951 1.00 35.97 27 ARG D C 1
ATOM 7539 O O . ARG D 1 48 ? -0.557 -28.359 67.331 1.00 36.05 27 ARG D O 1
ATOM 7547 N N . PHE D 1 49 ? -1.819 -28.338 69.210 1.00 36.87 28 PHE D N 1
ATOM 7548 C CA . PHE D 1 49 ? -0.865 -29.071 70.039 1.00 39.17 28 PHE D CA 1
ATOM 7549 C C . PHE D 1 49 ? -1.544 -30.211 70.782 1.00 41.42 28 PHE D C 1
ATOM 7550 O O . PHE D 1 49 ? -2.745 -30.163 71.031 1.00 43.08 28 PHE D O 1
ATOM 7558 N N . ASP D 1 50 ? -0.765 -31.237 71.113 1.00 43.14 29 ASP D N 1
ATOM 7559 C CA . ASP D 1 50 ? -1.164 -32.216 72.111 1.00 45.24 29 ASP D CA 1
ATOM 7560 C C . ASP D 1 50 ? -0.972 -31.511 73.441 1.00 43.49 29 ASP D C 1
ATOM 7561 O O . ASP D 1 50 ? 0.110 -31.545 74.031 1.00 43.24 29 ASP D O 1
ATOM 7566 N N . LEU D 1 51 ? -2.042 -30.870 73.902 1.00 42.76 30 LEU D N 1
ATOM 7567 C CA . LEU D 1 51 ? -1.955 -29.899 74.980 1.00 40.59 30 LEU D CA 1
ATOM 7568 C C . LEU D 1 51 ? -2.364 -30.452 76.333 1.00 41.39 30 LEU D C 1
ATOM 7569 O O . LEU D 1 51 ? -3.424 -31.061 76.472 1.00 42.88 30 LEU D O 1
ATOM 7574 N N . GLU D 1 52 ? -1.511 -30.216 77.322 1.00 41.47 31 GLU D N 1
ATOM 7575 C CA . GLU D 1 52 ? -1.871 -30.453 78.722 1.00 43.46 31 GLU D CA 1
ATOM 7576 C C . GLU D 1 52 ? -1.863 -29.117 79.450 1.00 42.68 31 GLU D C 1
ATOM 7577 O O . GLU D 1 52 ? -0.963 -28.291 79.257 1.00 41.55 31 GLU D O 1
ATOM 7583 N N . VAL D 1 53 ? -2.873 -28.910 80.289 1.00 41.74 32 VAL D N 1
ATOM 7584 C CA . VAL D 1 53 ? -3.097 -27.616 80.914 1.00 39.49 32 VAL D CA 1
ATOM 7585 C C . VAL D 1 53 ? -3.046 -27.747 82.428 1.00 40.15 32 VAL D C 1
ATOM 7586 O O . VAL D 1 53 ? -3.463 -28.766 82.986 1.00 41.88 32 VAL D O 1
ATOM 7590 N N . ASN D 1 54 ? -2.553 -26.713 83.081 1.00 39.72 33 ASN D N 1
ATOM 7591 C CA . ASN D 1 54 ? -2.682 -26.588 84.509 1.00 41.74 33 ASN D CA 1
ATOM 7592 C C . ASN D 1 54 ? -4.074 -26.094 84.864 1.00 40.62 33 ASN D C 1
ATOM 7593 O O . ASN D 1 54 ? -4.300 -24.931 85.023 1.00 38.74 33 ASN D O 1
ATOM 7598 N N . LEU D 1 55 ? -4.998 -27.021 84.962 1.00 43.11 34 LEU D N 1
ATOM 7599 C CA . LEU D 1 55 ? -6.402 -26.721 85.034 1.00 44.90 34 LEU D CA 1
ATOM 7600 C C . LEU D 1 55 ? -6.793 -25.838 86.180 1.00 46.93 34 LEU D C 1
ATOM 7601 O O . LEU D 1 55 ? -7.574 -24.934 86.019 1.00 45.97 34 LEU D O 1
ATOM 7606 N N . GLU D 1 56 ? -6.260 -26.121 87.351 1.00 49.51 35 GLU D N 1
ATOM 7607 C CA . GLU D 1 56 ? -6.607 -25.363 88.535 1.00 53.91 35 GLU D CA 1
ATOM 7608 C C . GLU D 1 56 ? -6.059 -23.978 88.509 1.00 52.09 35 GLU D C 1
ATOM 7609 O O . GLU D 1 56 ? -6.410 -23.161 89.314 1.00 52.06 35 GLU D O 1
ATOM 7615 N N . ASP D 1 57 ? -5.182 -23.718 87.575 1.00 50.95 36 ASP D N 1
ATOM 7616 C CA . ASP D 1 57 ? -4.624 -22.400 87.404 1.00 50.41 36 ASP D CA 1
ATOM 7617 C C . ASP D 1 57 ? -3.821 -21.871 88.562 1.00 52.81 36 ASP D C 1
ATOM 7618 O O . ASP D 1 57 ? -3.545 -20.689 88.621 1.00 51.20 36 ASP D O 1
ATOM 7623 N N . THR D 1 58 ? -3.436 -22.755 89.462 1.00 55.29 37 THR D N 1
ATOM 7624 C CA . THR D 1 58 ? -2.569 -22.399 90.579 1.00 57.51 37 THR D CA 1
ATOM 7625 C C . THR D 1 58 ? -1.156 -22.141 90.066 1.00 57.60 37 THR D C 1
ATOM 7626 O O . THR D 1 58 ? -0.673 -22.856 89.186 1.00 61.47 37 THR D O 1
ATOM 7630 N N . VAL D 1 59 ? -0.505 -21.106 90.585 1.00 54.43 38 VAL D N 1
ATOM 7631 C CA . VAL D 1 59 ? 0.879 -20.816 90.201 1.00 54.13 38 VAL D CA 1
ATOM 7632 C C . VAL D 1 59 ? 1.793 -21.975 90.631 1.00 57.29 38 VAL D C 1
ATOM 7633 O O . VAL D 1 59 ? 2.008 -22.209 91.821 1.00 57.00 38 VAL D O 1
ATOM 7637 N N . LEU D 1 60 ? 2.299 -22.715 89.648 1.00 56.69 39 LEU D N 1
ATOM 7638 C CA . LEU D 1 60 ? 3.179 -23.860 89.900 1.00 57.69 39 LEU D CA 1
ATOM 7639 C C . LEU D 1 60 ? 4.591 -23.405 90.269 1.00 60.34 39 LEU D C 1
ATOM 7640 O O . LEU D 1 60 ? 5.026 -22.321 89.866 1.00 61.18 39 LEU D O 1
ATOM 7645 N N . THR D 1 61 ? 5.297 -24.236 91.036 1.00 60.30 40 THR D N 1
ATOM 7646 C CA . THR D 1 61 ? 6.682 -23.963 91.419 1.00 58.53 40 THR D CA 1
ATOM 7647 C C . THR D 1 61 ? 7.657 -24.462 90.354 1.00 58.92 40 THR D C 1
ATOM 7648 O O . THR D 1 61 ? 7.311 -25.355 89.574 1.00 59.55 40 THR D O 1
ATOM 7652 N N . PRO D 1 62 ? 8.891 -23.910 90.329 1.00 59.87 41 PRO D N 1
ATOM 7653 C CA . PRO D 1 62 ? 9.904 -24.434 89.413 1.00 60.16 41 PRO D CA 1
ATOM 7654 C C . PRO D 1 62 ? 9.972 -25.970 89.372 1.00 62.13 41 PRO D C 1
ATOM 7655 O O . PRO D 1 62 ? 10.123 -26.533 88.290 1.00 63.65 41 PRO D O 1
ATOM 7659 N N . SER D 1 63 ? 9.833 -26.642 90.522 1.00 61.51 42 SER D N 1
ATOM 7660 C CA . SER D 1 63 ? 9.844 -28.112 90.544 1.00 58.95 42 SER D CA 1
ATOM 7661 C C . SER D 1 63 ? 8.516 -28.724 90.079 1.00 56.35 42 SER D C 1
ATOM 7662 O O . SER D 1 63 ? 8.509 -29.789 89.457 1.00 56.44 42 SER D O 1
ATOM 7665 N N . GLY D 1 64 ? 7.405 -28.051 90.378 1.00 55.98 43 GLY D N 1
ATOM 7666 C CA . GLY D 1 64 ? 6.092 -28.425 89.839 1.00 56.00 43 GLY D CA 1
ATOM 7667 C C . GLY D 1 64 ? 6.044 -28.347 88.317 1.00 54.82 43 GLY D C 1
ATOM 7668 O O . GLY D 1 64 ? 5.592 -29.288 87.646 1.00 55.23 43 GLY D O 1
ATOM 7669 N N . ILE D 1 65 ? 6.517 -27.225 87.773 1.00 54.49 44 ILE D N 1
ATOM 7670 C CA . ILE D 1 65 ? 6.642 -27.048 86.317 1.00 54.42 44 ILE D CA 1
ATOM 7671 C C . ILE D 1 65 ? 7.472 -28.178 85.696 1.00 56.99 44 ILE D C 1
ATOM 7672 O O . ILE D 1 65 ? 7.023 -28.840 84.752 1.00 57.04 44 ILE D O 1
ATOM 7677 N N . ALA D 1 66 ? 8.671 -28.404 86.241 1.00 59.97 45 ALA D N 1
ATOM 7678 C CA . ALA D 1 66 ? 9.594 -29.428 85.729 1.00 61.93 45 ALA D CA 1
ATOM 7679 C C . ALA D 1 66 ? 8.979 -30.818 85.770 1.00 61.52 45 ALA D C 1
ATOM 7680 O O . ALA D 1 66 ? 9.263 -31.652 84.907 1.00 62.51 45 ALA D O 1
ATOM 7682 N N . SER D 1 67 ? 8.125 -31.051 86.766 1.00 60.60 46 SER D N 1
ATOM 7683 C CA . SER D 1 67 ? 7.435 -32.324 86.911 1.00 61.08 46 SER D CA 1
ATOM 7684 C C . SER D 1 67 ? 6.285 -32.447 85.922 1.00 59.56 46 SER D C 1
ATOM 7685 O O . SER D 1 67 ? 6.260 -33.359 85.096 1.00 60.37 46 SER D O 1
ATOM 7688 N N . ARG D 1 68 ? 5.349 -31.506 86.010 1.00 60.10 47 ARG D N 1
ATOM 7689 C CA . ARG D 1 68 ? 4.127 -31.505 85.207 1.00 57.95 47 ARG D CA 1
ATOM 7690 C C . ARG D 1 68 ? 4.360 -31.347 83.708 1.00 55.66 47 ARG D C 1
ATOM 7691 O O . ARG D 1 68 ? 3.612 -31.891 82.898 1.00 55.47 47 ARG D O 1
ATOM 7699 N N . ALA D 1 69 ? 5.402 -30.610 83.345 1.00 53.77 48 ALA D N 1
ATOM 7700 C CA . ALA D 1 69 ? 5.684 -30.330 81.938 1.00 52.47 48 ALA D CA 1
ATOM 7701 C C . ALA D 1 69 ? 6.491 -31.433 81.260 1.00 53.26 48 ALA D C 1
ATOM 7702 O O . ALA D 1 69 ? 6.765 -31.340 80.059 1.00 53.44 48 ALA D O 1
ATOM 7704 N N . HIS D 1 70 ? 6.873 -32.475 82.007 1.00 54.37 49 HIS D N 1
ATOM 7705 C CA . HIS D 1 70 ? 7.813 -33.474 81.483 1.00 56.09 49 HIS D CA 1
ATOM 7706 C C . HIS D 1 70 ? 7.329 -34.144 80.197 1.00 54.60 49 HIS D C 1
ATOM 7707 O O . HIS D 1 70 ? 6.262 -34.749 80.169 1.00 55.66 49 HIS D O 1
ATOM 7714 N N . GLY D 1 71 ? 8.113 -34.007 79.130 1.00 52.31 50 GLY D N 1
ATOM 7715 C CA . GLY D 1 71 ? 7.754 -34.569 77.831 1.00 50.42 50 GLY D CA 1
ATOM 7716 C C . GLY D 1 71 ? 7.277 -33.548 76.814 1.00 49.21 50 GLY D C 1
ATOM 7717 O O . GLY D 1 71 ? 7.197 -33.840 75.619 1.00 50.76 50 GLY D O 1
ATOM 7718 N N . ALA D 1 72 ? 6.961 -32.343 77.281 1.00 47.67 51 ALA D N 1
ATOM 7719 C CA . ALA D 1 72 ? 6.470 -31.289 76.409 1.00 46.23 51 ALA D CA 1
ATOM 7720 C C . ALA D 1 72 ? 7.602 -30.688 75.576 1.00 46.25 51 ALA D C 1
ATOM 7721 O O . ALA D 1 72 ? 8.714 -30.482 76.083 1.00 47.56 51 ALA D O 1
ATOM 7723 N N . GLU D 1 73 ? 7.312 -30.427 74.303 1.00 44.30 52 GLU D N 1
ATOM 7724 C CA . GLU D 1 73 ? 8.245 -29.724 73.409 1.00 44.71 52 GLU D CA 1
ATOM 7725 C C . GLU D 1 73 ? 8.125 -28.200 73.579 1.00 42.01 52 GLU D C 1
ATOM 7726 O O . GLU D 1 73 ? 9.126 -27.452 73.518 1.00 41.72 52 GLU D O 1
ATOM 7732 N N . VAL D 1 74 ? 6.890 -27.755 73.798 1.00 38.78 53 VAL D N 1
ATOM 7733 C CA . VAL D 1 74 ? 6.584 -26.332 73.922 1.00 36.25 53 VAL D CA 1
ATOM 7734 C C . VAL D 1 74 ? 6.035 -26.002 75.312 1.00 36.16 53 VAL D C 1
ATOM 7735 O O . VAL D 1 74 ? 5.093 -26.649 75.792 1.00 36.84 53 VAL D O 1
ATOM 7739 N N . LEU D 1 75 ? 6.619 -24.988 75.949 1.00 35.06 54 LEU D N 1
ATOM 7740 C CA . LEU D 1 75 ? 6.183 -24.572 77.278 1.00 34.59 54 LEU D CA 1
ATOM 7741 C C . LEU D 1 75 ? 5.543 -23.178 77.259 1.00 32.66 54 LEU D C 1
ATOM 7742 O O . LEU D 1 75 ? 6.221 -22.175 77.008 1.00 34.13 54 LEU D O 1
ATOM 7747 N N . PHE D 1 76 ? 4.231 -23.137 77.505 1.00 30.48 55 PHE D N 1
ATOM 7748 C CA . PHE D 1 76 ? 3.479 -21.870 77.637 1.00 30.20 55 PHE D CA 1
ATOM 7749 C C . PHE D 1 76 ? 3.477 -21.336 79.055 1.00 31.50 55 PHE D C 1
ATOM 7750 O O . PHE D 1 76 ? 2.948 -21.972 79.949 1.00 31.50 55 PHE D O 1
ATOM 7758 N N . VAL D 1 77 ? 4.046 -20.145 79.222 1.00 31.77 56 VAL D N 1
ATOM 7759 C CA . VAL D 1 77 ? 4.245 -19.566 80.527 1.00 33.05 56 VAL D CA 1
ATOM 7760 C C . VAL D 1 77 ? 3.792 -18.107 80.546 1.00 33.10 56 VAL D C 1
ATOM 7761 O O . VAL D 1 77 ? 3.447 -17.521 79.504 1.00 32.23 56 VAL D O 1
ATOM 7765 N N . THR D 1 78 ? 3.791 -17.539 81.748 1.00 33.71 57 THR D N 1
ATOM 7766 C CA . THR D 1 78 ? 3.598 -16.114 81.950 1.00 34.13 57 THR D CA 1
ATOM 7767 C C . THR D 1 78 ? 4.682 -15.625 82.902 1.00 36.94 57 THR D C 1
ATOM 7768 O O . THR D 1 78 ? 5.446 -16.429 83.454 1.00 38.51 57 THR D O 1
ATOM 7772 N N . ALA D 1 79 ? 4.712 -14.314 83.123 1.00 37.03 58 ALA D N 1
ATOM 7773 C CA . ALA D 1 79 ? 5.686 -13.694 84.010 1.00 39.99 58 ALA D CA 1
ATOM 7774 C C . ALA D 1 79 ? 5.635 -14.262 85.439 1.00 42.00 58 ALA D C 1
ATOM 7775 O O . ALA D 1 79 ? 6.538 -14.008 86.236 1.00 43.95 58 ALA D O 1
ATOM 7777 N N . THR D 1 80 ? 4.600 -15.050 85.746 1.00 42.51 59 THR D N 1
ATOM 7778 C CA . THR D 1 80 ? 4.443 -15.655 87.084 1.00 43.23 59 THR D CA 1
ATOM 7779 C C . THR D 1 80 ? 5.131 -17.018 87.258 1.00 44.00 59 THR D C 1
ATOM 7780 O O . THR D 1 80 ? 5.075 -17.611 88.340 1.00 42.55 59 THR D O 1
ATOM 7784 N N . GLU D 1 81 ? 5.749 -17.516 86.190 1.00 41.57 60 GLU D N 1
ATOM 7785 C CA . GLU D 1 81 ? 6.462 -18.795 86.208 1.00 42.42 60 GLU D CA 1
ATOM 7786 C C . GLU D 1 81 ? 7.959 -18.557 86.238 1.00 43.91 60 GLU D C 1
ATOM 7787 O O . GLU D 1 81 ? 8.508 -17.918 85.332 1.00 43.75 60 GLU D O 1
ATOM 7793 N N . ALA D 1 82 ? 8.618 -19.081 87.273 1.00 43.09 61 ALA D N 1
ATOM 7794 C CA . ALA D 1 82 ? 10.066 -19.001 87.378 1.00 44.79 61 ALA D CA 1
ATOM 7795 C C . ALA D 1 82 ? 10.716 -20.104 86.541 1.00 45.26 61 ALA D C 1
ATOM 7796 O O . ALA D 1 82 ? 10.856 -21.244 86.991 1.00 47.87 61 ALA D O 1
ATOM 7798 N N . ILE D 1 83 ? 11.092 -19.762 85.308 1.00 42.45 62 ILE D N 1
ATOM 7799 C CA . ILE D 1 83 ? 11.717 -20.727 84.408 1.00 42.37 62 ILE D CA 1
ATOM 7800 C C . ILE D 1 83 ? 13.241 -20.723 84.558 1.00 44.71 62 ILE D C 1
ATOM 7801 O O . ILE D 1 83 ? 13.977 -20.131 83.752 1.00 45.43 62 ILE D O 1
ATOM 7806 N N . THR D 1 84 ? 13.707 -21.404 85.599 1.00 46.73 63 THR D N 1
ATOM 7807 C CA . THR D 1 84 ? 15.123 -21.403 85.941 1.00 49.04 63 THR D CA 1
ATOM 7808 C C . THR D 1 84 ? 15.955 -22.362 85.092 1.00 50.05 63 THR D C 1
ATOM 7809 O O . THR D 1 84 ? 15.414 -23.115 84.265 1.00 48.29 63 THR D O 1
ATOM 7813 N N . ALA D 1 85 ? 17.273 -22.328 85.298 1.00 52.54 64 ALA D N 1
ATOM 7814 C CA . ALA D 1 85 ? 18.197 -23.234 84.602 1.00 54.06 64 ALA D CA 1
ATOM 7815 C C . ALA D 1 85 ? 17.787 -24.693 84.788 1.00 53.85 64 ALA D C 1
ATOM 7816 O O . ALA D 1 85 ? 17.765 -25.464 83.818 1.00 52.34 64 ALA D O 1
ATOM 7818 N N . GLU D 1 86 ? 17.420 -25.041 86.024 1.00 54.99 65 GLU D N 1
ATOM 7819 C CA . GLU D 1 86 ? 17.067 -26.413 86.370 1.00 58.68 65 GLU D CA 1
ATOM 7820 C C . GLU D 1 86 ? 15.758 -26.881 85.735 1.00 57.39 65 GLU D C 1
ATOM 7821 O O . GLU D 1 86 ? 15.630 -28.048 85.359 1.00 58.90 65 GLU D O 1
ATOM 7827 N N . VAL D 1 87 ? 14.793 -25.977 85.615 1.00 56.22 66 VAL D N 1
ATOM 7828 C CA . VAL D 1 87 ? 13.555 -26.280 84.895 1.00 53.46 66 VAL D CA 1
ATOM 7829 C C . VAL D 1 87 ? 13.899 -26.609 83.453 1.00 52.76 66 VAL D C 1
ATOM 7830 O O . VAL D 1 87 ? 13.402 -27.592 82.883 1.00 54.29 66 VAL D O 1
ATOM 7834 N N . ILE D 1 88 ? 14.772 -25.793 82.870 1.00 50.91 67 ILE D N 1
ATOM 7835 C CA . ILE D 1 88 ? 15.151 -25.939 81.465 1.00 50.61 67 ILE D CA 1
ATOM 7836 C C . ILE D 1 88 ? 15.915 -27.249 81.254 1.00 52.77 67 ILE D C 1
ATOM 7837 O O . ILE D 1 88 ? 15.631 -28.004 80.319 1.00 53.58 67 ILE D O 1
ATOM 7842 N N . ARG D 1 89 ? 16.848 -27.530 82.159 1.00 55.36 68 ARG D N 1
ATOM 7843 C CA . ARG D 1 89 ? 17.652 -28.754 82.104 1.00 58.30 68 ARG D CA 1
ATOM 7844 C C . ARG D 1 89 ? 16.846 -30.033 82.379 1.00 58.27 68 ARG D C 1
ATOM 7845 O O . ARG D 1 89 ? 17.014 -31.021 81.658 1.00 60.62 68 ARG D O 1
ATOM 7853 N N . LYS D 1 90 ? 15.967 -30.012 83.389 1.00 57.08 69 LYS D N 1
ATOM 7854 C CA . LYS D 1 90 ? 15.112 -31.171 83.691 1.00 57.27 69 LYS D CA 1
ATOM 7855 C C . LYS D 1 90 ? 14.129 -31.555 82.591 1.00 57.10 69 LYS D C 1
ATOM 7856 O O . LYS D 1 90 ? 13.824 -32.734 82.405 1.00 56.27 69 LYS D O 1
ATOM 7862 N N . LEU D 1 91 ? 13.650 -30.567 81.845 1.00 56.80 70 LEU D N 1
ATOM 7863 C CA . LEU D 1 91 ? 12.743 -30.851 80.740 1.00 57.07 70 LEU D CA 1
ATOM 7864 C C . LEU D 1 91 ? 13.472 -31.320 79.470 1.00 57.68 70 LEU D C 1
ATOM 7865 O O . LEU D 1 91 ? 12.837 -31.626 78.462 1.00 56.15 70 LEU D O 1
ATOM 7870 N N . GLN D 1 92 ? 14.802 -31.386 79.525 1.00 60.32 71 GLN D N 1
ATOM 7871 C CA . GLN D 1 92 ? 15.578 -31.970 78.429 1.00 60.96 71 GLN D CA 1
ATOM 7872 C C . GLN D 1 92 ? 15.359 -33.481 78.393 1.00 60.86 71 GLN D C 1
ATOM 7873 O O . GLN D 1 92 ? 15.193 -34.101 79.451 1.00 61.74 71 GLN D O 1
ATOM 7879 N N . PRO D 1 93 ? 15.374 -34.082 77.187 1.00 59.37 72 PRO D N 1
ATOM 7880 C CA . PRO D 1 93 ? 15.681 -33.459 75.897 1.00 57.94 72 PRO D CA 1
ATOM 7881 C C . PRO D 1 93 ? 14.470 -32.946 75.111 1.00 55.47 72 PRO D C 1
ATOM 7882 O O . PRO D 1 93 ? 14.642 -32.439 74.004 1.00 53.58 72 PRO D O 1
ATOM 7886 N N . GLY D 1 94 ? 13.271 -33.080 75.672 1.00 55.19 73 GLY D N 1
ATOM 7887 C CA . GLY D 1 94 ? 12.026 -32.810 74.940 1.00 52.14 73 GLY D CA 1
ATOM 7888 C C . GLY D 1 94 ? 11.719 -31.346 74.673 1.00 50.05 73 GLY D C 1
ATOM 7889 O O . GLY D 1 94 ? 11.236 -31.002 73.592 1.00 48.29 73 GLY D O 1
ATOM 7890 N N . LEU D 1 95 ? 12.008 -30.489 75.648 1.00 49.94 74 LEU D N 1
ATOM 7891 C CA . LEU D 1 95 ? 11.721 -29.056 75.543 1.00 47.97 74 LEU D CA 1
ATOM 7892 C C . LEU D 1 95 ? 12.595 -28.360 74.499 1.00 48.28 74 LEU D C 1
ATOM 7893 O O . LEU D 1 95 ? 13.828 -28.430 74.546 1.00 49.72 74 LEU D O 1
ATOM 7898 N N . LYS D 1 96 ? 11.942 -27.677 73.570 1.00 46.55 75 LYS D N 1
ATOM 7899 C CA . LYS D 1 96 ? 12.631 -26.963 72.507 1.00 45.71 75 LYS D CA 1
ATOM 7900 C C . LYS D 1 96 ? 12.232 -25.478 72.462 1.00 42.28 75 LYS D C 1
ATOM 7901 O O . LYS D 1 96 ? 13.008 -24.643 71.992 1.00 41.57 75 LYS D O 1
ATOM 7907 N N . THR D 1 97 ? 11.039 -25.162 72.964 1.00 40.44 76 THR D N 1
ATOM 7908 C CA . THR D 1 97 ? 10.478 -23.807 72.850 1.00 38.68 76 THR D CA 1
ATOM 7909 C C . THR D 1 97 ? 9.787 -23.340 74.138 1.00 37.52 76 THR D C 1
ATOM 7910 O O . THR D 1 97 ? 8.957 -24.057 74.707 1.00 37.38 76 THR D O 1
ATOM 7914 N N . ILE D 1 98 ? 10.153 -22.141 74.597 1.00 36.26 77 ILE D N 1
ATOM 7915 C CA . ILE D 1 98 ? 9.455 -21.467 75.679 1.00 35.87 77 ILE D CA 1
ATOM 7916 C C . ILE D 1 98 ? 8.707 -20.268 75.094 1.00 34.90 77 ILE D C 1
ATOM 7917 O O . ILE D 1 98 ? 9.294 -19.418 74.416 1.00 36.18 77 ILE D O 1
ATOM 7922 N N . ALA D 1 99 ? 7.404 -20.231 75.328 1.00 32.57 78 ALA D N 1
ATOM 7923 C CA . ALA D 1 99 ? 6.564 -19.124 74.852 1.00 31.62 78 ALA D CA 1
ATOM 7924 C C . ALA D 1 99 ? 5.913 -18.428 76.023 1.00 30.70 78 ALA D C 1
ATOM 7925 O O . ALA D 1 99 ? 5.053 -19.012 76.677 1.00 30.18 78 ALA D O 1
ATOM 7927 N N . THR D 1 100 ? 6.302 -17.172 76.263 1.00 30.63 79 THR D N 1
ATOM 7928 C CA . THR D 1 100 ? 5.773 -16.419 77.413 1.00 31.44 79 THR D CA 1
ATOM 7929 C C . THR D 1 100 ? 4.744 -15.373 76.978 1.00 29.86 79 THR D C 1
ATOM 7930 O O . THR D 1 100 ? 4.977 -14.602 76.029 1.00 28.81 79 THR D O 1
ATOM 7934 N N . LEU D 1 101 ? 3.610 -15.375 77.668 1.00 28.70 80 LEU D N 1
ATOM 7935 C CA . LEU D 1 101 ? 2.557 -14.368 77.471 1.00 28.51 80 LEU D CA 1
ATOM 7936 C C . LEU D 1 101 ? 2.895 -13.103 78.250 1.00 29.71 80 LEU D C 1
ATOM 7937 O O . LEU D 1 101 ? 2.246 -12.788 79.251 1.00 30.27 80 LEU D O 1
ATOM 7942 N N . SER D 1 102 ? 3.916 -12.388 77.789 1.00 31.02 81 SER D N 1
ATOM 7943 C CA . SER D 1 102 ? 4.430 -11.222 78.491 1.00 32.33 81 SER D CA 1
ATOM 7944 C C . SER D 1 102 ? 5.366 -10.484 77.577 1.00 32.37 81 SER D C 1
ATOM 7945 O O . SER D 1 102 ? 6.037 -11.086 76.726 1.00 31.63 81 SER D O 1
ATOM 7948 N N . VAL D 1 103 ? 5.440 -9.178 77.778 1.00 33.31 82 VAL D N 1
ATOM 7949 C CA . VAL D 1 103 ? 6.467 -8.374 77.121 1.00 35.67 82 VAL D CA 1
ATOM 7950 C C . VAL D 1 103 ? 7.883 -8.730 77.640 1.00 36.94 82 VAL D C 1
ATOM 7951 O O . VAL D 1 103 ? 8.814 -8.930 76.856 1.00 36.56 82 VAL D O 1
ATOM 7955 N N . GLY D 1 104 ? 8.037 -8.803 78.964 1.00 38.34 83 GLY D N 1
ATOM 7956 C CA . GLY D 1 104 ? 9.346 -9.077 79.572 1.00 39.11 83 GLY D CA 1
ATOM 7957 C C . GLY D 1 104 ? 9.697 -10.552 79.611 1.00 40.15 83 GLY D C 1
ATOM 7958 O O . GLY D 1 104 ? 8.832 -11.411 79.410 1.00 39.82 83 GLY D O 1
ATOM 7959 N N . TYR D 1 105 ? 10.971 -10.849 79.866 1.00 40.34 84 TYR D N 1
ATOM 7960 C CA . TYR D 1 105 ? 11.436 -12.235 79.944 1.00 41.29 84 TYR D CA 1
ATOM 7961 C C . TYR D 1 105 ? 12.462 -12.474 81.071 1.00 43.41 84 TYR D C 1
ATOM 7962 O O . TYR D 1 105 ? 13.242 -13.427 81.023 1.00 44.06 84 TYR D O 1
ATOM 7971 N N . ASP D 1 106 ? 12.427 -11.614 82.089 1.00 44.10 85 ASP D N 1
ATOM 7972 C CA . ASP D 1 106 ? 13.283 -11.750 83.270 1.00 48.19 85 ASP D CA 1
ATOM 7973 C C . ASP D 1 106 ? 13.137 -13.090 83.979 1.00 46.96 85 ASP D C 1
ATOM 7974 O O . ASP D 1 106 ? 14.109 -13.619 84.534 1.00 49.25 85 ASP D O 1
ATOM 7979 N N . HIS D 1 107 ? 11.920 -13.623 83.964 1.00 42.30 86 HIS D N 1
ATOM 7980 C CA . HIS D 1 107 ? 11.566 -14.848 84.687 1.00 40.61 86 HIS D CA 1
ATOM 7981 C C . HIS D 1 107 ? 12.091 -16.132 84.030 1.00 41.60 86 HIS D C 1
ATOM 7982 O O . HIS D 1 107 ? 11.959 -17.222 84.600 1.00 42.66 86 HIS D O 1
ATOM 7989 N N . ILE D 1 108 ? 12.664 -16.011 82.833 1.00 40.95 87 ILE D N 1
ATOM 7990 C CA . ILE D 1 108 ? 13.286 -17.152 82.153 1.00 41.61 87 ILE D CA 1
ATOM 7991 C C . ILE D 1 108 ? 14.809 -16.961 82.143 1.00 44.89 87 ILE D C 1
ATOM 7992 O O . ILE D 1 108 ? 15.306 -15.839 81.974 1.00 45.67 87 ILE D O 1
ATOM 7997 N N . ASP D 1 109 ? 15.540 -18.053 82.350 1.00 48.24 88 ASP D N 1
ATOM 7998 C CA . ASP D 1 109 ? 17.004 -18.023 82.371 1.00 50.10 88 ASP D CA 1
ATOM 7999 C C . ASP D 1 109 ? 17.539 -18.083 80.945 1.00 48.82 88 ASP D C 1
ATOM 8000 O O . ASP D 1 109 ? 17.777 -19.174 80.412 1.00 49.02 88 ASP D O 1
ATOM 8013 N N . ALA D 1 111 ? 20.414 -17.292 79.583 1.00 52.04 90 ALA D N 1
ATOM 8014 C CA . ALA D 1 111 ? 21.751 -17.881 79.439 1.00 51.92 90 ALA D CA 1
ATOM 8015 C C . ALA D 1 111 ? 21.623 -19.394 79.304 1.00 50.72 90 ALA D C 1
ATOM 8016 O O . ALA D 1 111 ? 22.173 -19.987 78.370 1.00 51.08 90 ALA D O 1
ATOM 8018 N N . ALA D 1 112 ? 20.850 -19.992 80.213 1.00 49.44 91 ALA D N 1
ATOM 8019 C CA . ALA D 1 112 ? 20.519 -21.419 80.181 1.00 49.10 91 ALA D CA 1
ATOM 8020 C C . ALA D 1 112 ? 19.806 -21.833 78.891 1.00 47.97 91 ALA D C 1
ATOM 8021 O O . ALA D 1 112 ? 20.168 -22.838 78.284 1.00 48.71 91 ALA D O 1
ATOM 8023 N N . ALA D 1 113 ? 18.794 -21.069 78.478 1.00 45.95 92 ALA D N 1
ATOM 8024 C CA . ALA D 1 113 ? 18.115 -21.343 77.210 1.00 44.73 92 ALA D CA 1
ATOM 8025 C C . ALA D 1 113 ? 19.073 -21.266 76.019 1.00 45.06 92 ALA D C 1
ATOM 8026 O O . ALA D 1 113 ? 19.065 -22.147 75.156 1.00 44.64 92 ALA D O 1
ATOM 8028 N N . ARG D 1 114 ? 19.890 -20.214 75.976 1.00 46.58 93 ARG D N 1
ATOM 8029 C CA . ARG D 1 114 ? 20.856 -20.009 74.880 1.00 48.91 93 ARG D CA 1
ATOM 8030 C C . ARG D 1 114 ? 21.887 -21.137 74.758 1.00 49.32 93 ARG D C 1
ATOM 8031 O O . ARG D 1 114 ? 22.200 -21.571 73.653 1.00 47.99 93 ARG D O 1
ATOM 8039 N N . SER D 1 115 ? 22.387 -21.620 75.896 1.00 51.03 94 SER D N 1
ATOM 8040 C CA . SER D 1 115 ? 23.380 -22.698 75.894 1.00 52.93 94 SER D CA 1
ATOM 8041 C C . SER D 1 115 ? 22.777 -24.019 75.413 1.00 52.89 94 SER D C 1
ATOM 8042 O O . SER D 1 115 ? 23.495 -24.873 74.887 1.00 54.55 94 SER D O 1
ATOM 8045 N N . LEU D 1 116 ? 21.456 -24.164 75.559 1.00 50.93 95 LEU D N 1
ATOM 8046 C CA . LEU D 1 116 ? 20.752 -25.356 75.073 1.00 50.87 95 LEU D CA 1
ATOM 8047 C C . LEU D 1 116 ? 20.074 -25.188 73.707 1.00 48.55 95 LEU D C 1
ATOM 8048 O O . LEU D 1 116 ? 19.439 -26.117 73.207 1.00 49.58 95 LEU D O 1
ATOM 8053 N N . GLY D 1 117 ? 20.224 -24.019 73.091 1.00 47.21 96 GLY D N 1
ATOM 8054 C CA . GLY D 1 117 ? 19.568 -23.746 71.800 1.00 44.51 96 GLY D CA 1
ATOM 8055 C C . GLY D 1 117 ? 18.044 -23.620 71.861 1.00 42.90 96 GLY D C 1
ATOM 8056 O O . GLY D 1 117 ? 17.380 -23.690 70.836 1.00 42.00 96 GLY D O 1
ATOM 8057 N N . ILE D 1 118 ? 17.484 -23.440 73.062 1.00 42.02 97 ILE D N 1
ATOM 8058 C CA . ILE D 1 118 ? 16.026 -23.311 73.238 1.00 40.83 97 ILE D CA 1
ATOM 8059 C C . ILE D 1 118 ? 15.507 -21.994 72.655 1.00 40.00 97 ILE D C 1
ATOM 8060 O O . ILE D 1 118 ? 16.074 -20.925 72.904 1.00 39.75 97 ILE D O 1
ATOM 8065 N N . LYS D 1 119 ? 14.423 -22.081 71.888 1.00 39.65 98 LYS D N 1
ATOM 8066 C CA . LYS D 1 119 ? 13.768 -20.898 71.336 1.00 38.81 98 LYS D CA 1
ATOM 8067 C C . LYS D 1 119 ? 12.880 -20.238 72.390 1.00 37.42 98 LYS D C 1
ATOM 8068 O O . LYS D 1 119 ? 12.046 -20.901 73.019 1.00 37.11 98 LYS D O 1
ATOM 8074 N N . VAL D 1 120 ? 13.049 -18.929 72.560 1.00 36.05 99 VAL D N 1
ATOM 8075 C CA . VAL D 1 120 ? 12.236 -18.168 73.505 1.00 36.15 99 VAL D CA 1
ATOM 8076 C C . VAL D 1 120 ? 11.435 -17.075 72.777 1.00 34.41 99 VAL D C 1
ATOM 8077 O O . VAL D 1 120 ? 12.007 -16.231 72.072 1.00 33.74 99 VAL D O 1
ATOM 8081 N N . LEU D 1 121 ? 10.117 -17.122 72.959 1.00 32.43 100 LEU D N 1
ATOM 8082 C CA . LEU D 1 121 ? 9.185 -16.182 72.326 1.00 31.28 100 LEU D CA 1
ATOM 8083 C C . LEU D 1 121 ? 8.461 -15.335 73.368 1.00 31.42 100 LEU D C 1
ATOM 8084 O O . LEU D 1 121 ? 8.102 -15.844 74.436 1.00 32.36 100 LEU D O 1
ATOM 8089 N N . HIS D 1 122 ? 8.256 -14.049 73.062 1.00 30.81 101 HIS D N 1
ATOM 8090 C CA . HIS D 1 122 ? 7.483 -13.150 73.945 1.00 30.73 101 HIS D CA 1
ATOM 8091 C C . HIS D 1 122 ? 6.410 -12.410 73.137 1.00 29.41 101 HIS D C 1
ATOM 8092 O O . HIS D 1 122 ? 6.235 -12.683 71.958 1.00 28.83 101 HIS D O 1
ATOM 8099 N N . THR D 1 123 ? 5.699 -11.481 73.763 1.00 28.54 102 THR D N 1
ATOM 8100 C CA . THR D 1 123 ? 4.556 -10.829 73.122 1.00 28.95 102 THR D CA 1
ATOM 8101 C C . THR D 1 123 ? 4.633 -9.299 73.208 1.00 30.56 102 THR D C 1
ATOM 8102 O O . THR D 1 123 ? 3.851 -8.679 73.921 1.00 31.68 102 THR D O 1
ATOM 8106 N N . PRO D 1 124 ? 5.576 -8.683 72.480 1.00 32.29 103 PRO D N 1
ATOM 8107 C CA . PRO D 1 124 ? 5.670 -7.235 72.607 1.00 32.68 103 PRO D CA 1
ATOM 8108 C C . PRO D 1 124 ? 4.682 -6.442 71.736 1.00 34.18 103 PRO D C 1
ATOM 8109 O O . PRO D 1 124 ? 4.115 -6.969 70.755 1.00 33.74 103 PRO D O 1
ATOM 8113 N N . ASP D 1 125 ? 4.495 -5.176 72.121 1.00 33.47 104 ASP D N 1
ATOM 8114 C CA . ASP D 1 125 ? 3.952 -4.156 71.235 1.00 34.23 104 ASP D CA 1
ATOM 8115 C C . ASP D 1 125 ? 2.472 -4.304 70.849 1.00 32.97 104 ASP D C 1
ATOM 8116 O O . ASP D 1 125 ? 2.056 -3.785 69.811 1.00 32.02 104 ASP D O 1
ATOM 8121 N N . VAL D 1 126 ? 1.677 -5.010 71.652 1.00 30.53 105 VAL D N 1
ATOM 8122 C CA . VAL D 1 126 ? 0.240 -5.126 71.344 1.00 31.20 105 VAL D CA 1
ATOM 8123 C C . VAL D 1 126 ? -0.633 -4.742 72.552 1.00 31.76 105 VAL D C 1
ATOM 8124 O O . VAL D 1 126 ? -1.811 -5.102 72.629 1.00 32.53 105 VAL D O 1
ATOM 8128 N N . LEU D 1 127 ? -0.050 -3.997 73.483 1.00 31.27 106 LEU D N 1
ATOM 8129 C CA . LEU D 1 127 ? -0.738 -3.705 74.748 1.00 31.85 106 LEU D CA 1
ATOM 8130 C C . LEU D 1 127 ? -1.170 -2.243 74.889 1.00 31.70 106 LEU D C 1
ATOM 8131 O O . LEU D 1 127 ? -1.779 -1.874 75.900 1.00 30.54 106 LEU D O 1
ATOM 8136 N N . SER D 1 128 ? -0.839 -1.404 73.910 1.00 31.81 107 SER D N 1
ATOM 8137 C CA . SER D 1 128 ? -0.966 0.043 74.143 1.00 30.33 107 SER D CA 1
ATOM 8138 C C . SER D 1 128 ? -2.409 0.532 74.334 1.00 29.39 107 SER D C 1
ATOM 8139 O O . SER D 1 128 ? -2.659 1.301 75.260 1.00 29.15 107 SER D O 1
ATOM 8142 N N . ASP D 1 129 ? -3.346 0.060 73.505 1.00 28.08 108 ASP D N 1
ATOM 8143 C CA . ASP D 1 129 ? -4.748 0.511 73.609 1.00 28.16 108 ASP D CA 1
ATOM 8144 C C . ASP D 1 129 ? -5.322 0.166 74.977 1.00 26.66 108 ASP D C 1
ATOM 8145 O O . ASP D 1 129 ? -5.854 1.049 75.662 1.00 27.38 108 ASP D O 1
ATOM 8150 N N . ALA D 1 130 ? -5.189 -1.094 75.376 1.00 24.93 109 ALA D N 1
ATOM 8151 C CA . ALA D 1 130 ? -5.707 -1.550 76.705 1.00 25.03 109 ALA D CA 1
ATOM 8152 C C . ALA D 1 130 ? -5.040 -0.788 77.846 1.00 24.85 109 ALA D C 1
ATOM 8153 O O . ALA D 1 130 ? -5.723 -0.339 78.785 1.00 22.93 109 ALA D O 1
ATOM 8155 N N . CYS D 1 131 ? -3.723 -0.605 77.775 1.00 25.62 110 CYS D N 1
ATOM 8156 C CA . CYS D 1 131 ? -3.035 0.090 78.878 1.00 27.40 110 CYS D CA 1
ATOM 8157 C C . CYS D 1 131 ? -3.450 1.563 78.963 1.00 26.52 110 CYS D C 1
ATOM 8158 O O . CYS D 1 131 ? -3.606 2.107 80.063 1.00 24.77 110 CYS D O 1
ATOM 8161 N N . ALA D 1 132 ? -3.619 2.195 77.799 1.00 25.18 111 ALA D N 1
ATOM 8162 C CA . ALA D 1 132 ? -4.035 3.599 77.751 1.00 24.84 111 ALA D CA 1
ATOM 8163 C C . ALA D 1 132 ? -5.449 3.784 78.329 1.00 24.34 111 ALA D C 1
ATOM 8164 O O . ALA D 1 132 ? -5.737 4.809 78.929 1.00 25.43 111 ALA D O 1
ATOM 8166 N N . GLU D 1 133 ? -6.317 2.789 78.162 1.00 23.44 112 GLU D N 1
ATOM 8167 C CA . GLU D 1 133 ? -7.631 2.812 78.749 1.00 23.33 112 GLU D CA 1
ATOM 8168 C C . GLU D 1 133 ? -7.524 2.813 80.260 1.00 23.53 112 GLU D C 1
ATOM 8169 O O . GLU D 1 133 ? -8.227 3.580 80.916 1.00 24.39 112 GLU D O 1
ATOM 8175 N N . ILE D 1 134 ? -6.655 1.973 80.811 1.00 22.21 113 ILE D N 1
ATOM 8176 C CA . ILE D 1 134 ? -6.491 1.932 82.280 1.00 22.62 113 ILE D CA 1
ATOM 8177 C C . ILE D 1 134 ? -5.839 3.234 82.792 1.00 24.01 113 ILE D C 1
ATOM 8178 O O . ILE D 1 134 ? -6.177 3.733 83.879 1.00 24.47 113 ILE D O 1
ATOM 8183 N N . ALA D 1 135 ? -4.945 3.813 82.000 1.00 23.78 114 ALA D N 1
ATOM 8184 C CA . ALA D 1 135 ? -4.343 5.084 82.389 1.00 23.94 114 ALA D CA 1
ATOM 8185 C C . ALA D 1 135 ? -5.457 6.150 82.527 1.00 24.13 114 ALA D C 1
ATOM 8186 O O . ALA D 1 135 ? -5.506 6.864 83.524 1.00 22.96 114 ALA D O 1
ATOM 8196 N N . LEU D 1 137 ? -8.738 5.695 82.833 1.00 22.54 116 LEU D N 1
ATOM 8197 C CA . LEU D 1 137 ? -9.579 5.282 83.965 1.00 23.12 116 LEU D CA 1
ATOM 8198 C C . LEU D 1 137 ? -9.045 5.808 85.273 1.00 23.74 116 LEU D C 1
ATOM 8199 O O . LEU D 1 137 ? -9.798 6.334 86.098 1.00 23.92 116 LEU D O 1
ATOM 8204 N N . LEU D 1 138 ? -7.745 5.641 85.478 1.00 24.03 117 LEU D N 1
ATOM 8205 C CA . LEU D 1 138 ? -7.133 6.063 86.721 1.00 24.75 117 LEU D CA 1
ATOM 8206 C C . LEU D 1 138 ? -7.099 7.586 86.817 1.00 26.24 117 LEU D C 1
ATOM 8207 O O . LEU D 1 138 ? -7.347 8.142 87.876 1.00 26.24 117 LEU D O 1
ATOM 8212 N N . VAL D 1 139 ? -6.825 8.231 85.686 1.00 24.49 118 VAL D N 1
ATOM 8213 C CA . VAL D 1 139 ? -6.854 9.702 85.604 1.00 23.66 118 VAL D CA 1
ATOM 8214 C C . VAL D 1 139 ? -8.239 10.244 85.988 1.00 25.12 118 VAL D C 1
ATOM 8215 O O . VAL D 1 139 ? -8.337 11.165 86.825 1.00 26.59 118 VAL D O 1
ATOM 8219 N N . LEU D 1 140 ? -9.302 9.654 85.409 1.00 24.20 119 LEU D N 1
ATOM 8220 C CA . LEU D 1 140 ? -10.656 10.153 85.604 1.00 23.24 119 LEU D CA 1
ATOM 8221 C C . LEU D 1 140 ? -11.138 9.840 87.024 1.00 24.19 119 LEU D C 1
ATOM 8222 O O . LEU D 1 140 ? -11.690 10.724 87.702 1.00 24.44 119 LEU D O 1
ATOM 8227 N N . ASN D 1 141 ? -10.901 8.616 87.479 1.00 23.57 120 ASN D N 1
ATOM 8228 C CA . ASN D 1 141 ? -11.249 8.278 88.863 1.00 23.80 120 ASN D CA 1
ATOM 8229 C C . ASN D 1 141 ? -10.524 9.114 89.920 1.00 25.04 120 ASN D C 1
ATOM 8230 O O . ASN D 1 141 ? -11.117 9.401 90.971 1.00 23.89 120 ASN D O 1
ATOM 8235 N N . ALA D 1 142 ? -9.261 9.482 89.667 1.00 24.42 121 ALA D N 1
ATOM 8236 C CA . ALA D 1 142 ? -8.492 10.241 90.677 1.00 26.57 121 ALA D CA 1
ATOM 8237 C C . ALA D 1 142 ? -8.980 11.678 90.709 1.00 26.66 121 ALA D C 1
ATOM 8238 O O . ALA D 1 142 ? -9.299 12.194 91.768 1.00 26.90 121 ALA D O 1
ATOM 8240 N N . CYS D 1 143 ? -9.099 12.279 89.528 1.00 25.64 122 CYS D N 1
ATOM 8241 C CA . CYS D 1 143 ? -9.517 13.678 89.402 1.00 28.07 122 CYS D CA 1
ATOM 8242 C C . CYS D 1 143 ? -10.968 13.864 89.836 1.00 28.25 122 CYS D C 1
ATOM 8243 O O . CYS D 1 143 ? -11.289 14.889 90.430 1.00 30.14 122 CYS D O 1
ATOM 8246 N N . ARG D 1 144 ? -11.832 12.875 89.553 1.00 25.44 123 ARG D N 1
ATOM 8247 C CA . ARG D 1 144 ? -13.272 13.064 89.749 1.00 25.79 123 ARG D CA 1
ATOM 8248 C C . ARG D 1 144 ? -13.824 12.237 90.928 1.00 25.22 123 ARG D C 1
ATOM 8249 O O . ARG D 1 144 ? -15.038 12.184 91.169 1.00 26.57 123 ARG D O 1
ATOM 8257 N N . ARG D 1 145 ? -12.911 11.608 91.658 1.00 24.83 124 ARG D N 1
ATOM 8258 C CA . ARG D 1 145 ? -13.188 10.990 92.969 1.00 24.17 124 ARG D CA 1
ATOM 8259 C C . ARG D 1 145 ? -14.055 9.718 92.866 1.00 24.36 124 ARG D C 1
ATOM 8260 O O . ARG D 1 145 ? -14.986 9.514 93.653 1.00 22.61 124 ARG D O 1
ATOM 8268 N N . GLY D 1 146 ? -13.747 8.889 91.858 1.00 23.50 125 GLY D N 1
ATOM 8269 C CA . GLY D 1 146 ? -14.515 7.673 91.593 1.00 22.83 125 GLY D CA 1
ATOM 8270 C C . GLY D 1 146 ? -14.651 6.752 92.802 1.00 23.92 125 GLY D C 1
ATOM 8271 O O . GLY D 1 146 ? -15.708 6.140 93.018 1.00 26.46 125 GLY D O 1
ATOM 8272 N N . TYR D 1 147 ? -13.583 6.604 93.583 1.00 23.04 126 TYR D N 1
ATOM 8273 C CA . TYR D 1 147 ? -13.648 5.701 94.757 1.00 22.16 126 TYR D CA 1
ATOM 8274 C C . TYR D 1 147 ? -14.706 6.147 95.791 1.00 22.81 126 TYR D C 1
ATOM 8275 O O . TYR D 1 147 ? -15.617 5.386 96.144 1.00 22.09 126 TYR D O 1
ATOM 8284 N N . GLU D 1 148 ? -14.575 7.381 96.256 1.00 23.84 127 GLU D N 1
ATOM 8285 C CA . GLU D 1 148 ? -15.537 7.983 97.189 1.00 24.45 127 GLU D CA 1
ATOM 8286 C C . GLU D 1 148 ? -16.947 7.987 96.630 1.00 24.30 127 GLU D C 1
ATOM 8287 O O . GLU D 1 148 ? -17.896 7.772 97.388 1.00 25.07 127 GLU D O 1
ATOM 8293 N N . ALA D 1 149 ? -17.067 8.198 95.313 1.00 22.61 128 ALA D N 1
ATOM 8294 C CA . ALA D 1 149 ? -18.336 8.229 94.601 1.00 22.29 128 ALA D CA 1
ATOM 8295 C C . ALA D 1 149 ? -19.087 6.915 94.668 1.00 22.74 128 ALA D C 1
ATOM 8296 O O . ALA D 1 149 ? -20.254 6.872 95.119 1.00 23.97 128 ALA D O 1
ATOM 8298 N N . ASP D 1 150 ? -18.424 5.834 94.256 1.00 21.71 129 ASP D N 1
ATOM 8299 C CA . ASP D 1 150 ? -19.073 4.538 94.185 1.00 22.32 129 ASP D CA 1
ATOM 8300 C C . ASP D 1 150 ? -19.329 4.060 95.616 1.00 22.77 129 ASP D C 1
ATOM 8301 O O . ASP D 1 150 ? -20.445 3.562 95.905 1.00 24.17 129 ASP D O 1
ATOM 8306 N N . ARG D 1 151 ? -18.349 4.249 96.516 1.00 21.81 130 ARG D N 1
ATOM 8307 C CA . ARG D 1 151 ? -18.505 3.800 97.935 1.00 23.46 130 ARG D CA 1
ATOM 8308 C C . ARG D 1 151 ? -19.705 4.466 98.570 1.00 24.95 130 ARG D C 1
ATOM 8309 O O . ARG D 1 151 ? -20.447 3.831 99.315 1.00 26.90 130 ARG D O 1
ATOM 8325 N N . VAL D 1 153 ? -22.470 5.859 97.104 1.00 28.09 132 VAL D N 1
ATOM 8326 C CA . VAL D 1 153 ? -23.738 5.316 96.620 1.00 27.72 132 VAL D CA 1
ATOM 8327 C C . VAL D 1 153 ? -23.992 3.885 97.152 1.00 27.92 132 VAL D C 1
ATOM 8328 O O . VAL D 1 153 ? -25.104 3.562 97.578 1.00 29.35 132 VAL D O 1
ATOM 8332 N N . ARG D 1 154 ? -22.947 3.055 97.140 1.00 27.18 133 ARG D N 1
ATOM 8333 C CA . ARG D 1 154 ? -23.053 1.626 97.474 1.00 28.99 133 ARG D CA 1
ATOM 8334 C C . ARG D 1 154 ? -23.339 1.410 98.965 1.00 31.95 133 ARG D C 1
ATOM 8335 O O . ARG D 1 154 ? -23.969 0.428 99.349 1.00 34.17 133 ARG D O 1
ATOM 8343 N N . SER D 1 155 ? -22.911 2.349 99.798 1.00 33.34 134 SER D N 1
ATOM 8344 C CA . SER D 1 155 ? -23.046 2.213 101.248 1.00 35.34 134 SER D CA 1
ATOM 8345 C C . SER D 1 155 ? -24.436 2.610 101.739 1.00 36.95 134 SER D C 1
ATOM 8346 O O . SER D 1 155 ? -24.753 2.453 102.913 1.00 37.03 134 SER D O 1
ATOM 8349 N N . GLY D 1 156 ? -25.261 3.127 100.841 1.00 36.69 135 GLY D N 1
ATOM 8350 C CA . GLY D 1 156 ? -26.609 3.563 101.196 1.00 39.26 135 GLY D CA 1
ATOM 8351 C C . GLY D 1 156 ? -26.671 4.853 101.998 1.00 43.02 135 GLY D C 1
ATOM 8352 O O . GLY D 1 156 ? -27.708 5.175 102.578 1.00 47.25 135 GLY D O 1
ATOM 8353 N N . SER D 1 157 ? -25.565 5.587 102.036 1.00 43.67 136 SER D N 1
ATOM 8354 C CA . SER D 1 157 ? -25.468 6.798 102.838 1.00 44.27 136 SER D CA 1
ATOM 8355 C C . SER D 1 157 ? -25.499 8.069 101.987 1.00 41.64 136 SER D C 1
ATOM 8356 O O . SER D 1 157 ? -25.270 9.163 102.502 1.00 43.28 136 SER D O 1
ATOM 8359 N N . TRP D 1 158 ? -25.774 7.926 100.692 1.00 37.58 137 TRP D N 1
ATOM 8360 C CA . TRP D 1 158 ? -25.863 9.074 99.786 1.00 34.34 137 TRP D CA 1
ATOM 8361 C C . TRP D 1 158 ? -27.073 9.942 100.117 1.00 32.77 137 TRP D C 1
ATOM 8362 O O . TRP D 1 158 ? -28.193 9.469 99.986 1.00 31.49 137 TRP D O 1
ATOM 8373 N N . PRO D 1 159 ? -26.857 11.211 100.530 1.00 33.00 138 PRO D N 1
ATOM 8374 C CA . PRO D 1 159 ? -28.020 12.035 100.903 1.00 33.01 138 PRO D CA 1
ATOM 8375 C C . PRO D 1 159 ? -28.782 12.620 99.706 1.00 34.04 138 PRO D C 1
ATOM 8376 O O . PRO D 1 159 ? -29.855 13.208 99.888 1.00 34.08 138 PRO D O 1
ATOM 8380 N N . GLY D 1 160 ? -28.248 12.449 98.500 1.00 32.68 139 GLY D N 1
ATOM 8381 C CA . GLY D 1 160 ? -28.821 13.102 97.332 1.00 31.68 139 GLY D CA 1
ATOM 8382 C C . GLY D 1 160 ? -27.910 14.168 96.768 1.00 29.92 139 GLY D C 1
ATOM 8383 O O . GLY D 1 160 ? -26.987 14.607 97.442 1.00 30.27 139 GLY D O 1
ATOM 8384 N N . TRP D 1 161 ? -28.180 14.553 95.518 1.00 28.80 140 TRP D N 1
ATOM 8385 C CA . TRP D 1 161 ? -27.445 15.587 94.777 1.00 29.62 140 TRP D CA 1
ATOM 8386 C C . TRP D 1 161 ? -27.337 16.870 95.584 1.00 30.14 140 TRP D C 1
ATOM 8387 O O . TRP D 1 161 ? -28.281 17.266 96.278 1.00 30.24 140 TRP D O 1
ATOM 8398 N N . GLY D 1 162 ? -26.187 17.521 95.486 1.00 30.21 141 GLY D N 1
ATOM 8399 C CA . GLY D 1 162 ? -25.983 18.801 96.158 1.00 31.19 141 GLY D CA 1
ATOM 8400 C C . GLY D 1 162 ? -24.929 19.566 95.401 1.00 32.08 141 GLY D C 1
ATOM 8401 O O . GLY D 1 162 ? -24.022 18.951 94.846 1.00 30.92 141 GLY D O 1
ATOM 8402 N N . PRO D 1 163 ? -25.028 20.914 95.376 1.00 34.51 142 PRO D N 1
ATOM 8403 C CA . PRO D 1 163 ? -24.073 21.698 94.592 1.00 34.40 142 PRO D CA 1
ATOM 8404 C C . PRO D 1 163 ? -22.628 21.635 95.097 1.00 32.94 142 PRO D C 1
ATOM 8405 O O . PRO D 1 163 ? -21.730 22.041 94.357 1.00 32.51 142 PRO D O 1
ATOM 8409 N N . THR D 1 164 ? -22.405 21.168 96.330 1.00 31.98 143 THR D N 1
ATOM 8410 C CA . THR D 1 164 ? -21.040 21.033 96.848 1.00 33.60 143 THR D CA 1
ATOM 8411 C C . THR D 1 164 ? -20.606 19.584 97.089 1.00 33.52 143 THR D C 1
ATOM 8412 O O . THR D 1 164 ? -19.601 19.332 97.751 1.00 34.02 143 THR D O 1
ATOM 8416 N N . GLN D 1 165 ? -21.367 18.639 96.563 1.00 31.79 144 GLN D N 1
ATOM 8417 C CA . GLN D 1 165 ? -21.070 17.218 96.777 1.00 30.23 144 GLN D CA 1
ATOM 8418 C C . GLN D 1 165 ? -19.950 16.684 95.867 1.00 30.83 144 GLN D C 1
ATOM 8419 O O . GLN D 1 165 ? -20.032 16.785 94.628 1.00 29.24 144 GLN D O 1
ATOM 8425 N N . LEU D 1 166 ? -18.924 16.103 96.492 1.00 30.31 145 LEU D N 1
ATOM 8426 C CA . LEU D 1 166 ? -17.809 15.444 95.772 1.00 29.51 145 LEU D CA 1
ATOM 8427 C C . LEU D 1 166 ? -17.270 16.240 94.607 1.00 29.22 145 LEU D C 1
ATOM 8428 O O . LEU D 1 166 ? -17.108 15.711 93.492 1.00 28.32 145 LEU D O 1
ATOM 8433 N N . LEU D 1 167 ? -16.969 17.511 94.860 1.00 30.10 146 LEU D N 1
ATOM 8434 C CA . LEU D 1 167 ? -16.345 18.330 93.829 1.00 30.69 146 LEU D CA 1
ATOM 8435 C C . LEU D 1 167 ? -14.964 17.787 93.482 1.00 31.05 146 LEU D C 1
ATOM 8436 O O . LEU D 1 167 ? -14.160 17.505 94.370 1.00 31.53 146 LEU D O 1
ATOM 8441 N N . GLY D 1 168 ? -14.698 17.666 92.184 1.00 30.10 147 GLY D N 1
ATOM 8442 C CA . GLY D 1 168 ? -13.442 17.101 91.690 1.00 30.72 147 GLY D CA 1
ATOM 8443 C C . GLY D 1 168 ? -12.717 18.139 90.855 1.00 31.92 147 GLY D C 1
ATOM 8444 O O . GLY D 1 168 ? -13.130 19.299 90.815 1.00 32.22 147 GLY D O 1
ATOM 8453 N N . GLY D 1 170 ? -11.636 19.332 87.178 1.00 33.17 149 GLY D N 1
ATOM 8454 C CA . GLY D 1 170 ? -11.892 19.189 85.744 1.00 33.58 149 GLY D CA 1
ATOM 8455 C C . GLY D 1 170 ? -10.568 19.008 85.036 1.00 34.10 149 GLY D C 1
ATOM 8456 O O . GLY D 1 170 ? -9.536 19.477 85.520 1.00 34.27 149 GLY D O 1
ATOM 8457 N N . LEU D 1 171 ? -10.591 18.314 83.904 1.00 33.70 150 LEU D N 1
ATOM 8458 C CA . LEU D 1 171 ? -9.369 18.101 83.109 1.00 34.75 150 LEU D CA 1
ATOM 8459 C C . LEU D 1 171 ? -9.142 19.242 82.121 1.00 37.01 150 LEU D C 1
ATOM 8460 O O . LEU D 1 171 ? -8.007 19.490 81.694 1.00 37.70 150 LEU D O 1
ATOM 8465 N N . THR D 1 172 ? -10.217 19.927 81.746 1.00 38.35 151 THR D N 1
ATOM 8466 C CA . THR D 1 172 ? -10.140 20.947 80.688 1.00 42.98 151 THR D CA 1
ATOM 8467 C C . THR D 1 172 ? -9.181 22.085 81.089 1.00 45.60 151 THR D C 1
ATOM 8468 O O . THR D 1 172 ? -9.324 22.664 82.161 1.00 48.35 151 THR D O 1
ATOM 8472 N N . GLY D 1 173 ? -8.192 22.358 80.236 1.00 44.21 152 GLY D N 1
ATOM 8473 C CA . GLY D 1 173 ? -7.184 23.395 80.485 1.00 47.92 152 GLY D CA 1
ATOM 8474 C C . GLY D 1 173 ? -6.025 23.020 81.403 1.00 45.51 152 GLY D C 1
ATOM 8475 O O . GLY D 1 173 ? -5.167 23.858 81.676 1.00 45.62 152 GLY D O 1
ATOM 8476 N N . ARG D 1 174 ? -5.998 21.773 81.881 1.00 40.67 153 ARG D N 1
ATOM 8477 C CA . ARG D 1 174 ? -4.916 21.288 82.741 1.00 37.33 153 ARG D CA 1
ATOM 8478 C C . ARG D 1 174 ? -3.819 20.593 81.935 1.00 37.20 153 ARG D C 1
ATOM 8479 O O . ARG D 1 174 ? -3.994 20.308 80.731 1.00 37.52 153 ARG D O 1
ATOM 8487 N N . ARG D 1 175 ? -2.670 20.379 82.576 1.00 37.33 154 ARG D N 1
ATOM 8488 C CA . ARG D 1 175 ? -1.474 19.853 81.900 1.00 37.73 154 ARG D CA 1
ATOM 8489 C C . ARG D 1 175 ? -1.191 18.419 82.353 1.00 37.46 154 ARG D C 1
ATOM 8490 O O . ARG D 1 175 ? -1.036 18.154 83.561 1.00 37.62 154 ARG D O 1
ATOM 8498 N N . LEU D 1 176 ? -1.157 17.491 81.398 1.00 34.59 155 LEU D N 1
ATOM 8499 C CA . LEU D 1 176 ? -0.785 16.099 81.686 1.00 33.30 155 LEU D CA 1
ATOM 8500 C C . LEU D 1 176 ? 0.659 15.885 81.276 1.00 34.90 155 LEU D C 1
ATOM 8501 O O . LEU D 1 176 ? 1.024 16.087 80.091 1.00 34.70 155 LEU D O 1
ATOM 8506 N N . GLY D 1 177 ? 1.474 15.514 82.260 1.00 34.24 156 GLY D N 1
ATOM 8507 C CA . GLY D 1 177 ? 2.891 15.224 82.060 1.00 34.98 156 GLY D CA 1
ATOM 8508 C C . GLY D 1 177 ? 3.179 13.738 82.073 1.00 36.02 156 GLY D C 1
ATOM 8509 O O . GLY D 1 177 ? 2.932 13.050 83.076 1.00 36.12 156 GLY D O 1
ATOM 8510 N N . ILE D 1 178 ? 3.719 13.246 80.961 1.00 35.12 157 ILE D N 1
ATOM 8511 C CA . ILE D 1 178 ? 3.958 11.809 80.784 1.00 36.56 157 ILE D CA 1
ATOM 8512 C C . ILE D 1 178 ? 5.455 11.527 80.779 1.00 38.35 157 ILE D C 1
ATOM 8513 O O . ILE D 1 178 ? 6.208 12.025 79.925 1.00 37.42 157 ILE D O 1
ATOM 8518 N N . PHE D 1 179 ? 5.866 10.734 81.761 1.00 40.79 158 PHE D N 1
ATOM 8519 C CA . PHE D 1 179 ? 7.236 10.302 81.896 1.00 44.90 158 PHE D CA 1
ATOM 8520 C C . PHE D 1 179 ? 7.373 8.998 81.128 1.00 45.75 158 PHE D C 1
ATOM 8521 O O . PHE D 1 179 ? 6.685 8.011 81.407 1.00 44.59 158 PHE D O 1
ATOM 8529 N N . GLY D 1 180 ? 8.233 9.024 80.113 1.00 46.03 159 GLY D N 1
ATOM 8530 C CA . GLY D 1 180 ? 8.453 7.870 79.263 1.00 46.75 159 GLY D CA 1
ATOM 8531 C C . GLY D 1 180 ? 7.321 7.715 78.281 1.00 46.96 159 GLY D C 1
ATOM 8532 O O . GLY D 1 180 ? 6.516 6.794 78.391 1.00 46.21 159 GLY D O 1
ATOM 8541 N N . GLY D 1 182 ? 6.478 6.518 75.201 1.00 47.85 161 GLY D N 1
ATOM 8542 C CA . GLY D 1 182 ? 6.689 5.627 74.054 1.00 44.91 161 GLY D CA 1
ATOM 8543 C C . GLY D 1 182 ? 5.375 5.286 73.382 1.00 41.12 161 GLY D C 1
ATOM 8544 O O . GLY D 1 182 ? 4.486 6.125 73.309 1.00 40.15 161 GLY D O 1
ATOM 8545 N N . ARG D 1 183 ? 5.238 4.059 72.885 1.00 39.33 162 ARG D N 1
ATOM 8546 C CA . ARG D 1 183 ? 3.998 3.642 72.238 1.00 40.08 162 ARG D CA 1
ATOM 8547 C C . ARG D 1 183 ? 2.790 3.702 73.200 1.00 35.65 162 ARG D C 1
ATOM 8548 O O . ARG D 1 183 ? 1.718 4.173 72.828 1.00 33.18 162 ARG D O 1
ATOM 8556 N N . ILE D 1 184 ? 2.982 3.228 74.424 1.00 34.52 163 ILE D N 1
ATOM 8557 C CA . ILE D 1 184 ? 1.946 3.319 75.454 1.00 34.00 163 ILE D CA 1
ATOM 8558 C C . ILE D 1 184 ? 1.644 4.785 75.832 1.00 33.55 163 ILE D C 1
ATOM 8559 O O . ILE D 1 184 ? 0.490 5.209 75.819 1.00 33.69 163 ILE D O 1
ATOM 8564 N N . GLY D 1 185 ? 2.678 5.555 76.139 1.00 33.42 164 GLY D N 1
ATOM 8565 C CA . GLY D 1 185 ? 2.518 6.981 76.392 1.00 32.13 164 GLY D CA 1
ATOM 8566 C C . GLY D 1 185 ? 1.756 7.744 75.321 1.00 31.92 164 GLY D C 1
ATOM 8567 O O . GLY D 1 185 ? 0.852 8.510 75.650 1.00 31.85 164 GLY D O 1
ATOM 8568 N N . ARG D 1 186 ? 2.114 7.539 74.048 1.00 31.31 165 ARG D N 1
ATOM 8569 C CA . ARG D 1 186 ? 1.481 8.258 72.930 1.00 30.51 165 ARG D CA 1
ATOM 8570 C C . ARG D 1 186 ? 0.001 7.911 72.769 1.00 29.61 165 ARG D C 1
ATOM 8571 O O . ARG D 1 186 ? -0.816 8.784 72.426 1.00 28.39 165 ARG D O 1
ATOM 8579 N N . ALA D 1 187 ? -0.330 6.652 73.074 1.00 29.46 166 ALA D N 1
ATOM 8580 C CA . ALA D 1 187 ? -1.700 6.157 73.101 1.00 29.43 166 ALA D CA 1
ATOM 8581 C C . ALA D 1 187 ? -2.511 6.829 74.222 1.00 29.05 166 ALA D C 1
ATOM 8582 O O . ALA D 1 187 ? -3.695 7.143 74.036 1.00 28.87 166 ALA D O 1
ATOM 8584 N N . ILE D 1 188 ? -1.864 7.041 75.370 1.00 28.12 167 ILE D N 1
ATOM 8585 C CA . ILE D 1 188 ? -2.432 7.794 76.486 1.00 29.09 167 ILE D CA 1
ATOM 8586 C C . ILE D 1 188 ? -2.662 9.243 76.095 1.00 29.53 167 ILE D C 1
ATOM 8587 O O . ILE D 1 188 ? -3.727 9.779 76.384 1.00 29.63 167 ILE D O 1
ATOM 8592 N N . ALA D 1 189 ? -1.681 9.847 75.405 1.00 30.48 168 ALA D N 1
ATOM 8593 C CA . ALA D 1 189 ? -1.781 11.222 74.923 1.00 30.53 168 ALA D CA 1
ATOM 8594 C C . ALA D 1 189 ? -2.939 11.440 73.949 1.00 30.39 168 ALA D C 1
ATOM 8595 O O . ALA D 1 189 ? -3.673 12.422 74.085 1.00 30.68 168 ALA D O 1
ATOM 8597 N N . THR D 1 190 ? -3.101 10.533 72.981 1.00 28.89 169 THR D N 1
ATOM 8598 C CA . THR D 1 190 ? -4.220 10.610 72.046 1.00 30.64 169 THR D CA 1
ATOM 8599 C C . THR D 1 190 ? -5.555 10.692 72.782 1.00 29.14 169 THR D C 1
ATOM 8600 O O . THR D 1 190 ? -6.396 11.541 72.464 1.00 29.64 169 THR D O 1
ATOM 8604 N N . ARG D 1 191 ? -5.728 9.843 73.792 1.00 28.24 170 ARG D N 1
ATOM 8605 C CA . ARG D 1 191 ? -6.972 9.858 74.534 1.00 27.00 170 ARG D CA 1
ATOM 8606 C C . ARG D 1 191 ? -7.127 11.091 75.417 1.00 28.55 170 ARG D C 1
ATOM 8607 O O . ARG D 1 191 ? -8.233 11.621 75.568 1.00 30.26 170 ARG D O 1
ATOM 8615 N N . ALA D 1 192 ? -6.034 11.533 76.028 1.00 27.99 171 ALA D N 1
ATOM 8616 C CA . ALA D 1 192 ? -6.068 12.684 76.922 1.00 28.25 171 ALA D CA 1
ATOM 8617 C C . ALA D 1 192 ? -6.441 13.971 76.192 1.00 29.17 171 ALA D C 1
ATOM 8618 O O . ALA D 1 192 ? -7.127 14.819 76.750 1.00 29.78 171 ALA D O 1
ATOM 8620 N N . ARG D 1 193 ? -6.005 14.101 74.937 1.00 29.11 172 ARG D N 1
ATOM 8621 C CA . ARG D 1 193 ? -6.243 15.340 74.174 1.00 30.72 172 ARG D CA 1
ATOM 8622 C C . ARG D 1 193 ? -7.733 15.682 74.044 1.00 30.70 172 ARG D C 1
ATOM 8623 O O . ARG D 1 193 ? -8.111 16.840 74.154 1.00 32.74 172 ARG D O 1
ATOM 8631 N N . GLY D 1 194 ? -8.568 14.668 73.853 1.00 30.19 173 GLY D N 1
ATOM 8632 C CA . GLY D 1 194 ? -10.001 14.874 73.723 1.00 30.49 173 GLY D CA 1
ATOM 8633 C C . GLY D 1 194 ? -10.643 15.498 74.953 1.00 28.79 173 GLY D C 1
ATOM 8634 O O . GLY D 1 194 ? -11.729 16.060 74.858 1.00 28.02 173 GLY D O 1
ATOM 8635 N N . PHE D 1 195 ? -9.973 15.413 76.105 1.00 28.94 174 PHE D N 1
ATOM 8636 C CA . PHE D 1 195 ? -10.508 15.946 77.360 1.00 29.01 174 PHE D CA 1
ATOM 8637 C C . PHE D 1 195 ? -10.014 17.373 77.584 1.00 31.67 174 PHE D C 1
ATOM 8638 O O . PHE D 1 195 ? -10.250 17.977 78.640 1.00 32.37 174 PHE D O 1
ATOM 8646 N N . GLY D 1 196 ? -9.292 17.889 76.596 1.00 32.03 175 GLY D N 1
ATOM 8647 C CA . GLY D 1 196 ? -8.788 19.249 76.666 1.00 35.06 175 GLY D CA 1
ATOM 8648 C C . GLY D 1 196 ? -7.539 19.361 77.521 1.00 35.70 175 GLY D C 1
ATOM 8649 O O . GLY D 1 196 ? -7.171 20.465 77.932 1.00 36.34 175 GLY D O 1
ATOM 8650 N N . LEU D 1 197 ? -6.885 18.228 77.792 1.00 34.63 176 LEU D N 1
ATOM 8651 C CA . LEU D 1 197 ? -5.600 18.243 78.499 1.00 34.83 176 LEU D CA 1
ATOM 8652 C C . LEU D 1 197 ? -4.489 18.648 77.541 1.00 35.66 176 LEU D C 1
ATOM 8653 O O . LEU D 1 197 ? -4.475 18.207 76.400 1.00 35.55 176 LEU D O 1
ATOM 8658 N N . ALA D 1 198 ? -3.587 19.506 78.015 1.00 36.55 177 ALA D N 1
ATOM 8659 C CA . ALA D 1 198 ? -2.386 19.898 77.277 1.00 37.95 177 ALA D CA 1
ATOM 8660 C C . ALA D 1 198 ? -1.283 18.889 77.593 1.00 36.19 177 ALA D C 1
ATOM 8661 O O . ALA D 1 198 ? -1.058 18.554 78.755 1.00 35.39 177 ALA D O 1
ATOM 8663 N N . ILE D 1 199 ? -0.601 18.395 76.567 1.00 36.20 178 ILE D N 1
ATOM 8664 C CA . ILE D 1 199 ? 0.345 17.295 76.771 1.00 35.80 178 ILE D CA 1
ATOM 8665 C C . ILE D 1 199 ? 1.777 17.776 76.958 1.00 37.22 178 ILE D C 1
ATOM 8666 O O . ILE D 1 199 ? 2.332 18.483 76.104 1.00 38.80 178 ILE D O 1
ATOM 8671 N N . HIS D 1 200 ? 2.359 17.383 78.089 1.00 36.67 179 HIS D N 1
ATOM 8672 C CA . HIS D 1 200 ? 3.793 17.574 78.355 1.00 38.27 179 HIS D CA 1
ATOM 8673 C C . HIS D 1 200 ? 4.447 16.202 78.487 1.00 37.18 179 HIS D C 1
ATOM 8674 O O . HIS D 1 200 ? 3.788 15.236 78.885 1.00 34.65 179 HIS D O 1
ATOM 8681 N N . TYR D 1 201 ? 5.724 16.091 78.127 1.00 38.06 180 TYR D N 1
ATOM 8682 C CA . TYR D 1 201 ? 6.436 14.826 78.328 1.00 38.13 180 TYR D CA 1
ATOM 8683 C C . TYR D 1 201 ? 7.939 14.943 78.533 1.00 41.35 180 TYR D C 1
ATOM 8684 O O . TYR D 1 201 ? 8.565 15.958 78.185 1.00 42.15 180 TYR D O 1
ATOM 8693 N N . HIS D 1 202 ? 8.502 13.884 79.108 1.00 43.07 181 HIS D N 1
ATOM 8694 C CA . HIS D 1 202 ? 9.942 13.705 79.172 1.00 47.83 181 HIS D CA 1
ATOM 8695 C C . HIS D 1 202 ? 10.331 12.273 78.823 1.00 49.38 181 HIS D C 1
ATOM 8696 O O . HIS D 1 202 ? 9.889 11.307 79.471 1.00 46.63 181 HIS D O 1
ATOM 8703 N N . ASN D 1 203 ? 11.150 12.174 77.776 1.00 49.33 182 ASN D N 1
ATOM 8704 C CA . ASN D 1 203 ? 11.882 10.970 77.404 1.00 51.43 182 ASN D CA 1
ATOM 8705 C C . ASN D 1 203 ? 13.376 11.304 77.399 1.00 54.93 182 ASN D C 1
ATOM 8706 O O . ASN D 1 203 ? 13.749 12.485 77.382 1.00 53.63 182 ASN D O 1
ATOM 8711 N N . ARG D 1 204 ? 14.223 10.275 77.418 1.00 57.97 183 ARG D N 1
ATOM 8712 C CA . ARG D 1 204 ? 15.671 10.476 77.374 1.00 63.18 183 ARG D CA 1
ATOM 8713 C C . ARG D 1 204 ? 16.125 11.156 76.083 1.00 64.08 183 ARG D C 1
ATOM 8714 O O . ARG D 1 204 ? 16.988 12.035 76.117 1.00 66.80 183 ARG D O 1
ATOM 8722 N N . THR D 1 205 ? 15.537 10.745 74.961 1.00 61.31 184 THR D N 1
ATOM 8723 C CA . THR D 1 205 ? 15.717 11.437 73.686 1.00 61.95 184 THR D CA 1
ATOM 8724 C C . THR D 1 205 ? 14.371 11.987 73.257 1.00 57.76 184 THR D C 1
ATOM 8725 O O . THR D 1 205 ? 13.342 11.309 73.402 1.00 55.17 184 THR D O 1
ATOM 8729 N N . ARG D 1 206 ? 14.384 13.215 72.740 1.00 55.63 185 ARG D N 1
ATOM 8730 C CA . ARG D 1 206 ? 13.184 13.860 72.210 1.00 52.82 185 ARG D CA 1
ATOM 8731 C C . ARG D 1 206 ? 12.631 13.082 71.012 1.00 51.33 185 ARG D C 1
ATOM 8732 O O . ARG D 1 206 ? 13.391 12.514 70.227 1.00 50.59 185 ARG D O 1
ATOM 8740 N N . LEU D 1 207 ? 11.304 13.036 70.899 1.00 48.29 186 LEU D N 1
ATOM 8741 C CA . LEU D 1 207 ? 10.650 12.377 69.773 1.00 47.99 186 LEU D CA 1
ATOM 8742 C C . LEU D 1 207 ? 10.665 13.293 68.550 1.00 47.88 186 LEU D C 1
ATOM 8743 O O . LEU D 1 207 ? 10.864 14.499 68.680 1.00 47.47 186 LEU D O 1
ATOM 8748 N N . SER D 1 208 ? 10.461 12.717 67.370 1.00 47.32 187 SER D N 1
ATOM 8749 C CA . SER D 1 208 ? 10.314 13.496 66.137 1.00 50.64 187 SER D CA 1
ATOM 8750 C C . SER D 1 208 ? 9.144 14.466 66.279 1.00 53.15 187 SER D C 1
ATOM 8751 O O . SER D 1 208 ? 8.186 14.193 67.019 1.00 52.04 187 SER D O 1
ATOM 8754 N N . HIS D 1 209 ? 9.227 15.596 65.580 1.00 56.20 188 HIS D N 1
ATOM 8755 C CA . HIS D 1 209 ? 8.155 16.589 65.584 1.00 59.52 188 HIS D CA 1
ATOM 8756 C C . HIS D 1 209 ? 6.786 15.974 65.246 1.00 57.50 188 HIS D C 1
ATOM 8757 O O . HIS D 1 209 ? 5.783 16.289 65.901 1.00 55.43 188 HIS D O 1
ATOM 8764 N N . ALA D 1 210 ? 6.753 15.091 64.244 1.00 55.71 189 ALA D N 1
ATOM 8765 C CA . ALA D 1 210 ? 5.513 14.399 63.851 1.00 53.01 189 ALA D CA 1
ATOM 8766 C C . ALA D 1 210 ? 4.898 13.532 64.955 1.00 50.75 189 ALA D C 1
ATOM 8767 O O . ALA D 1 210 ? 3.676 13.530 65.123 1.00 49.45 189 ALA D O 1
ATOM 8769 N N . LEU D 1 211 ? 5.730 12.798 65.697 1.00 49.47 190 LEU D N 1
ATOM 8770 C CA . LEU D 1 211 ? 5.235 11.941 66.778 1.00 48.51 190 LEU D CA 1
ATOM 8771 C C . LEU D 1 211 ? 4.796 12.746 68.011 1.00 46.73 190 LEU D C 1
ATOM 8772 O O . LEU D 1 211 ? 3.982 12.268 68.802 1.00 44.44 190 LEU D O 1
ATOM 8777 N N . GLU D 1 212 ? 5.335 13.948 68.171 1.00 45.34 191 GLU D N 1
ATOM 8778 C CA . GLU D 1 212 ? 4.987 14.832 69.265 1.00 46.91 191 GLU D CA 1
ATOM 8779 C C . GLU D 1 212 ? 3.558 15.305 69.209 1.00 48.75 191 GLU D C 1
ATOM 8780 O O . GLU D 1 212 ? 2.911 15.387 70.218 1.00 48.35 191 GLU D O 1
ATOM 8786 N N . GLU D 1 213 ? 3.085 15.656 68.036 1.00 49.70 192 GLU D N 1
ATOM 8787 C CA . GLU D 1 213 ? 1.760 16.173 67.902 1.00 51.03 192 GLU D CA 1
ATOM 8788 C C . GLU D 1 213 ? 1.521 17.379 68.793 1.00 51.32 192 GLU D C 1
ATOM 8789 O O . GLU D 1 213 ? 0.458 17.557 69.335 1.00 51.51 192 GLU D O 1
ATOM 8795 N N . GLY D 1 214 ? 2.526 18.224 68.899 1.00 51.30 193 GLY D N 1
ATOM 8796 C CA . GLY D 1 214 ? 2.430 19.434 69.655 1.00 50.59 193 GLY D CA 1
ATOM 8797 C C . GLY D 1 214 ? 2.691 19.289 71.140 1.00 50.10 193 GLY D C 1
ATOM 8798 O O . GLY D 1 214 ? 2.481 20.230 71.869 1.00 52.50 193 GLY D O 1
ATOM 8799 N N . ALA D 1 215 ? 3.128 18.125 71.585 1.00 46.08 194 ALA D N 1
ATOM 8800 C CA . ALA D 1 215 ? 3.324 17.925 72.996 1.00 43.49 194 ALA D CA 1
ATOM 8801 C C . ALA D 1 215 ? 4.508 18.744 73.373 1.00 45.68 194 ALA D C 1
ATOM 8802 O O . ALA D 1 215 ? 5.372 18.938 72.553 1.00 45.70 194 ALA D O 1
ATOM 8804 N N . ILE D 1 216 ? 4.565 19.193 74.622 1.00 44.26 195 ILE D N 1
ATOM 8805 C CA . ILE D 1 216 ? 5.683 20.031 75.058 1.00 45.99 195 ILE D CA 1
ATOM 8806 C C . ILE D 1 216 ? 6.794 19.179 75.682 1.00 45.97 195 ILE D C 1
ATOM 8807 O O . ILE D 1 216 ? 6.586 18.501 76.694 1.00 44.43 195 ILE D O 1
ATOM 8812 N N . TYR D 1 217 ? 7.967 19.222 75.051 1.00 47.02 196 TYR D N 1
ATOM 8813 C CA . TYR D 1 217 ? 9.158 18.489 75.493 1.00 48.34 196 TYR D CA 1
ATOM 8814 C C . TYR D 1 217 ? 9.919 19.150 76.647 1.00 50.30 196 TYR D C 1
ATOM 8815 O O . TYR D 1 217 ? 10.220 20.347 76.615 1.00 50.86 196 TYR D O 1
ATOM 8824 N N . HIS D 1 218 ? 10.220 18.344 77.661 1.00 50.03 197 HIS D N 1
ATOM 8825 C CA . HIS D 1 218 ? 11.071 18.746 78.766 1.00 50.79 197 HIS D CA 1
ATOM 8826 C C . HIS D 1 218 ? 12.317 17.876 78.716 1.00 52.98 197 HIS D C 1
ATOM 8827 O O . HIS D 1 218 ? 12.218 16.645 78.752 1.00 51.44 197 HIS D O 1
ATOM 8834 N N . ASP D 1 219 ? 13.489 18.508 78.629 1.00 56.76 198 ASP D N 1
ATOM 8835 C CA . ASP D 1 219 ? 14.746 17.758 78.509 1.00 59.05 198 ASP D CA 1
ATOM 8836 C C . ASP D 1 219 ? 15.225 17.127 79.826 1.00 59.90 198 ASP D C 1
ATOM 8837 O O . ASP D 1 219 ? 16.155 16.310 79.820 1.00 63.60 198 ASP D O 1
ATOM 8842 N N . THR D 1 220 ? 14.600 17.510 80.940 1.00 57.28 199 THR D N 1
ATOM 8843 C CA . THR D 1 220 ? 14.846 16.863 82.236 1.00 55.61 199 THR D CA 1
ATOM 8844 C C . THR D 1 220 ? 13.541 16.418 82.894 1.00 52.77 199 THR D C 1
ATOM 8845 O O . THR D 1 220 ? 12.478 16.985 82.635 1.00 51.62 199 THR D O 1
ATOM 8849 N N . LEU D 1 221 ? 13.644 15.419 83.763 1.00 51.79 200 LEU D N 1
ATOM 8850 C CA . LEU D 1 221 ? 12.502 14.957 84.549 1.00 52.38 200 LEU D CA 1
ATOM 8851 C C . LEU D 1 221 ? 11.997 16.034 85.508 1.00 52.85 200 LEU D C 1
ATOM 8852 O O . LEU D 1 221 ? 10.787 16.150 85.738 1.00 52.23 200 LEU D O 1
ATOM 8857 N N . ASP D 1 222 ? 12.918 16.822 86.059 1.00 54.66 201 ASP D N 1
ATOM 8858 C CA . ASP D 1 222 ? 12.571 17.841 87.053 1.00 56.12 201 ASP D CA 1
ATOM 8859 C C . ASP D 1 222 ? 11.704 18.944 86.456 1.00 53.13 201 ASP D C 1
ATOM 8860 O O . ASP D 1 222 ? 10.784 19.443 87.105 1.00 51.98 201 ASP D O 1
ATOM 8865 N N . SER D 1 223 ? 12.016 19.312 85.214 1.00 52.32 202 SER D N 1
ATOM 8866 C CA . SER D 1 223 ? 11.219 20.253 84.435 1.00 49.17 202 SER D CA 1
ATOM 8867 C C . SER D 1 223 ? 9.808 19.683 84.165 1.00 45.86 202 SER D C 1
ATOM 8868 O O . SER D 1 223 ? 8.805 20.406 84.189 1.00 45.29 202 SER D O 1
ATOM 8871 N N . LEU D 1 224 ? 9.736 18.390 83.882 1.00 44.35 203 LEU D N 1
ATOM 8872 C CA . LEU D 1 224 ? 8.434 17.763 83.655 1.00 41.62 203 LEU D CA 1
ATOM 8873 C C . LEU D 1 224 ? 7.601 17.828 84.938 1.00 42.93 203 LEU D C 1
ATOM 8874 O O . LEU D 1 224 ? 6.488 18.364 84.937 1.00 44.50 203 LEU D O 1
ATOM 8879 N N . LEU D 1 225 ? 8.160 17.311 86.029 1.00 42.52 204 LEU D N 1
ATOM 8880 C CA . LEU D 1 225 ? 7.507 17.355 87.341 1.00 42.22 204 LEU D CA 1
ATOM 8881 C C . LEU D 1 225 ? 6.926 18.728 87.653 1.00 42.56 204 LEU D C 1
ATOM 8882 O O . LEU D 1 225 ? 5.782 18.835 88.112 1.00 41.74 204 LEU D O 1
ATOM 8887 N N . GLY D 1 226 ? 7.702 19.773 87.360 1.00 43.46 205 GLY D N 1
ATOM 8888 C CA . GLY D 1 226 ? 7.295 21.141 87.660 1.00 44.72 205 GLY D CA 1
ATOM 8889 C C . GLY D 1 226 ? 6.084 21.611 86.882 1.00 45.46 205 GLY D C 1
ATOM 8890 O O . GLY D 1 226 ? 5.393 22.528 87.317 1.00 46.85 205 GLY D O 1
ATOM 8891 N N . ALA D 1 227 ? 5.819 20.969 85.743 1.00 45.69 206 ALA D N 1
ATOM 8892 C CA . ALA D 1 227 ? 4.754 21.397 84.831 1.00 45.86 206 ALA D CA 1
ATOM 8893 C C . ALA D 1 227 ? 3.557 20.426 84.775 1.00 44.02 206 ALA D C 1
ATOM 8894 O O . ALA D 1 227 ? 2.676 20.550 83.912 1.00 43.61 206 ALA D O 1
ATOM 8896 N N . SER D 1 228 ? 3.522 19.487 85.718 1.00 41.52 207 SER D N 1
ATOM 8897 C CA . SER D 1 228 ? 2.535 18.396 85.702 1.00 39.41 207 SER D CA 1
ATOM 8898 C C . SER D 1 228 ? 1.411 18.634 86.702 1.00 39.22 207 SER D C 1
ATOM 8899 O O . SER D 1 228 ? 1.628 18.549 87.909 1.00 40.42 207 SER D O 1
ATOM 8902 N N . ASP D 1 229 ? 0.221 18.950 86.189 1.00 38.98 208 ASP D N 1
ATOM 8903 C CA . ASP D 1 229 ? -1.011 18.997 86.979 1.00 38.44 208 ASP D CA 1
ATOM 8904 C C . ASP D 1 229 ? -1.492 17.569 87.252 1.00 37.93 208 ASP D C 1
ATOM 8905 O O . ASP D 1 229 ? -2.057 17.278 88.301 1.00 36.48 208 ASP D O 1
ATOM 8910 N N . ILE D 1 230 ? -1.265 16.697 86.274 1.00 36.91 209 ILE D N 1
ATOM 8911 C CA . ILE D 1 230 ? -1.412 15.258 86.452 1.00 34.38 209 ILE D CA 1
ATOM 8912 C C . ILE D 1 230 ? -0.103 14.642 85.999 1.00 34.00 209 ILE D C 1
ATOM 8913 O O . ILE D 1 230 ? 0.293 14.797 84.838 1.00 34.02 209 ILE D O 1
ATOM 8918 N N . PHE D 1 231 ? 0.600 13.984 86.911 1.00 33.32 210 PHE D N 1
ATOM 8919 C CA . PHE D 1 231 ? 1.885 13.399 86.543 1.00 34.54 210 PHE D CA 1
ATOM 8920 C C . PHE D 1 231 ? 1.725 11.901 86.332 1.00 33.49 210 PHE D C 1
ATOM 8921 O O . PHE D 1 231 ? 1.179 11.213 87.186 1.00 32.37 210 PHE D O 1
ATOM 8929 N N . LEU D 1 232 ? 2.189 11.401 85.190 1.00 32.11 211 LEU D N 1
ATOM 8930 C CA . LEU D 1 232 ? 1.889 10.003 84.813 1.00 32.04 211 LEU D CA 1
ATOM 8931 C C . LEU D 1 232 ? 3.125 9.225 84.374 1.00 33.64 211 LEU D C 1
ATOM 8932 O O . LEU D 1 232 ? 3.842 9.635 83.438 1.00 34.52 211 LEU D O 1
ATOM 8937 N N . ILE D 1 233 ? 3.350 8.101 85.043 1.00 33.55 212 ILE D N 1
ATOM 8938 C CA . ILE D 1 233 ? 4.471 7.216 84.752 1.00 35.90 212 ILE D CA 1
ATOM 8939 C C . ILE D 1 233 ? 4.064 6.118 83.776 1.00 36.88 212 ILE D C 1
ATOM 8940 O O . ILE D 1 233 ? 3.291 5.217 84.106 1.00 35.83 212 ILE D O 1
ATOM 8945 N N . ALA D 1 234 ? 4.583 6.222 82.560 1.00 39.45 213 ALA D N 1
ATOM 8946 C CA . ALA D 1 234 ? 4.404 5.196 81.537 1.00 41.90 213 ALA D CA 1
ATOM 8947 C C . ALA D 1 234 ? 5.761 4.579 81.170 1.00 48.06 213 ALA D C 1
ATOM 8948 O O . ALA D 1 234 ? 5.820 3.466 80.657 1.00 50.34 213 ALA D O 1
ATOM 8950 N N . ALA D 1 235 ? 6.838 5.321 81.440 1.00 52.42 214 ALA D N 1
ATOM 8951 C CA . ALA D 1 235 ? 8.224 4.849 81.252 1.00 57.42 214 ALA D CA 1
ATOM 8952 C C . ALA D 1 235 ? 8.408 3.407 81.722 1.00 58.03 214 ALA D C 1
ATOM 8953 O O . ALA D 1 235 ? 8.153 3.109 82.890 1.00 55.55 214 ALA D O 1
ATOM 8955 N N . PRO D 1 236 ? 8.838 2.513 80.807 1.00 61.75 215 PRO D N 1
ATOM 8956 C CA . PRO D 1 236 ? 9.055 1.087 81.084 1.00 64.83 215 PRO D CA 1
ATOM 8957 C C . PRO D 1 236 ? 9.856 0.843 82.367 1.00 67.95 215 PRO D C 1
ATOM 8958 O O . PRO D 1 236 ? 9.453 0.029 83.203 1.00 70.29 215 PRO D O 1
ATOM 8962 N N . GLY D 1 237 ? 10.964 1.558 82.530 1.00 68.93 216 GLY D N 1
ATOM 8963 C CA . GLY D 1 237 ? 11.691 1.541 83.789 1.00 74.49 216 GLY D CA 1
ATOM 8964 C C . GLY D 1 237 ? 12.852 0.572 83.830 1.00 80.91 216 GLY D C 1
ATOM 8965 O O . GLY D 1 237 ? 12.667 -0.649 83.841 1.00 81.31 216 GLY D O 1
ATOM 8966 N N . ARG D 1 238 ? 14.055 1.140 83.839 1.00 83.11 217 ARG D N 1
ATOM 8967 C CA . ARG D 1 238 ? 15.295 0.416 84.101 1.00 81.07 217 ARG D CA 1
ATOM 8968 C C . ARG D 1 238 ? 15.515 0.344 85.628 1.00 79.69 217 ARG D C 1
ATOM 8969 O O . ARG D 1 238 ? 14.711 0.904 86.386 1.00 80.11 217 ARG D O 1
ATOM 8977 N N . PRO D 1 239 ? 16.583 -0.351 86.093 1.00 75.58 218 PRO D N 1
ATOM 8978 C CA . PRO D 1 239 ? 16.856 -0.373 87.539 1.00 72.51 218 PRO D CA 1
ATOM 8979 C C . PRO D 1 239 ? 17.348 0.979 88.060 1.00 71.20 218 PRO D C 1
ATOM 8980 O O . PRO D 1 239 ? 17.349 1.214 89.275 1.00 68.90 218 PRO D O 1
ATOM 8984 N N . GLU D 1 240 ? 17.753 1.848 87.133 1.00 70.91 219 GLU D N 1
ATOM 8985 C CA . GLU D 1 240 ? 18.211 3.207 87.425 1.00 71.55 219 GLU D CA 1
ATOM 8986 C C . GLU D 1 240 ? 17.099 4.080 88.006 1.00 66.94 219 GLU D C 1
ATOM 8987 O O . GLU D 1 240 ? 17.360 4.984 88.801 1.00 67.41 219 GLU D O 1
ATOM 8993 N N . LEU D 1 241 ? 15.861 3.798 87.605 1.00 62.27 220 LEU D N 1
ATOM 8994 C CA . LEU D 1 241 ? 14.716 4.610 87.990 1.00 59.16 220 LEU D CA 1
ATOM 8995 C C . LEU D 1 241 ? 14.000 4.054 89.212 1.00 56.90 220 LEU D C 1
ATOM 8996 O O . LEU D 1 241 ? 12.957 4.581 89.615 1.00 55.19 220 LEU D O 1
ATOM 9001 N N . LYS D 1 242 ? 14.545 2.987 89.794 1.00 55.47 221 LYS D N 1
ATOM 9002 C CA . LYS D 1 242 ? 13.920 2.366 90.955 1.00 54.20 221 LYS D CA 1
ATOM 9003 C C . LYS D 1 242 ? 13.846 3.367 92.089 1.00 51.30 221 LYS D C 1
ATOM 9004 O O . LYS D 1 242 ? 14.860 3.939 92.501 1.00 51.71 221 LYS D O 1
ATOM 9010 N N . GLY D 1 243 ? 12.627 3.595 92.567 1.00 48.11 222 GLY D N 1
ATOM 9011 C CA . GLY D 1 243 ? 12.386 4.488 93.697 1.00 46.71 222 GLY D CA 1
ATOM 9012 C C . GLY D 1 243 ? 12.522 5.964 93.374 1.00 46.42 222 GLY D C 1
ATOM 9013 O O . GLY D 1 243 ? 12.553 6.786 94.283 1.00 46.39 222 GLY D O 1
ATOM 9014 N N . PHE D 1 244 ? 12.584 6.308 92.087 1.00 44.57 223 PHE D N 1
ATOM 9015 C CA . PHE D 1 244 ? 12.824 7.692 91.677 1.00 44.46 223 PHE D CA 1
ATOM 9016 C C . PHE D 1 244 ? 11.769 8.691 92.173 1.00 43.42 223 PHE D C 1
ATOM 9017 O O . PHE D 1 244 ? 12.106 9.832 92.478 1.00 44.53 223 PHE D O 1
ATOM 9025 N N . LEU D 1 245 ? 10.497 8.287 92.212 1.00 41.54 224 LEU D N 1
ATOM 9026 C CA . LEU D 1 245 ? 9.461 9.196 92.701 1.00 39.79 224 LEU D CA 1
ATOM 9027 C C . LEU D 1 245 ? 9.471 9.221 94.227 1.00 40.09 224 LEU D C 1
ATOM 9028 O O . LEU D 1 245 ? 8.782 8.439 94.880 1.00 39.21 224 LEU D O 1
ATOM 9033 N N . ASP D 1 246 ? 10.289 10.122 94.776 1.00 41.34 225 ASP D N 1
ATOM 9034 C CA . ASP D 1 246 ? 10.508 10.216 96.206 1.00 42.96 225 ASP D CA 1
ATOM 9035 C C . ASP D 1 246 ? 10.060 11.570 96.755 1.00 41.73 225 ASP D C 1
ATOM 9036 O O . ASP D 1 246 ? 9.389 12.345 96.062 1.00 40.45 225 ASP D O 1
ATOM 9041 N N . HIS D 1 247 ? 10.453 11.850 97.993 1.00 42.80 226 HIS D N 1
ATOM 9042 C CA . HIS D 1 247 ? 10.045 13.062 98.692 1.00 43.84 226 HIS D CA 1
ATOM 9043 C C . HIS D 1 247 ? 10.419 14.333 97.934 1.00 45.35 226 HIS D C 1
ATOM 9044 O O . HIS D 1 247 ? 9.582 15.228 97.774 1.00 45.52 226 HIS D O 1
ATOM 9051 N N . ASP D 1 248 ? 11.663 14.400 97.455 1.00 47.18 227 ASP D N 1
ATOM 9052 C CA . ASP D 1 248 ? 12.162 15.587 96.765 1.00 48.72 227 ASP D CA 1
ATOM 9053 C C . ASP D 1 248 ? 11.451 15.786 95.434 1.00 46.76 227 ASP D C 1
ATOM 9054 O O . ASP D 1 248 ? 11.006 16.887 95.117 1.00 46.06 227 ASP D O 1
ATOM 9059 N N . ARG D 1 249 ? 11.305 14.704 94.675 1.00 46.11 228 ARG D N 1
ATOM 9060 C CA . ARG D 1 249 ? 10.667 14.775 93.372 1.00 46.80 228 ARG D CA 1
ATOM 9061 C C . ARG D 1 249 ? 9.157 15.078 93.423 1.00 44.10 228 ARG D C 1
ATOM 9062 O O . ARG D 1 249 ? 8.661 15.892 92.643 1.00 43.80 228 ARG D O 1
ATOM 9070 N N . ILE D 1 250 ? 8.440 14.462 94.360 1.00 42.82 229 ILE D N 1
ATOM 9071 C CA . ILE D 1 250 ? 7.020 14.792 94.566 1.00 42.01 229 ILE D CA 1
ATOM 9072 C C . ILE D 1 250 ? 6.846 16.281 94.936 1.00 42.93 229 ILE D C 1
ATOM 9073 O O . ILE D 1 250 ? 5.907 16.940 94.472 1.00 41.99 229 ILE D O 1
ATOM 9078 N N . ALA D 1 251 ? 7.775 16.807 95.739 1.00 44.54 230 ALA D N 1
ATOM 9079 C CA . ALA D 1 251 ? 7.751 18.211 96.158 1.00 46.89 230 ALA D CA 1
ATOM 9080 C C . ALA D 1 251 ? 7.860 19.187 94.983 1.00 46.75 230 ALA D C 1
ATOM 9081 O O . ALA D 1 251 ? 7.400 20.327 95.073 1.00 48.18 230 ALA D O 1
ATOM 9083 N N . LYS D 1 252 ? 8.461 18.735 93.885 1.00 46.02 231 LYS D N 1
ATOM 9084 C CA . LYS D 1 252 ? 8.595 19.551 92.674 1.00 47.70 231 LYS D CA 1
ATOM 9085 C C . LYS D 1 252 ? 7.292 19.650 91.884 1.00 45.72 231 LYS D C 1
ATOM 9086 O O . LYS D 1 252 ? 7.107 20.576 91.099 1.00 45.40 231 LYS D O 1
ATOM 9092 N N . ILE D 1 253 ? 6.393 18.691 92.097 1.00 42.12 232 ILE D N 1
ATOM 9093 C CA . ILE D 1 253 ? 5.079 18.716 91.464 1.00 40.29 232 ILE D CA 1
ATOM 9094 C C . ILE D 1 253 ? 4.231 19.829 92.096 1.00 40.61 232 ILE D C 1
ATOM 9095 O O . ILE D 1 253 ? 4.242 19.987 93.327 1.00 40.22 232 ILE D O 1
ATOM 9100 N N . PRO D 1 254 ? 3.480 20.586 91.263 1.00 41.02 233 PRO D N 1
ATOM 9101 C CA . PRO D 1 254 ? 2.618 21.677 91.743 1.00 42.26 233 PRO D CA 1
ATOM 9102 C C . PRO D 1 254 ? 1.601 21.189 92.774 1.00 42.25 233 PRO D C 1
ATOM 9103 O O . PRO D 1 254 ? 0.958 20.155 92.554 1.00 40.73 233 PRO D O 1
ATOM 9107 N N . GLU D 1 255 ? 1.452 21.920 93.879 1.00 43.62 234 GLU D N 1
ATOM 9108 C CA . GLU D 1 255 ? 0.466 21.570 94.904 1.00 44.50 234 GLU D CA 1
ATOM 9109 C C . GLU D 1 255 ? -0.902 21.332 94.287 1.00 41.88 234 GLU D C 1
ATOM 9110 O O . GLU D 1 255 ? -1.366 22.114 93.464 1.00 42.71 234 GLU D O 1
ATOM 9116 N N . GLY D 1 256 ? -1.531 20.230 94.667 1.00 39.13 235 GLY D N 1
ATOM 9117 C CA . GLY D 1 256 ? -2.863 19.903 94.173 1.00 37.83 235 GLY D CA 1
ATOM 9118 C C . GLY D 1 256 ? -2.896 18.976 92.971 1.00 36.16 235 GLY D C 1
ATOM 9119 O O . GLY D 1 256 ? -3.950 18.783 92.371 1.00 36.57 235 GLY D O 1
ATOM 9120 N N . ALA D 1 257 ? -1.746 18.405 92.621 1.00 34.73 236 ALA D N 1
ATOM 9121 C CA . ALA D 1 257 ? -1.629 17.575 91.426 1.00 33.00 236 ALA D CA 1
ATOM 9122 C C . ALA D 1 257 ? -2.112 16.145 91.687 1.00 30.81 236 ALA D C 1
ATOM 9123 O O . ALA D 1 257 ? -2.435 15.785 92.831 1.00 30.83 236 ALA D O 1
ATOM 9125 N N . VAL D 1 258 ? -2.170 15.354 90.617 1.00 29.55 237 VAL D N 1
ATOM 9126 C CA . VAL D 1 258 ? -2.507 13.931 90.662 1.00 28.72 237 VAL D CA 1
ATOM 9127 C C . VAL D 1 258 ? -1.336 13.127 90.108 1.00 29.50 237 VAL D C 1
ATOM 9128 O O . VAL D 1 258 ? -0.735 13.501 89.083 1.00 30.80 237 VAL D O 1
ATOM 9132 N N . VAL D 1 259 ? -0.993 12.040 90.792 1.00 28.46 238 VAL D N 1
ATOM 9133 C CA . VAL D 1 259 ? 0.018 11.119 90.295 1.00 29.03 238 VAL D CA 1
ATOM 9134 C C . VAL D 1 259 ? -0.656 9.821 89.827 1.00 28.74 238 VAL D C 1
ATOM 9135 O O . VAL D 1 259 ? -1.507 9.269 90.523 1.00 28.05 238 VAL D O 1
ATOM 9139 N N . ILE D 1 260 ? -0.265 9.360 88.639 1.00 28.62 239 ILE D N 1
ATOM 9140 C CA . ILE D 1 260 ? -0.761 8.093 88.061 1.00 28.48 239 ILE D CA 1
ATOM 9141 C C . ILE D 1 260 ? 0.440 7.207 87.723 1.00 30.02 239 ILE D C 1
ATOM 9142 O O . ILE D 1 260 ? 1.437 7.697 87.186 1.00 30.08 239 ILE D O 1
ATOM 9147 N N . ASN D 1 261 ? 0.350 5.923 88.088 1.00 30.45 240 ASN D N 1
ATOM 9148 C CA . ASN D 1 261 ? 1.379 4.942 87.739 1.00 31.20 240 ASN D CA 1
ATOM 9149 C C . ASN D 1 261 ? 0.758 3.708 87.087 1.00 31.68 240 ASN D C 1
ATOM 9150 O O . ASN D 1 261 ? -0.079 3.042 87.690 1.00 30.90 240 ASN D O 1
ATOM 9155 N N . ILE D 1 262 ? 1.173 3.410 85.853 1.00 33.60 241 ILE D N 1
ATOM 9156 C CA . ILE D 1 262 ? 0.778 2.155 85.190 1.00 33.92 241 ILE D CA 1
ATOM 9157 C C . ILE D 1 262 ? 1.974 1.260 84.792 1.00 36.28 241 ILE D C 1
ATOM 9158 O O . ILE D 1 262 ? 1.784 0.128 84.313 1.00 36.68 241 ILE D O 1
ATOM 9163 N N . SER D 1 263 ? 3.191 1.759 84.991 1.00 35.97 242 SER D N 1
ATOM 9164 C CA . SER D 1 263 ? 4.398 1.008 84.624 1.00 39.13 242 SER D CA 1
ATOM 9165 C C . SER D 1 263 ? 4.814 -0.077 85.626 1.00 38.94 242 SER D C 1
ATOM 9166 O O . SER D 1 263 ? 4.460 -1.246 85.477 1.00 39.80 242 SER D O 1
ATOM 9169 N N . ARG D 1 264 ? 5.599 0.306 86.627 1.00 38.38 243 ARG D N 1
ATOM 9170 C CA . ARG D 1 264 ? 6.087 -0.642 87.608 1.00 39.95 243 ARG D CA 1
ATOM 9171 C C . ARG D 1 264 ? 6.012 -0.013 88.993 1.00 38.13 243 ARG D C 1
ATOM 9172 O O . ARG D 1 264 ? 6.346 1.152 89.165 1.00 38.15 243 ARG D O 1
ATOM 9180 N N . GLY D 1 265 ? 5.574 -0.800 89.967 1.00 38.11 244 GLY D N 1
ATOM 9181 C CA . GLY D 1 265 ? 5.354 -0.307 91.323 1.00 37.42 244 GLY D CA 1
ATOM 9182 C C . GLY D 1 265 ? 6.569 0.284 92.012 1.00 39.52 244 GLY D C 1
ATOM 9183 O O . GLY D 1 265 ? 6.459 1.302 92.711 1.00 40.04 244 GLY D O 1
ATOM 9184 N N . ASP D 1 266 ? 7.736 -0.327 91.815 1.00 40.09 245 ASP D N 1
ATOM 9185 C CA . ASP D 1 266 ? 8.924 0.088 92.563 1.00 41.48 245 ASP D CA 1
ATOM 9186 C C . ASP D 1 266 ? 9.542 1.407 92.094 1.00 40.52 245 ASP D C 1
ATOM 9187 O O . ASP D 1 266 ? 10.497 1.889 92.690 1.00 40.89 245 ASP D O 1
ATOM 9192 N N . LEU D 1 267 ? 8.975 1.999 91.044 1.00 38.81 246 LEU D N 1
ATOM 9193 C CA . LEU D 1 267 ? 9.362 3.345 90.623 1.00 40.08 246 LEU D CA 1
ATOM 9194 C C . LEU D 1 267 ? 8.920 4.429 91.614 1.00 40.45 246 LEU D C 1
ATOM 9195 O O . LEU D 1 267 ? 9.463 5.538 91.627 1.00 41.97 246 LEU D O 1
ATOM 9200 N N . ILE D 1 268 ? 7.938 4.096 92.436 1.00 38.09 247 ILE D N 1
ATOM 9201 C CA . ILE D 1 268 ? 7.411 5.024 93.423 1.00 36.89 247 ILE D CA 1
ATOM 9202 C C . ILE D 1 268 ? 7.825 4.633 94.833 1.00 36.52 247 ILE D C 1
ATOM 9203 O O . ILE D 1 268 ? 7.709 3.473 95.224 1.00 35.89 247 ILE D O 1
ATOM 9208 N N . ASN D 1 269 ? 8.283 5.629 95.588 1.00 37.10 248 ASN D N 1
ATOM 9209 C CA . ASN D 1 269 ? 8.539 5.490 97.016 1.00 37.78 248 ASN D CA 1
ATOM 9210 C C . ASN D 1 269 ? 7.193 5.603 97.741 1.00 36.92 248 ASN D C 1
ATOM 9211 O O . ASN D 1 269 ? 6.633 6.696 97.817 1.00 36.26 248 ASN D O 1
ATOM 9216 N N . ASP D 1 270 ? 6.687 4.497 98.283 1.00 36.08 249 ASP D N 1
ATOM 9217 C CA . ASP D 1 270 ? 5.353 4.497 98.910 1.00 35.86 249 ASP D CA 1
ATOM 9218 C C . ASP D 1 270 ? 5.207 5.465 100.091 1.00 35.88 249 ASP D C 1
ATOM 9219 O O . ASP D 1 270 ? 4.168 6.121 100.217 1.00 34.63 249 ASP D O 1
ATOM 9224 N N . ASP D 1 271 ? 6.239 5.570 100.936 1.00 35.89 250 ASP D N 1
ATOM 9225 C CA . ASP D 1 271 ? 6.212 6.496 102.076 1.00 37.45 250 ASP D CA 1
ATOM 9226 C C . ASP D 1 271 ? 5.989 7.918 101.565 1.00 36.86 250 ASP D C 1
ATOM 9227 O O . ASP D 1 271 ? 5.157 8.663 102.107 1.00 35.82 250 ASP D O 1
ATOM 9232 N N . ALA D 1 272 ? 6.731 8.271 100.512 1.00 36.31 251 ALA D N 1
ATOM 9233 C CA . ALA D 1 272 ? 6.660 9.596 99.903 1.00 35.80 251 ALA D CA 1
ATOM 9234 C C . ALA D 1 272 ? 5.281 9.894 99.313 1.00 33.12 251 ALA D C 1
ATOM 9235 O O . ALA D 1 272 ? 4.746 10.966 99.547 1.00 32.20 251 ALA D O 1
ATOM 9237 N N . LEU D 1 273 ? 4.721 8.954 98.544 1.00 31.97 252 LEU D N 1
ATOM 9238 C CA . LEU D 1 273 ? 3.407 9.168 97.940 1.00 30.70 252 LEU D CA 1
ATOM 9239 C C . LEU D 1 273 ? 2.308 9.271 99.017 1.00 29.75 252 LEU D C 1
ATOM 9240 O O . LEU D 1 273 ? 1.501 10.196 98.993 1.00 28.72 252 LEU D O 1
ATOM 9245 N N . ILE D 1 274 ? 2.313 8.335 99.965 1.00 29.84 253 ILE D N 1
ATOM 9246 C CA . ILE D 1 274 ? 1.349 8.340 101.074 1.00 30.11 253 ILE D CA 1
ATOM 9247 C C . ILE D 1 274 ? 1.408 9.604 101.934 1.00 31.58 253 ILE D C 1
ATOM 9248 O O . ILE D 1 274 ? 0.358 10.167 102.312 1.00 31.67 253 ILE D O 1
ATOM 9253 N N . GLU D 1 275 ? 2.623 10.060 102.244 1.00 32.42 254 GLU D N 1
ATOM 9254 C CA . GLU D 1 275 ? 2.813 11.320 102.964 1.00 33.35 254 GLU D CA 1
ATOM 9255 C C . GLU D 1 275 ? 2.192 12.510 102.224 1.00 32.15 254 GLU D C 1
ATOM 9256 O O . GLU D 1 275 ? 1.507 13.335 102.829 1.00 32.89 254 GLU D O 1
ATOM 9262 N N . ALA D 1 276 ? 2.458 12.612 100.925 1.00 31.14 255 ALA D N 1
ATOM 9263 C CA . ALA D 1 276 ? 1.939 13.706 100.099 1.00 30.93 255 ALA D CA 1
ATOM 9264 C C . ALA D 1 276 ? 0.427 13.636 99.832 1.00 29.73 255 ALA D C 1
ATOM 9265 O O . ALA D 1 276 ? -0.240 14.667 99.705 1.00 29.32 255 ALA D O 1
ATOM 9267 N N . LEU D 1 277 ? -0.119 12.423 99.757 1.00 28.93 256 LEU D N 1
ATOM 9268 C CA . LEU D 1 277 ? -1.563 12.258 99.695 1.00 28.71 256 LEU D CA 1
ATOM 9269 C C . LEU D 1 277 ? -2.255 12.653 101.008 1.00 28.70 256 LEU D C 1
ATOM 9270 O O . LEU D 1 277 ? -3.359 13.207 100.993 1.00 27.53 256 LEU D O 1
ATOM 9275 N N . ARG D 1 278 ? -1.594 12.374 102.129 1.00 29.54 257 ARG D N 1
ATOM 9276 C CA . ARG D 1 278 ? -2.111 12.749 103.445 1.00 31.09 257 ARG D CA 1
ATOM 9277 C C . ARG D 1 278 ? -1.995 14.248 103.715 1.00 33.96 257 ARG D C 1
ATOM 9278 O O . ARG D 1 278 ? -2.915 14.847 104.272 1.00 36.35 257 ARG D O 1
ATOM 9286 N N . SER D 1 279 ? -0.875 14.841 103.308 1.00 34.64 258 SER D N 1
ATOM 9287 C CA . SER D 1 279 ? -0.634 16.275 103.513 1.00 36.51 258 SER D CA 1
ATOM 9288 C C . SER D 1 279 ? -1.463 17.100 102.542 1.00 37.95 258 SER D C 1
ATOM 9289 O O . SER D 1 279 ? -1.557 18.315 102.684 1.00 39.66 258 SER D O 1
ATOM 9292 N N . LYS D 1 280 ? -2.045 16.430 101.550 1.00 37.92 259 LYS D N 1
ATOM 9293 C CA . LYS D 1 280 ? -2.739 17.078 100.421 1.00 38.66 259 LYS D CA 1
ATOM 9294 C C . LYS D 1 280 ? -1.828 17.881 99.477 1.00 39.41 259 LYS D C 1
ATOM 9295 O O . LYS D 1 280 ? -2.322 18.629 98.619 1.00 38.74 259 LYS D O 1
ATOM 9301 N N . HIS D 1 281 ? -0.508 17.723 99.587 1.00 39.98 260 HIS D N 1
ATOM 9302 C CA . HIS D 1 281 ? 0.342 18.261 98.511 1.00 39.44 260 HIS D CA 1
ATOM 9303 C C . HIS D 1 281 ? -0.134 17.692 97.179 1.00 39.36 260 HIS D C 1
ATOM 9304 O O . HIS D 1 281 ? -0.107 18.383 96.146 1.00 40.32 260 HIS D O 1
ATOM 9311 N N . LEU D 1 282 ? -0.534 16.418 97.206 1.00 36.38 261 LEU D N 1
ATOM 9312 C CA . LEU D 1 282 ? -1.182 15.795 96.060 1.00 34.56 261 LEU D CA 1
ATOM 9313 C C . LEU D 1 282 ? -2.675 15.660 96.333 1.00 33.26 261 LEU D C 1
ATOM 9314 O O . LEU D 1 282 ? -3.086 15.240 97.434 1.00 33.17 261 LEU D O 1
ATOM 9319 N N . PHE D 1 283 ? -3.491 16.017 95.344 1.00 31.43 262 PHE D N 1
ATOM 9320 C CA . PHE D 1 283 ? -4.950 15.894 95.472 1.00 31.77 262 PHE D CA 1
ATOM 9321 C C . PHE D 1 283 ? -5.355 14.429 95.611 1.00 30.22 262 PHE D C 1
ATOM 9322 O O . PHE D 1 283 ? -6.123 14.077 96.485 1.00 29.30 262 PHE D O 1
ATOM 9330 N N . ALA D 1 284 ? -4.793 13.582 94.762 1.00 29.90 263 ALA D N 1
ATOM 9331 C CA . ALA D 1 284 ? -5.222 12.192 94.633 1.00 28.27 263 ALA D CA 1
ATOM 9332 C C . ALA D 1 284 ? -4.213 11.454 93.795 1.00 29.15 263 ALA D C 1
ATOM 9333 O O . ALA D 1 284 ? -3.363 12.066 93.141 1.00 30.37 263 ALA D O 1
ATOM 9335 N N . ALA D 1 285 ? -4.360 10.134 93.751 1.00 28.06 264 ALA D N 1
ATOM 9336 C CA . ALA D 1 285 ? -3.503 9.305 92.920 1.00 28.96 264 ALA D CA 1
ATOM 9337 C C . ALA D 1 285 ? -4.291 8.134 92.345 1.00 27.32 264 ALA D C 1
ATOM 9338 O O . ALA D 1 285 ? -5.378 7.816 92.836 1.00 26.31 264 ALA D O 1
ATOM 9340 N N . GLY D 1 286 ? -3.771 7.543 91.265 1.00 26.33 265 GLY D N 1
ATOM 9341 C CA . GLY D 1 286 ? -4.343 6.311 90.725 1.00 26.92 265 GLY D CA 1
ATOM 9342 C C . GLY D 1 286 ? -3.218 5.352 90.377 1.00 27.37 265 GLY D C 1
ATOM 9343 O O . GLY D 1 286 ? -2.309 5.719 89.657 1.00 27.54 265 GLY D O 1
ATOM 9344 N N . LEU D 1 287 ? -3.293 4.120 90.874 1.00 27.00 266 LEU D N 1
ATOM 9345 C CA . LEU D 1 287 ? -2.205 3.160 90.700 1.00 26.28 266 LEU D CA 1
ATOM 9346 C C . LEU D 1 287 ? -2.733 1.825 90.160 1.00 26.22 266 LEU D C 1
ATOM 9347 O O . LEU D 1 287 ? -3.674 1.246 90.713 1.00 25.54 266 LEU D O 1
ATOM 9352 N N . ASP D 1 288 ? -2.123 1.333 89.080 1.00 26.16 267 ASP D N 1
ATOM 9353 C CA . ASP D 1 288 ? -2.400 -0.025 88.619 1.00 25.96 267 ASP D CA 1
ATOM 9354 C C . ASP D 1 288 ? -1.287 -1.001 89.020 1.00 26.63 267 ASP D C 1
ATOM 9355 O O . ASP D 1 288 ? -1.423 -2.206 88.830 1.00 28.10 267 ASP D O 1
ATOM 9360 N N . VAL D 1 289 ? -0.198 -0.468 89.572 1.00 27.20 268 VAL D N 1
ATOM 9361 C CA . VAL D 1 289 ? 1.000 -1.245 89.935 1.00 29.74 268 VAL D CA 1
ATOM 9362 C C . VAL D 1 289 ? 1.565 -0.743 91.282 1.00 31.30 268 VAL D C 1
ATOM 9363 O O . VAL D 1 289 ? 1.382 0.429 91.643 1.00 30.87 268 VAL D O 1
ATOM 9367 N N . PHE D 1 290 ? 2.253 -1.626 92.012 1.00 31.52 269 PHE D N 1
ATOM 9368 C CA . PHE D 1 290 ? 2.630 -1.382 93.420 1.00 32.04 269 PHE D CA 1
ATOM 9369 C C . PHE D 1 290 ? 3.935 -2.100 93.776 1.00 33.90 269 PHE D C 1
ATOM 9370 O O . PHE D 1 290 ? 4.141 -3.248 93.370 1.00 34.60 269 PHE D O 1
ATOM 9378 N N . ALA D 1 291 ? 4.811 -1.427 94.521 1.00 36.09 270 ALA D N 1
ATOM 9379 C CA . ALA D 1 291 ? 5.998 -2.070 95.070 1.00 36.42 270 ALA D CA 1
ATOM 9380 C C . ALA D 1 291 ? 5.569 -3.303 95.862 1.00 36.42 270 ALA D C 1
ATOM 9381 O O . ALA D 1 291 ? 4.636 -3.231 96.672 1.00 35.29 270 ALA D O 1
ATOM 9383 N N . ASN D 1 292 ? 6.233 -4.430 95.590 1.00 36.63 271 ASN D N 1
ATOM 9384 C CA . ASN D 1 292 ? 6.014 -5.707 96.297 1.00 38.11 271 ASN D CA 1
ATOM 9385 C C . ASN D 1 292 ? 4.647 -6.365 96.077 1.00 36.15 271 ASN D C 1
ATOM 9386 O O . ASN D 1 292 ? 4.205 -7.181 96.904 1.00 36.38 271 ASN D O 1
ATOM 9391 N N . GLU D 1 293 ? 3.980 -6.011 94.976 1.00 34.68 272 GLU D N 1
ATOM 9392 C CA . GLU D 1 293 ? 2.663 -6.555 94.659 1.00 35.03 272 GLU D CA 1
ATOM 9393 C C . GLU D 1 293 ? 2.715 -8.089 94.607 1.00 36.06 272 GLU D C 1
ATOM 9394 O O . GLU D 1 293 ? 3.712 -8.651 94.166 1.00 37.45 272 GLU D O 1
ATOM 9400 N N . PRO D 1 294 ? 1.646 -8.775 95.052 1.00 34.65 273 PRO D N 1
ATOM 9401 C CA . PRO D 1 294 ? 0.376 -8.246 95.529 1.00 34.49 273 PRO D CA 1
ATOM 9402 C C . PRO D 1 294 ? 0.384 -7.857 97.006 1.00 35.98 273 PRO D C 1
ATOM 9403 O O . PRO D 1 294 ? -0.663 -7.465 97.521 1.00 36.34 273 PRO D O 1
ATOM 9407 N N . ALA D 1 295 ? 1.534 -7.969 97.670 1.00 36.62 274 ALA D N 1
ATOM 9408 C CA . ALA D 1 295 ? 1.698 -7.509 99.063 1.00 37.46 274 ALA D CA 1
ATOM 9409 C C . ALA D 1 295 ? 1.942 -5.996 99.093 1.00 35.58 274 ALA D C 1
ATOM 9410 O O . ALA D 1 295 ? 3.026 -5.518 99.465 1.00 36.02 274 ALA D O 1
ATOM 9412 N N . ILE D 1 296 ? 0.928 -5.241 98.683 1.00 33.04 275 ILE D N 1
ATOM 9413 C CA . ILE D 1 296 ? 1.055 -3.787 98.576 1.00 32.53 275 ILE D CA 1
ATOM 9414 C C . ILE D 1 296 ? 1.120 -3.103 99.949 1.00 32.20 275 ILE D C 1
ATOM 9415 O O . ILE D 1 296 ? 0.709 -3.678 100.960 1.00 32.58 275 ILE D O 1
ATOM 9420 N N . ASP D 1 297 ? 1.648 -1.880 99.994 1.00 31.85 276 ASP D N 1
ATOM 9421 C CA . ASP D 1 297 ? 1.603 -1.108 101.234 1.00 32.05 276 ASP D CA 1
ATOM 9422 C C . ASP D 1 297 ? 0.165 -1.120 101.795 1.00 30.68 276 ASP D C 1
ATOM 9423 O O . ASP D 1 297 ? -0.763 -0.748 101.073 1.00 29.42 276 ASP D O 1
ATOM 9428 N N . PRO D 1 298 ? -0.031 -1.605 103.047 1.00 30.48 277 PRO D N 1
ATOM 9429 C CA . PRO D 1 298 ? -1.406 -1.764 103.513 1.00 29.84 277 PRO D CA 1
ATOM 9430 C C . PRO D 1 298 ? -2.092 -0.432 103.802 1.00 29.41 277 PRO D C 1
ATOM 9431 O O . PRO D 1 298 ? -3.291 -0.402 104.001 1.00 30.08 277 PRO D O 1
ATOM 9435 N N . ARG D 1 299 ? -1.339 0.657 103.840 1.00 28.49 278 ARG D N 1
ATOM 9436 C CA . ARG D 1 299 ? -1.930 1.980 104.022 1.00 28.06 278 ARG D CA 1
ATOM 9437 C C . ARG D 1 299 ? -2.754 2.457 102.811 1.00 28.23 278 ARG D C 1
ATOM 9438 O O . ARG D 1 299 ? -3.710 3.218 102.976 1.00 27.28 278 ARG D O 1
ATOM 9446 N N . TYR D 1 300 ? -2.391 2.019 101.602 1.00 28.97 279 TYR D N 1
ATOM 9447 C CA . TYR D 1 300 ? -3.114 2.458 100.412 1.00 28.62 279 TYR D CA 1
ATOM 9448 C C . TYR D 1 300 ? -4.631 2.219 100.485 1.00 27.88 279 TYR D C 1
ATOM 9449 O O . TYR D 1 300 ? -5.401 3.099 100.098 1.00 28.01 279 TYR D O 1
ATOM 9458 N N . ARG D 1 301 ? -5.051 1.053 100.986 1.00 26.28 280 ARG D N 1
ATOM 9459 C CA . ARG D 1 301 ? -6.472 0.692 100.981 1.00 26.80 280 ARG D CA 1
ATOM 9460 C C . ARG D 1 301 ? -7.315 1.586 101.906 1.00 26.20 280 ARG D C 1
ATOM 9461 O O . ARG D 1 301 ? -8.521 1.610 101.775 1.00 25.30 280 ARG D O 1
ATOM 9469 N N . SER D 1 302 ? -6.667 2.343 102.793 1.00 26.88 281 SER D N 1
ATOM 9470 C CA . SER D 1 302 ? -7.376 3.210 103.729 1.00 28.10 281 SER D CA 1
ATOM 9471 C C . SER D 1 302 ? -7.355 4.676 103.313 1.00 27.84 281 SER D C 1
ATOM 9472 O O . SER D 1 302 ? -7.824 5.530 104.060 1.00 28.12 281 SER D O 1
ATOM 9475 N N . LEU D 1 303 ? -6.826 4.963 102.123 1.00 28.05 282 LEU D N 1
ATOM 9476 C CA . LEU D 1 303 ? -6.840 6.322 101.612 1.00 28.78 282 LEU D CA 1
ATOM 9477 C C . LEU D 1 303 ? -8.067 6.570 100.743 1.00 28.21 282 LEU D C 1
ATOM 9478 O O . LEU D 1 303 ? -8.337 5.823 99.793 1.00 26.88 282 LEU D O 1
ATOM 9483 N N . ASP D 1 304 ? -8.770 7.656 101.038 1.00 26.95 283 ASP D N 1
ATOM 9484 C CA . ASP D 1 304 ? -9.959 7.993 100.267 1.00 25.48 283 ASP D CA 1
ATOM 9485 C C . ASP D 1 304 ? -9.610 8.639 98.962 1.00 24.87 283 ASP D C 1
ATOM 9486 O O . ASP D 1 304 ? -10.432 8.620 98.069 1.00 24.72 283 ASP D O 1
ATOM 9491 N N . ASN D 1 305 ? -8.431 9.254 98.877 1.00 24.71 284 ASN D N 1
ATOM 9492 C CA . ASN D 1 305 ? -8.060 9.973 97.663 1.00 25.29 284 ASN D CA 1
ATOM 9493 C C . ASN D 1 305 ? -7.146 9.164 96.761 1.00 25.74 284 ASN D C 1
ATOM 9494 O O . ASN D 1 305 ? -6.186 9.682 96.198 1.00 25.57 284 ASN D O 1
ATOM 9499 N N . ILE D 1 306 ? -7.465 7.889 96.601 1.00 25.47 285 ILE D N 1
ATOM 9500 C CA . ILE D 1 306 ? -6.703 7.048 95.664 1.00 25.68 285 ILE D CA 1
ATOM 9501 C C . ILE D 1 306 ? -7.686 6.104 94.970 1.00 25.46 285 ILE D C 1
ATOM 9502 O O . ILE D 1 306 ? -8.704 5.765 95.552 1.00 24.44 285 ILE D O 1
ATOM 9507 N N . PHE D 1 307 ? -7.418 5.762 93.703 1.00 24.27 286 PHE D N 1
ATOM 9508 C CA . PHE D 1 307 ? -8.129 4.664 93.046 1.00 24.17 286 PHE D CA 1
ATOM 9509 C C . PHE D 1 307 ? -7.084 3.599 92.693 1.00 24.37 286 PHE D C 1
ATOM 9510 O O . PHE D 1 307 ? -5.984 3.927 92.247 1.00 24.13 286 PHE D O 1
ATOM 9518 N N . LEU D 1 308 ? -7.450 2.334 92.851 1.00 24.99 287 LEU D N 1
ATOM 9519 C CA . LEU D 1 308 ? -6.490 1.242 92.833 1.00 26.23 287 LEU D CA 1
ATOM 9520 C C . LEU D 1 308 ? -7.001 0.180 91.876 1.00 25.86 287 LEU D C 1
ATOM 9521 O O . LEU D 1 308 ? -8.183 -0.096 91.874 1.00 24.23 287 LEU D O 1
ATOM 9526 N N . THR D 1 309 ? -6.130 -0.351 91.011 1.00 26.60 288 THR D N 1
ATOM 9527 C CA . THR D 1 309 ? -6.522 -1.439 90.114 1.00 25.56 288 THR D CA 1
ATOM 9528 C C . THR D 1 309 ? -5.437 -2.534 90.200 1.00 24.43 288 THR D C 1
ATOM 9529 O O . THR D 1 309 ? -4.268 -2.215 90.410 1.00 25.15 288 THR D O 1
ATOM 9533 N N . PRO D 1 310 ? -5.820 -3.820 90.078 1.00 23.00 289 PRO D N 1
ATOM 9534 C CA . PRO D 1 310 ? -4.871 -4.899 90.379 1.00 24.00 289 PRO D CA 1
ATOM 9535 C C . PRO D 1 310 ? -4.033 -5.362 89.171 1.00 24.86 289 PRO D C 1
ATOM 9536 O O . PRO D 1 310 ? -4.149 -6.505 88.720 1.00 25.38 289 PRO D O 1
ATOM 9540 N N . HIS D 1 311 ? -3.186 -4.469 88.687 1.00 24.77 290 HIS D N 1
ATOM 9541 C CA . HIS D 1 311 ? -2.352 -4.713 87.510 1.00 26.32 290 HIS D CA 1
ATOM 9542 C C . HIS D 1 311 ? -3.165 -5.247 86.322 1.00 27.79 290 HIS D C 1
ATOM 9543 O O . HIS D 1 311 ? -2.845 -6.297 85.758 1.00 28.73 290 HIS D O 1
ATOM 9550 N N . ILE D 1 312 ? -4.211 -4.512 85.944 1.00 26.18 291 ILE D N 1
ATOM 9551 C CA . ILE D 1 312 ? -5.109 -4.950 84.874 1.00 26.27 291 ILE D CA 1
ATOM 9552 C C . ILE D 1 312 ? -4.895 -4.127 83.588 1.00 26.39 291 ILE D C 1
ATOM 9553 O O . ILE D 1 312 ? -5.734 -4.112 82.686 1.00 26.44 291 ILE D O 1
ATOM 9558 N N . GLY D 1 313 ? -3.767 -3.435 83.518 1.00 25.66 292 GLY D N 1
ATOM 9559 C CA . GLY D 1 313 ? -3.431 -2.649 82.326 1.00 27.36 292 GLY D CA 1
ATOM 9560 C C . GLY D 1 313 ? -3.814 -3.285 80.996 1.00 27.20 292 GLY D C 1
ATOM 9561 O O . GLY D 1 313 ? -4.558 -2.685 80.217 1.00 26.02 292 GLY D O 1
ATOM 9562 N N . SER D 1 314 ? -3.316 -4.501 80.739 1.00 26.57 293 SER D N 1
ATOM 9563 C CA . SER D 1 314 ? -3.537 -5.184 79.451 1.00 26.18 293 SER D CA 1
ATOM 9564 C C . SER D 1 314 ? -4.736 -6.109 79.444 1.00 25.47 293 SER D C 1
ATOM 9565 O O . SER D 1 314 ? -4.964 -6.837 78.459 1.00 25.05 293 SER D O 1
ATOM 9568 N N . ALA D 1 315 ? -5.523 -6.052 80.519 1.00 23.77 294 ALA D N 1
ATOM 9569 C CA . ALA D 1 315 ? -6.676 -6.948 80.710 1.00 23.95 294 ALA D CA 1
ATOM 9570 C C . ALA D 1 315 ? -7.918 -6.663 79.879 1.00 25.31 294 ALA D C 1
ATOM 9571 O O . ALA D 1 315 ? -8.989 -6.381 80.441 1.00 25.85 294 ALA D O 1
ATOM 9573 N N . THR D 1 316 ? -7.802 -6.747 78.546 1.00 25.34 295 THR D N 1
ATOM 9574 C CA . THR D 1 316 ? -8.993 -6.899 77.688 1.00 26.02 295 THR D CA 1
ATOM 9575 C C . THR D 1 316 ? -8.906 -8.234 76.956 1.00 26.07 295 THR D C 1
ATOM 9576 O O . THR D 1 316 ? -7.810 -8.775 76.771 1.00 25.94 295 THR D O 1
ATOM 9580 N N . HIS D 1 317 ? -10.053 -8.784 76.570 1.00 26.33 296 HIS D N 1
ATOM 9581 C CA . HIS D 1 317 ? -10.053 -10.014 75.786 1.00 27.62 296 HIS D CA 1
ATOM 9582 C C . HIS D 1 317 ? -9.228 -9.822 74.496 1.00 27.47 296 HIS D C 1
ATOM 9583 O O . HIS D 1 317 ? -8.389 -10.653 74.163 1.00 26.43 296 HIS D O 1
ATOM 9590 N N . GLU D 1 318 ? -9.433 -8.697 73.823 1.00 28.30 297 GLU D N 1
ATOM 9591 C CA . GLU D 1 318 ? -8.754 -8.407 72.560 1.00 29.52 297 GLU D CA 1
ATOM 9592 C C . GLU D 1 318 ? -7.221 -8.349 72.694 1.00 27.53 297 GLU D C 1
ATOM 9593 O O . GLU D 1 318 ? -6.492 -8.802 71.803 1.00 26.87 297 GLU D O 1
ATOM 9599 N N . THR D 1 319 ? -6.731 -7.809 73.807 1.00 25.36 298 THR D N 1
ATOM 9600 C CA . THR D 1 319 ? -5.295 -7.706 74.020 1.00 25.28 298 THR D CA 1
AT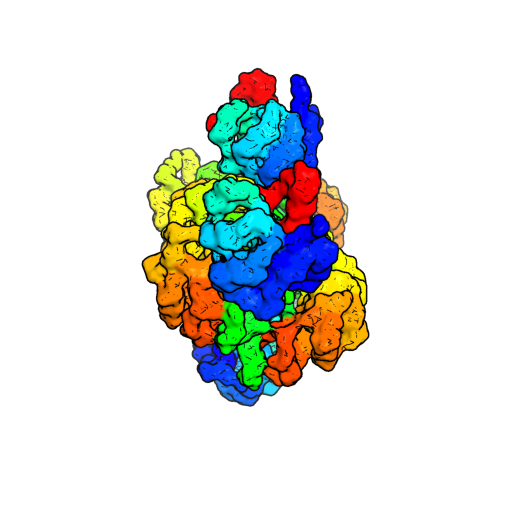OM 9601 C C . THR D 1 319 ? -4.654 -9.023 74.488 1.00 25.68 298 THR D C 1
ATOM 9602 O O . THR D 1 319 ? -3.581 -9.408 74.010 1.00 25.25 298 THR D O 1
ATOM 9606 N N . ARG D 1 320 ? -5.278 -9.692 75.451 1.00 25.28 299 ARG D N 1
ATOM 9607 C CA . ARG D 1 320 ? -4.759 -10.983 75.885 1.00 25.34 299 ARG D CA 1
ATOM 9608 C C . ARG D 1 320 ? -4.780 -12.016 74.759 1.00 25.74 299 ARG D C 1
ATOM 9609 O O . ARG D 1 320 ? -3.876 -12.839 74.665 1.00 25.43 299 ARG D O 1
ATOM 9617 N N . ASP D 1 321 ? -5.797 -11.945 73.895 1.00 25.95 300 ASP D N 1
ATOM 9618 C CA . ASP D 1 321 ? -5.859 -12.774 72.706 1.00 25.99 300 ASP D CA 1
ATOM 9619 C C . ASP D 1 321 ? -4.825 -12.370 71.669 1.00 25.07 300 ASP D C 1
ATOM 9620 O O . ASP D 1 321 ? -4.192 -13.243 71.069 1.00 25.11 300 ASP D O 1
ATOM 9625 N N . ALA D 1 322 ? -4.608 -11.067 71.501 1.00 23.68 301 ALA D N 1
ATOM 9626 C CA . ALA D 1 322 ? -3.558 -10.585 70.587 1.00 23.73 301 ALA D CA 1
ATOM 9627 C C . ALA D 1 322 ? -2.175 -11.133 70.990 1.00 23.43 301 ALA D C 1
ATOM 9628 O O . ALA D 1 322 ? -1.379 -11.552 70.132 1.00 23.36 301 ALA D O 1
ATOM 9638 N N . GLY D 1 324 ? -1.612 -13.838 72.743 1.00 21.77 303 GLY D N 1
ATOM 9639 C CA . GLY D 1 324 ? -1.634 -15.278 72.448 1.00 21.60 303 GLY D CA 1
ATOM 9640 C C . GLY D 1 324 ? -1.370 -15.599 70.983 1.00 22.37 303 GLY D C 1
ATOM 9641 O O . GLY D 1 324 ? -0.627 -16.531 70.649 1.00 22.09 303 GLY D O 1
ATOM 9642 N N . TRP D 1 325 ? -1.970 -14.810 70.110 1.00 22.68 304 TRP D N 1
ATOM 9643 C CA . TRP D 1 325 ? -1.722 -14.949 68.675 1.00 23.39 304 TRP D CA 1
ATOM 9644 C C . TRP D 1 325 ? -0.269 -14.683 68.238 1.00 24.20 304 TRP D C 1
ATOM 9645 O O . TRP D 1 325 ? 0.240 -15.326 67.292 1.00 23.77 304 TRP D O 1
ATOM 9656 N N . LEU D 1 326 ? 0.415 -13.747 68.902 1.00 23.75 305 LEU D N 1
ATOM 9657 C CA . LEU D 1 326 ? 1.847 -13.603 68.630 1.00 24.51 305 LEU D CA 1
ATOM 9658 C C . LEU D 1 326 ? 2.629 -14.882 68.944 1.00 24.98 305 LEU D C 1
ATOM 9659 O O . LEU D 1 326 ? 3.573 -15.231 68.244 1.00 24.77 305 LEU D O 1
ATOM 9664 N N . LEU D 1 327 ? 2.265 -15.569 70.015 1.00 25.41 306 LEU D N 1
ATOM 9665 C CA . LEU D 1 327 ? 2.954 -16.817 70.343 1.00 25.76 306 LEU D CA 1
ATOM 9666 C C . LEU D 1 327 ? 2.654 -17.922 69.328 1.00 26.81 306 LEU D C 1
ATOM 9667 O O . LEU D 1 327 ? 3.564 -18.657 68.899 1.00 26.40 306 LEU D O 1
ATOM 9672 N N . ILE D 1 328 ? 1.382 -18.041 68.950 1.00 27.64 307 ILE D N 1
ATOM 9673 C CA . ILE D 1 328 ? 0.938 -19.059 68.009 1.00 27.18 307 ILE D CA 1
ATOM 9674 C C . ILE D 1 328 ? 1.650 -18.823 66.669 1.00 27.19 307 ILE D C 1
ATOM 9675 O O . ILE D 1 328 ? 2.244 -19.746 66.080 1.00 28.15 307 ILE D O 1
ATOM 9680 N N . GLN D 1 329 ? 1.618 -17.583 66.211 1.00 25.31 308 GLN D N 1
ATOM 9681 C CA . GLN D 1 329 ? 2.314 -17.208 64.981 1.00 25.81 308 GLN D CA 1
ATOM 9682 C C . GLN D 1 329 ? 3.839 -17.503 65.048 1.00 26.88 308 GLN D C 1
ATOM 9683 O O . GLN D 1 329 ? 4.448 -17.976 64.074 1.00 28.34 308 GLN D O 1
ATOM 9689 N N . GLY D 1 330 ? 4.441 -17.206 66.197 1.00 27.13 309 GLY D N 1
ATOM 9690 C CA . GLY D 1 330 ? 5.875 -17.428 66.411 1.00 27.06 309 GLY D CA 1
ATOM 9691 C C . GLY D 1 330 ? 6.238 -18.900 66.339 1.00 27.37 309 GLY D C 1
ATOM 9692 O O . GLY D 1 330 ? 7.237 -19.273 65.726 1.00 27.17 309 GLY D O 1
ATOM 9693 N N . ILE D 1 331 ? 5.424 -19.734 66.978 1.00 27.16 310 ILE D N 1
ATOM 9694 C CA . ILE D 1 331 ? 5.675 -21.167 66.984 1.00 28.87 310 ILE D CA 1
ATOM 9695 C C . ILE D 1 331 ? 5.499 -21.733 65.581 1.00 30.33 310 ILE D C 1
ATOM 9696 O O . ILE D 1 331 ? 6.316 -22.553 65.134 1.00 30.94 310 ILE D O 1
ATOM 9701 N N . GLU D 1 332 ? 4.470 -21.263 64.869 1.00 29.94 311 GLU D N 1
ATOM 9702 C CA . GLU D 1 332 ? 4.220 -21.753 63.506 1.00 31.13 311 GLU D CA 1
ATOM 9703 C C . GLU D 1 332 ? 5.367 -21.409 62.572 1.00 30.39 311 GLU D C 1
ATOM 9704 O O . GLU D 1 332 ? 5.765 -22.231 61.756 1.00 32.04 311 GLU D O 1
ATOM 9710 N N . ALA D 1 333 ? 5.917 -20.207 62.721 1.00 29.00 312 ALA D N 1
ATOM 9711 C CA . ALA D 1 333 ? 7.112 -19.806 61.988 1.00 29.50 312 ALA D CA 1
ATOM 9712 C C . ALA D 1 333 ? 8.313 -20.703 62.307 1.00 30.14 312 ALA D C 1
ATOM 9713 O O . ALA D 1 333 ? 9.039 -21.137 61.413 1.00 32.08 312 ALA D O 1
ATOM 9715 N N . LEU D 1 334 ? 8.522 -20.989 63.591 1.00 29.29 313 LEU D N 1
ATOM 9716 C CA . LEU D 1 334 ? 9.621 -21.864 63.976 1.00 30.23 313 LEU D CA 1
ATOM 9717 C C . LEU D 1 334 ? 9.438 -23.277 63.432 1.00 31.66 313 LEU D C 1
ATOM 9718 O O . LEU D 1 334 ? 10.403 -23.925 63.026 1.00 33.32 313 LEU D O 1
ATOM 9723 N N . ASN D 1 335 ? 8.206 -23.768 63.459 1.00 31.23 314 ASN D N 1
ATOM 9724 C CA . ASN D 1 335 ? 7.921 -25.090 62.920 1.00 33.35 314 ASN D CA 1
ATOM 9725 C C . ASN D 1 335 ? 8.254 -25.224 61.420 1.00 34.46 314 ASN D C 1
ATOM 9726 O O . ASN D 1 335 ? 8.676 -26.288 60.983 1.00 34.43 314 ASN D O 1
ATOM 9731 N N . GLN D 1 336 ? 8.092 -24.151 60.651 1.00 35.94 315 GLN D N 1
ATOM 9732 C CA . GLN D 1 336 ? 8.415 -24.196 59.215 1.00 37.96 315 GLN D CA 1
ATOM 9733 C C . GLN D 1 336 ? 9.863 -23.748 58.957 1.00 36.59 315 GLN D C 1
ATOM 9734 O O . GLN D 1 336 ? 10.258 -23.465 57.819 1.00 35.97 315 GLN D O 1
ATOM 9740 N N . SER D 1 337 ? 10.627 -23.667 60.039 1.00 36.55 316 SER D N 1
ATOM 9741 C CA . SER D 1 337 ? 12.059 -23.351 60.045 1.00 37.54 316 SER D CA 1
ATOM 9742 C C . SER D 1 337 ? 12.363 -21.858 59.871 1.00 36.45 316 SER D C 1
ATOM 9743 O O . SER D 1 337 ? 13.523 -21.490 59.683 1.00 37.86 316 SER D O 1
ATOM 9746 N N . ASP D 1 338 ? 11.343 -21.004 59.959 1.00 34.76 317 ASP D N 1
ATOM 9747 C CA . ASP D 1 338 ? 11.546 -19.559 59.784 1.00 34.09 317 ASP D CA 1
ATOM 9748 C C . ASP D 1 338 ? 11.785 -18.831 61.122 1.00 34.43 317 ASP D C 1
ATOM 9749 O O . ASP D 1 338 ? 11.625 -19.436 62.185 1.00 34.22 317 ASP D O 1
ATOM 9754 N N . VAL D 1 339 ? 12.192 -17.556 61.057 1.00 33.96 318 VAL D N 1
ATOM 9755 C CA . VAL D 1 339 ? 12.604 -16.790 62.231 1.00 35.98 318 VAL D CA 1
ATOM 975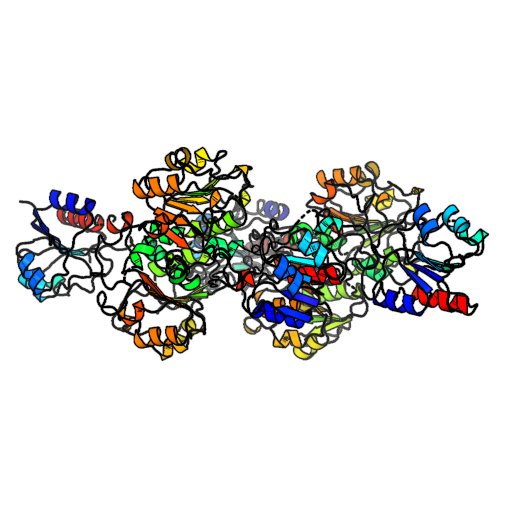6 C C . VAL D 1 339 ? 11.526 -15.736 62.492 1.00 34.59 318 VAL D C 1
ATOM 9757 O O . VAL D 1 339 ? 11.442 -14.758 61.752 1.00 36.38 318 VAL D O 1
ATOM 9761 N N . PRO D 1 340 ? 10.684 -15.951 63.516 1.00 32.40 319 PRO D N 1
ATOM 9762 C CA . PRO D 1 340 ? 9.664 -14.937 63.830 1.00 31.82 319 PRO D CA 1
ATOM 9763 C C . PRO D 1 340 ? 10.310 -13.719 64.498 1.00 31.94 319 PRO D C 1
ATOM 9764 O O . PRO D 1 340 ? 11.405 -13.831 65.093 1.00 31.88 319 PRO D O 1
ATOM 9768 N N . ASP D 1 341 ? 9.635 -12.578 64.415 1.00 31.30 320 ASP D N 1
ATOM 9769 C CA . ASP D 1 341 ? 10.188 -11.328 64.917 1.00 32.27 320 ASP D CA 1
ATOM 9770 C C . ASP D 1 341 ? 10.211 -11.282 66.448 1.00 31.63 320 ASP D C 1
ATOM 9771 O O . ASP D 1 341 ? 10.988 -10.520 67.021 1.00 33.25 320 ASP D O 1
ATOM 9776 N N . ASN D 1 342 ? 9.413 -12.127 67.096 1.00 29.49 321 ASN D N 1
ATOM 9777 C CA . ASN D 1 342 ? 9.318 -12.128 68.562 1.00 30.75 321 ASN D CA 1
ATOM 9778 C C . ASN D 1 342 ? 10.169 -13.193 69.252 1.00 32.44 321 ASN D C 1
ATOM 9779 O O . ASN D 1 342 ? 9.908 -13.562 70.395 1.00 31.38 321 ASN D O 1
ATOM 9784 N N . LEU D 1 343 ? 11.181 -13.680 68.540 1.00 34.54 322 LEU D N 1
ATOM 9785 C CA . LEU D 1 343 ? 12.189 -14.581 69.096 1.00 36.98 322 LEU D CA 1
ATOM 9786 C C . LEU D 1 343 ? 13.234 -13.727 69.796 1.00 39.12 322 LEU D C 1
ATOM 9787 O O . LEU D 1 343 ? 13.817 -12.832 69.179 1.00 39.61 322 LEU D O 1
ATOM 9792 N N . ILE D 1 344 ? 13.456 -14.004 71.081 1.00 39.84 323 ILE D N 1
ATOM 9793 C CA . ILE D 1 344 ? 14.390 -13.245 71.913 1.00 42.75 323 ILE D CA 1
ATOM 9794 C C . ILE D 1 344 ? 15.835 -13.648 71.633 1.00 46.20 323 ILE D C 1
ATOM 9795 O O . ILE D 1 344 ? 16.197 -14.814 71.781 1.00 47.58 323 ILE D O 1
#

Foldseek 3Di:
DAFAEEEQADFPPVLVVVCVVRHNYDYPVVRDQAALVRLLVVCAQGQEYEEELSHQADLVSVVSNPPRHAEYEYAAPDDPSHDVSCVVNNHWYFYQPDLQQLLLLVQLCFVCCLQQQVQVVVVVVVVPDPDDDPVPRDGAQAPFEAEEEADSNSLSNVVVSVVRNYAYEYEDCDDDDPVSCVPHHYDNDLLVSQLRHLEYEYPHADDPVQFQVAAQVSLVSHQFQHEYEYLHEARNHDVVNVVVCCVVSSYVAYEYQYHVPPPVHDPCQVVRSSYHYHPNCSRPDSSSSVSNVLRVVCVVCVVVVHHRPRTDD/DAFEEEAQADFDPVLVVVVVVRHNYDYPVVRDQAALVRLLVRCAQGQEYEEEPSHQADLVSVVSNPDRHAEYEYAAQDDPSHDVSNVVNNHWYFYQPDQQQQLLLVLLCFVCCLQQLVLVVVVVVVVPPPDDDPPPRHGAQAPFEAEEEADSNVLSNVVVSVVRNYAAEYEDCDDDDPVSCVRHHYDNDLLVRQQRHLEYEYPHADDPVQFQVAAQVSNLSHAAAHEYEYLHEARSHDPVNVLVCLVVSSYSAYEYCYHVPPPVHDVSQVPRSSYHYHPNCSRPDPVRSVSSVLSVVCVVQVVVVHHRPRID/DAFEEEAQADAPVVLVVVCVVRHVYDYPVVRDLAALVRLLVVCAQGQEYEEEPSHQADLVSVVSNPPRHAEYEYAAPDDPSHDVSCVVVNRWYFYQPDQQLLLLLVQLCFVCCLQQQVLVVVVVVVVPPPDDDPPPRDGAQAPAEAEEEADSSSLSNVVVSVVRNHAYEYEDCDDDDCVSCVPHHYDNDLLVSQQRHLEYEYPHQDDPVQFQVAAQVSNLSHAFAGEYEYQHEARSHDPVNVLVCLVVRSYSAYEYCYHVPPPVHDPSQVPRSSYHYHPNCSRDDPSSSVSSVLSVVCVVCVVVVHHRPRIDD/DFFEEAQADFDPVLVVVDVVPHPYDYPVVRDQAALVRLLVVGAQGQEYEEEPSYQAELVSLVSNPPRHAEYEYAAPDDPSHDVSCVVNNHWYFYQPDLQQLLLLVLLCQVCCLQQLVLLVVVVVVVPDPDDDPPPRDGAQAPAEAEEEADSNVLSNVVVSVVSNYAAEYEDCDDDPPVSCVNHHYDNDPLVSQQRHLEYEYPHQDDVVLFQVAAQVSLLSHQQAHEYEYLHEARSHDVVNVLVCCVVSSYSAYEYCYHVPPPVHDPVVVVRSSYHYHPNCSRPDSVRSVSNVSRVVQVVCVVVVHHRPRTD

Solvent-accessible surface area: 49506 Å² total

B-factor: mean 34.31, std 10.63, range [16.12, 89.11]

Sequence (1249 aa):
PIQKAFLCRRFTPAIEAELRRQRFDLEVNLEDTVLTPSGIA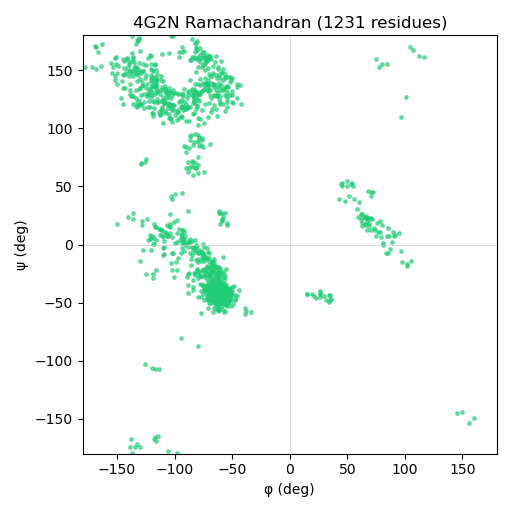SRAHGAEVLFVTATEAITAEVIRKLQPGLKTIATLSVGYDHIDAAARSLGIKVLHTPDVLSSDACAEIALLVLNACRRGYEADRVRSGSWPGWGPTQLLGGLLTGRRLGIFGGRIGRAIATRARGFGLAIHYHNRTRLSHALEEGAIYHDTLDSLLGASDIFLIAAPGRPELKGFLDHDRIAKIPEGAVVINISSRGDLINDDALIEALRSKHLFAAGLDVFANEPAIDPRYRSLDNIFLTPHIGSATHETRDAGWLLIQGIEALNQSDVPDNLISPIQKAFLCRRFTPAIEAELRQRFDLEVNLEDTVLTPSGIASRAHGAEVLFVTATEAITAEVIRKLQPGLKTIATLSVGYDHIDAAARSLGIKVLHTPDVLSDACAEIALLVLNACRRGYEADRVRSGSWPGWGPTQLLGGLTGRRLGIFGGRIGRAIATRARGFGLAIHYHNRTRLSHALEEGAIYHDTLDSLLGASDIFLIAAPGRPELKGFLDHDRIAKIPEGAVVINISRGDLINDDALIEALRSKHLFAAGLDVFANEPAIDPRYRSLDNIFLTPHIGSATHETRDAGWLLIQGIEALNQSDVPDNLIPIQKAFLCRRFTPAIEAELRQRFDLEVNLEDTVLTPSGIASRAHGAEVLFVTATEAITAEVIRKLQPGLKTIATLSVGYDHIDAAARSLGIKVLHTPDVLSDACAEIALLVLNACRRGYEADRVRSGSWPGWGPTQLLGGLTGRRLGIFGGRIGRAIATRARGFGLAIHYHNRTRLSHALEEGAIYHDDTLDSLLGASDIFLIAAPGRPELKGFLDHDRIAKIPEGAVVINISSRGDLINDDALIEALRSKKHLFAAGLDVFANEPAIDPRYRSLDNIFLTPHIGSATHETRDDAGWLLIQGIEALNQSDVPDNLISIQKAFLCRRFTPAIEAELRQRFDLEVNLEDTVLTPSGIASRAHGAEVLFVTATEAITAEVIRKLQPGLKTIATLSVGYDHIDAAARSLGIKVLHTPDVLSDACAEIALLVLNACRRGYEADRVRSGSWPGWGPTQLLGGLTGRRLGIFGGRIGRAIATRARGFGLAIHYHNRTRLSHALEEGAIYHDTLDSLLGASDIFLIAAPGRPELKGFLDHDRIAKIPEGAVVINISRGDLINDDALIEALRSKHLFAAGLDVFANEPAIDPRYRSLDNIFLTPHIGSATHETRDAGWLLIQGIEALNQSDVPDNLI

CATH classification: 3.40.50.720 (+1 more: 3.40.50.720)